Protein 3C0D (pdb70)

Foldseek 3Di:
DDWDFWDFLVVAAQQWDWGADPHFIKTWHQHVVPGIFIWGQADPPQGDSASPFGDDADVHFFTFGPGPGWTAGRPFQQTPPDNVDGTDTWAWDADPRTIITDDDDD/DDKFFWDFLVVAAQAWDWGADPNFIWTWHQHPVPGIWIWGQADPPQGDRASHFGDDDDPNFFTFGPGPTWTATRVFQATDVDRVDGTDTFAWDDDPSTITTGDD/DDKDFFDFLVVAAQQWDWGQDPNFIKIWHAHPPPGIWIWGQADPVQGGRASHFGDDDDPNFFTAGPRPGWTAGSVFQQTPPDRPGGTDTFDWDDDPRTIITDD/DDWDFFDFQVVAAQQWDWGQDPNFIWIWHQPPVPGIWIWGLAQVVQGDSHSPFGDDDDPPFATAGPGPGWTATTPWQQTDPDNDGGIDTWAWDADPRTITTDD/DDWDWFAFQVVAAQQWDWGADPRFTWTWHQHVVPGIFIWGQADVVQGDSASPFGDDCDPNFFTFGPRPTWTAGTPFQATPVDRVGGTDTFAWDDDNRTITTDD/DDKDFWDFQVVAAQQWDWGADPHFIWIWHQHPVPGIWIWGQADPVQGDRASHFGDDDDPNFFTFGPGPGFTATSVFQATDVDRPDGTDIWAWDDDDRTIITDD/DDWDFWDWVVVAAQQWDWTADPRFIWIWHAHPPPGIFIWGQADPPPGDRFSVWGFDADPNFATFGPPPTWTAGRHQQATPVDGPGRTDTFAWDDDPITITTDD/DDWAFWDFLVPAAQQWDWGADPNFIWIWHQDPPPGIFIWGQADPPQGDRHSPFGDDDDPNFFTFGPRPRWTATTVWQQTDPDRPGGTDTFAWDADPRTITTDD

InterPro domains:
  IPR012748 Rieske-like [2Fe-2S] domain, NirD-type [PF13806] (7-105)
  IPR012748 Rieske-like [2Fe-2S] domain, NirD-type [TIGR02378] (5-105)
  IPR012748 Rieske-like [2Fe-2S] domain, NirD-type [cd03529] (7-105)
  IPR017881 Nitrite reductase (NADH) small subunit [PTHR40562] (8-100)
  IPR036922 Rieske [2Fe-2S] iron-sulphur domain superfamily [G3DSA:2.102.10.10] (2-111)
  IPR036922 Rieske [2Fe-2S] iron-sulphur domain superfamily [SSF50022] (5-106)

Structure (mmCIF, N/CA/C/O backbone):
data_3C0D
#
_entry.id   3C0D
#
_cell.length_a   61.667
_cell.length_b   103.462
_cell.length_c   82.951
_cell.angle_alpha   90.00
_cell.angle_beta   91.37
_cell.angle_gamma   90.00
#
_symmetry.space_group_name_H-M   'P 1 21 1'
#
loop_
_entity.id
_entity.type
_entity.pdbx_description
1 polymer 'Putative nitrite reductase NADPH (Small subunit) oxidoreductase protein'
2 water water
#
loop_
_atom_site.group_PDB
_atom_site.id
_atom_site.type_symbol
_atom_site.label_atom_id
_atom_site.label_alt_id
_atom_site.label_comp_id
_atom_site.label_asym_id
_atom_site.label_entity_id
_atom_site.label_seq_id
_atom_site.pdbx_PDB_ins_code
_atom_site.Cartn_x
_atom_site.Cartn_y
_atom_site.Cartn_z
_atom_site.occupancy
_atom_site.B_iso_or_equiv
_atom_site.auth_seq_id
_atom_site.auth_comp_id
_atom_site.auth_asym_id
_atom_site.auth_atom_id
_atom_site.pdbx_PDB_model_num
ATOM 1 N N . LEU A 1 4 ? 36.835 65.541 38.855 1.00 70.30 4 LEU A N 1
ATOM 2 C CA . LEU A 1 4 ? 38.204 64.986 38.650 1.00 71.65 4 LEU A CA 1
ATOM 3 C C . LEU A 1 4 ? 38.305 63.565 39.200 1.00 71.32 4 LEU A C 1
ATOM 4 O O . LEU A 1 4 ? 39.183 62.799 38.794 1.00 72.27 4 LEU A O 1
ATOM 9 N N . THR A 1 5 ? 37.409 63.207 40.117 1.00 69.65 5 THR A N 1
ATOM 10 C CA . THR A 1 5 ? 37.444 61.874 40.726 1.00 68.17 5 THR A CA 1
ATOM 11 C C . THR A 1 5 ? 36.910 60.726 39.861 1.00 66.76 5 THR A C 1
ATOM 12 O O . THR A 1 5 ? 35.973 60.900 39.072 1.00 67.49 5 THR A O 1
ATOM 16 N N . LYS A 1 6 ? 37.524 59.554 40.023 1.00 63.20 6 LYS A N 1
ATOM 17 C CA . LYS A 1 6 ? 37.149 58.362 39.274 1.00 59.01 6 LYS A CA 1
ATOM 18 C C . LYS A 1 6 ? 36.625 57.253 40.183 1.00 57.41 6 LYS A C 1
ATOM 19 O O . LYS A 1 6 ? 37.154 57.018 41.267 1.00 56.68 6 LYS A O 1
ATOM 25 N N . VAL A 1 7 ? 35.581 56.569 39.728 1.00 55.72 7 VAL A N 1
ATOM 26 C CA . VAL A 1 7 ? 34.962 55.496 40.504 1.00 52.59 7 VAL A CA 1
ATOM 27 C C . VAL A 1 7 ? 35.132 54.145 39.808 1.00 50.17 7 VAL A C 1
ATOM 28 O O . VAL A 1 7 ? 34.729 53.987 38.654 1.00 49.05 7 VAL A O 1
ATOM 32 N N . LYS A 1 8 ? 35.717 53.175 40.505 1.00 47.35 8 LYS A N 1
ATOM 33 C CA . LYS A 1 8 ? 35.899 51.847 39.931 1.00 45.91 8 LYS A CA 1
ATOM 34 C C . LYS A 1 8 ? 34.578 51.376 39.340 1.00 44.63 8 LYS A C 1
ATOM 35 O O . LYS A 1 8 ? 33.546 51.411 40.010 1.00 44.99 8 LYS A O 1
ATOM 41 N N . LEU A 1 9 ? 34.617 50.943 38.082 1.00 42.89 9 LEU A N 1
ATOM 42 C CA . LEU A 1 9 ? 33.433 50.473 37.355 1.00 41.53 9 LEU A CA 1
ATOM 43 C C . LEU A 1 9 ? 33.509 48.957 37.108 1.00 41.09 9 LEU A C 1
ATOM 44 O O . LEU A 1 9 ? 32.632 48.193 37.527 1.00 38.74 9 LEU A O 1
ATOM 49 N N . CYS A 1 10 ? 34.558 48.534 36.405 1.00 41.90 10 CYS A N 1
ATOM 50 C CA . CYS A 1 10 ? 34.798 47.115 36.127 1.00 40.77 10 CYS A CA 1
ATOM 51 C C . CYS A 1 10 ? 36.232 46.875 35.669 1.00 41.62 10 CYS A C 1
ATOM 52 O O . CYS A 1 10 ? 37.001 47.813 35.476 1.00 40.57 10 CYS A O 1
ATOM 55 N N . GLN A 1 11 ? 36.581 45.601 35.513 1.00 44.13 11 GLN A N 1
ATOM 56 C CA . GLN A 1 11 ? 37.911 45.179 35.068 1.00 43.29 11 GLN A CA 1
ATOM 57 C C . GLN A 1 11 ? 37.899 45.133 33.548 1.00 41.62 11 GLN A C 1
ATOM 58 O O . GLN A 1 11 ? 36.925 44.673 32.961 1.00 42.35 11 GLN A O 1
ATOM 64 N N . LEU A 1 12 ? 38.970 45.587 32.908 1.00 39.40 12 LEU A N 1
ATOM 65 C CA . LEU A 1 12 ? 39.010 45.563 31.455 1.00 38.70 12 LEU A CA 1
ATOM 66 C C . LEU A 1 12 ? 38.692 44.181 30.861 1.00 38.73 12 LEU A C 1
ATOM 67 O O . LEU A 1 12 ? 38.003 44.094 29.846 1.00 36.88 12 LEU A O 1
ATOM 72 N N . ASP A 1 13 ? 39.180 43.100 31.467 1.00 39.75 13 ASP A N 1
ATOM 73 C CA . ASP A 1 13 ? 38.882 41.792 30.898 1.00 41.12 13 ASP A CA 1
ATOM 74 C C . ASP A 1 13 ? 37.462 41.288 31.179 1.00 42.25 13 ASP A C 1
ATOM 75 O O . ASP A 1 13 ? 37.159 40.103 30.989 1.00 41.80 13 ASP A O 1
ATOM 80 N N . ASP A 1 14 ? 36.598 42.205 31.618 1.00 41.11 14 ASP A N 1
ATOM 81 C CA . ASP A 1 14 ? 35.191 41.908 31.838 1.00 41.24 14 ASP A CA 1
ATOM 82 C C . ASP A 1 14 ? 34.541 42.343 30.519 1.00 42.03 14 ASP A C 1
ATOM 83 O O . ASP A 1 14 ? 33.391 41.998 30.209 1.00 40.60 14 ASP A O 1
ATOM 88 N N . LEU A 1 15 ? 35.314 43.106 29.749 1.00 41.89 15 LEU A N 1
ATOM 89 C CA . LEU A 1 15 ? 34.876 43.636 28.466 1.00 43.14 15 LEU A CA 1
ATOM 90 C C . LEU A 1 15 ? 35.487 42.937 27.251 1.00 45.46 15 LEU A C 1
ATOM 91 O O . LEU A 1 15 ? 36.708 42.951 27.067 1.00 47.05 15 LEU A O 1
ATOM 104 N N . PRO A 1 17 ? 36.267 42.683 23.293 1.00 42.60 17 PRO A N 1
ATOM 105 C CA . PRO A 1 17 ? 36.513 43.691 22.263 1.00 39.85 17 PRO A CA 1
ATOM 106 C C . PRO A 1 17 ? 35.345 43.917 21.319 1.00 37.56 17 PRO A C 1
ATOM 107 O O . PRO A 1 17 ? 34.820 42.977 20.734 1.00 36.27 17 PRO A O 1
ATOM 111 N N . PHE A 1 18 ? 34.935 45.175 21.199 1.00 35.72 18 PHE A N 1
ATOM 112 C CA . PHE A 1 18 ? 33.843 45.552 20.311 1.00 35.46 18 PHE A CA 1
ATOM 113 C C . PHE A 1 18 ? 32.468 45.019 20.702 1.00 32.98 18 PHE A C 1
ATOM 114 O O . PHE A 1 18 ? 31.528 45.122 19.917 1.00 32.96 18 PHE A O 1
ATOM 122 N N . ILE A 1 19 ? 32.348 44.463 21.900 1.00 29.97 19 ILE A N 1
ATOM 123 C CA . ILE A 1 19 ? 31.084 43.909 22.349 1.00 27.91 19 ILE A CA 1
ATOM 124 C C . ILE A 1 19 ? 30.548 44.571 23.621 1.00 26.99 19 ILE A C 1
ATOM 125 O O . ILE A 1 19 ? 31.161 44.499 24.683 1.00 25.18 19 ILE A O 1
ATOM 130 N N . GLY A 1 20 ? 29.380 45.199 23.492 1.00 27.33 20 GLY A N 1
ATOM 131 C CA . GLY A 1 20 ? 28.766 45.907 24.601 1.00 26.92 20 GLY A CA 1
ATOM 132 C C . GLY A 1 20 ? 28.476 45.135 25.873 1.00 26.86 20 GLY A C 1
ATOM 133 O O . GLY A 1 20 ? 27.924 44.041 25.824 1.00 27.51 20 GLY A O 1
ATOM 134 N N . ALA A 1 21 ? 28.871 45.713 27.007 1.00 25.47 21 ALA A N 1
ATOM 135 C CA . ALA A 1 21 ? 28.641 45.145 28.333 1.00 26.45 21 ALA A CA 1
ATOM 136 C C . ALA A 1 21 ? 27.824 46.177 29.097 1.00 26.43 21 ALA A C 1
ATOM 137 O O . ALA A 1 21 ? 28.215 47.332 29.190 1.00 28.68 21 ALA A O 1
ATOM 139 N N . THR A 1 22 ? 26.694 45.785 29.646 1.00 24.96 22 THR A N 1
ATOM 140 C CA . THR A 1 22 ? 25.901 46.757 30.362 1.00 25.18 22 THR A CA 1
ATOM 141 C C . THR A 1 22 ? 26.441 46.870 31.754 1.00 27.31 22 THR A C 1
ATOM 142 O O . THR A 1 22 ? 27.027 45.923 32.272 1.00 30.68 22 THR A O 1
ATOM 146 N N . VAL A 1 23 ? 26.256 48.044 32.344 1.00 28.96 23 VAL A N 1
ATOM 147 C CA . VAL A 1 23 ? 26.674 48.344 33.707 1.00 28.00 23 VAL A CA 1
ATOM 148 C C . VAL A 1 23 ? 25.761 49.455 34.160 1.00 29.40 23 VAL A C 1
ATOM 149 O O . VAL A 1 23 ? 25.014 50.027 33.366 1.00 30.97 23 VAL A O 1
ATOM 153 N N . LEU A 1 24 ? 25.832 49.769 35.438 1.00 30.71 24 LEU A N 1
ATOM 154 C CA . LEU A 1 24 ? 25.004 50.814 36.004 1.00 32.49 24 LEU A CA 1
ATOM 155 C C . LEU A 1 24 ? 25.906 51.908 36.553 1.00 33.02 24 LEU A C 1
ATOM 156 O O . LEU A 1 24 ? 26.900 51.632 37.245 1.00 35.19 24 LEU A O 1
ATOM 161 N N . ILE A 1 25 ? 25.577 53.148 36.224 1.00 30.91 25 ILE A N 1
ATOM 162 C CA . ILE A 1 25 ? 26.330 54.266 36.747 1.00 30.94 25 ILE A CA 1
ATOM 163 C C . ILE A 1 25 ? 25.320 55.136 37.458 1.00 31.87 25 ILE A C 1
ATOM 164 O O . ILE A 1 25 ? 24.460 55.751 36.837 1.00 29.60 25 ILE A O 1
ATOM 169 N N . GLU A 1 26 ? 25.410 55.136 38.779 1.00 35.30 26 GLU A N 1
ATOM 170 C CA . GLU A 1 26 ? 24.505 55.907 39.596 1.00 38.62 26 GLU A CA 1
ATOM 171 C C . GLU A 1 26 ? 23.071 55.808 39.109 1.00 37.82 26 GLU A C 1
ATOM 172 O O . GLU A 1 26 ? 22.410 56.820 38.910 1.00 38.86 26 GLU A O 1
ATOM 178 N N . GLY A 1 27 ? 22.603 54.581 38.898 1.00 37.19 27 GLY A N 1
ATOM 179 C CA . GLY A 1 27 ? 21.224 54.374 38.487 1.00 36.35 27 GLY A CA 1
ATOM 180 C C . GLY A 1 27 ? 20.838 54.330 37.021 1.00 36.07 27 GLY A C 1
ATOM 181 O O . GLY A 1 27 ? 19.801 53.765 36.671 1.00 36.13 27 GLY A O 1
ATOM 182 N N . GLU A 1 28 ? 21.649 54.919 36.152 1.00 36.40 28 GLU A N 1
ATOM 183 C CA . GLU A 1 28 ? 21.334 54.928 34.734 1.00 35.31 28 GLU A CA 1
ATOM 184 C C . GLU A 1 28 ? 21.926 53.734 33.996 1.00 34.28 28 GLU A C 1
ATOM 185 O O . GLU A 1 28 ? 23.020 53.288 34.306 1.00 34.35 28 GLU A O 1
ATOM 191 N N . ARG A 1 29 ? 21.189 53.221 33.018 1.00 34.30 29 ARG A N 1
ATOM 192 C CA . ARG A 1 29 ? 21.634 52.081 32.227 1.00 34.10 29 ARG A CA 1
ATOM 193 C C . ARG A 1 29 ? 22.724 52.503 31.279 1.00 33.04 29 ARG A C 1
ATOM 194 O O . ARG A 1 29 ? 22.475 53.323 30.405 1.00 33.77 29 ARG A O 1
ATOM 202 N N . VAL A 1 30 ? 23.913 51.921 31.413 1.00 31.72 30 VAL A N 1
ATOM 203 C CA . VAL A 1 30 ? 25.034 52.277 30.548 1.00 28.32 30 VAL A CA 1
ATOM 204 C C . VAL A 1 30 ? 25.589 51.085 29.766 1.00 27.76 30 VAL A C 1
ATOM 205 O O . VAL A 1 30 ? 25.591 49.949 30.246 1.00 27.01 30 VAL A O 1
ATOM 209 N N . ALA A 1 31 ? 26.058 51.356 28.555 1.00 25.63 31 ALA A N 1
ATOM 210 C CA . ALA A 1 31 ? 26.632 50.322 27.707 1.00 27.53 31 ALA A CA 1
ATOM 211 C C . ALA A 1 31 ? 28.115 50.621 27.522 1.00 28.02 31 ALA A C 1
ATOM 212 O O . ALA A 1 31 ? 28.468 51.696 27.055 1.00 31.10 31 ALA A O 1
ATOM 214 N N . LEU A 1 32 ? 28.980 49.687 27.910 1.00 28.30 32 LEU A N 1
ATOM 215 C CA . LEU A 1 32 ? 30.413 49.885 27.759 1.00 29.70 32 LEU A CA 1
ATOM 216 C C . LEU A 1 32 ? 30.901 49.198 26.494 1.00 31.57 32 LEU A C 1
ATOM 217 O O . LEU A 1 32 ? 30.499 48.073 26.196 1.00 31.58 32 LEU A O 1
ATOM 222 N N . PHE A 1 33 ? 31.769 49.877 25.753 1.00 30.69 33 PHE A N 1
ATOM 223 C CA . PHE A 1 33 ? 32.292 49.329 24.513 1.00 33.06 33 PHE A CA 1
ATOM 224 C C . PHE A 1 33 ? 33.801 49.506 24.490 1.00 34.01 33 PHE A C 1
ATOM 225 O O . PHE A 1 33 ? 34.304 50.625 24.347 1.00 35.10 33 PHE A O 1
ATOM 233 N N . TYR A 1 34 ? 34.521 48.398 24.624 1.00 34.13 34 TYR A N 1
ATOM 234 C CA . TYR A 1 34 ? 35.979 48.435 24.616 1.00 35.16 34 TYR A CA 1
ATOM 235 C C . TYR A 1 34 ? 36.539 48.349 23.194 1.00 34.78 34 TYR A C 1
ATOM 236 O O . TYR A 1 34 ? 36.361 47.342 22.517 1.00 35.40 34 TYR A O 1
ATOM 245 N N . ILE A 1 35 ? 37.202 49.413 22.749 1.00 34.76 35 ILE A N 1
ATOM 246 C CA . ILE A 1 35 ? 37.807 49.445 21.417 1.00 38.11 35 ILE A CA 1
ATOM 247 C C . ILE A 1 35 ? 39.319 49.399 21.614 1.00 41.16 35 ILE A C 1
ATOM 248 O O . ILE A 1 35 ? 39.913 50.389 22.040 1.00 40.26 35 ILE A O 1
ATOM 253 N N . PRO A 1 36 ? 39.964 48.255 21.298 1.00 44.57 36 PRO A N 1
ATOM 254 C CA . PRO A 1 36 ? 41.420 48.093 21.453 1.00 45.72 36 PRO A CA 1
ATOM 255 C C . PRO A 1 36 ? 42.274 49.324 21.119 1.00 47.30 36 PRO A C 1
ATOM 256 O O . PRO A 1 36 ? 43.047 49.797 21.960 1.00 47.27 36 PRO A O 1
ATOM 260 N N . ASP A 1 37 ? 42.123 49.857 19.913 1.00 48.81 37 ASP A N 1
ATOM 261 C CA . ASP A 1 37 ? 42.918 51.018 19.514 1.00 53.37 37 ASP A CA 1
ATOM 262 C C . ASP A 1 37 ? 42.547 52.331 20.239 1.00 52.95 37 ASP A C 1
ATOM 263 O O . ASP A 1 37 ? 43.399 53.204 20.422 1.00 51.89 37 ASP A O 1
ATOM 268 N N . SER A 1 38 ? 41.287 52.448 20.664 1.00 51.90 38 SER A N 1
ATOM 269 C CA . SER A 1 38 ? 40.767 53.661 21.303 1.00 50.76 38 SER A CA 1
ATOM 270 C C . SER A 1 38 ? 40.600 53.720 22.821 1.00 50.25 38 SER A C 1
ATOM 271 O O . SER A 1 38 ? 40.738 54.779 23.417 1.00 50.31 38 SER A O 1
ATOM 274 N N . GLY A 1 39 ? 40.270 52.602 23.447 1.00 50.50 39 GLY A N 1
ATOM 275 C CA . GLY A 1 39 ? 40.063 52.615 24.884 1.00 49.03 39 GLY A CA 1
ATOM 276 C C . GLY A 1 39 ? 38.643 52.140 25.161 1.00 48.12 39 GLY A C 1
ATOM 277 O O . GLY A 1 39 ? 38.168 51.206 24.502 1.00 48.08 39 GLY A O 1
ATOM 278 N N . VAL A 1 40 ? 37.952 52.769 26.110 1.00 44.93 40 VAL A N 1
ATOM 279 C CA . VAL A 1 40 ? 36.589 52.350 26.426 1.00 42.17 40 VAL A CA 1
ATOM 280 C C . VAL A 1 40 ? 35.560 53.487 26.338 1.00 41.26 40 VAL A C 1
ATOM 281 O O . VAL A 1 40 ? 35.750 54.564 26.914 1.00 39.16 40 VAL A O 1
ATOM 285 N N . TYR A 1 41 ? 34.478 53.248 25.598 1.00 40.41 41 TYR A N 1
ATOM 286 C CA . TYR A 1 41 ? 33.408 54.242 25.450 1.00 41.00 41 TYR A CA 1
ATOM 287 C C . TYR A 1 41 ? 32.100 53.795 26.127 1.00 40.59 41 TYR A C 1
ATOM 288 O O . TYR A 1 41 ? 31.712 52.630 26.051 1.00 42.56 41 TYR A O 1
ATOM 297 N N . ALA A 1 42 ? 31.425 54.731 26.786 1.00 37.36 42 ALA A N 1
ATOM 298 C CA . ALA A 1 42 ? 30.179 54.448 27.486 1.00 33.50 42 ALA A CA 1
ATOM 299 C C . ALA A 1 42 ? 29.056 55.253 26.872 1.00 34.79 42 ALA A C 1
ATOM 300 O O . ALA A 1 42 ? 29.231 56.438 26.610 1.00 37.64 42 ALA A O 1
ATOM 302 N N . VAL A 1 43 ? 27.903 54.628 26.648 1.00 33.24 43 VAL A N 1
ATOM 303 C CA . VAL A 1 43 ? 26.745 55.331 26.087 1.00 32.64 43 VAL A CA 1
ATOM 304 C C . VAL A 1 43 ? 25.497 54.778 26.775 1.00 34.05 43 VAL A C 1
ATOM 305 O O . VAL A 1 43 ? 25.542 53.673 27.311 1.00 36.47 43 VAL A O 1
ATOM 309 N N . GLN A 1 44 ? 24.393 55.522 26.780 1.00 32.30 44 GLN A N 1
ATOM 310 C CA . GLN A 1 44 ? 23.176 55.012 27.406 1.00 30.37 44 GLN A CA 1
ATOM 311 C C . GLN A 1 44 ? 22.769 53.735 26.688 1.00 30.48 44 GLN A C 1
ATOM 312 O O . GLN A 1 44 ? 22.826 53.662 25.458 1.00 29.62 44 GLN A O 1
ATOM 318 N N . ASP A 1 45 ? 22.348 52.739 27.461 1.00 30.09 45 ASP A N 1
ATOM 319 C CA . ASP A 1 45 ? 21.957 51.461 26.909 1.00 29.95 45 ASP A CA 1
ATOM 320 C C . ASP A 1 45 ? 20.578 51.524 26.333 1.00 30.86 45 ASP A C 1
ATOM 321 O O . ASP A 1 45 ? 20.262 50.771 25.422 1.00 32.62 45 ASP A O 1
ATOM 326 N N . TRP A 1 46 ? 19.754 52.421 26.854 1.00 31.75 46 TRP A N 1
ATOM 327 C CA . TRP A 1 46 ? 18.396 52.572 26.338 1.00 34.07 46 TRP A CA 1
ATOM 328 C C . TRP A 1 46 ? 18.403 53.235 24.941 1.00 33.82 46 TRP A C 1
ATOM 329 O O . TRP A 1 46 ? 18.987 54.301 24.753 1.00 34.93 46 TRP A O 1
ATOM 340 N N . ASP A 1 47 ? 17.777 52.569 23.971 1.00 33.71 47 ASP A N 1
ATOM 341 C CA . ASP A 1 47 ? 17.661 53.050 22.596 1.00 34.52 47 ASP A CA 1
ATOM 342 C C . ASP A 1 47 ? 16.499 54.040 22.513 1.00 36.51 47 ASP A C 1
ATOM 343 O O . ASP A 1 47 ? 15.334 53.654 22.610 1.00 37.78 47 ASP A O 1
ATOM 348 N N . PRO A 1 48 ? 16.795 55.326 22.304 1.00 37.75 48 PRO A N 1
ATOM 349 C CA . PRO A 1 48 ? 15.765 56.375 22.212 1.00 38.18 48 PRO A CA 1
ATOM 350 C C . PRO A 1 48 ? 14.769 56.179 21.079 1.00 38.23 48 PRO A C 1
ATOM 351 O O . PRO A 1 48 ? 13.678 56.727 21.098 1.00 37.72 48 PRO A O 1
ATOM 355 N N . ILE A 1 49 ? 15.166 55.405 20.082 1.00 39.47 49 ILE A N 1
ATOM 356 C CA . ILE A 1 49 ? 14.317 55.120 18.936 1.00 39.74 49 ILE A CA 1
ATOM 357 C C . ILE A 1 49 ? 14.243 53.602 18.930 1.00 42.56 49 ILE A C 1
ATOM 358 O O . ILE A 1 49 ? 15.120 52.932 18.361 1.00 46.74 49 ILE A O 1
ATOM 363 N N . GLY A 1 50 ? 13.214 53.040 19.545 1.00 40.34 50 GLY A N 1
ATOM 364 C CA . GLY A 1 50 ? 13.121 51.589 19.575 1.00 38.60 50 GLY A CA 1
ATOM 365 C C . GLY A 1 50 ? 12.577 51.257 20.937 1.00 38.30 50 GLY A C 1
ATOM 366 O O . GLY A 1 50 ? 11.901 50.246 21.132 1.00 38.15 50 GLY A O 1
ATOM 367 N N . LYS A 1 51 ? 12.914 52.128 21.881 1.00 35.78 51 LYS A N 1
ATOM 368 C CA . LYS A 1 51 ? 12.433 52.032 23.237 1.00 35.65 51 LYS A CA 1
ATOM 369 C C . LYS A 1 51 ? 12.704 50.740 23.998 1.00 35.05 51 LYS A C 1
ATOM 370 O O . LYS A 1 51 ? 11.772 50.005 24.336 1.00 35.91 51 LYS A O 1
ATOM 376 N N . ALA A 1 52 ? 13.973 50.472 24.286 1.00 33.74 52 ALA A N 1
ATOM 377 C CA . ALA A 1 52 ? 14.338 49.279 25.039 1.00 31.29 52 ALA A CA 1
ATOM 378 C C . ALA A 1 52 ? 15.825 49.283 25.339 1.00 29.10 52 ALA A C 1
ATOM 379 O O . ALA A 1 52 ? 16.614 49.767 24.532 1.00 27.50 52 ALA A O 1
ATOM 381 N N . TYR A 1 53 ? 16.200 48.776 26.513 1.00 27.41 53 TYR A N 1
ATOM 382 C CA . TYR A 1 53 ? 17.605 48.715 26.865 1.00 26.12 53 TYR A CA 1
ATOM 383 C C . TYR A 1 53 ? 18.120 47.657 25.938 1.00 27.55 53 TYR A C 1
ATOM 384 O O . TYR A 1 53 ? 17.853 46.473 26.150 1.00 28.03 53 TYR A O 1
ATOM 393 N N . VAL A 1 54 ? 18.860 48.074 24.912 1.00 28.72 54 VAL A N 1
ATOM 394 C CA . VAL A 1 54 ? 19.374 47.126 23.945 1.00 27.63 54 VAL A CA 1
ATOM 395 C C . VAL A 1 54 ? 20.660 47.555 23.236 1.00 28.34 54 VAL A C 1
ATOM 396 O O . VAL A 1 54 ? 21.192 46.797 22.412 1.00 27.93 54 VAL A O 1
ATOM 408 N N . SER A 1 56 ? 23.615 47.584 24.200 1.00 26.89 56 SER A N 1
ATOM 409 C CA . SER A 1 56 ? 24.771 46.735 24.430 1.00 28.10 56 SER A CA 1
ATOM 410 C C . SER A 1 56 ? 24.811 45.630 23.381 1.00 29.08 56 SER A C 1
ATOM 411 O O . SER A 1 56 ? 25.849 45.048 23.112 1.00 30.49 56 SER A O 1
ATOM 414 N N . ARG A 1 57 ? 23.675 45.370 22.757 1.00 31.72 57 ARG A N 1
ATOM 415 C CA . ARG A 1 57 ? 23.587 44.310 21.771 1.00 31.20 57 ARG A CA 1
ATOM 416 C C . ARG A 1 57 ? 23.792 44.778 20.334 1.00 31.19 57 ARG A C 1
ATOM 417 O O . ARG A 1 57 ? 23.701 43.984 19.407 1.00 32.42 57 ARG A O 1
ATOM 425 N N . GLY A 1 58 ? 24.077 46.057 20.136 1.00 32.48 58 GLY A N 1
ATOM 426 C CA . GLY A 1 58 ? 24.262 46.555 18.776 1.00 32.10 58 GLY A CA 1
ATOM 427 C C . GLY A 1 58 ? 25.626 46.280 18.154 1.00 33.70 58 GLY A C 1
ATOM 428 O O . GLY A 1 58 ? 26.651 46.293 18.841 1.00 33.34 58 GLY A O 1
ATOM 429 N N . ILE A 1 59 ? 25.643 46.042 16.846 1.00 34.51 59 ILE A N 1
ATOM 430 C CA . ILE A 1 59 ? 26.880 45.764 16.129 1.00 36.51 59 ILE A CA 1
ATOM 431 C C . ILE A 1 59 ? 27.745 47.011 15.963 1.00 38.84 59 ILE A C 1
ATOM 432 O O . ILE A 1 59 ? 27.273 48.043 15.474 1.00 37.74 59 ILE A O 1
ATOM 437 N N . VAL A 1 60 ? 29.008 46.904 16.382 1.00 39.32 60 VAL A N 1
ATOM 438 C CA . VAL A 1 60 ? 29.963 48.002 16.271 1.00 40.89 60 VAL A CA 1
ATOM 439 C C . VAL A 1 60 ? 30.627 47.956 14.893 1.00 43.77 60 VAL A C 1
ATOM 440 O O . VAL A 1 60 ? 30.897 46.881 14.359 1.00 43.60 60 VAL A O 1
ATOM 444 N N . GLY A 1 61 ? 30.891 49.121 14.315 1.00 47.38 61 GLY A N 1
ATOM 445 C CA . GLY A 1 61 ? 31.525 49.168 13.008 1.00 50.20 61 GLY A CA 1
ATOM 446 C C . GLY A 1 61 ? 32.027 50.565 12.730 1.00 53.34 61 GLY A C 1
ATOM 447 O O . GLY A 1 61 ? 31.698 51.485 13.469 1.00 52.82 61 GLY A O 1
ATOM 448 N N . ASP A 1 62 ? 32.822 50.743 11.678 1.00 57.92 62 ASP A N 1
ATOM 449 C CA . ASP A 1 62 ? 33.332 52.077 11.350 1.00 60.84 62 ASP A CA 1
ATOM 450 C C . ASP A 1 62 ? 32.536 52.763 10.248 1.00 60.79 62 ASP A C 1
ATOM 451 O O . ASP A 1 62 ? 32.113 52.141 9.280 1.00 61.55 62 ASP A O 1
ATOM 456 N N . ILE A 1 63 ? 32.310 54.053 10.416 1.00 61.33 63 ILE A N 1
ATOM 457 C CA . ILE A 1 63 ? 31.582 54.807 9.421 1.00 62.31 63 ILE A CA 1
ATOM 458 C C . ILE A 1 63 ? 32.411 56.055 9.232 1.00 65.10 63 ILE A C 1
ATOM 459 O O . ILE A 1 63 ? 32.596 56.837 10.170 1.00 64.61 63 ILE A O 1
ATOM 464 N N . ASN A 1 64 ? 32.917 56.213 8.009 1.00 68.02 64 ASN A N 1
ATOM 465 C CA . ASN A 1 64 ? 33.781 57.321 7.636 1.00 69.86 64 ASN A CA 1
ATOM 466 C C . ASN A 1 64 ? 34.780 57.553 8.764 1.00 70.38 64 ASN A C 1
ATOM 467 O O . ASN A 1 64 ? 35.005 58.680 9.206 1.00 69.70 64 ASN A O 1
ATOM 472 N N . GLY A 1 65 ? 35.368 56.453 9.232 1.00 71.42 65 GLY A N 1
ATOM 473 C CA . GLY A 1 65 ? 36.350 56.521 10.303 1.00 73.33 65 GLY A CA 1
ATOM 474 C C . GLY A 1 65 ? 35.780 56.264 11.689 1.00 73.61 65 GLY A C 1
ATOM 475 O O . GLY A 1 65 ? 35.508 55.115 12.058 1.00 73.77 65 GLY A O 1
ATOM 476 N N . GLU A 1 66 ? 35.615 57.339 12.461 1.00 73.20 66 GLU A N 1
ATOM 477 C CA . GLU A 1 66 ? 35.072 57.255 13.820 1.00 72.06 66 GLU A CA 1
ATOM 478 C C . GLU A 1 66 ? 33.926 56.240 13.880 1.00 69.52 66 GLU A C 1
ATOM 479 O O . GLU A 1 66 ? 32.929 56.383 13.172 1.00 68.79 66 GLU A O 1
ATOM 493 N N . CYS A 1 68 ? 30.751 53.803 15.274 1.00 57.63 68 CYS A N 1
ATOM 494 C CA . CYS A 1 68 ? 29.488 53.872 15.969 1.00 55.49 68 CYS A CA 1
ATOM 495 C C . CYS A 1 68 ? 28.871 52.492 16.180 1.00 51.86 68 CYS A C 1
ATOM 496 O O . CYS A 1 68 ? 29.364 51.479 15.658 1.00 50.49 68 CYS A O 1
ATOM 499 N N . VAL A 1 69 ? 27.785 52.469 16.950 1.00 47.26 69 VAL A N 1
ATOM 500 C CA . VAL A 1 69 ? 27.055 51.239 17.225 1.00 41.99 69 VAL A CA 1
ATOM 501 C C . VAL A 1 69 ? 25.642 51.321 16.629 1.00 39.72 69 VAL A C 1
ATOM 502 O O . VAL A 1 69 ? 24.909 52.291 16.842 1.00 37.86 69 VAL A O 1
ATOM 506 N N . ALA A 1 70 ? 25.281 50.293 15.871 1.00 38.05 70 ALA A N 1
ATOM 507 C CA . ALA A 1 70 ? 23.967 50.210 15.245 1.00 39.27 70 ALA A CA 1
ATOM 508 C C . ALA A 1 70 ? 22.926 49.602 16.205 1.00 39.16 70 ALA A C 1
ATOM 509 O O . ALA A 1 70 ? 23.115 48.494 16.727 1.00 38.87 70 ALA A O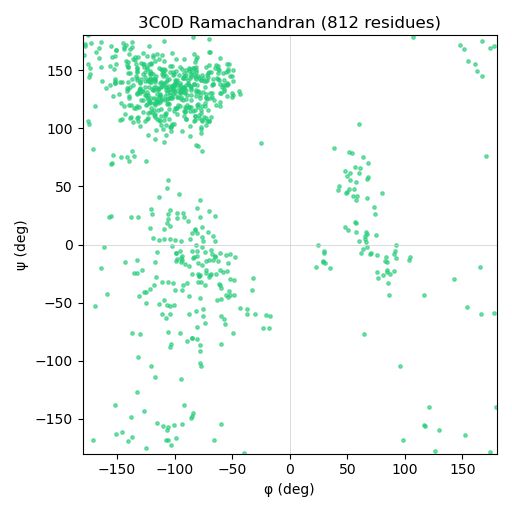 1
ATOM 511 N N . SER A 1 71 ? 21.835 50.321 16.449 1.00 37.76 71 SER A N 1
ATOM 512 C CA . SER A 1 71 ? 20.818 49.777 17.332 1.00 38.67 71 SER A CA 1
ATOM 513 C C . SER A 1 71 ? 20.379 48.451 16.725 1.00 38.44 71 SER A C 1
ATOM 514 O O . SER A 1 71 ? 20.216 48.345 15.507 1.00 37.44 71 SER A O 1
ATOM 517 N N . PRO A 1 72 ? 20.207 47.416 17.562 1.00 37.93 72 PRO A N 1
ATOM 518 C CA . PRO A 1 72 ? 19.783 46.103 17.065 1.00 38.25 72 PRO A CA 1
ATOM 519 C C . PRO A 1 72 ? 18.294 46.048 16.703 1.00 40.71 72 PRO A C 1
ATOM 520 O O . PRO A 1 72 ? 17.789 44.994 16.314 1.00 42.24 72 PRO A O 1
ATOM 524 N N . LEU A 1 73 ? 17.599 47.181 16.819 1.00 40.43 73 LEU A N 1
ATOM 525 C CA . LEU A 1 73 ? 16.178 47.229 16.487 1.00 40.80 73 LEU A CA 1
ATOM 526 C C . LEU A 1 73 ? 15.914 47.882 15.123 1.00 42.28 73 LEU A C 1
ATOM 527 O O . LEU A 1 73 ? 15.806 47.196 14.107 1.00 42.51 73 LEU A O 1
ATOM 532 N N . TYR A 1 74 ? 15.809 49.205 15.096 1.00 44.09 74 TYR A N 1
ATOM 533 C CA . TYR A 1 74 ? 15.565 49.921 13.845 1.00 45.19 74 TYR A CA 1
ATOM 534 C C . TYR A 1 74 ? 16.865 50.363 13.135 1.00 45.66 74 TYR A C 1
ATOM 535 O O . TYR A 1 74 ? 16.888 51.308 12.338 1.00 44.09 74 TYR A O 1
ATOM 544 N N . LYS A 1 75 ? 17.940 49.644 13.450 1.00 46.15 75 LYS A N 1
ATOM 545 C CA . LYS A 1 75 ? 19.275 49.826 12.880 1.00 47.02 75 LYS A CA 1
ATOM 546 C C . LYS A 1 75 ? 19.950 51.201 12.820 1.00 46.79 75 LYS A C 1
ATOM 547 O O . LYS A 1 75 ? 20.966 51.334 12.130 1.00 47.00 75 LYS A O 1
ATOM 553 N N . GLN A 1 76 ? 19.433 52.219 13.506 1.00 46.22 76 GLN A N 1
ATOM 554 C CA . GLN A 1 76 ? 20.104 53.518 13.445 1.00 45.52 76 GLN A CA 1
ATOM 555 C C . GLN A 1 76 ? 21.535 53.443 14.001 1.00 44.89 76 GLN A C 1
ATOM 556 O O . GLN A 1 76 ? 21.834 52.636 14.885 1.00 43.88 76 GLN A O 1
ATOM 562 N N . HIS A 1 77 ? 22.420 54.285 13.475 1.00 44.16 77 HIS A N 1
ATOM 563 C CA . HIS A 1 77 ? 23.817 54.299 13.906 1.00 42.74 77 HIS A CA 1
ATOM 564 C C . HIS A 1 77 ? 24.097 55.413 14.898 1.00 42.87 77 HIS A C 1
ATOM 565 O O . HIS A 1 77 ? 23.756 56.571 14.668 1.00 42.71 77 HIS A O 1
ATOM 572 N N . PHE A 1 78 ? 24.735 55.060 16.004 1.00 42.98 78 PHE A N 1
ATOM 573 C CA . PHE A 1 78 ? 25.065 56.043 17.028 1.00 43.13 78 PHE A CA 1
ATOM 574 C C . PHE A 1 78 ? 26.564 56.112 17.300 1.00 44.04 78 PHE A C 1
ATOM 575 O O . PHE A 1 78 ? 27.163 55.105 17.665 1.00 45.40 78 PHE A O 1
ATOM 583 N N . SER A 1 79 ? 27.158 57.294 17.140 1.00 43.69 79 SER A N 1
ATOM 584 C CA . SER A 1 79 ? 28.586 57.495 17.400 1.00 43.53 79 SER A CA 1
ATOM 585 C C . SER A 1 79 ? 29.001 57.194 18.841 1.00 44.92 79 SER A C 1
ATOM 586 O O . SER A 1 79 ? 28.487 57.822 19.764 1.00 46.70 79 SER A O 1
ATOM 589 N N . LEU A 1 80 ? 29.953 56.282 19.036 1.00 45.96 80 LEU A N 1
ATOM 590 C CA . LEU A 1 80 ? 30.419 55.941 20.388 1.00 47.73 80 LEU A CA 1
ATOM 591 C C . LEU A 1 80 ? 31.098 57.103 21.117 1.00 49.58 80 LEU A C 1
ATOM 592 O O . LEU A 1 80 ? 31.123 57.142 22.355 1.00 50.70 80 LEU A O 1
ATOM 597 N N . LYS A 1 81 ? 31.652 58.045 20.362 1.00 51.73 81 LYS A N 1
ATOM 598 C CA . LYS A 1 81 ? 32.322 59.172 20.990 1.00 53.59 81 LYS A CA 1
ATOM 599 C C . LYS A 1 81 ? 31.373 60.271 21.452 1.00 53.37 81 LYS A C 1
ATOM 600 O O . LYS A 1 81 ? 31.361 60.638 22.630 1.00 53.60 81 LYS A O 1
ATOM 606 N N . SER A 1 82 ? 30.587 60.799 20.521 1.00 53.05 82 SER A N 1
ATOM 607 C CA . SER A 1 82 ? 29.666 61.877 20.836 1.00 53.04 82 SER A CA 1
ATOM 608 C C . SER A 1 82 ? 28.281 61.389 21.212 1.00 53.26 82 SER A C 1
ATOM 609 O O . SER A 1 82 ? 27.627 61.982 22.064 1.00 54.72 82 SER A O 1
ATOM 612 N N . GLY A 1 83 ? 27.837 60.307 20.584 1.00 52.65 83 GLY A N 1
ATOM 613 C CA . GLY A 1 83 ? 26.523 59.772 20.882 1.00 52.15 83 GLY A CA 1
ATOM 614 C C . GLY A 1 83 ? 25.515 60.118 19.807 1.00 52.44 83 GLY A C 1
ATOM 615 O O . GLY A 1 83 ? 24.421 59.555 19.752 1.00 52.46 83 GLY A O 1
ATOM 616 N N . GLN A 1 84 ? 25.892 61.049 18.944 1.00 52.36 84 GLN A N 1
ATOM 617 C CA . GLN A 1 84 ? 25.035 61.498 17.849 1.00 53.73 84 GLN A CA 1
ATOM 618 C C . GLN A 1 84 ? 24.554 60.348 16.971 1.00 52.82 84 GLN A C 1
ATOM 619 O O . GLN A 1 84 ? 25.306 59.435 16.665 1.00 51.76 84 GLN A O 1
ATOM 625 N N . CYS A 1 85 ? 23.288 60.392 16.574 1.00 53.69 85 CYS A N 1
ATOM 626 C CA . CYS A 1 85 ? 22.741 59.368 15.698 1.00 55.68 85 CYS A CA 1
ATOM 627 C C . CYS A 1 85 ? 23.062 59.858 14.301 1.00 56.57 85 CYS A C 1
ATOM 628 O O . CYS A 1 85 ? 22.887 61.041 14.024 1.00 58.04 85 CYS A O 1
ATOM 631 N N . LEU A 1 86 ? 23.527 58.971 13.422 1.00 56.68 86 LEU A N 1
ATOM 632 C CA . LEU A 1 86 ? 23.887 59.385 12.069 1.00 57.19 86 LEU A CA 1
ATOM 633 C C . LEU A 1 86 ? 22.719 59.566 11.112 1.00 58.12 86 LEU A C 1
ATOM 634 O O . LEU A 1 86 ? 22.812 60.356 10.176 1.00 58.12 86 LEU A O 1
ATOM 639 N N . GLU A 1 87 ? 21.618 58.861 11.344 1.00 59.67 87 GLU A N 1
ATOM 640 C CA . GLU A 1 87 ? 20.477 58.953 10.438 1.00 61.83 87 GLU A CA 1
ATOM 641 C C . GLU A 1 87 ? 19.281 59.735 10.960 1.00 63.15 87 GLU A C 1
ATOM 642 O O . GLU A 1 87 ? 18.167 59.618 10.444 1.00 62.97 87 GLU A O 1
ATOM 648 N N . ASP A 1 88 ? 19.508 60.550 11.975 1.00 64.53 88 ASP A N 1
ATOM 649 C CA . ASP A 1 88 ? 18.426 61.326 12.543 1.00 66.27 88 ASP A CA 1
ATOM 650 C C . ASP A 1 88 ? 19.081 62.297 13.500 1.00 67.35 88 ASP A C 1
ATOM 651 O O . ASP A 1 88 ? 19.147 62.053 14.702 1.00 68.30 88 ASP A O 1
ATOM 656 N N . GLU A 1 89 ? 19.576 63.398 12.951 1.00 68.44 89 GLU A N 1
ATOM 657 C CA . GLU A 1 89 ? 20.272 64.404 13.737 1.00 69.09 89 GLU A CA 1
ATOM 658 C C . GLU A 1 89 ? 19.566 64.821 15.012 1.00 67.34 89 GLU A C 1
ATOM 659 O O . GLU A 1 89 ? 20.165 65.486 15.846 1.00 67.21 89 GLU A O 1
ATOM 665 N N . ALA A 1 90 ? 18.312 64.414 15.181 1.00 65.78 90 ALA A N 1
ATOM 666 C CA . ALA A 1 90 ? 17.555 64.771 16.379 1.00 63.82 90 ALA A CA 1
ATOM 667 C C . ALA A 1 90 ? 17.881 63.906 17.599 1.00 63.25 90 ALA A C 1
ATOM 668 O O . ALA A 1 90 ? 17.712 64.343 18.743 1.00 62.70 90 ALA A O 1
ATOM 670 N N . HIS A 1 91 ? 18.348 62.684 17.354 1.00 61.91 91 HIS A N 1
ATOM 671 C CA . HIS A 1 91 ? 18.686 61.751 18.430 1.00 59.65 91 HIS A CA 1
ATOM 672 C C . HIS A 1 91 ? 20.170 61.670 18.777 1.00 57.36 91 HIS A C 1
ATOM 673 O O . HIS A 1 91 ? 21.034 61.706 17.905 1.00 56.48 91 HIS A O 1
ATOM 680 N N . CYS A 1 92 ? 20.448 61.558 20.069 1.00 54.54 92 CYS A N 1
ATOM 681 C CA . CYS A 1 92 ? 21.813 61.491 20.564 1.00 52.65 92 CYS A CA 1
ATOM 682 C C . CYS A 1 92 ? 21.813 60.703 21.875 1.00 50.54 92 CYS A C 1
ATOM 683 O O . CYS A 1 92 ? 20.911 60.868 22.695 1.00 51.37 92 CYS A O 1
ATOM 686 N N . LEU A 1 93 ? 22.809 59.843 22.073 1.00 47.36 93 LEU A N 1
ATOM 687 C CA . LEU A 1 93 ? 22.888 59.045 23.295 1.00 45.09 93 LEU A CA 1
ATOM 688 C C . LEU A 1 93 ? 23.686 59.750 24.386 1.00 44.21 93 LEU A C 1
ATOM 689 O O . LEU A 1 93 ? 24.659 60.457 24.104 1.00 44.19 93 LEU A O 1
ATOM 694 N N . LYS A 1 94 ? 23.287 59.555 25.638 1.00 42.01 94 LYS A N 1
ATOM 695 C CA . LYS A 1 94 ? 24.015 60.176 26.735 1.00 41.46 94 LYS A CA 1
ATOM 696 C C . LYS A 1 94 ? 25.354 59.451 26.851 1.00 42.28 94 LYS A C 1
ATOM 697 O O . LYS A 1 94 ? 25.442 58.236 26.628 1.00 40.10 94 LYS A O 1
ATOM 703 N N . THR A 1 95 ? 26.393 60.212 27.188 1.00 43.60 95 THR A N 1
ATOM 704 C CA . THR A 1 95 ? 27.750 59.683 27.314 1.00 45.40 95 THR A CA 1
ATOM 705 C C . THR A 1 95 ? 28.348 59.869 28.700 1.00 45.11 95 THR A C 1
ATOM 706 O O . THR A 1 95 ? 27.953 60.758 29.442 1.00 46.95 95 THR A O 1
ATOM 710 N N . TRP A 1 96 ? 29.310 59.021 29.038 1.00 44.69 96 TRP A N 1
ATOM 711 C CA . TRP A 1 96 ? 29.996 59.099 30.323 1.00 44.59 96 TRP A CA 1
ATOM 712 C C . TRP A 1 96 ? 31.503 59.038 30.086 1.00 44.19 96 TRP A C 1
ATOM 713 O O . TRP A 1 96 ? 31.980 58.173 29.355 1.00 41.97 96 TRP A O 1
ATOM 724 N N . ARG A 1 97 ? 32.240 59.956 30.704 1.00 45.01 97 ARG A N 1
ATOM 725 C CA . ARG A 1 97 ? 33.684 59.995 30.550 1.00 47.72 97 ARG A CA 1
ATOM 726 C C . ARG A 1 97 ? 34.289 58.752 31.210 1.00 48.56 97 ARG A C 1
ATOM 727 O O . ARG A 1 97 ? 34.029 58.481 32.380 1.00 49.02 97 ARG A O 1
ATOM 735 N N . VAL A 1 98 ? 35.103 58.000 30.476 1.00 48.07 98 VAL A N 1
ATOM 736 C CA . VAL A 1 98 ? 35.689 56.784 31.034 1.00 48.16 98 VAL A CA 1
ATOM 737 C C . VAL A 1 98 ? 37.196 56.629 30.796 1.00 49.01 98 VAL A C 1
ATOM 738 O O . VAL A 1 98 ? 37.712 56.985 29.736 1.00 49.68 98 VAL A O 1
ATOM 742 N N . THR A 1 99 ? 37.894 56.086 31.791 1.00 49.59 99 THR A N 1
ATOM 743 C CA . THR A 1 99 ? 39.335 55.861 31.689 1.00 51.05 99 THR A CA 1
ATOM 744 C C . THR A 1 99 ? 39.707 54.472 32.196 1.00 51.99 99 THR A C 1
ATOM 745 O O . THR A 1 99 ? 38.962 53.856 32.965 1.00 52.27 99 THR A O 1
ATOM 749 N N . VAL A 1 100 ? 40.871 53.992 31.762 1.00 52.33 100 VAL A N 1
ATOM 750 C CA . VAL A 1 100 ? 41.373 52.677 32.156 1.00 50.99 100 VAL A CA 1
ATOM 751 C C . VAL A 1 100 ? 42.826 52.807 32.600 1.00 51.96 100 VAL A C 1
ATOM 752 O O . VAL A 1 100 ? 43.720 52.993 31.777 1.00 51.35 100 VAL A O 1
ATOM 756 N N . ASP A 1 101 ? 43.060 52.714 33.903 1.00 53.83 101 ASP A N 1
ATOM 757 C CA . ASP A 1 101 ? 44.409 52.825 34.426 1.00 55.93 101 ASP A CA 1
ATOM 758 C C . ASP A 1 101 ? 45.202 51.540 34.231 1.00 56.09 101 ASP A C 1
ATOM 759 O O . ASP A 1 101 ? 45.834 51.375 33.192 1.00 57.98 101 ASP A O 1
ATOM 764 N N . ASP A 1 102 ? 45.200 50.629 35.194 1.00 55.15 102 ASP A N 1
ATOM 765 C CA . ASP A 1 102 ? 45.934 49.384 34.972 1.00 54.32 102 ASP A CA 1
ATOM 766 C C . ASP A 1 102 ? 45.019 48.573 34.074 1.00 53.49 102 ASP A C 1
ATOM 767 O O . ASP A 1 102 ? 45.146 48.597 32.850 1.00 54.35 102 ASP A O 1
ATOM 772 N N . ASN A 1 103 ? 44.098 47.847 34.682 1.00 51.92 103 ASN A N 1
ATOM 773 C CA . ASN A 1 103 ? 43.109 47.108 33.916 1.00 49.28 103 ASN A CA 1
ATOM 774 C C . ASN A 1 103 ? 41.819 47.484 34.610 1.00 47.81 103 ASN A C 1
ATOM 775 O O . ASN A 1 103 ? 40.818 46.777 34.558 1.00 50.00 103 ASN A O 1
ATOM 780 N N . GLN A 1 104 ? 41.878 48.633 35.266 1.00 46.32 104 GLN A N 1
ATOM 781 C CA . GLN A 1 104 ? 40.758 49.164 36.009 1.00 45.44 104 GLN A CA 1
ATOM 782 C C . GLN A 1 104 ? 40.017 50.168 35.155 1.00 44.65 104 GLN A C 1
ATOM 783 O O . GLN A 1 104 ? 40.586 51.171 34.710 1.00 45.97 104 GLN A O 1
ATOM 789 N N . VAL A 1 105 ? 38.748 49.892 34.907 1.00 41.93 105 VAL A N 1
ATOM 790 C CA . VAL A 1 105 ? 37.946 50.808 34.127 1.00 39.83 105 VAL A CA 1
ATOM 791 C C . VAL A 1 105 ? 37.160 51.648 35.121 1.00 40.48 105 VAL A C 1
ATOM 792 O O . VAL A 1 105 ? 36.508 51.117 36.015 1.00 40.86 105 VAL A O 1
ATOM 796 N N . CYS A 1 106 ? 37.253 52.962 34.985 1.00 40.42 106 CYS A N 1
ATOM 797 C CA . CYS A 1 106 ? 36.551 53.857 35.885 1.00 41.61 106 CYS A CA 1
ATOM 798 C C . CYS A 1 106 ? 35.721 54.858 35.104 1.00 43.64 106 CYS A C 1
ATOM 799 O O . CYS A 1 106 ? 35.900 55.031 33.898 1.00 43.89 106 CYS A O 1
ATOM 802 N N . TYR A 1 107 ? 34.806 55.519 35.795 1.00 45.76 107 TYR A N 1
ATOM 803 C CA . TYR A 1 107 ? 34.023 56.559 35.161 1.00 49.53 107 TYR A CA 1
ATOM 804 C C . TYR A 1 107 ? 34.369 57.815 35.955 1.00 53.22 107 TYR A C 1
ATOM 805 O O . TYR A 1 107 ? 34.641 57.744 37.152 1.00 54.63 107 TYR A O 1
ATOM 814 N N . LEU A 1 108 ? 34.394 58.961 35.292 1.00 57.15 108 LEU A N 1
ATOM 815 C CA . LEU A 1 108 ? 34.748 60.201 35.968 1.00 60.44 108 LEU A CA 1
ATOM 816 C C . LEU A 1 108 ? 33.508 60.927 36.486 1.00 63.17 108 LEU A C 1
ATOM 817 O O . LEU A 1 108 ? 32.585 61.213 35.721 1.00 64.02 108 LEU A O 1
ATOM 822 N N . ALA A 1 109 ? 33.492 61.212 37.788 1.00 65.39 109 ALA A N 1
ATOM 823 C CA . ALA A 1 109 ? 32.367 61.906 38.421 1.00 68.54 109 ALA A CA 1
ATOM 824 C C . ALA A 1 109 ? 32.700 63.358 38.782 1.00 70.96 109 ALA A C 1
ATOM 825 O O . ALA A 1 109 ? 33.628 63.949 38.227 1.00 71.50 109 ALA A O 1
ATOM 827 N N . LYS A 1 110 ? 31.934 63.923 39.714 1.00 73.30 110 LYS A N 1
ATOM 828 C CA . LYS A 1 110 ? 32.136 65.300 40.171 1.00 75.77 110 LYS A CA 1
ATOM 829 C C . LYS A 1 110 ? 32.259 65.296 41.700 1.00 77.96 110 LYS A C 1
ATOM 830 O O . LYS A 1 110 ? 32.846 64.368 42.257 1.00 78.64 110 LYS A O 1
ATOM 836 N N . GLU A 1 111 ? 31.729 66.319 42.380 1.00 79.85 111 GLU A N 1
ATOM 837 C CA . GLU A 1 111 ? 31.793 66.358 43.849 1.00 81.08 111 GLU A CA 1
ATOM 838 C C . GLU A 1 111 ? 31.171 67.590 44.536 1.00 81.88 111 GLU A C 1
ATOM 839 O O . GLU A 1 111 ? 30.103 68.054 44.128 1.00 82.54 111 GLU A O 1
ATOM 845 N N . LEU A 1 112 ? 31.833 68.099 45.580 1.00 82.18 112 LEU A N 1
ATOM 846 C CA . LEU A 1 112 ? 31.367 69.265 46.356 1.00 82.02 112 LEU A CA 1
ATOM 847 C C . LEU A 1 112 ? 30.289 68.897 47.383 1.00 82.30 112 LEU A C 1
ATOM 848 O O . LEU A 1 112 ? 30.544 69.057 48.602 1.00 81.82 112 LEU A O 1
ATOM 853 N N . LEU B 1 4 ? 27.441 22.361 -48.773 1.00 75.42 4 LEU B N 1
ATOM 854 C CA . LEU B 1 4 ? 28.479 21.750 -49.658 1.00 75.79 4 LEU B CA 1
ATOM 855 C C . LEU B 1 4 ? 29.357 22.797 -50.370 1.00 75.45 4 LEU B C 1
ATOM 856 O O . LEU B 1 4 ? 30.520 22.529 -50.676 1.00 75.72 4 LEU B O 1
ATOM 861 N N . THR B 1 5 ? 28.804 23.982 -50.629 1.00 74.94 5 THR B N 1
ATOM 862 C CA . THR B 1 5 ? 29.539 25.048 -51.320 1.00 73.74 5 THR B CA 1
ATOM 863 C C . THR B 1 5 ? 30.092 26.147 -50.402 1.00 71.72 5 THR B C 1
ATOM 864 O O . THR B 1 5 ? 29.394 26.671 -49.530 1.00 71.94 5 THR B O 1
ATOM 868 N N . LYS B 1 6 ? 31.350 26.502 -50.633 1.00 68.11 6 LYS B N 1
ATOM 869 C CA . LYS B 1 6 ? 32.040 27.512 -49.844 1.00 64.69 6 LYS B CA 1
ATOM 870 C C . LYS B 1 6 ? 32.036 28.833 -50.606 1.00 62.33 6 LYS B C 1
ATOM 871 O O . LYS B 1 6 ? 32.610 28.918 -51.692 1.00 62.17 6 LYS B O 1
ATOM 877 N N . VAL B 1 7 ? 31.407 29.864 -50.045 1.00 58.26 7 VAL B N 1
ATOM 878 C CA . VAL B 1 7 ? 31.358 31.165 -50.719 1.00 53.47 7 VAL B CA 1
ATOM 879 C C . VAL B 1 7 ? 32.027 32.321 -49.974 1.00 50.85 7 VAL B C 1
ATOM 880 O O . VAL B 1 7 ? 31.796 32.533 -48.789 1.00 50.37 7 VAL B O 1
ATOM 884 N N . LYS B 1 8 ? 32.841 33.083 -50.689 1.00 48.92 8 LYS B N 1
ATOM 885 C CA . LYS B 1 8 ? 33.547 34.215 -50.092 1.00 47.94 8 LYS B CA 1
ATOM 886 C C . LYS B 1 8 ? 32.614 35.287 -49.520 1.00 44.76 8 LYS B C 1
ATOM 887 O O . LYS B 1 8 ? 31.832 35.900 -50.239 1.00 43.31 8 LYS B O 1
ATOM 893 N N . LEU B 1 9 ? 32.727 35.517 -48.216 1.00 42.23 9 LEU B N 1
ATOM 894 C CA . LEU B 1 9 ? 31.914 36.502 -47.518 1.00 41.22 9 LEU B CA 1
ATOM 895 C C . LEU B 1 9 ? 32.683 37.805 -47.280 1.00 41.38 9 LEU B C 1
ATOM 896 O O . LEU B 1 9 ? 32.199 38.884 -47.609 1.00 42.57 9 LEU B O 1
ATOM 901 N N . CYS B 1 10 ? 33.879 37.703 -46.705 1.00 42.44 10 CYS B N 1
ATOM 902 C CA . CYS B 1 10 ? 34.720 38.874 -46.440 1.00 42.15 10 CYS B CA 1
ATOM 903 C C . CYS B 1 10 ? 36.042 38.432 -45.829 1.00 42.94 10 CYS B C 1
ATOM 904 O O . CYS B 1 10 ? 36.201 37.270 -45.464 1.00 44.67 10 CYS B O 1
ATOM 907 N N . GLN B 1 11 ? 36.985 39.361 -45.712 1.00 44.17 11 GLN B N 1
ATOM 908 C CA . GLN B 1 11 ? 38.299 39.067 -45.127 1.00 45.30 11 GLN B CA 1
ATOM 909 C C . GLN B 1 11 ? 38.245 39.210 -43.606 1.00 45.59 11 GLN B C 1
ATOM 910 O O . GLN B 1 11 ? 37.690 40.192 -43.089 1.00 46.39 11 GLN B O 1
ATOM 916 N N . LEU B 1 12 ? 38.822 38.236 -42.894 1.00 43.91 12 LEU B N 1
ATOM 917 C CA . LEU B 1 12 ? 38.818 38.239 -41.431 1.00 42.45 12 LEU B CA 1
ATOM 918 C C . LEU B 1 12 ? 39.230 39.567 -40.806 1.00 42.49 12 LEU B C 1
ATOM 919 O O . LEU B 1 12 ? 38.769 39.901 -39.725 1.00 42.18 12 LEU B O 1
ATOM 924 N N . ASP B 1 13 ? 40.091 40.323 -41.481 1.00 45.05 13 ASP B N 1
ATOM 925 C CA . ASP B 1 13 ? 40.534 41.612 -40.947 1.00 45.49 13 ASP B CA 1
ATOM 926 C C . ASP B 1 13 ? 39.567 42.770 -41.214 1.00 44.75 13 ASP B C 1
ATOM 927 O O . ASP B 1 13 ? 39.935 43.942 -41.052 1.00 41.39 13 ASP B O 1
ATOM 932 N N . ASP B 1 14 ? 38.343 42.421 -41.636 1.00 43.94 14 ASP B N 1
ATOM 933 C CA . ASP B 1 14 ? 37.264 43.390 -41.877 1.00 44.30 14 ASP B CA 1
ATOM 934 C C . ASP B 1 14 ? 36.451 43.319 -40.590 1.00 45.78 14 ASP B C 1
ATOM 935 O O . ASP B 1 14 ? 35.578 44.147 -40.336 1.00 46.32 14 ASP B O 1
ATOM 940 N N . LEU B 1 15 ? 36.753 42.294 -39.797 1.00 46.74 15 LEU B N 1
ATOM 941 C CA . LEU B 1 15 ? 36.055 42.026 -38.555 1.00 46.97 15 LEU B CA 1
ATOM 942 C C . LEU B 1 15 ? 36.822 42.322 -37.276 1.00 50.42 15 LEU B C 1
ATOM 943 O O . LEU B 1 15 ? 37.782 41.624 -36.935 1.00 51.58 15 LEU B O 1
ATOM 956 N N . PRO B 1 17 ? 37.361 42.146 -33.424 1.00 51.12 17 PRO B N 1
ATOM 957 C CA . PRO B 1 17 ? 36.955 41.128 -32.449 1.00 49.26 17 PRO B CA 1
ATOM 958 C C . PRO B 1 17 ? 35.850 41.580 -31.493 1.00 48.03 17 PRO B C 1
ATOM 959 O O . PRO B 1 17 ? 35.867 42.708 -30.999 1.00 47.78 17 PRO B O 1
ATOM 963 N N . PHE B 1 18 ? 34.898 40.681 -31.244 1.00 46.86 18 PHE B N 1
ATOM 964 C CA . PHE B 1 18 ? 33.769 40.912 -30.331 1.00 44.82 18 PHE B CA 1
ATOM 965 C C . PHE B 1 18 ? 32.779 41.967 -30.789 1.00 43.18 18 PHE B C 1
ATOM 966 O O . PHE B 1 18 ? 31.782 42.206 -30.111 1.00 42.07 18 PHE B O 1
ATOM 974 N N . ILE B 1 19 ? 33.047 42.592 -31.933 1.00 41.58 19 ILE B N 1
ATOM 975 C CA . ILE B 1 19 ? 32.160 43.623 -32.467 1.00 40.10 19 ILE B CA 1
ATOM 976 C C . ILE B 1 19 ? 31.473 43.156 -33.747 1.00 38.61 19 ILE B C 1
ATOM 977 O O . ILE B 1 19 ? 32.111 42.598 -34.634 1.00 38.65 19 ILE B O 1
ATOM 982 N N . GLY B 1 20 ? 30.173 43.409 -33.849 1.00 38.30 20 GLY B N 1
ATOM 983 C CA . GLY B 1 20 ? 29.428 42.972 -35.018 1.00 36.51 20 GLY B CA 1
ATOM 984 C C . GLY B 1 20 ? 29.671 43.686 -36.334 1.00 35.15 20 GLY B C 1
ATOM 985 O O . GLY B 1 20 ? 29.928 44.886 -36.372 1.00 34.79 20 GLY B O 1
ATOM 986 N N . ALA B 1 21 ? 29.595 42.925 -37.420 1.00 34.17 21 ALA B N 1
ATOM 987 C CA . ALA B 1 21 ? 29.770 43.464 -38.764 1.00 34.73 21 ALA B CA 1
ATOM 988 C C . ALA B 1 21 ? 28.621 42.909 -39.587 1.00 34.62 21 ALA B C 1
ATOM 989 O O . ALA B 1 21 ? 28.377 41.704 -39.562 1.00 36.19 21 ALA B O 1
ATOM 991 N N . THR B 1 22 ? 27.910 43.772 -40.309 1.00 33.09 22 THR B N 1
ATOM 992 C CA . THR B 1 22 ? 26.773 43.307 -41.104 1.00 30.39 22 THR B CA 1
ATOM 993 C C . THR B 1 22 ? 27.115 42.905 -42.528 1.00 29.82 22 THR B C 1
ATOM 994 O O . THR B 1 22 ? 27.886 43.578 -43.205 1.00 30.17 22 THR B O 1
ATOM 998 N N . VAL B 1 23 ? 26.541 41.789 -42.964 1.00 29.00 23 VAL B N 1
ATOM 999 C CA . VAL B 1 23 ? 26.708 41.331 -44.329 1.00 28.89 23 VAL B CA 1
ATOM 1000 C C . VAL B 1 23 ? 25.396 40.802 -44.861 1.00 29.07 23 VAL B C 1
ATOM 1001 O O . VAL B 1 23 ? 24.426 40.599 -44.125 1.00 27.50 23 VAL B O 1
ATOM 1005 N N . LEU B 1 24 ? 25.396 40.588 -46.165 1.00 30.18 24 LEU B N 1
ATOM 1006 C CA . LEU B 1 24 ? 24.257 40.090 -46.890 1.00 29.63 24 LEU B CA 1
ATOM 1007 C C . LEU B 1 24 ? 24.646 38.712 -47.374 1.00 31.92 24 LEU B C 1
ATOM 1008 O O . LEU B 1 24 ? 25.715 38.531 -47.959 1.00 32.80 24 LEU B O 1
ATOM 1013 N N . ILE B 1 25 ? 23.788 37.739 -47.096 1.00 35.05 25 ILE B N 1
ATOM 1014 C CA . ILE B 1 25 ? 23.988 36.353 -47.520 1.00 34.82 25 ILE B CA 1
ATOM 1015 C C . ILE B 1 25 ? 22.701 36.013 -48.260 1.00 34.77 25 ILE B C 1
ATOM 1016 O O . ILE B 1 25 ? 21.662 35.844 -47.634 1.00 32.33 25 ILE B O 1
ATOM 1021 N N . GLU B 1 26 ? 22.771 35.940 -49.588 1.00 37.28 26 GLU B N 1
ATOM 1022 C CA . GLU B 1 26 ? 21.599 35.651 -50.424 1.00 37.21 26 GLU B CA 1
ATOM 1023 C C . GLU B 1 26 ? 20.393 36.553 -50.114 1.00 35.25 26 GLU B C 1
ATOM 1024 O O . GLU B 1 26 ? 19.273 36.066 -49.945 1.00 34.44 26 GLU B O 1
ATOM 1030 N N . GLY B 1 27 ? 20.625 37.864 -50.025 1.00 34.27 27 GLY B N 1
ATOM 1031 C CA . GLY B 1 27 ? 19.544 38.806 -49.745 1.00 32.18 27 GLY B CA 1
ATOM 1032 C C . GLY B 1 27 ? 19.132 39.019 -48.289 1.00 31.28 27 GLY B C 1
ATOM 1033 O O . GLY B 1 27 ? 18.410 39.971 -47.964 1.00 27.36 27 GLY B O 1
ATOM 1034 N N . GLU B 1 28 ? 19.585 38.133 -47.411 1.00 32.22 28 GLU B N 1
ATOM 1035 C CA . GLU B 1 28 ? 19.256 38.227 -46.000 1.00 33.64 28 GLU B CA 1
ATOM 1036 C C . GLU B 1 28 ? 20.365 38.896 -45.204 1.00 34.70 28 GLU B C 1
ATOM 1037 O O . GLU B 1 28 ? 21.563 38.677 -45.441 1.00 32.95 28 GLU B O 1
ATOM 1043 N N . ARG B 1 29 ? 19.929 39.701 -44.243 1.00 36.29 29 ARG B N 1
ATOM 1044 C CA . ARG B 1 29 ? 20.810 40.468 -43.393 1.00 37.27 29 ARG B CA 1
ATOM 1045 C C . ARG B 1 29 ? 21.383 39.718 -42.221 1.00 36.42 29 ARG B C 1
ATOM 1046 O O . ARG B 1 29 ? 20.656 39.324 -41.303 1.00 35.47 29 ARG B O 1
ATOM 1054 N N . VAL B 1 30 ? 22.708 39.582 -42.253 1.00 34.55 30 VAL B N 1
ATOM 1055 C CA . VAL B 1 30 ? 23.472 38.869 -41.242 1.00 32.89 30 VAL B CA 1
ATOM 1056 C C . VAL B 1 30 ? 24.398 39.750 -40.417 1.00 32.57 30 VAL B C 1
ATOM 1057 O O . VAL B 1 30 ? 24.877 40.778 -40.876 1.00 32.55 30 VAL B O 1
ATOM 1061 N N . ALA B 1 31 ? 24.653 39.319 -39.192 1.00 32.88 31 ALA B N 1
ATOM 1062 C CA . ALA B 1 31 ? 25.556 40.018 -38.291 1.00 33.12 31 ALA B CA 1
ATOM 1063 C C . ALA B 1 31 ? 26.683 39.027 -38.018 1.00 33.80 31 ALA B C 1
ATOM 1064 O O . ALA B 1 31 ? 26.441 37.970 -37.450 1.00 35.71 31 ALA B O 1
ATOM 1066 N N . LEU B 1 32 ? 27.904 39.354 -38.431 1.00 33.15 32 LEU B N 1
ATOM 1067 C CA . LEU B 1 32 ? 29.033 38.459 -38.216 1.00 32.04 32 LEU B CA 1
ATOM 1068 C C . LEU B 1 32 ? 29.797 38.897 -36.985 1.00 34.70 32 LEU B C 1
ATOM 1069 O O . LEU B 1 32 ? 30.092 40.085 -36.819 1.00 37.04 32 LEU B O 1
ATOM 1074 N N . PHE B 1 33 ? 30.116 37.939 -36.124 1.00 34.78 33 PHE B N 1
ATOM 1075 C CA . PHE B 1 33 ? 30.860 38.230 -34.911 1.00 36.15 33 PHE B CA 1
ATOM 1076 C C . PHE B 1 33 ? 32.120 37.375 -34.803 1.00 38.19 33 PHE B C 1
ATOM 1077 O O . PHE B 1 33 ? 32.063 36.145 -34.761 1.00 39.31 33 PHE B O 1
ATOM 1085 N N . TYR B 1 34 ? 33.262 38.040 -34.749 1.00 39.76 34 TYR B N 1
ATOM 1086 C CA . TYR B 1 34 ? 34.528 37.346 -34.646 1.00 41.21 34 TYR B CA 1
ATOM 1087 C C . TYR B 1 34 ? 34.933 37.166 -33.182 1.00 42.15 34 TYR B C 1
ATOM 1088 O O . TYR B 1 34 ? 35.147 38.144 -32.467 1.00 42.37 34 TYR B O 1
ATOM 1097 N N . ILE B 1 35 ? 34.991 35.915 -32.729 1.00 43.23 35 ILE B N 1
ATOM 1098 C CA . ILE B 1 35 ? 35.427 35.615 -31.360 1.00 46.03 35 ILE B CA 1
ATOM 1099 C C . ILE B 1 35 ? 36.819 34.988 -31.487 1.00 48.70 35 ILE B C 1
ATOM 1100 O O . ILE B 1 35 ? 36.952 33.812 -31.843 1.00 48.33 35 ILE B O 1
ATOM 1105 N N . PRO B 1 36 ? 37.874 35.772 -31.197 1.00 49.29 36 PRO B N 1
ATOM 1106 C CA . PRO B 1 36 ? 39.265 35.332 -31.284 1.00 52.30 36 PRO B CA 1
ATOM 1107 C C . PRO B 1 36 ? 39.583 33.854 -31.023 1.00 55.50 36 PRO B C 1
ATOM 1108 O O . PRO B 1 36 ? 40.123 33.166 -31.892 1.00 55.47 36 PRO B O 1
ATOM 1112 N N . ASP B 1 37 ? 39.258 33.358 -29.840 1.00 58.60 37 ASP B N 1
ATOM 1113 C CA . ASP B 1 37 ? 39.579 31.974 -29.544 1.00 62.33 37 ASP B CA 1
ATOM 1114 C C . ASP B 1 37 ? 38.397 31.042 -29.790 1.00 63.04 37 ASP B C 1
ATOM 1115 O O . ASP B 1 37 ? 38.129 30.150 -28.977 1.00 63.97 37 ASP B O 1
ATOM 1120 N N . SER B 1 38 ? 37.696 31.231 -30.908 1.00 62.27 38 SER B N 1
ATOM 1121 C CA . SER B 1 38 ? 36.542 30.383 -31.202 1.00 61.04 38 SER B CA 1
ATOM 1122 C C . SER B 1 38 ? 36.029 30.402 -32.637 1.00 61.20 38 SER B C 1
ATOM 1123 O O . SER B 1 38 ? 35.320 29.488 -33.059 1.00 62.18 38 SER B O 1
ATOM 1126 N N . GLY B 1 39 ? 36.368 31.446 -33.383 1.00 60.91 39 GLY B N 1
ATOM 1127 C CA . GLY B 1 39 ? 35.910 31.529 -34.756 1.00 58.65 39 GLY B CA 1
ATOM 1128 C C . GLY B 1 39 ? 35.019 32.729 -34.988 1.00 56.76 39 GLY B C 1
ATOM 1129 O O . GLY B 1 39 ? 35.090 33.722 -34.265 1.00 58.00 39 GLY B O 1
ATOM 1130 N N . VAL B 1 40 ? 34.182 32.647 -36.012 1.00 54.34 40 VAL B N 1
ATOM 1131 C CA . VAL B 1 40 ? 33.270 33.740 -36.318 1.00 51.31 40 VAL B CA 1
ATOM 1132 C C . VAL B 1 40 ? 31.862 33.190 -36.488 1.00 48.57 40 VAL B C 1
ATOM 1133 O O . VAL B 1 40 ? 31.658 32.181 -37.156 1.00 46.34 40 VAL B O 1
ATOM 1137 N N . TYR B 1 41 ? 30.895 33.855 -35.869 1.00 48.44 41 TYR B N 1
ATOM 1138 C CA . TYR B 1 41 ? 29.508 33.415 -35.935 1.00 49.58 41 TYR B CA 1
ATOM 1139 C C . TYR B 1 41 ? 28.600 34.319 -36.751 1.00 47.32 41 TYR B C 1
ATOM 1140 O O . TYR B 1 41 ? 28.799 35.533 -36.812 1.00 46.35 41 TYR B O 1
ATOM 1149 N N . ALA B 1 42 ? 27.594 33.718 -37.377 1.00 44.85 42 ALA B N 1
ATOM 1150 C CA . ALA B 1 42 ? 26.648 34.473 -38.186 1.00 41.70 42 ALA B CA 1
ATOM 1151 C C . ALA B 1 42 ? 25.222 34.299 -37.678 1.00 39.43 42 ALA B C 1
ATOM 1152 O O . ALA B 1 42 ? 24.671 33.196 -37.720 1.00 39.20 42 ALA B O 1
ATOM 1154 N N . VAL B 1 43 ? 24.650 35.393 -37.180 1.00 36.97 43 VAL B N 1
ATOM 1155 C CA . VAL B 1 43 ? 23.270 35.424 -36.693 1.00 36.46 43 VAL B CA 1
ATOM 1156 C C . VAL B 1 43 ? 22.531 36.439 -37.570 1.00 34.92 43 VAL B C 1
ATOM 1157 O O . VAL B 1 43 ? 23.161 37.244 -38.239 1.00 33.99 43 VAL B O 1
ATOM 1161 N N . GLN B 1 44 ? 21.207 36.400 -37.595 1.00 35.02 44 GLN B N 1
ATOM 1162 C CA . GLN B 1 44 ? 20.489 37.366 -38.405 1.00 35.50 44 GLN B CA 1
ATOM 1163 C C . GLN B 1 44 ? 20.650 38.727 -37.735 1.00 36.32 44 GLN B C 1
ATOM 1164 O O . GLN B 1 44 ? 20.865 38.801 -36.522 1.00 34.34 44 GLN B O 1
ATOM 1170 N N . ASP B 1 45 ? 20.548 39.800 -38.519 1.00 36.41 45 ASP B N 1
ATOM 1171 C CA . ASP B 1 45 ? 20.726 41.143 -37.976 1.00 36.13 45 ASP B CA 1
ATOM 1172 C C . ASP B 1 45 ? 19.433 41.771 -37.505 1.00 35.44 45 ASP B C 1
ATOM 1173 O O . ASP B 1 45 ? 19.449 42.749 -36.751 1.00 34.09 45 ASP B O 1
ATOM 1178 N N . TRP B 1 46 ? 18.317 41.205 -37.956 1.00 33.32 46 TRP B N 1
ATOM 1179 C CA . TRP B 1 46 ? 16.999 41.695 -37.587 1.00 32.86 46 TRP B CA 1
ATOM 1180 C C . TRP B 1 46 ? 16.650 41.188 -36.200 1.00 32.84 46 TRP B C 1
ATOM 1181 O O . TRP B 1 46 ? 16.636 39.988 -35.960 1.00 32.18 46 TRP B O 1
ATOM 1192 N N . ASP B 1 47 ? 16.403 42.119 -35.287 1.00 34.24 47 ASP B N 1
ATOM 1193 C CA . ASP B 1 47 ? 16.028 41.798 -33.908 1.00 34.20 47 ASP B CA 1
ATOM 1194 C C . ASP B 1 47 ? 14.561 41.379 -33.957 1.00 36.62 47 ASP B C 1
ATOM 1195 O O . ASP B 1 47 ? 13.688 42.205 -34.214 1.00 38.97 47 ASP B O 1
ATOM 1200 N N . PRO B 1 48 ? 14.265 40.102 -33.683 1.00 36.41 48 PRO B N 1
ATOM 1201 C CA . PRO B 1 48 ? 12.882 39.624 -33.725 1.00 36.05 48 PRO B CA 1
ATOM 1202 C C . PRO B 1 48 ? 11.916 40.212 -32.695 1.00 36.68 48 PRO B C 1
ATOM 1203 O O . PRO B 1 48 ? 10.702 40.014 -32.794 1.00 36.68 48 PRO B O 1
ATOM 1207 N N . ILE B 1 49 ? 12.439 40.946 -31.718 1.00 36.44 49 ILE B N 1
ATOM 1208 C CA . ILE B 1 49 ? 11.587 41.536 -30.687 1.00 37.31 49 ILE B CA 1
ATOM 1209 C C . ILE B 1 49 ? 11.479 43.051 -30.809 1.00 38.36 49 ILE B C 1
ATOM 1210 O O . ILE B 1 49 ? 10.380 43.604 -30.750 1.00 37.87 49 ILE B O 1
ATOM 1215 N N . GLY B 1 50 ? 12.625 43.713 -30.968 1.00 39.25 50 GLY B N 1
ATOM 1216 C CA . GLY B 1 50 ? 12.647 45.160 -31.112 1.00 38.82 50 GLY B CA 1
ATOM 1217 C C . GLY B 1 50 ? 12.222 45.620 -32.497 1.00 38.63 50 GLY B C 1
ATOM 1218 O O . GLY B 1 50 ? 11.873 46.783 -32.706 1.00 39.92 50 GLY B O 1
ATOM 1219 N N . LYS B 1 51 ? 12.259 44.699 -33.452 1.00 36.97 51 LYS B N 1
ATOM 1220 C CA . LYS B 1 51 ? 11.872 44.973 -34.840 1.00 36.27 51 LYS B CA 1
ATOM 1221 C C . LYS B 1 51 ? 12.685 46.064 -35.565 1.00 34.82 51 LYS B C 1
ATOM 1222 O O . LYS B 1 51 ? 12.151 47.082 -35.999 1.00 34.56 51 LYS B O 1
ATOM 1228 N N . ALA B 1 52 ? 13.984 45.826 -35.693 1.00 33.10 52 ALA B N 1
ATOM 1229 C CA . ALA B 1 52 ? 14.885 46.721 -36.406 1.00 31.61 52 ALA B CA 1
ATOM 1230 C C . ALA B 1 52 ? 16.151 45.925 -36.629 1.00 31.18 52 ALA B C 1
ATOM 1231 O O . ALA B 1 52 ? 16.362 44.911 -35.966 1.00 30.60 52 ALA B O 1
ATOM 1233 N N . TYR B 1 53 ? 16.967 46.362 -37.586 1.00 30.51 53 TYR B N 1
ATOM 1234 C CA . TYR B 1 53 ? 18.233 45.705 -37.906 1.00 29.28 53 TYR B CA 1
ATOM 1235 C C . TYR B 1 53 ? 19.224 46.323 -36.975 1.00 32.04 53 TYR B C 1
ATOM 1236 O O . TYR B 1 53 ? 19.821 47.337 -37.325 1.00 35.91 53 TYR B O 1
ATOM 1245 N N . VAL B 1 54 ? 19.446 45.703 -35.821 1.00 33.95 54 VAL B N 1
ATOM 1246 C CA . VAL B 1 54 ? 20.336 46.286 -34.832 1.00 33.92 54 VAL B CA 1
ATOM 1247 C C . VAL B 1 54 ? 21.259 45.301 -34.110 1.00 32.62 54 VAL B C 1
ATOM 1248 O O . VAL B 1 54 ? 22.043 45.708 -33.256 1.00 33.02 54 VAL B O 1
ATOM 1260 N N . SER B 1 56 ? 23.933 43.597 -35.045 1.00 31.43 56 SER B N 1
ATOM 1261 C CA . SER B 1 56 ? 25.364 43.748 -35.234 1.00 30.30 56 SER B CA 1
ATOM 1262 C C . SER B 1 56 ? 25.957 44.807 -34.311 1.00 31.71 56 SER B C 1
ATOM 1263 O O . SER B 1 56 ? 27.167 44.866 -34.122 1.00 34.20 56 SER B O 1
ATOM 1266 N N . ARG B 1 57 ? 25.093 45.629 -33.724 1.00 33.24 57 ARG B N 1
ATOM 1267 C CA . ARG B 1 57 ? 25.499 46.709 -32.825 1.00 32.10 57 ARG B CA 1
ATOM 1268 C C . ARG B 1 57 ? 25.357 46.319 -31.358 1.00 33.10 57 ARG B C 1
ATOM 1269 O O . ARG B 1 57 ? 25.758 47.066 -30.470 1.00 34.54 57 ARG B O 1
ATOM 1277 N N . GLY B 1 58 ? 24.770 45.154 -31.104 1.00 33.42 58 GLY B N 1
ATOM 1278 C CA . GLY B 1 58 ? 24.585 44.702 -29.736 1.00 33.17 58 GLY B CA 1
ATOM 1279 C C . GLY B 1 58 ? 25.867 44.248 -29.079 1.00 35.10 58 GLY B C 1
ATOM 1280 O O . GLY B 1 58 ? 26.716 43.595 -29.701 1.00 34.73 58 GLY B O 1
ATOM 1281 N N . ILE B 1 59 ? 26.003 44.594 -27.803 1.00 38.54 59 ILE B N 1
ATOM 1282 C CA . ILE B 1 59 ? 27.191 44.241 -27.015 1.00 40.94 59 ILE B CA 1
ATOM 1283 C C . ILE B 1 59 ? 27.232 42.754 -26.663 1.00 41.79 59 ILE B C 1
ATOM 1284 O O . ILE B 1 59 ? 26.252 42.219 -26.146 1.00 41.99 59 ILE B O 1
ATOM 1289 N N . VAL B 1 60 ? 28.356 42.090 -26.933 1.00 43.04 60 VAL B N 1
ATOM 1290 C CA . VAL B 1 60 ? 28.493 40.672 -26.588 1.00 46.55 60 VAL B CA 1
ATOM 1291 C C . VAL B 1 60 ? 29.188 40.443 -25.239 1.00 49.08 60 VAL B C 1
ATOM 1292 O O . VAL B 1 60 ? 30.005 41.254 -24.777 1.00 48.88 60 VAL B O 1
ATOM 1296 N N . GLY B 1 61 ? 28.854 39.320 -24.613 1.00 51.02 61 GLY B N 1
ATOM 1297 C CA . GLY B 1 61 ? 29.438 38.980 -23.328 1.00 54.72 61 GLY B CA 1
ATOM 1298 C C . GLY B 1 61 ? 29.094 37.545 -22.999 1.00 57.23 61 GLY B C 1
ATOM 1299 O O . GLY B 1 61 ? 28.216 36.960 -23.638 1.00 57.41 61 GLY B O 1
ATOM 1300 N N . ASP B 1 62 ? 29.775 36.970 -22.012 1.00 60.15 62 ASP B N 1
ATOM 1301 C CA . ASP B 1 62 ? 29.510 35.591 -21.630 1.00 62.53 62 ASP B CA 1
ATOM 1302 C C . ASP B 1 62 ? 28.365 35.492 -20.624 1.00 63.10 62 ASP B C 1
ATOM 1303 O O . ASP B 1 62 ? 28.188 36.366 -19.780 1.00 63.96 62 ASP B O 1
ATOM 1308 N N . ILE B 1 63 ? 27.577 34.431 -20.738 1.00 63.90 63 ILE B N 1
ATOM 1309 C CA . ILE B 1 63 ? 26.448 34.202 -19.849 1.00 65.17 63 ILE B CA 1
ATOM 1310 C C . ILE B 1 63 ? 26.387 32.704 -19.607 1.00 67.13 63 ILE B C 1
ATOM 1311 O O . ILE B 1 63 ? 26.104 31.932 -20.526 1.00 67.02 63 ILE B O 1
ATOM 1316 N N . ASN B 1 64 ? 26.662 32.296 -18.371 1.00 69.04 64 ASN B N 1
ATOM 1317 C CA . ASN B 1 64 ? 26.663 30.879 -18.003 1.00 70.77 64 ASN B CA 1
ATOM 1318 C C . ASN B 1 64 ? 27.610 30.082 -18.889 1.00 72.26 64 ASN B C 1
ATOM 1319 O O . ASN B 1 64 ? 27.243 29.030 -19.423 1.00 72.46 64 ASN B O 1
ATOM 1324 N N . GLY B 1 65 ? 28.827 30.600 -19.043 1.00 73.12 65 GLY B N 1
ATOM 1325 C CA . GLY B 1 65 ? 29.826 29.930 -19.855 1.00 74.52 65 GLY B CA 1
ATOM 1326 C C . GLY B 1 65 ? 29.646 30.065 -21.359 1.00 75.65 65 GLY B C 1
ATOM 1327 O O . GLY B 1 65 ? 30.627 30.027 -22.111 1.00 75.17 65 GLY B O 1
ATOM 1328 N N . GLU B 1 66 ? 28.403 30.223 -21.812 1.00 75.77 66 GLU B N 1
ATOM 1329 C CA . GLU B 1 66 ? 28.150 30.341 -23.245 1.00 76.52 66 GLU B CA 1
ATOM 1330 C C . GLU B 1 66 ? 28.099 31.782 -23.769 1.00 75.97 66 GLU B C 1
ATOM 1331 O O . GLU B 1 66 ? 27.458 32.661 -23.182 1.00 75.19 66 GLU B O 1
ATOM 1345 N N . CYS B 1 68 ? 27.180 34.944 -26.101 1.00 65.55 68 CYS B N 1
ATOM 1346 C CA . CYS B 1 68 ? 25.956 35.433 -26.724 1.00 62.82 68 CYS B CA 1
ATOM 1347 C C . CYS B 1 68 ? 25.969 36.950 -26.910 1.00 58.95 68 CYS B C 1
ATOM 1348 O O . CYS B 1 68 ? 26.838 37.646 -26.373 1.00 58.39 68 CYS B O 1
ATOM 1351 N N . VAL B 1 69 ? 25.005 37.446 -27.684 1.00 54.09 69 VAL B N 1
ATOM 1352 C CA . VAL B 1 69 ? 24.882 38.870 -27.976 1.00 47.74 69 VAL B CA 1
ATOM 1353 C C . VAL B 1 69 ? 23.556 39.414 -27.482 1.00 45.41 69 VAL B C 1
ATOM 1354 O O . VAL B 1 69 ? 22.519 38.757 -27.564 1.00 43.39 69 VAL B O 1
ATOM 1358 N N . ALA B 1 70 ? 23.607 40.634 -26.972 1.00 42.99 70 ALA B N 1
ATOM 1359 C CA . ALA B 1 70 ? 22.427 41.294 -26.450 1.00 42.78 70 ALA B CA 1
ATOM 1360 C C . ALA B 1 70 ? 21.978 42.395 -27.396 1.00 42.95 70 ALA B C 1
ATOM 1361 O O . ALA B 1 70 ? 22.799 43.166 -27.896 1.00 42.61 70 ALA B O 1
ATOM 1363 N N . SER B 1 71 ? 20.674 42.463 -27.643 1.00 42.98 71 SER B N 1
ATOM 1364 C CA . SER B 1 71 ? 20.126 43.491 -28.516 1.00 43.66 71 SER B CA 1
ATOM 1365 C C . SER B 1 71 ? 20.296 44.847 -27.873 1.00 42.67 71 SER B C 1
ATOM 1366 O O . SER B 1 71 ? 20.099 44.995 -26.670 1.00 44.56 71 SER B O 1
ATOM 1369 N N . PRO B 1 72 ? 20.682 45.857 -28.657 1.00 42.01 72 PRO B N 1
ATOM 1370 C CA . PRO B 1 72 ? 20.830 47.171 -28.021 1.00 41.61 72 PRO B CA 1
ATOM 1371 C C . PRO B 1 72 ? 19.461 47.856 -27.876 1.00 41.06 72 PRO B C 1
ATOM 1372 O O . PRO B 1 72 ? 19.390 49.022 -27.521 1.00 41.93 72 PRO B O 1
ATOM 1376 N N . LEU B 1 73 ? 18.380 47.123 -28.137 1.00 39.88 73 LEU B N 1
ATOM 1377 C CA . LEU B 1 73 ? 17.046 47.698 -28.046 1.00 42.22 73 LEU B CA 1
ATOM 1378 C C . LEU B 1 73 ? 16.368 47.466 -26.713 1.00 43.45 73 LEU B C 1
ATOM 1379 O O . LEU B 1 73 ? 16.260 48.380 -25.910 1.00 43.36 73 LEU B O 1
ATOM 1384 N N . TYR B 1 74 ? 15.882 46.250 -26.491 1.00 46.85 74 TYR B N 1
ATOM 1385 C CA . TYR B 1 74 ? 15.231 45.910 -25.228 1.00 48.16 74 TYR B CA 1
ATOM 1386 C C . TYR B 1 74 ? 16.098 44.963 -24.418 1.00 48.21 74 TYR B C 1
ATOM 1387 O O . TYR B 1 74 ? 15.639 44.335 -23.465 1.00 50.03 74 TYR B O 1
ATOM 1396 N N . LYS B 1 75 ? 17.352 44.854 -24.844 1.00 48.17 75 LYS B N 1
ATOM 1397 C CA . LYS B 1 75 ? 18.385 44.075 -24.173 1.00 47.94 75 LYS B CA 1
ATOM 1398 C C . LYS B 1 75 ? 18.359 42.543 -24.052 1.00 47.31 75 LYS B C 1
ATOM 1399 O O . LYS B 1 75 ? 19.260 41.986 -23.434 1.00 48.79 75 LYS B O 1
ATOM 1405 N N . GLN B 1 76 ? 17.375 41.849 -24.618 1.00 47.24 76 GLN B N 1
ATOM 1406 C CA . GLN B 1 76 ? 17.362 40.385 -24.522 1.00 47.07 76 GLN B CA 1
ATOM 1407 C C . GLN B 1 76 ? 18.688 39.778 -25.001 1.00 46.24 76 GLN B C 1
ATOM 1408 O O . GLN B 1 76 ? 19.402 40.384 -25.790 1.00 46.54 76 GLN B O 1
ATOM 1414 N N . HIS B 1 77 ? 19.015 38.583 -24.526 1.00 46.32 77 HIS B N 1
ATOM 1415 C CA . HIS B 1 77 ? 20.269 37.938 -24.911 1.00 47.28 77 HIS B CA 1
ATOM 1416 C C . HIS B 1 77 ? 20.039 36.786 -25.872 1.00 46.68 77 HIS B C 1
ATOM 1417 O O . HIS B 1 77 ? 19.084 36.032 -25.723 1.00 48.98 77 HIS B O 1
ATOM 1424 N N . PHE B 1 78 ? 20.919 36.633 -26.851 1.00 44.92 78 PHE B N 1
ATOM 1425 C CA . PHE B 1 78 ? 20.770 35.540 -27.799 1.00 44.33 78 PHE B CA 1
ATOM 1426 C C . PHE B 1 78 ? 22.098 34.808 -27.931 1.00 45.98 78 PHE B C 1
ATOM 1427 O O . PHE B 1 78 ? 23.139 35.439 -28.095 1.00 46.92 78 PHE B O 1
ATOM 1435 N N . SER B 1 79 ? 22.070 33.480 -27.864 1.00 47.62 79 SER B N 1
ATOM 1436 C CA . SER B 1 79 ? 23.297 32.707 -28.006 1.00 48.27 79 SER B CA 1
ATOM 1437 C C . SER B 1 79 ? 23.803 32.866 -29.419 1.00 48.84 79 SER B C 1
ATOM 1438 O O . SER B 1 79 ? 23.024 32.845 -30.363 1.00 50.00 79 SER B O 1
ATOM 1441 N N . LEU B 1 80 ? 25.106 33.031 -29.573 1.00 49.93 80 LEU B N 1
ATOM 1442 C CA . LEU B 1 80 ? 25.673 33.168 -30.907 1.00 51.70 80 LEU B CA 1
ATOM 1443 C C . LEU B 1 80 ? 25.764 31.790 -31.547 1.00 53.55 80 LEU B C 1
ATOM 1444 O O . LEU B 1 80 ? 25.746 31.650 -32.774 1.00 53.71 80 LEU B O 1
ATOM 1449 N N . LYS B 1 81 ? 25.858 30.766 -30.709 1.00 54.85 81 LYS B N 1
ATOM 1450 C CA . LYS B 1 81 ? 25.965 29.409 -31.211 1.00 55.84 81 LYS B CA 1
ATOM 1451 C C . LYS B 1 81 ? 24.629 28.884 -31.724 1.00 55.62 81 LYS B C 1
ATOM 1452 O O . LYS B 1 81 ? 24.522 28.477 -32.880 1.00 55.33 81 LYS B O 1
ATOM 1458 N N . SER B 1 82 ? 23.605 28.913 -30.878 1.00 55.93 82 SER B N 1
ATOM 1459 C CA . SER B 1 82 ? 22.288 28.412 -31.273 1.00 57.31 82 SER B CA 1
ATOM 1460 C C . SER B 1 82 ? 21.397 29.469 -31.908 1.00 57.85 82 SER B C 1
ATOM 1461 O O . SER B 1 82 ? 20.583 29.166 -32.783 1.00 57.15 82 SER B O 1
ATOM 1464 N N . GLY B 1 83 ? 21.550 30.706 -31.444 1.00 57.86 83 GLY B N 1
ATOM 1465 C CA . GLY B 1 83 ? 20.734 31.799 -31.937 1.00 58.05 83 GLY B CA 1
ATOM 1466 C C . GLY B 1 83 ? 19.517 31.915 -31.037 1.00 58.87 83 GLY B C 1
ATOM 1467 O O . GLY B 1 83 ? 18.654 32.781 -31.221 1.00 57.85 83 GLY B O 1
ATOM 1468 N N . GLN B 1 84 ? 19.456 31.032 -30.046 1.00 58.96 84 GLN B N 1
ATOM 1469 C CA . GLN B 1 84 ? 18.344 31.013 -29.112 1.00 59.27 84 GLN B CA 1
ATOM 1470 C C . GLN B 1 84 ? 18.437 32.159 -28.118 1.00 58.67 84 GLN B C 1
ATOM 1471 O O . GLN B 1 84 ? 19.512 32.511 -27.653 1.00 58.20 84 GLN B O 1
ATOM 1477 N N . CYS B 1 85 ? 17.285 32.740 -27.813 1.00 58.86 85 CYS B N 1
ATOM 1478 C CA . CYS B 1 85 ? 17.184 33.846 -26.881 1.00 59.04 85 CYS B CA 1
ATOM 1479 C C . CYS B 1 85 ? 17.151 33.294 -25.450 1.00 59.65 85 CYS B C 1
ATOM 1480 O O . CYS B 1 85 ? 16.807 32.131 -25.235 1.00 59.62 85 CYS B O 1
ATOM 1483 N N . LEU B 1 86 ? 17.524 34.119 -24.475 1.00 60.07 86 LEU B N 1
ATOM 1484 C CA . LEU B 1 86 ? 17.522 33.688 -23.082 1.00 59.38 86 LEU B CA 1
ATOM 1485 C C . LEU B 1 86 ? 16.371 34.265 -22.261 1.00 60.70 86 LEU B C 1
ATOM 1486 O O . LEU B 1 86 ? 15.901 33.608 -21.347 1.00 59.94 86 LEU B O 1
ATOM 1491 N N . GLU B 1 87 ? 15.923 35.479 -22.576 1.00 63.68 87 GLU B N 1
ATOM 1492 C CA . GLU B 1 87 ? 14.813 36.103 -21.844 1.00 68.22 87 GLU B CA 1
ATOM 1493 C C . GLU B 1 87 ? 13.454 35.558 -22.309 1.00 70.64 87 GLU B C 1
ATOM 1494 O O . GLU B 1 87 ? 12.509 35.470 -21.520 1.00 71.81 87 GLU B O 1
ATOM 1500 N N . ASP B 1 88 ? 13.356 35.197 -23.585 1.00 71.63 88 ASP B N 1
ATOM 1501 C CA . ASP B 1 88 ? 12.119 34.658 -24.146 1.00 71.24 88 ASP B CA 1
ATOM 1502 C C . ASP B 1 88 ? 12.489 33.451 -25.004 1.00 71.80 88 ASP B C 1
ATOM 1503 O O . ASP B 1 88 ? 13.197 33.590 -26.000 1.00 72.33 88 ASP B O 1
ATOM 1508 N N . GLU B 1 89 ? 12.016 32.267 -24.637 1.00 71.83 89 GLU B N 1
ATOM 1509 C CA . GLU B 1 89 ? 12.366 31.083 -25.415 1.00 72.35 89 GLU B CA 1
ATOM 1510 C C . GLU B 1 89 ? 11.676 30.996 -26.779 1.00 69.95 89 GLU B C 1
ATOM 1511 O O . GLU B 1 89 ? 12.186 30.354 -27.701 1.00 69.30 89 GLU B O 1
ATOM 1517 N N . ALA B 1 90 ? 10.531 31.656 -26.913 1.00 66.89 90 ALA B N 1
ATOM 1518 C CA . ALA B 1 90 ? 9.799 31.644 -28.176 1.00 64.40 90 ALA B CA 1
ATOM 1519 C C . ALA B 1 90 ? 10.641 32.209 -29.321 1.00 62.90 90 ALA B C 1
ATOM 1520 O O . ALA B 1 90 ? 10.707 31.610 -30.396 1.00 62.42 90 ALA B O 1
ATOM 1522 N N . HIS B 1 91 ? 11.277 33.358 -29.088 1.00 60.37 91 HIS B N 1
ATOM 1523 C CA . HIS B 1 91 ? 12.109 34.020 -30.096 1.00 57.76 91 HIS B CA 1
ATOM 1524 C C . HIS B 1 91 ? 13.486 33.383 -30.275 1.00 55.75 91 HIS B C 1
ATOM 1525 O O . HIS B 1 91 ? 14.113 32.964 -29.305 1.00 56.69 91 HIS B O 1
ATOM 1532 N N . CYS B 1 92 ? 13.951 33.318 -31.520 1.00 52.78 92 CYS B N 1
ATOM 1533 C CA . CYS B 1 92 ? 15.263 32.758 -31.823 1.00 50.85 92 CYS B CA 1
ATOM 1534 C C . CYS B 1 92 ? 15.847 33.359 -33.100 1.00 49.45 92 CYS B C 1
ATOM 1535 O O . CYS B 1 92 ? 15.105 33.746 -34.006 1.00 49.94 92 CYS B O 1
ATOM 1538 N N . LEU B 1 93 ? 17.176 33.424 -33.175 1.00 46.89 93 LEU B N 1
ATOM 1539 C CA . LEU B 1 93 ? 17.850 34.008 -34.333 1.00 45.17 93 LEU B CA 1
ATOM 1540 C C . LEU B 1 93 ? 18.287 33.001 -35.382 1.00 45.69 93 LEU B C 1
ATOM 1541 O O . LEU B 1 93 ? 18.825 31.939 -35.059 1.00 45.07 93 LEU B O 1
ATOM 1546 N N . LYS B 1 94 ? 18.063 33.344 -36.647 1.00 44.87 94 LYS B N 1
ATOM 1547 C CA . LYS B 1 94 ? 18.478 32.479 -37.738 1.00 45.07 94 LYS B CA 1
ATOM 1548 C C . LYS B 1 94 ? 19.998 32.500 -37.747 1.00 46.74 94 LYS B C 1
ATOM 1549 O O . LYS B 1 94 ? 20.606 33.507 -37.382 1.00 47.61 94 LYS B O 1
ATOM 1555 N N . THR B 1 95 ? 20.621 31.400 -38.148 1.00 46.22 95 THR B N 1
ATOM 1556 C CA . THR B 1 95 ? 22.069 31.372 -38.198 1.00 45.70 95 THR B CA 1
ATOM 1557 C C . THR B 1 95 ? 22.523 30.764 -39.501 1.00 47.78 95 THR B C 1
ATOM 1558 O O . THR B 1 95 ? 21.749 30.098 -40.190 1.00 48.57 95 THR B O 1
ATOM 1562 N N . TRP B 1 96 ? 23.777 31.034 -39.842 1.00 48.57 96 TRP B N 1
ATOM 1563 C CA . TRP B 1 96 ? 24.405 30.535 -41.053 1.00 49.61 96 TRP B CA 1
ATOM 1564 C C . TRP B 1 96 ? 25.688 29.864 -40.602 1.00 52.49 96 TRP B C 1
ATOM 1565 O O . TRP B 1 96 ? 26.230 30.205 -39.550 1.00 51.74 96 TRP B O 1
ATOM 1576 N N . ARG B 1 97 ? 26.189 28.925 -41.393 1.00 54.82 97 ARG B N 1
ATOM 1577 C CA . ARG B 1 97 ? 27.416 28.260 -41.018 1.00 58.33 97 ARG B CA 1
ATOM 1578 C C . ARG B 1 97 ? 28.577 29.038 -41.626 1.00 58.98 97 ARG B C 1
ATOM 1579 O O . ARG B 1 97 ? 28.559 29.348 -42.812 1.00 59.10 97 ARG B O 1
ATOM 1587 N N . VAL B 1 98 ? 29.581 29.358 -40.812 1.00 59.50 98 VAL B N 1
ATOM 1588 C CA . VAL B 1 98 ? 30.722 30.135 -41.291 1.00 60.54 98 VAL B CA 1
ATOM 1589 C C . VAL B 1 98 ? 32.084 29.532 -40.957 1.00 61.74 98 VAL B C 1
ATOM 1590 O O . VAL B 1 98 ? 32.290 29.024 -39.853 1.00 63.27 98 VAL B O 1
ATOM 1594 N N . THR B 1 99 ? 33.018 29.603 -41.906 1.00 62.14 99 THR B N 1
ATOM 1595 C CA . THR B 1 99 ? 34.367 29.068 -41.696 1.00 62.45 99 THR B CA 1
ATOM 1596 C C . THR B 1 99 ? 35.478 30.005 -42.122 1.00 62.58 99 THR B C 1
ATOM 1597 O O . THR B 1 99 ? 35.360 30.731 -43.107 1.00 61.77 99 THR B O 1
ATOM 1601 N N . VAL B 1 100 ? 36.566 29.965 -41.368 1.00 63.51 100 VAL B N 1
ATOM 1602 C CA . VAL B 1 100 ? 37.738 30.763 -41.671 1.00 65.89 100 VAL B CA 1
ATOM 1603 C C . VAL B 1 100 ? 38.795 29.773 -42.153 1.00 68.48 100 VAL B C 1
ATOM 1604 O O . VAL B 1 100 ? 38.785 28.602 -41.756 1.00 68.34 100 VAL B O 1
ATOM 1608 N N . ASP B 1 101 ? 39.691 30.237 -43.016 1.00 69.87 101 ASP B N 1
ATOM 1609 C CA . ASP B 1 101 ? 40.745 2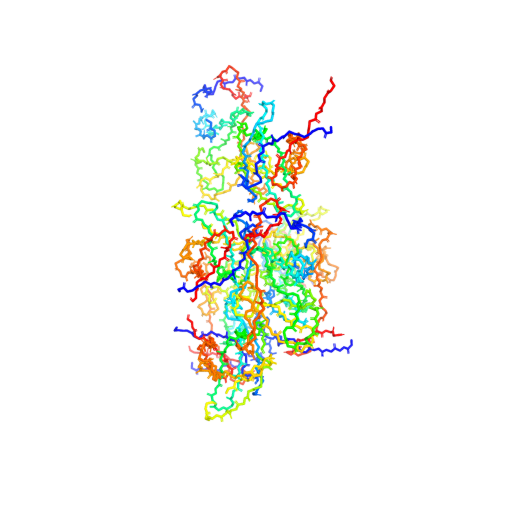9.387 -43.539 1.00 71.74 101 ASP B CA 1
ATOM 1610 C C . ASP B 1 101 ? 42.034 30.153 -43.357 1.00 72.83 101 AS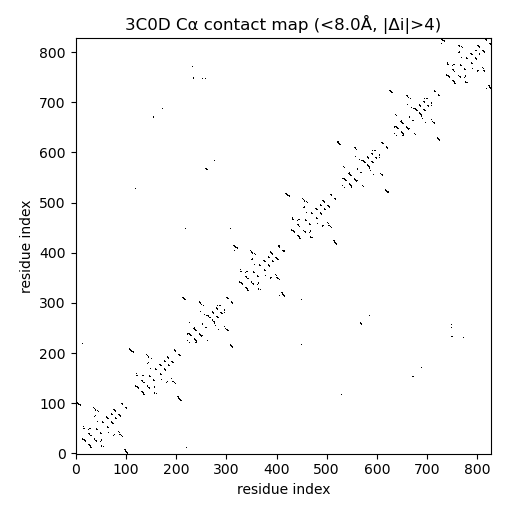P B C 1
ATOM 1611 O O . ASP B 1 101 ? 42.818 29.853 -42.451 1.00 73.35 101 ASP B O 1
ATOM 1616 N N . ASP B 1 102 ? 42.280 31.131 -44.213 1.00 73.27 102 ASP B N 1
ATOM 1617 C CA . ASP B 1 102 ? 43.464 31.945 -44.015 1.00 74.35 102 ASP B CA 1
ATOM 1618 C C . ASP B 1 102 ? 42.805 33.072 -43.234 1.00 72.87 102 ASP B C 1
ATOM 1619 O O . ASP B 1 102 ? 42.306 32.854 -42.131 1.00 72.61 102 ASP B O 1
ATOM 1624 N N . ASN B 1 103 ? 42.797 34.275 -43.787 1.00 71.19 103 ASN B N 1
ATOM 1625 C CA . ASN B 1 103 ? 42.085 35.345 -43.124 1.00 69.43 103 ASN B CA 1
ATOM 1626 C C . ASN B 1 103 ? 40.961 35.623 -44.127 1.00 66.37 103 ASN B C 1
ATOM 1627 O O . ASN B 1 103 ? 40.595 36.761 -44.410 1.00 66.21 103 ASN B O 1
ATOM 1632 N N . GLN B 1 104 ? 40.439 34.519 -44.664 1.00 62.94 104 GLN B N 1
ATOM 1633 C CA . GLN B 1 104 ? 39.348 34.509 -45.635 1.00 59.82 104 GLN B CA 1
ATOM 1634 C C . GLN B 1 104 ? 38.103 33.825 -45.033 1.00 58.39 104 GLN B C 1
ATOM 1635 O O . GLN B 1 104 ? 38.073 32.603 -44.854 1.00 57.34 104 GLN B O 1
ATOM 1641 N N . VAL B 1 105 ? 37.086 34.631 -44.725 1.00 56.32 105 VAL B N 1
ATOM 1642 C CA . VAL B 1 105 ? 35.824 34.155 -44.156 1.00 54.24 105 VAL B CA 1
ATOM 1643 C C . VAL B 1 105 ? 34.868 33.726 -45.274 1.00 54.32 105 VAL B C 1
ATOM 1644 O O . VAL B 1 105 ? 34.880 34.321 -46.350 1.00 53.08 105 VAL B O 1
ATOM 1648 N N . CYS B 1 106 ? 34.045 32.707 -45.021 1.00 54.46 106 CYS B N 1
ATOM 1649 C CA . CYS B 1 106 ? 33.093 32.206 -46.021 1.00 56.53 106 CYS B CA 1
ATOM 1650 C C . CYS B 1 106 ? 31.865 31.601 -45.366 1.00 57.24 106 CYS B C 1
ATOM 1651 O O . CYS B 1 106 ? 31.856 31.356 -44.166 1.00 59.26 106 CYS B O 1
ATOM 1654 N N . TYR B 1 107 ? 30.826 31.353 -46.154 1.00 59.04 107 TYR B N 1
ATOM 1655 C CA . TYR B 1 107 ? 29.625 30.694 -45.631 1.00 61.58 107 TYR B CA 1
ATOM 1656 C C . TYR B 1 107 ? 29.362 29.498 -46.546 1.00 63.13 107 TYR B C 1
ATOM 1657 O O . TYR B 1 107 ? 29.782 29.494 -47.707 1.00 64.39 107 TYR B O 1
ATOM 1666 N N . LEU B 1 108 ? 28.677 28.486 -46.022 1.00 63.51 108 LEU B N 1
ATOM 1667 C CA . LEU B 1 108 ? 28.378 27.282 -46.790 1.00 64.09 108 LEU B CA 1
ATOM 1668 C C . LEU B 1 108 ? 27.002 27.408 -47.441 1.00 64.90 108 LEU B C 1
ATOM 1669 O O . LEU B 1 108 ? 26.126 28.075 -46.898 1.00 65.58 108 LEU B O 1
ATOM 1674 N N . ALA B 1 109 ? 26.807 26.759 -48.589 1.00 65.71 109 ALA B N 1
ATOM 1675 C CA . ALA B 1 109 ? 25.539 26.865 -49.317 1.00 66.85 109 ALA B CA 1
ATOM 1676 C C . ALA B 1 109 ? 24.672 25.603 -49.467 1.00 67.64 109 ALA B C 1
ATOM 1677 O O . ALA B 1 109 ? 24.721 24.689 -48.642 1.00 68.46 109 ALA B O 1
ATOM 1679 N N . LYS B 1 110 ? 23.871 25.593 -50.537 1.00 68.40 110 LYS B N 1
ATOM 1680 C CA . LYS B 1 110 ? 22.942 24.512 -50.897 1.00 67.89 110 LYS B CA 1
ATOM 1681 C C . LYS B 1 110 ? 22.484 23.610 -49.746 1.00 68.41 110 LYS B C 1
ATOM 1682 O O . LYS B 1 110 ? 21.338 23.801 -49.278 1.00 68.56 110 LYS B O 1
ATOM 1688 N N . LEU C 1 4 ? 46.616 18.857 12.225 1.00 82.73 4 LEU C N 1
ATOM 1689 C CA . LEU C 1 4 ? 47.051 18.575 13.625 1.00 83.42 4 LEU C CA 1
ATOM 1690 C C . LEU C 1 4 ? 47.611 19.823 14.302 1.00 82.90 4 LEU C C 1
ATOM 1691 O O . LEU C 1 4 ? 47.001 20.367 15.226 1.00 83.37 4 LEU C O 1
ATOM 1696 N N . THR C 1 5 ? 48.769 20.276 13.831 1.00 81.89 5 THR C N 1
ATOM 1697 C CA . THR C 1 5 ? 49.441 21.446 14.403 1.00 80.93 5 THR C CA 1
ATOM 1698 C C . THR C 1 5 ? 48.743 22.784 14.136 1.00 79.04 5 THR C C 1
ATOM 1699 O O . THR C 1 5 ? 47.858 22.885 13.287 1.00 79.04 5 THR C O 1
ATOM 1703 N N . LYS C 1 6 ? 49.153 23.809 14.875 1.00 76.46 6 LYS C N 1
ATOM 1704 C CA . LYS C 1 6 ? 48.578 25.136 14.734 1.00 73.64 6 LYS C CA 1
ATOM 1705 C C . LYS C 1 6 ? 49.627 26.153 14.275 1.00 71.74 6 LYS C C 1
ATOM 1706 O O . LYS C 1 6 ? 50.830 25.941 14.438 1.00 71.42 6 LYS C O 1
ATOM 1712 N N . VAL C 1 7 ? 49.157 27.254 13.693 1.00 69.27 7 VAL C N 1
ATOM 1713 C CA . VAL C 1 7 ? 50.023 28.337 13.226 1.00 66.45 7 VAL C CA 1
ATOM 1714 C C . VAL C 1 7 ? 49.295 29.662 13.471 1.00 64.29 7 VAL C C 1
ATOM 1715 O O . VAL C 1 7 ? 48.209 29.878 12.932 1.00 63.67 7 VAL C O 1
ATOM 1719 N N . LYS C 1 8 ? 49.884 30.541 14.281 1.00 61.16 8 LYS C N 1
ATOM 1720 C CA . LYS C 1 8 ? 49.266 31.834 14.580 1.00 57.78 8 LYS C CA 1
ATOM 1721 C C . LYS C 1 8 ? 48.687 32.490 13.319 1.00 55.10 8 LYS C C 1
ATOM 1722 O O . LYS C 1 8 ? 49.377 32.593 12.300 1.00 54.38 8 LYS C O 1
ATOM 1728 N N . LEU C 1 9 ? 47.421 32.918 13.389 1.00 51.03 9 LEU C N 1
ATOM 1729 C CA . LEU C 1 9 ? 46.750 33.567 12.256 1.00 46.45 9 LEU C CA 1
ATOM 1730 C C . LEU C 1 9 ? 46.598 35.061 12.486 1.00 44.71 9 LEU C C 1
ATOM 1731 O O . LEU C 1 9 ? 46.962 35.871 11.625 1.00 44.54 9 LEU C O 1
ATOM 1736 N N . CYS C 1 10 ? 46.039 35.417 13.639 1.00 42.91 10 CYS C N 1
ATOM 1737 C CA . CYS C 1 10 ? 45.847 36.819 14.010 1.00 41.97 10 CYS C CA 1
ATOM 1738 C C . CYS C 1 10 ? 45.367 36.907 15.444 1.00 42.36 10 CYS C C 1
ATOM 1739 O O . CYS C 1 10 ? 45.095 35.885 16.078 1.00 42.0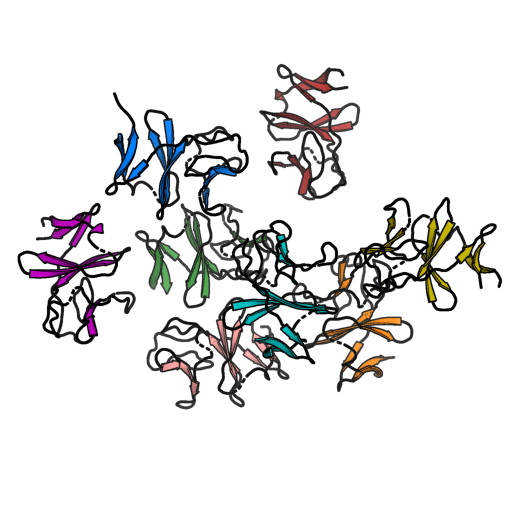0 10 CYS C O 1
ATOM 1742 N N . GLN C 1 11 ? 45.279 38.121 15.974 1.00 42.50 11 GLN C N 1
ATOM 1743 C CA . GLN C 1 11 ? 44.798 38.262 17.341 1.00 43.73 11 GLN C CA 1
ATOM 1744 C C . GLN C 1 11 ? 43.291 38.526 17.297 1.00 42.20 11 GLN C C 1
ATOM 1745 O O . GLN C 1 11 ? 42.826 39.354 16.526 1.00 40.55 11 GLN C O 1
ATOM 1751 N N . LEU C 1 12 ? 42.534 37.799 18.115 1.00 41.90 12 LEU C N 1
ATOM 1752 C CA . LEU C 1 12 ? 41.081 37.925 18.139 1.00 40.96 12 LEU C CA 1
ATOM 1753 C C . LEU C 1 12 ? 40.599 39.362 18.219 1.00 41.11 12 LEU C C 1
ATOM 1754 O O . LEU C 1 12 ? 39.666 39.745 17.503 1.00 42.31 12 LEU C O 1
ATOM 1759 N N . ASP C 1 13 ? 41.227 40.163 19.070 1.00 39.23 13 ASP C N 1
ATOM 1760 C CA . ASP C 1 13 ? 40.827 41.560 19.181 1.00 40.10 13 ASP C CA 1
ATOM 1761 C C . ASP C 1 13 ? 41.125 42.380 17.915 1.00 38.82 13 ASP C C 1
ATOM 1762 O O . ASP C 1 13 ? 40.982 43.600 17.919 1.00 38.77 13 ASP C O 1
ATOM 1767 N N . ASP C 1 14 ? 41.558 41.728 16.839 1.00 38.58 14 ASP C N 1
ATOM 1768 C CA . ASP C 1 14 ? 41.793 42.441 15.573 1.00 40.47 14 ASP C CA 1
ATOM 1769 C C . ASP C 1 14 ? 40.555 42.207 14.707 1.00 40.32 14 ASP C C 1
ATOM 1770 O O . ASP C 1 14 ? 40.348 42.880 13.699 1.00 40.80 14 ASP C O 1
ATOM 1775 N N . LEU C 1 15 ? 39.740 41.237 15.115 1.00 39.09 15 LEU C N 1
ATOM 1776 C CA . LEU C 1 15 ? 38.534 40.884 14.384 1.00 37.96 15 LEU C CA 1
ATOM 1777 C C . LEU C 1 15 ? 37.277 41.496 14.978 1.00 39.23 15 LEU C C 1
ATOM 1778 O O . LEU C 1 15 ? 36.917 41.197 16.117 1.00 39.40 15 LEU C O 1
ATOM 1791 N N . PRO C 1 17 ? 33.312 41.876 15.428 1.00 41.24 17 PRO C N 1
ATOM 1792 C CA . PRO C 1 17 ? 32.162 40.985 15.270 1.00 41.42 17 PRO C CA 1
ATOM 1793 C C . PRO C 1 17 ? 31.398 41.211 13.977 1.00 40.15 17 PRO C C 1
ATOM 1794 O O . PRO C 1 17 ? 31.007 42.335 13.662 1.00 39.15 17 PRO C O 1
ATOM 1798 N N . PHE C 1 18 ? 31.222 40.132 13.224 1.00 40.75 18 PHE C N 1
ATOM 1799 C CA . PHE C 1 18 ? 30.482 40.161 11.963 1.00 40.88 18 PHE C CA 1
ATOM 1800 C C . PHE C 1 18 ? 31.135 40.906 10.781 1.00 42.22 18 PHE C C 1
ATOM 1801 O O . PHE C 1 18 ? 30.620 40.839 9.663 1.00 43.12 18 PHE C O 1
ATOM 1809 N N . ILE C 1 19 ? 32.246 41.615 11.006 1.00 42.33 19 ILE C N 1
ATOM 1810 C CA . ILE C 1 19 ? 32.902 42.354 9.917 1.00 41.57 19 ILE C CA 1
ATOM 1811 C C . ILE C 1 19 ? 34.087 41.576 9.328 1.00 42.97 19 ILE C C 1
ATOM 1812 O O . ILE C 1 19 ? 35.088 41.318 10.005 1.00 43.56 19 ILE C O 1
ATOM 1817 N N . GLY C 1 20 ? 33.983 41.233 8.051 1.00 42.97 20 GLY C N 1
ATOM 1818 C CA . GLY C 1 20 ? 35.048 40.488 7.415 1.00 41.77 20 GLY C CA 1
ATOM 1819 C C . GLY C 1 20 ? 36.429 41.118 7.475 1.00 40.85 20 GLY C C 1
ATOM 1820 O O . GLY C 1 20 ? 36.588 42.325 7.280 1.00 41.11 20 GLY C O 1
ATOM 1821 N N . ALA C 1 21 ? 37.428 40.283 7.745 1.00 38.86 21 ALA C N 1
ATOM 1822 C CA . ALA C 1 21 ? 38.817 40.713 7.815 1.00 39.20 21 ALA C CA 1
ATOM 1823 C C . ALA C 1 21 ? 39.621 39.820 6.867 1.00 39.03 21 ALA C C 1
ATOM 1824 O O . ALA C 1 21 ? 39.509 38.599 6.940 1.00 40.97 21 ALA C O 1
ATOM 1826 N N . THR C 1 22 ? 40.416 40.411 5.975 1.00 37.55 22 THR C N 1
ATOM 1827 C CA . THR C 1 22 ? 41.224 39.611 5.047 1.00 35.33 22 THR C CA 1
ATOM 1828 C C . THR C 1 22 ? 42.566 39.178 5.664 1.00 35.52 22 THR C C 1
ATOM 1829 O O . THR C 1 22 ? 43.140 39.877 6.485 1.00 37.29 22 THR C O 1
ATOM 1833 N N . VAL C 1 23 ? 43.056 38.014 5.265 1.00 35.59 23 VAL C N 1
ATOM 1834 C CA . VAL C 1 23 ? 44.322 37.497 5.754 1.00 34.86 23 VAL C CA 1
ATOM 1835 C C . VAL C 1 23 ? 44.909 36.628 4.651 1.00 37.05 23 VAL C C 1
ATOM 1836 O O . VAL C 1 23 ? 44.217 36.287 3.691 1.00 36.81 23 VAL C O 1
ATOM 1840 N N . LEU C 1 24 ? 46.184 36.279 4.799 1.00 40.02 24 LEU C N 1
ATOM 1841 C CA . LEU C 1 24 ? 46.890 35.432 3.840 1.00 42.74 24 LEU C CA 1
ATOM 1842 C C . LEU C 1 24 ? 47.270 34.088 4.474 1.00 45.27 24 LEU C C 1
ATOM 1843 O O . LEU C 1 24 ? 48.043 34.044 5.436 1.00 45.18 24 LEU C O 1
ATOM 1848 N N . ILE C 1 25 ? 46.702 33.001 3.961 1.00 47.26 25 ILE C N 1
ATOM 1849 C CA . ILE C 1 25 ? 47.050 31.683 4.471 1.00 48.45 25 ILE C CA 1
ATOM 1850 C C . ILE C 1 25 ? 47.858 30.991 3.377 1.00 48.67 25 ILE C C 1
ATOM 1851 O O . ILE C 1 25 ? 47.303 30.280 2.532 1.00 48.33 25 ILE C O 1
ATOM 1856 N N . GLU C 1 26 ? 49.172 31.207 3.398 1.00 48.63 26 GLU C N 1
ATOM 1857 C CA . GLU C 1 26 ? 50.070 30.639 2.393 1.00 48.66 26 GLU C CA 1
ATOM 1858 C C . GLU C 1 26 ? 49.686 31.162 1.023 1.00 46.98 26 GLU C C 1
ATOM 1859 O O . GLU C 1 26 ? 49.230 30.406 0.171 1.00 48.07 26 GLU C O 1
ATOM 1865 N N . GLY C 1 27 ? 49.855 32.465 0.828 1.00 45.49 27 GLY C N 1
ATOM 1866 C CA . GLY C 1 27 ? 49.540 33.091 -0.444 1.00 43.37 27 GLY C CA 1
ATOM 1867 C C . GLY C 1 27 ? 48.104 32.979 -0.922 1.00 42.79 27 GLY C C 1
ATOM 1868 O O . GLY C 1 27 ? 47.774 33.433 -2.020 1.00 42.62 27 GLY C O 1
ATOM 1869 N N . GLU C 1 28 ? 47.233 32.377 -0.125 1.00 42.23 28 GLU C N 1
ATOM 1870 C CA . GLU C 1 28 ? 45.854 32.253 -0.552 1.00 41.04 28 GLU C CA 1
ATOM 1871 C C . GLU C 1 28 ? 45.042 33.326 0.157 1.00 40.18 28 GLU C C 1
ATOM 1872 O O . GLU C 1 28 ? 45.226 33.558 1.353 1.00 41.45 28 GLU C O 1
ATOM 1878 N N . ARG C 1 29 ? 44.162 33.986 -0.594 1.00 37.41 29 ARG C N 1
ATOM 1879 C CA . ARG C 1 29 ? 43.339 35.078 -0.088 0.50 35.68 29 ARG C CA 1
ATOM 1880 C C . ARG C 1 29 ? 42.166 34.614 0.760 1.00 36.12 29 ARG C C 1
ATOM 1881 O O . ARG C 1 29 ? 41.130 34.234 0.234 1.00 37.89 29 ARG C O 1
ATOM 1889 N N . VAL C 1 30 ? 42.322 34.685 2.078 1.00 36.18 30 VAL C N 1
ATOM 1890 C CA . VAL C 1 30 ? 41.287 34.256 3.021 1.00 36.07 30 VAL C CA 1
ATOM 1891 C C . VAL C 1 30 ? 40.485 35.409 3.652 1.00 37.32 30 VAL C C 1
ATOM 1892 O O . VAL C 1 30 ? 40.983 36.537 3.771 1.00 37.99 30 VAL C O 1
ATOM 1896 N N . ALA C 1 31 ? 39.246 35.113 4.050 1.00 37.09 31 ALA C N 1
ATOM 1897 C CA . ALA C 1 31 ? 38.372 36.091 4.705 1.00 37.68 31 ALA C CA 1
ATOM 1898 C C . ALA C 1 31 ? 37.882 35.577 6.064 1.00 38.60 31 ALA C C 1
ATOM 1899 O O . ALA C 1 31 ? 37.045 34.670 6.130 1.00 40.63 31 ALA C O 1
ATOM 1901 N N . LEU C 1 32 ? 38.399 36.147 7.146 1.00 36.69 32 LEU C N 1
ATOM 1902 C CA . LEU C 1 32 ? 37.979 35.729 8.472 1.00 35.45 32 LEU C CA 1
ATOM 1903 C C . LEU C 1 32 ? 36.684 36.428 8.861 1.00 35.88 32 LEU C C 1
ATOM 1904 O O . LEU C 1 32 ? 36.469 37.590 8.509 1.00 35.94 32 LEU C O 1
ATOM 1909 N N . PHE C 1 33 ? 35.845 35.710 9.605 1.00 35.31 33 PHE C N 1
ATOM 1910 C CA . PHE C 1 33 ? 34.555 36.201 10.097 1.00 34.03 33 PHE C CA 1
ATOM 1911 C C . PHE C 1 33 ? 34.356 35.717 11.532 1.00 36.15 33 PHE C C 1
ATOM 1912 O O . PHE C 1 33 ? 34.429 34.511 11.799 1.00 37.02 33 PHE C O 1
ATOM 1920 N N . TYR C 1 34 ? 34.079 36.648 12.444 1.00 36.20 34 TYR C N 1
ATOM 1921 C CA . TYR C 1 34 ? 33.907 36.316 13.854 1.00 37.87 34 TYR C CA 1
ATOM 1922 C C . TYR C 1 34 ? 32.470 36.483 14.368 1.00 39.19 34 TYR C C 1
ATOM 1923 O O . TYR C 1 34 ? 31.968 37.608 14.470 1.00 37.73 34 TYR C O 1
ATOM 1932 N N . ILE C 1 35 ? 31.828 35.346 14.671 1.00 41.41 35 ILE C N 1
ATOM 1933 C CA . ILE C 1 35 ? 30.454 35.283 15.204 1.00 44.29 35 ILE C CA 1
ATOM 1934 C C . ILE C 1 35 ? 30.628 34.991 16.686 1.00 46.27 35 ILE C C 1
ATOM 1935 O O . ILE C 1 35 ? 30.866 33.849 17.079 1.00 46.49 35 ILE C O 1
ATOM 1940 N N . PRO C 1 36 ? 30.503 36.025 17.527 1.00 48.36 36 PRO C N 1
ATOM 1941 C CA . PRO C 1 36 ? 30.639 36.013 18.985 1.00 50.84 36 PRO C CA 1
ATOM 1942 C C . PRO C 1 36 ? 30.245 34.786 19.806 1.00 53.65 36 PRO C C 1
ATOM 1943 O O . PRO C 1 36 ? 30.820 34.549 20.872 1.00 54.93 36 PRO C O 1
ATOM 1947 N N . ASP C 1 37 ? 29.290 33.996 19.341 1.00 55.48 37 ASP C N 1
ATOM 1948 C CA . ASP C 1 37 ? 28.881 32.835 20.127 1.00 57.48 37 ASP C CA 1
ATOM 1949 C C . ASP C 1 37 ? 29.151 31.476 19.482 1.00 58.01 37 ASP C C 1
ATOM 1950 O O . ASP C 1 37 ? 28.970 30.441 20.125 1.00 57.28 37 ASP C O 1
ATOM 1955 N N . SER C 1 38 ? 29.598 31.489 18.223 1.00 58.49 38 SER C N 1
ATOM 1956 C CA . SER C 1 38 ? 29.898 30.264 17.476 1.00 57.58 38 SER C CA 1
ATOM 1957 C C . SER C 1 38 ? 31.392 30.104 17.227 1.00 55.76 38 SER C C 1
ATOM 1958 O O . SER C 1 38 ? 31.901 28.984 17.162 1.00 54.76 38 SER C O 1
ATOM 1961 N N . GLY C 1 39 ? 32.080 31.232 17.070 1.00 54.55 39 GLY C N 1
ATOM 1962 C CA . GLY C 1 39 ? 33.510 31.210 16.818 1.00 53.26 39 GLY C CA 1
ATOM 1963 C C . GLY C 1 39 ? 33.926 32.049 15.619 1.00 52.59 39 GLY C C 1
ATOM 1964 O O . GLY C 1 39 ? 33.200 32.952 15.186 1.00 51.85 39 GLY C O 1
ATOM 1965 N N . VAL C 1 40 ? 35.110 31.755 15.089 1.00 51.48 40 VAL C N 1
ATOM 1966 C CA . VAL C 1 40 ? 35.645 32.464 13.927 1.00 49.70 40 VAL C CA 1
ATOM 1967 C C . VAL C 1 40 ? 35.783 31.499 12.735 1.00 47.91 40 VAL C C 1
ATOM 1968 O O . VAL C 1 40 ? 36.434 30.458 12.837 1.00 46.69 40 VAL C O 1
ATOM 1972 N N . TYR C 1 41 ? 35.143 31.836 11.616 1.00 47.24 41 TYR C N 1
ATOM 1973 C CA . TYR C 1 41 ? 35.192 31.000 10.410 1.00 47.58 41 TYR C CA 1
ATOM 1974 C C . TYR C 1 41 ? 35.978 31.709 9.313 1.00 47.50 41 TYR C C 1
ATOM 1975 O O . TYR C 1 41 ? 36.002 32.941 9.250 1.00 47.96 41 TYR C O 1
ATOM 1984 N N . ALA C 1 42 ? 36.616 30.937 8.441 1.00 46.24 42 ALA C N 1
ATOM 1985 C CA . ALA C 1 42 ? 37.401 31.525 7.366 1.00 44.23 42 ALA C CA 1
ATOM 1986 C C . ALA C 1 42 ? 36.994 30.950 6.022 1.00 43.84 42 ALA C C 1
ATOM 1987 O O . ALA C 1 42 ? 36.874 29.737 5.866 1.00 42.96 42 ALA C O 1
ATOM 1989 N N . VAL C 1 43 ? 36.784 31.836 5.057 1.00 43.66 43 VAL C N 1
ATOM 1990 C CA . VAL C 1 43 ? 36.380 31.445 3.716 1.00 43.74 43 VAL C CA 1
ATOM 1991 C C . VAL C 1 43 ? 37.244 32.176 2.686 1.00 44.46 43 VAL C C 1
ATOM 1992 O O . VAL C 1 43 ? 37.732 33.279 2.954 1.00 44.77 43 VAL C O 1
ATOM 1996 N N . GLN C 1 44 ? 37.443 31.569 1.515 1.00 43.63 44 GLN C N 1
ATOM 1997 C CA . GLN C 1 44 ? 38.246 32.207 0.471 1.00 41.02 44 GLN C CA 1
ATOM 1998 C C . GLN C 1 44 ? 37.586 33.546 0.189 1.00 40.20 44 GLN C C 1
ATOM 1999 O O . GLN C 1 44 ? 36.363 33.615 0.059 1.00 41.44 44 GLN C O 1
ATOM 2005 N N . ASP C 1 45 ? 38.390 34.602 0.108 1.00 38.99 45 ASP C N 1
ATOM 2006 C CA . ASP C 1 45 ? 37.865 35.938 -0.146 1.00 38.61 45 ASP C CA 1
ATOM 2007 C C . ASP C 1 45 ? 37.408 36.108 -1.599 1.00 37.95 45 ASP C C 1
ATOM 2008 O O . ASP C 1 45 ? 36.580 36.977 -1.893 1.00 36.44 45 ASP C O 1
ATOM 2013 N N . TRP C 1 46 ? 37.937 35.271 -2.496 1.00 38.50 46 TRP C N 1
ATOM 2014 C CA . TRP C 1 46 ? 37.584 35.312 -3.924 1.00 39.70 46 TRP C CA 1
ATOM 2015 C C . TRP C 1 46 ? 36.174 34.774 -4.167 1.00 40.33 46 TRP C C 1
ATOM 2016 O O . TRP C 1 46 ? 35.854 33.653 -3.750 1.00 41.31 46 TRP C O 1
ATOM 2027 N N . ASP C 1 47 ? 35.340 35.575 -4.834 1.00 40.24 47 ASP C N 1
ATOM 2028 C CA . ASP C 1 47 ? 33.964 35.189 -5.139 1.00 41.29 47 ASP C CA 1
ATOM 2029 C C . ASP C 1 47 ? 33.865 34.392 -6.449 1.00 41.95 47 ASP C C 1
ATOM 2030 O O . ASP C 1 47 ? 33.861 34.963 -7.535 1.00 40.22 47 ASP C O 1
ATOM 2035 N N . PRO C 1 48 ? 33.730 33.059 -6.351 1.00 42.61 48 PRO C N 1
ATOM 2036 C CA . PRO C 1 48 ? 33.638 32.179 -7.523 1.00 42.21 48 PRO C CA 1
ATOM 2037 C C . PRO C 1 48 ? 32.573 32.516 -8.556 1.00 41.37 48 PRO C C 1
ATOM 2038 O O . PRO C 1 48 ? 32.619 32.016 -9.677 1.00 40.53 48 PRO C O 1
ATOM 2042 N N . ILE C 1 49 ? 31.616 33.358 -8.186 1.00 41.33 49 ILE C N 1
ATOM 2043 C CA . ILE C 1 49 ? 30.572 33.742 -9.123 1.00 41.50 49 ILE C CA 1
ATOM 2044 C C . ILE C 1 49 ? 30.824 35.143 -9.634 1.00 42.24 49 ILE C C 1
ATOM 2045 O O . ILE C 1 49 ? 30.849 35.375 -10.837 1.00 42.69 49 ILE C O 1
ATOM 2050 N N . GLY C 1 50 ? 31.004 36.082 -8.710 1.00 42.92 50 GLY C N 1
ATOM 2051 C CA . GLY C 1 50 ? 31.258 37.456 -9.103 1.00 42.13 50 GLY C CA 1
ATOM 2052 C C . GLY C 1 50 ? 32.625 37.579 -9.742 1.00 41.20 50 GLY C C 1
ATOM 2053 O O . GLY C 1 50 ? 32.869 38.471 -10.548 1.00 42.79 50 GLY C O 1
ATOM 2054 N N . LYS C 1 51 ? 33.524 36.673 -9.382 1.00 40.59 51 LYS C N 1
ATOM 2055 C CA . LYS C 1 51 ? 34.878 36.677 -9.934 1.00 40.21 51 LYS C CA 1
ATOM 2056 C C . LYS C 1 51 ? 35.718 37.878 -9.492 1.00 37.75 51 LYS C C 1
ATOM 2057 O O . LYS C 1 51 ? 36.201 38.635 -10.326 1.00 38.49 51 LYS C O 1
ATOM 2063 N N . ALA C 1 52 ? 35.889 38.035 -8.180 1.00 37.23 52 ALA C N 1
ATOM 2064 C CA . ALA C 1 52 ? 36.673 39.129 -7.599 1.00 35.06 52 ALA C CA 1
ATOM 2065 C C . ALA C 1 52 ? 36.809 38.943 -6.088 1.00 34.53 52 ALA C C 1
ATOM 2066 O O . ALA C 1 52 ? 35.951 38.338 -5.448 1.00 33.75 52 ALA C O 1
ATOM 2068 N N . TYR C 1 53 ? 37.896 39.462 -5.525 1.00 34.73 53 TYR C N 1
ATOM 2069 C CA . TYR C 1 53 ? 38.136 39.380 -4.088 1.00 35.35 53 TYR C CA 1
ATOM 2070 C C . TYR C 1 53 ? 37.149 40.328 -3.425 1.00 36.96 53 TYR C C 1
ATOM 2071 O O . TYR C 1 53 ? 37.332 41.544 -3.459 1.00 37.24 53 TYR C O 1
ATOM 2080 N N . VAL C 1 54 ? 36.126 39.791 -2.778 1.00 36.96 54 VAL C N 1
ATOM 2081 C CA . VAL C 1 54 ? 35.149 40.678 -2.215 1.00 36.46 54 VAL C CA 1
ATOM 2082 C C . VAL C 1 54 ? 34.392 40.091 -1.028 1.00 38.22 54 VAL C C 1
ATOM 2083 O O . VAL C 1 54 ? 33.634 40.799 -0.358 1.00 37.82 54 VAL C O 1
ATOM 2095 N N . SER C 1 56 ? 35.140 39.320 2.076 1.00 42.43 56 SER C N 1
ATOM 2096 C CA . SER C 1 56 ? 35.289 39.959 3.367 1.00 42.11 56 SER C CA 1
ATOM 2097 C C . SER C 1 56 ? 34.410 41.181 3.510 1.00 42.15 56 SER C C 1
ATOM 2098 O O . SER C 1 56 ? 34.225 41.682 4.614 1.00 45.18 56 SER C O 1
ATOM 2101 N N . ARG C 1 57 ? 33.863 41.673 2.410 1.00 41.26 57 ARG C N 1
ATOM 2102 C CA . ARG C 1 57 ? 33.043 42.871 2.487 1.00 41.87 57 ARG C CA 1
ATOM 2103 C C . ARG C 1 57 ? 31.550 42.585 2.598 1.00 42.02 57 ARG C C 1
ATOM 2104 O O . ARG C 1 57 ? 30.749 43.503 2.798 1.00 42.55 57 ARG C O 1
ATOM 2112 N N . GLY C 1 58 ? 31.173 41.317 2.503 1.00 41.69 58 GLY C N 1
ATOM 2113 C CA . GLY C 1 58 ? 29.760 40.975 2.547 1.00 42.44 58 GLY C CA 1
ATOM 2114 C C . GLY C 1 58 ? 28.970 40.956 3.845 1.00 42.86 58 GLY C C 1
ATOM 2115 O O . GLY C 1 58 ? 29.460 40.529 4.896 1.00 42.88 58 GLY C O 1
ATOM 2116 N N . ILE C 1 59 ? 27.722 41.416 3.754 1.00 44.14 59 ILE C N 1
ATOM 2117 C CA . ILE C 1 59 ? 26.790 41.428 4.889 1.00 45.09 59 ILE C CA 1
ATOM 2118 C C . ILE C 1 59 ? 26.610 39.969 5.345 1.00 46.50 59 ILE C C 1
ATOM 2119 O O . ILE C 1 59 ? 26.348 39.098 4.512 1.00 46.91 59 ILE C O 1
ATOM 2124 N N . VAL C 1 60 ? 26.753 39.687 6.638 1.00 46.77 60 VAL C N 1
ATOM 2125 C CA . VAL C 1 60 ? 26.551 38.318 7.116 1.00 47.36 60 VAL C CA 1
ATOM 2126 C C . VAL C 1 60 ? 25.192 38.212 7.825 1.00 49.67 60 VAL C C 1
ATOM 2127 O O . VAL C 1 60 ? 24.675 39.208 8.333 1.00 47.99 60 VAL C O 1
ATOM 2131 N N . GLY C 1 61 ? 24.614 37.008 7.842 1.00 53.72 61 GLY C N 1
ATOM 2132 C CA . GLY C 1 61 ? 23.319 36.800 8.480 1.00 58.00 61 GLY C CA 1
ATOM 2133 C C . GLY C 1 61 ? 22.834 35.355 8.528 1.00 61.46 61 GLY C C 1
ATOM 2134 O O . GLY C 1 61 ? 23.512 34.450 8.038 1.00 61.12 61 GLY C O 1
ATOM 2135 N N . ASP C 1 62 ? 21.651 35.146 9.111 1.00 64.72 62 ASP C N 1
ATOM 2136 C CA . ASP C 1 62 ? 21.048 33.820 9.243 1.00 68.19 62 ASP C CA 1
ATOM 2137 C C . ASP C 1 62 ? 20.118 33.420 8.102 1.00 70.38 62 ASP C C 1
ATOM 2138 O O . ASP C 1 62 ? 19.616 34.265 7.357 1.00 69.07 62 ASP C O 1
ATOM 2143 N N . ILE C 1 63 ? 19.902 32.111 7.983 1.00 73.31 63 ILE C N 1
ATOM 2144 C CA . ILE C 1 63 ? 19.009 31.544 6.977 1.00 76.64 63 ILE C CA 1
ATOM 2145 C C . ILE C 1 63 ? 18.187 30.453 7.665 1.00 78.56 63 ILE C C 1
ATOM 2146 O O . ILE C 1 63 ? 17.007 30.653 7.961 1.00 77.96 63 ILE C O 1
ATOM 2151 N N . ASN C 1 64 ? 18.804 29.299 7.909 1.00 81.20 64 ASN C N 1
ATOM 2152 C CA . ASN C 1 64 ? 18.133 28.211 8.625 1.00 83.91 64 ASN C CA 1
ATOM 2153 C C . ASN C 1 64 ? 18.792 28.203 10.006 1.00 85.11 64 ASN C C 1
ATOM 2154 O O . ASN C 1 64 ? 19.213 27.156 10.511 1.00 85.48 64 ASN C O 1
ATOM 2159 N N . GLY C 1 65 ? 18.885 29.390 10.607 1.00 85.89 65 GLY C N 1
ATOM 2160 C CA . GLY C 1 65 ? 19.530 29.519 11.900 1.00 85.63 65 GLY C CA 1
ATOM 2161 C C . GLY C 1 65 ? 21.018 29.427 11.623 1.00 85.88 65 GLY C C 1
ATOM 2162 O O . GLY C 1 65 ? 21.852 29.668 12.500 1.00 85.77 65 GLY C O 1
ATOM 2163 N N . GLU C 1 66 ? 21.332 29.082 10.373 1.00 85.64 66 GLU C N 1
ATOM 2164 C CA . GLU C 1 66 ? 22.700 28.928 9.889 1.00 84.87 66 GLU C CA 1
ATOM 2165 C C . GLU C 1 66 ? 23.279 30.265 9.441 1.00 83.87 66 GLU C C 1
ATOM 2166 O O . GLU C 1 66 ? 22.619 31.026 8.727 1.00 83.50 66 GLU C O 1
ATOM 2180 N N . CYS C 1 68 ? 25.472 32.827 7.322 1.00 75.60 68 CYS C N 1
ATOM 2181 C CA . CYS C 1 68 ? 25.891 32.911 5.930 1.00 72.75 68 CYS C CA 1
ATOM 2182 C C . CYS C 1 68 ? 26.325 34.318 5.561 1.00 70.71 68 CYS C C 1
ATOM 2183 O O . CYS C 1 68 ? 25.895 35.288 6.184 1.00 70.36 68 CYS C O 1
ATOM 2186 N N . VAL C 1 69 ? 27.172 34.428 4.540 1.00 67.70 69 VAL C N 1
ATOM 2187 C CA . VAL C 1 69 ? 27.631 35.732 4.084 1.00 64.15 69 VAL C CA 1
ATOM 2188 C C . VAL C 1 69 ? 27.221 35.956 2.634 1.00 63.12 69 VAL C C 1
ATOM 2189 O O . VAL C 1 69 ? 27.393 35.082 1.787 1.00 61.97 69 VAL C O 1
ATOM 2193 N N . ALA C 1 70 ? 26.677 37.139 2.365 1.00 62.10 70 ALA C N 1
ATOM 2194 C CA . ALA C 1 70 ? 26.222 37.502 1.032 1.00 62.68 70 ALA C CA 1
ATOM 2195 C C . ALA C 1 70 ? 27.314 38.216 0.238 1.00 62.78 70 ALA C C 1
ATOM 2196 O O . ALA C 1 70 ? 27.983 39.112 0.755 1.00 64.33 70 ALA C O 1
ATOM 2198 N N . SER C 1 71 ? 27.496 37.826 -1.018 1.00 61.05 71 SER C N 1
ATOM 2199 C CA . SER C 1 71 ? 28.517 38.461 -1.831 1.00 61.10 71 SER C CA 1
ATOM 2200 C C . SER C 1 71 ? 28.064 39.884 -2.111 1.00 61.06 71 SER C C 1
ATOM 2201 O O . SER C 1 71 ? 26.924 40.105 -2.511 1.00 62.33 71 SER C O 1
ATOM 2204 N N . PRO C 1 72 ? 28.942 40.876 -1.887 1.00 60.74 72 PRO C N 1
ATOM 2205 C CA . PRO C 1 72 ? 28.527 42.256 -2.151 1.00 60.16 72 PRO C CA 1
ATOM 2206 C C . PRO C 1 72 ? 28.316 42.522 -3.638 1.00 60.41 72 PRO C C 1
ATOM 2207 O O . PRO C 1 72 ? 27.806 43.574 -4.024 1.00 60.55 72 PRO C O 1
ATOM 2211 N N . LEU C 1 73 ? 28.697 41.550 -4.462 1.00 60.77 73 LEU C N 1
ATOM 2212 C CA . LEU C 1 73 ? 28.544 41.666 -5.907 1.00 62.18 73 LEU C CA 1
ATOM 2213 C C . LEU C 1 73 ? 27.145 41.252 -6.384 1.00 64.16 73 LEU C C 1
ATOM 2214 O O . LEU C 1 73 ? 26.296 42.114 -6.611 1.00 64.54 73 LEU C O 1
ATOM 2219 N N . TYR C 1 74 ? 26.894 39.949 -6.528 1.00 65.58 74 TYR C N 1
ATOM 2220 C CA . TYR C 1 74 ? 25.581 39.493 -6.987 1.00 66.52 74 TYR C CA 1
ATOM 2221 C C . TYR C 1 74 ? 24.669 38.906 -5.906 1.00 66.14 74 TYR C C 1
ATOM 2222 O O . TYR C 1 74 ? 23.850 38.031 -6.179 1.00 65.64 74 TYR C O 1
ATOM 2231 N N . LYS C 1 75 ? 24.834 39.388 -4.680 1.00 64.86 75 LYS C N 1
ATOM 2232 C CA . LYS C 1 75 ? 24.025 38.987 -3.532 1.00 63.34 75 LYS C CA 1
ATOM 2233 C C . LYS C 1 75 ? 23.755 37.507 -3.217 1.00 62.91 75 LYS C C 1
ATOM 2234 O O . LYS C 1 75 ? 22.865 37.227 -2.418 1.00 62.59 75 LYS C O 1
ATOM 2240 N N . GLN C 1 76 ? 24.491 36.563 -3.804 1.00 62.89 76 GLN C N 1
ATOM 2241 C CA . GLN C 1 76 ? 24.252 35.149 -3.481 1.00 62.84 76 GLN C CA 1
ATOM 2242 C C . GLN C 1 76 ? 24.767 34.805 -2.077 1.00 61.91 76 GLN C C 1
ATOM 2243 O O . GLN C 1 76 ? 25.702 35.438 -1.573 1.00 62.38 76 GLN C O 1
ATOM 2249 N N . HIS C 1 77 ? 24.167 33.801 -1.444 1.00 60.65 77 HIS C N 1
ATOM 2250 C CA . HIS C 1 77 ? 24.566 33.417 -0.088 1.00 58.26 77 HIS C CA 1
ATOM 2251 C C . HIS C 1 77 ? 25.453 32.174 0.058 1.00 57.45 77 HIS C C 1
ATOM 2252 O O . HIS C 1 77 ? 25.220 31.141 -0.577 1.00 56.32 77 HIS C O 1
ATOM 2259 N N . PHE C 1 78 ? 26.469 32.291 0.915 1.00 56.98 78 PHE C N 1
ATOM 2260 C CA . PHE C 1 78 ? 27.407 31.197 1.187 1.00 55.62 78 PHE C CA 1
ATOM 2261 C C . PHE C 1 78 ? 27.458 30.856 2.675 1.00 56.95 78 PHE C C 1
ATOM 2262 O O . PHE C 1 78 ? 27.658 31.740 3.523 1.00 57.11 78 PHE C O 1
ATOM 2270 N N . SER C 1 79 ? 27.285 29.572 2.984 1.00 57.59 79 SER C N 1
ATOM 2271 C CA . SER C 1 79 ? 27.312 29.089 4.360 1.00 58.48 79 SER C CA 1
ATOM 2272 C C . SER C 1 79 ? 28.742 29.117 4.884 1.00 59.67 79 SER C C 1
ATOM 2273 O O . SER C 1 79 ? 29.538 28.242 4.539 1.00 59.04 79 SER C O 1
ATOM 2276 N N . LEU C 1 80 ? 29.087 30.102 5.714 1.00 60.36 80 LEU C N 1
ATOM 2277 C CA . LEU C 1 80 ? 30.458 30.141 6.209 1.00 61.74 80 LEU C CA 1
ATOM 2278 C C . LEU C 1 80 ? 30.815 29.029 7.199 1.00 62.53 80 LEU C C 1
ATOM 2279 O O . LEU C 1 80 ? 31.668 29.209 8.057 1.00 64.02 80 LEU C O 1
ATOM 2284 N N . LYS C 1 81 ? 30.161 27.876 7.073 1.00 63.78 81 LYS C N 1
ATOM 2285 C CA . LYS C 1 81 ? 30.464 26.719 7.919 1.00 64.03 81 LYS C CA 1
ATOM 2286 C C . LYS C 1 81 ? 30.866 25.576 6.984 1.00 63.72 81 LYS C C 1
ATOM 2287 O O . LYS C 1 81 ? 31.779 24.811 7.283 1.00 64.37 81 LYS C O 1
ATOM 2293 N N . SER C 1 82 ? 30.185 25.478 5.844 1.00 63.38 82 SER C N 1
ATOM 2294 C CA . SER C 1 82 ? 30.466 24.436 4.861 1.00 63.55 82 SER C CA 1
ATOM 2295 C C . SER C 1 82 ? 30.950 25.039 3.547 1.00 64.15 82 SER C C 1
ATOM 2296 O O . SER C 1 82 ? 31.473 24.331 2.691 1.00 64.59 82 SER C O 1
ATOM 2299 N N . GLY C 1 83 ? 30.745 26.344 3.388 1.00 64.50 83 GLY C N 1
ATOM 2300 C CA . GLY C 1 83 ? 31.161 27.035 2.180 1.00 65.23 83 GLY C CA 1
ATOM 2301 C C . GLY C 1 83 ? 30.136 26.931 1.072 1.00 66.05 83 GLY C C 1
ATOM 2302 O O . GLY C 1 83 ? 30.099 27.747 0.145 1.00 66.20 83 GLY C O 1
ATOM 2303 N N . GLN C 1 84 ? 29.294 25.914 1.177 1.00 66.84 84 GLN C N 1
ATOM 2304 C CA . GLN C 1 84 ? 28.259 25.664 0.191 1.00 67.76 84 GLN C CA 1
ATOM 2305 C C . GLN C 1 84 ? 27.443 26.926 -0.090 1.00 68.35 84 GLN C C 1
ATOM 2306 O O . GLN C 1 84 ? 27.204 27.737 0.804 1.00 68.77 84 GLN C O 1
ATOM 2312 N N . CYS C 1 85 ? 27.023 27.078 -1.341 1.00 68.67 85 CYS C N 1
ATOM 2313 C CA . CYS C 1 85 ? 26.246 28.235 -1.760 1.00 69.67 85 CYS C CA 1
ATOM 2314 C C . CYS C 1 85 ? 24.738 28.022 -1.625 1.00 71.53 85 CYS C C 1
ATOM 2315 O O . CYS C 1 85 ? 24.142 27.260 -2.389 1.00 70.65 85 CYS C O 1
ATOM 2318 N N . LEU C 1 86 ? 24.131 28.695 -0.647 1.00 73.83 86 LEU C N 1
ATOM 2319 C CA . LEU C 1 86 ? 22.692 28.594 -0.431 1.00 75.28 86 LEU C CA 1
ATOM 2320 C C . LEU C 1 86 ? 21.992 29.428 -1.498 1.00 76.93 86 LEU C C 1
ATOM 2321 O O . LEU C 1 86 ? 21.601 30.568 -1.249 1.00 77.75 86 LEU C O 1
ATOM 2326 N N . GLU C 1 87 ? 21.857 28.857 -2.691 1.00 77.98 87 GLU C N 1
ATOM 2327 C CA . GLU C 1 87 ? 21.215 29.527 -3.814 1.00 78.85 87 GLU C CA 1
ATOM 2328 C C . GLU C 1 87 ? 21.576 28.694 -5.039 1.00 79.16 87 GLU C C 1
ATOM 2329 O O . GLU C 1 87 ? 20.705 28.160 -5.724 1.00 80.44 87 GLU C O 1
ATOM 2335 N N . ASP C 1 88 ? 22.871 28.569 -5.299 1.00 79.54 88 ASP C N 1
ATOM 2336 C CA . ASP C 1 88 ? 23.350 27.783 -6.427 1.00 79.23 88 ASP C CA 1
ATOM 2337 C C . ASP C 1 88 ? 23.962 26.502 -5.876 1.00 79.41 88 ASP C C 1
ATOM 2338 O O . ASP C 1 88 ? 24.651 26.519 -4.861 1.00 79.62 88 ASP C O 1
ATOM 2343 N N . GLU C 1 89 ? 23.708 25.391 -6.550 1.00 79.90 89 GLU C N 1
ATOM 2344 C CA . GLU C 1 89 ? 24.219 24.096 -6.113 1.00 79.61 89 GLU C CA 1
ATOM 2345 C C . GLU C 1 89 ? 25.700 23.890 -6.434 1.00 76.74 89 GLU C C 1
ATOM 2346 O O . GLU C 1 89 ? 26.423 23.239 -5.684 1.00 76.32 89 GLU C O 1
ATOM 2352 N N . ALA C 1 90 ? 26.145 24.470 -7.540 1.00 74.47 90 ALA C N 1
ATOM 2353 C CA . ALA C 1 90 ? 27.515 24.307 -8.001 1.00 72.70 90 ALA C CA 1
ATOM 2354 C C . ALA C 1 90 ? 28.615 25.164 -7.382 1.00 70.68 90 ALA C C 1
ATOM 2355 O O . ALA C 1 90 ? 29.783 25.020 -7.751 1.00 69.94 90 ALA C O 1
ATOM 2357 N N . HIS C 1 91 ? 28.274 26.045 -6.449 1.00 68.53 91 HIS C N 1
ATOM 2358 C CA . HIS C 1 91 ? 29.302 26.894 -5.856 1.00 66.10 91 HIS C CA 1
ATOM 2359 C C . HIS C 1 91 ? 29.559 26.726 -4.381 1.00 64.22 91 HIS C C 1
ATOM 2360 O O . HIS C 1 91 ? 28.633 26.646 -3.571 1.00 64.11 91 HIS C O 1
ATOM 2367 N N . CYS C 1 92 ? 30.841 26.686 -4.046 1.00 61.30 92 CYS C N 1
ATOM 2368 C CA . CYS C 1 92 ? 31.270 26.503 -2.673 1.00 60.01 92 CYS C CA 1
ATOM 2369 C C . CYS C 1 92 ? 32.556 27.283 -2.411 1.00 57.66 92 CYS C C 1
ATOM 2370 O O . CYS C 1 92 ? 33.441 27.325 -3.266 1.00 58.92 92 CYS C O 1
ATOM 2373 N N . LEU C 1 93 ? 32.653 27.908 -1.241 1.00 53.95 93 LEU C N 1
ATOM 2374 C CA . LEU C 1 93 ? 33.850 28.666 -0.882 1.00 50.09 93 LEU C CA 1
ATOM 2375 C C . LEU C 1 93 ? 34.795 27.735 -0.142 1.00 48.44 93 LEU C C 1
ATOM 2376 O O . LEU C 1 93 ? 34.361 26.967 0.706 1.00 48.30 93 LEU C O 1
ATOM 2381 N N . LYS C 1 94 ? 36.078 27.782 -0.472 1.00 47.99 94 LYS C N 1
ATOM 2382 C CA . LYS C 1 94 ? 37.063 26.936 0.204 1.00 49.77 94 LYS C CA 1
ATOM 2383 C C . LYS C 1 94 ? 37.051 27.361 1.681 1.00 51.84 94 LYS C C 1
ATOM 2384 O O . LYS C 1 94 ? 36.785 28.525 1.978 1.00 52.57 94 LYS C O 1
ATOM 2390 N N . THR C 1 95 ? 37.294 26.434 2.607 1.00 53.87 95 THR C N 1
ATOM 2391 C CA . THR C 1 95 ? 37.308 26.793 4.029 1.00 55.62 95 THR C CA 1
ATOM 2392 C C . THR C 1 95 ? 38.461 26.158 4.788 1.00 56.43 95 THR C C 1
ATOM 2393 O O . THR C 1 95 ? 38.834 25.016 4.519 1.00 57.12 95 THR C O 1
ATOM 2397 N N . TRP C 1 96 ? 39.023 26.919 5.727 1.00 57.01 96 TRP C N 1
ATOM 2398 C CA . TRP C 1 96 ? 40.126 26.467 6.577 1.00 57.28 96 TRP C CA 1
ATOM 2399 C C . TRP C 1 96 ? 39.575 26.390 7.979 1.00 60.06 96 TRP C C 1
ATOM 2400 O O . TRP C 1 96 ? 38.896 27.323 8.408 1.00 61.35 96 TRP C O 1
ATOM 2411 N N . ARG C 1 97 ? 39.865 25.309 8.702 1.00 61.89 97 ARG C N 1
ATOM 2412 C CA . ARG C 1 97 ? 39.367 25.193 10.068 1.00 63.71 97 ARG C CA 1
ATOM 2413 C C . ARG C 1 97 ? 40.192 26.110 10.968 1.00 63.74 97 ARG C C 1
ATOM 2414 O O . ARG C 1 97 ? 41.424 26.109 10.923 1.00 61.95 97 ARG C O 1
ATOM 2422 N N . VAL C 1 98 ? 39.485 26.895 11.777 1.00 64.85 98 VAL C N 1
ATOM 2423 C CA . VAL C 1 98 ? 40.103 27.858 12.673 1.00 66.11 98 VAL C CA 1
ATOM 2424 C C . VAL C 1 98 ? 39.611 27.751 14.112 1.00 67.39 98 VAL C C 1
ATOM 2425 O O . VAL C 1 98 ? 38.412 27.834 14.381 1.00 67.46 98 VAL C O 1
ATOM 2429 N N . THR C 1 99 ? 40.559 27.581 15.030 1.00 68.07 99 THR C N 1
ATOM 2430 C CA . THR C 1 99 ? 40.270 27.461 16.457 1.00 68.33 99 THR C CA 1
ATOM 2431 C C . THR C 1 99 ? 40.820 28.657 17.229 1.00 67.99 99 THR C C 1
ATOM 2432 O O . THR C 1 99 ? 41.726 29.345 16.757 1.00 67.89 99 THR C O 1
ATOM 2436 N N . VAL C 1 100 ? 40.276 28.890 18.420 1.00 68.12 100 VAL C N 1
ATOM 2437 C CA . VAL C 1 100 ? 40.704 30.007 19.258 1.00 68.62 100 VAL C CA 1
ATOM 2438 C C . VAL C 1 100 ? 41.180 29.554 20.643 1.00 70.29 100 VAL C C 1
ATOM 2439 O O . VAL C 1 100 ? 40.606 28.641 21.240 1.00 69.89 100 VAL C O 1
ATOM 2443 N N . ASP C 1 101 ? 42.238 30.191 21.143 1.00 72.24 101 ASP C N 1
ATOM 2444 C CA . ASP C 1 101 ? 42.774 29.873 22.464 1.00 73.81 101 ASP C CA 1
ATOM 2445 C C . ASP C 1 101 ? 42.660 31.087 23.376 1.00 74.16 101 ASP C C 1
ATOM 2446 O O . ASP C 1 101 ? 41.550 31.491 23.715 1.00 74.34 101 ASP C O 1
ATOM 2451 N N . ASP C 1 102 ? 43.779 31.672 23.789 1.00 74.49 102 ASP C N 1
ATOM 2452 C CA . ASP C 1 102 ? 43.688 32.839 24.660 1.00 75.13 102 ASP C CA 1
ATOM 2453 C C . ASP C 1 102 ? 42.907 33.860 23.846 1.00 73.74 102 ASP C C 1
ATOM 2454 O O . ASP C 1 102 ? 41.692 33.974 23.959 1.00 73.97 102 ASP C O 1
ATOM 2459 N N . ASN C 1 103 ? 43.627 34.595 23.015 1.00 72.36 103 ASN C N 1
ATOM 2460 C CA . ASN C 1 103 ? 43.034 35.591 22.141 1.00 71.35 103 ASN C CA 1
ATOM 2461 C C . ASN C 1 103 ? 43.805 35.337 20.856 1.00 69.31 103 ASN C C 1
ATOM 2462 O O . ASN C 1 103 ? 43.952 36.212 20.002 1.00 67.88 103 ASN C O 1
ATOM 2467 N N . GLN C 1 104 ? 44.309 34.111 20.757 1.00 67.61 104 GLN C N 1
ATOM 2468 C CA . GLN C 1 104 ? 45.090 33.671 19.617 1.00 66.51 104 GLN C CA 1
ATOM 2469 C C . GLN C 1 104 ? 44.239 32.897 18.620 1.00 66.84 104 GLN C C 1
ATOM 2470 O O . GLN C 1 104 ? 43.694 31.837 18.935 1.00 65.42 104 GLN C O 1
ATOM 2476 N N . VAL C 1 105 ? 44.128 33.448 17.418 1.00 67.72 105 VAL C N 1
ATOM 2477 C CA . VAL C 1 105 ? 43.382 32.818 16.344 1.00 68.83 105 VAL C CA 1
ATOM 2478 C C . VAL C 1 105 ? 44.432 32.158 15.461 1.00 69.80 105 VAL C C 1
ATOM 2479 O O . VAL C 1 105 ? 45.437 32.783 15.127 1.00 69.89 105 VAL C O 1
ATOM 2483 N N . CYS C 1 106 ? 44.217 30.896 15.101 1.00 71.80 106 CYS C N 1
ATOM 2484 C CA . CYS C 1 106 ? 45.169 30.182 14.249 1.00 74.12 106 CYS C CA 1
ATOM 2485 C C . CYS C 1 106 ? 44.520 29.045 13.460 1.00 73.61 106 CYS C C 1
ATOM 2486 O O . CYS C 1 106 ? 43.434 28.590 13.806 1.00 73.61 106 CYS C O 1
ATOM 2489 N N . TYR C 1 107 ? 45.181 28.595 12.393 1.00 73.58 107 TYR C N 1
ATOM 2490 C CA . TYR C 1 107 ? 44.632 27.520 11.565 1.00 74.35 107 TYR C CA 1
ATOM 2491 C C . TYR C 1 107 ? 45.417 26.221 11.675 1.00 74.70 107 TYR C C 1
ATOM 2492 O O . TYR C 1 107 ? 46.561 26.203 12.129 1.00 74.64 107 TYR C O 1
ATOM 2501 N N . LEU C 1 108 ? 44.788 25.136 11.238 1.00 75.39 108 LEU C N 1
ATOM 2502 C CA . LEU C 1 108 ? 45.388 23.809 11.294 1.00 74.97 108 LEU C CA 1
ATOM 2503 C C . LEU C 1 108 ? 46.146 23.443 10.012 1.00 74.91 108 LEU C C 1
ATOM 2504 O O . LEU C 1 108 ? 45.750 23.821 8.907 1.00 73.83 108 LEU C O 1
ATOM 2509 N N . ALA C 1 109 ? 47.240 22.706 10.179 1.00 74.86 109 ALA C N 1
ATOM 2510 C CA . ALA C 1 109 ? 48.067 22.260 9.066 1.00 74.38 109 ALA C CA 1
ATOM 2511 C C . ALA C 1 109 ? 48.939 21.100 9.543 1.00 74.95 109 ALA C C 1
ATOM 2512 O O . ALA C 1 109 ? 48.802 20.726 10.728 1.00 75.13 109 ALA C O 1
ATOM 2514 N N . LEU D 1 4 ? -13.205 65.788 4.952 1.00 77.06 4 LEU D N 1
ATOM 2515 C CA . LEU D 1 4 ? -14.195 66.777 5.462 1.00 78.46 4 LEU D CA 1
ATOM 2516 C C . LEU D 1 4 ? -15.282 66.156 6.350 1.00 78.86 4 LEU D C 1
ATOM 2517 O O . LEU D 1 4 ? -16.132 66.873 6.882 1.00 78.96 4 LEU D O 1
ATOM 2522 N N . THR D 1 5 ? -15.254 64.832 6.508 1.00 79.10 5 THR D N 1
ATOM 2523 C CA . THR D 1 5 ? -16.236 64.130 7.342 1.00 77.93 5 THR D CA 1
ATOM 2524 C C . THR D 1 5 ? -15.646 62.853 7.953 1.00 77.60 5 THR D C 1
ATOM 2525 O O . THR D 1 5 ? -14.689 62.283 7.415 1.00 78.49 5 THR D O 1
ATOM 2529 N N . LYS D 1 6 ? -16.213 62.417 9.078 1.00 75.23 6 LYS D N 1
ATOM 2530 C CA . LYS D 1 6 ? -15.759 61.202 9.750 1.00 73.42 6 LYS D CA 1
ATOM 2531 C C . LYS D 1 6 ? -16.734 60.074 9.438 1.00 71.27 6 LYS D C 1
ATOM 2532 O O . LYS D 1 6 ? -17.940 60.228 9.641 1.00 71.28 6 LYS D O 1
ATOM 2538 N N . VAL D 1 7 ? -16.218 58.946 8.948 1.00 68.17 7 VAL D N 1
ATOM 2539 C CA . VAL D 1 7 ? -17.057 57.789 8.639 1.00 64.09 7 VAL D CA 1
ATOM 2540 C C . VAL D 1 7 ? -16.432 56.550 9.264 1.00 60.90 7 VAL D C 1
ATOM 2541 O O . VAL D 1 7 ? -15.311 56.185 8.922 1.00 59.12 7 VAL D O 1
ATOM 2545 N N . LYS D 1 8 ? -17.146 55.903 10.178 1.00 58.45 8 LYS D N 1
ATOM 2546 C CA . LYS D 1 8 ? -16.600 54.712 10.821 1.00 57.05 8 LYS D CA 1
ATOM 2547 C C . LYS D 1 8 ? -16.045 53.737 9.789 1.00 56.38 8 LYS D C 1
ATOM 2548 O O . LYS D 1 8 ? -16.616 53.552 8.716 1.00 55.90 8 LYS D O 1
ATOM 2554 N N . LEU D 1 9 ? -14.918 53.124 10.133 1.00 54.62 9 LEU D N 1
ATOM 2555 C CA . LEU D 1 9 ? -14.244 52.185 9.254 1.00 51.97 9 LEU D CA 1
ATOM 2556 C C . LEU D 1 9 ? -14.015 50.890 10.008 1.00 50.11 9 LEU D C 1
ATOM 2557 O O . LEU D 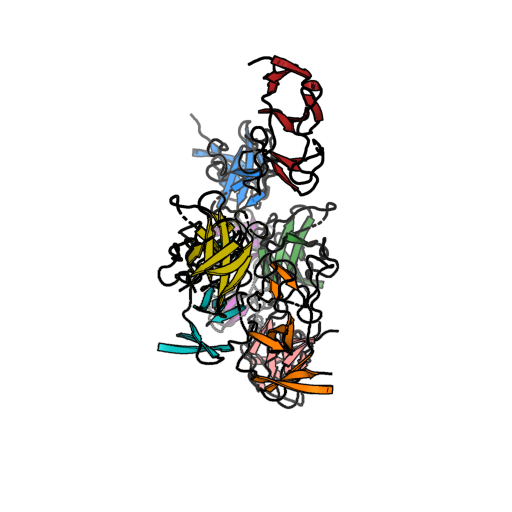1 9 ? -14.174 49.795 9.474 1.00 50.67 9 LEU D O 1
ATOM 2562 N N . CYS D 1 10 ? -13.634 51.027 11.265 1.00 47.89 10 CYS D N 1
ATOM 2563 C CA . CYS D 1 10 ? -13.385 49.871 12.087 1.00 46.33 10 CYS D CA 1
ATOM 2564 C C . CYS D 1 10 ? -12.908 50.342 13.439 1.00 45.18 10 CYS D C 1
ATOM 2565 O O . CYS D 1 10 ? -12.642 51.530 13.638 1.00 43.93 10 CYS D O 1
ATOM 2568 N N . GLN D 1 11 ? -12.815 49.405 14.376 1.00 45.68 11 GLN D N 1
ATOM 2569 C CA . GLN D 1 11 ? -12.338 49.727 15.711 1.00 43.49 11 GLN D CA 1
ATOM 2570 C C . GLN D 1 11 ? -10.844 49.477 15.698 1.00 41.77 11 GLN D C 1
ATOM 2571 O O . GLN D 1 11 ? -10.382 48.473 15.165 1.00 41.37 11 GLN D O 1
ATOM 2577 N N . LEU D 1 12 ? -10.088 50.400 16.276 1.00 40.93 12 LEU D N 1
ATOM 2578 C CA . LEU D 1 12 ? -8.641 50.279 16.313 1.00 36.90 12 LEU D CA 1
ATOM 2579 C C . LEU D 1 12 ? -8.188 48.933 16.861 1.00 36.98 12 LEU D C 1
ATOM 2580 O O . LEU D 1 12 ? -7.292 48.312 16.293 1.00 36.94 12 LEU D O 1
ATOM 2585 N N . ASP D 1 13 ? -8.813 48.467 17.941 1.00 36.97 13 ASP D N 1
ATOM 2586 C CA . ASP D 1 13 ? -8.388 47.205 18.529 1.00 39.03 13 ASP D CA 1
ATOM 2587 C C . ASP D 1 13 ? -8.590 45.983 17.641 1.00 40.65 13 ASP D C 1
ATOM 2588 O O . ASP D 1 13 ? -8.296 44.855 18.059 1.00 38.77 13 ASP D O 1
ATOM 2593 N N . ASP D 1 14 ? -9.070 46.219 16.415 1.00 41.67 14 ASP D N 1
ATOM 2594 C CA . ASP D 1 14 ? -9.286 45.156 15.432 1.00 42.72 14 ASP D CA 1
ATOM 2595 C C . ASP D 1 14 ? -8.075 45.044 14.522 1.00 42.20 14 ASP D C 1
ATOM 2596 O O . ASP D 1 14 ? -7.953 44.085 13.756 1.00 41.50 14 ASP D O 1
ATOM 2601 N N . LEU D 1 15 ? -7.186 46.031 14.600 1.00 40.33 15 LEU D N 1
ATOM 2602 C CA . LEU D 1 15 ? -5.987 46.048 13.767 1.00 40.11 15 LEU D CA 1
ATOM 2603 C C . LEU D 1 15 ? -4.750 45.584 14.514 1.00 39.21 15 LEU D C 1
ATOM 2604 O O . LEU D 1 15 ? -4.444 46.096 15.589 1.00 41.39 15 LEU D O 1
ATOM 2617 N N . PRO D 1 17 ? -0.894 45.552 14.967 1.00 43.28 17 PRO D N 1
ATOM 2618 C CA . PRO D 1 17 ? 0.255 46.374 14.582 1.00 42.42 17 PRO D CA 1
ATOM 2619 C C . PRO D 1 17 ? 1.080 45.783 13.447 1.00 40.95 17 PRO D C 1
ATOM 2620 O O . PRO D 1 17 ? 1.346 44.574 13.419 1.00 40.74 17 PRO D O 1
ATOM 2624 N N . PHE D 1 18 ? 1.454 46.651 12.506 1.00 39.49 18 PHE D N 1
ATOM 2625 C CA . PHE D 1 18 ? 2.277 46.284 11.352 1.00 37.04 18 PHE D CA 1
ATOM 2626 C C . PHE D 1 18 ? 1.679 45.262 10.397 1.00 35.08 18 PHE D C 1
ATOM 2627 O O . PHE D 1 18 ? 2.236 45.019 9.332 1.00 35.33 18 PHE D O 1
ATOM 2635 N N . ILE D 1 19 ? 0.545 44.674 10.762 1.00 33.76 19 ILE D N 1
ATOM 2636 C CA . ILE D 1 19 ? -0.094 43.682 9.901 1.00 30.27 19 ILE D CA 1
ATOM 2637 C C . ILE D 1 19 ? -1.302 44.279 9.194 1.00 29.35 19 ILE D C 1
ATOM 2638 O O . ILE D 1 19 ? -2.191 44.856 9.830 1.00 26.93 19 ILE D O 1
ATOM 2643 N N . GLY D 1 20 ? -1.336 44.123 7.877 1.00 27.87 20 GLY D N 1
ATOM 2644 C CA . GLY D 1 20 ? -2.437 44.663 7.111 1.00 30.26 20 GLY D CA 1
ATOM 2645 C C . GLY D 1 20 ? -3.730 43.860 7.133 1.00 31.59 20 GLY D C 1
ATOM 2646 O O . GLY D 1 20 ? -3.714 42.622 7.148 1.00 33.10 20 GLY D O 1
ATOM 2647 N N . ALA D 1 21 ? -4.849 44.586 7.136 1.00 29.58 21 ALA D N 1
ATOM 2648 C CA . ALA D 1 21 ? -6.193 44.010 7.125 1.00 28.65 21 ALA D CA 1
ATOM 2649 C C . ALA D 1 21 ? -6.957 44.650 5.956 1.00 28.75 21 ALA D C 1
ATOM 2650 O O . ALA D 1 21 ? -6.657 45.777 5.562 1.00 28.36 21 ALA D O 1
ATOM 2652 N N . THR D 1 22 ? -7.934 43.936 5.402 1.00 27.66 22 THR D N 1
ATOM 2653 C CA . THR D 1 22 ? -8.703 44.455 4.278 1.00 28.32 22 THR D CA 1
ATOM 2654 C C . THR D 1 22 ? -10.063 44.994 4.695 1.00 28.11 22 THR D C 1
ATOM 2655 O O . THR D 1 22 ? -10.669 44.490 5.623 1.00 29.23 22 THR D O 1
ATOM 2659 N N . VAL D 1 23 ? -10.522 46.037 4.012 1.00 29.73 23 VAL D N 1
ATOM 2660 C CA . VAL D 1 23 ? -11.839 46.634 4.264 1.00 32.37 23 VAL D CA 1
ATOM 2661 C C . VAL D 1 23 ? -12.305 47.241 2.953 1.00 34.74 23 VAL D C 1
ATOM 2662 O O . VAL D 1 23 ? -11.491 47.459 2.046 1.00 35.66 23 VAL D O 1
ATOM 2666 N N . LEU D 1 24 ? -13.605 47.510 2.856 1.00 35.95 24 LEU D N 1
ATOM 2667 C CA . LEU D 1 24 ? -14.199 48.106 1.657 1.00 38.26 24 LEU D CA 1
ATOM 2668 C C . LEU D 1 24 ? -14.668 49.520 1.971 1.00 41.04 24 LEU D C 1
ATOM 2669 O O . LEU D 1 24 ? -15.544 49.704 2.812 1.00 43.49 24 LEU D O 1
ATOM 2674 N N . ILE D 1 25 ? -14.079 50.514 1.312 1.00 42.23 25 ILE D N 1
ATOM 2675 C CA . ILE D 1 25 ? -14.486 51.894 1.508 1.00 42.32 25 ILE D CA 1
ATOM 2676 C C . ILE D 1 25 ? -15.329 52.231 0.295 1.00 43.02 25 ILE D C 1
ATOM 2677 O O . ILE D 1 25 ? -14.806 52.550 -0.778 1.00 39.79 25 ILE D O 1
ATOM 2682 N N . GLU D 1 26 ? -16.642 52.141 0.469 1.00 44.79 26 GLU D N 1
ATOM 2683 C CA . GLU D 1 26 ? -17.562 52.405 -0.618 1.00 46.77 26 GLU D CA 1
ATOM 2684 C C . GLU D 1 26 ? -17.178 51.641 -1.889 1.00 46.97 26 GLU D C 1
ATOM 2685 O O . GLU D 1 26 ? -16.910 52.231 -2.943 1.00 47.35 26 GLU D O 1
ATOM 2691 N N . GLY D 1 27 ? -17.141 50.316 -1.759 1.00 44.86 27 GLY D N 1
ATOM 2692 C CA . GLY D 1 27 ? -16.831 49.443 -2.875 1.00 43.13 27 GLY D CA 1
ATOM 2693 C C . GLY D 1 27 ? -15.376 49.242 -3.237 1.00 42.29 27 GLY D C 1
ATOM 2694 O O . GLY D 1 27 ? -15.007 48.214 -3.820 1.00 40.19 27 GLY D O 1
ATOM 2695 N N . GLU D 1 28 ? -14.542 50.218 -2.907 1.00 42.44 28 GLU D N 1
ATOM 2696 C CA . GLU D 1 28 ? -13.124 50.119 -3.228 1.00 41.94 28 GLU D CA 1
ATOM 2697 C C . GLU D 1 28 ? -12.364 49.260 -2.235 1.00 40.33 28 GLU D C 1
ATOM 2698 O O . GLU D 1 28 ? -12.573 49.337 -1.026 1.00 38.88 28 GLU D O 1
ATOM 2704 N N . ARG D 1 29 ? -11.492 48.420 -2.777 1.00 40.11 29 ARG D N 1
ATOM 2705 C CA . ARG D 1 29 ? -10.693 47.491 -1.993 1.00 38.77 29 ARG D CA 1
ATOM 2706 C C . ARG D 1 29 ? -9.502 48.195 -1.350 1.00 38.66 29 ARG D C 1
ATOM 2707 O O . ARG D 1 29 ? -8.569 48.608 -2.039 1.00 39.37 29 ARG D O 1
ATOM 2715 N N . VAL D 1 30 ? -9.539 48.319 -0.025 1.00 37.32 30 VAL D N 1
ATOM 2716 C CA . VAL D 1 30 ? -8.483 48.991 0.727 1.00 36.03 30 VAL D CA 1
ATOM 2717 C C . VAL D 1 30 ? -7.805 48.048 1.715 1.00 36.44 30 VAL D C 1
ATOM 2718 O O . VAL D 1 30 ? -8.342 46.985 2.063 1.00 37.17 30 VAL D O 1
ATOM 2722 N N . ALA D 1 31 ? -6.634 48.455 2.187 1.00 36.02 31 ALA D N 1
ATOM 2723 C CA . ALA D 1 31 ? -5.883 47.655 3.150 1.00 36.53 31 ALA D CA 1
ATOM 2724 C C . ALA D 1 31 ? -5.274 48.561 4.222 1.00 35.45 31 ALA D C 1
ATOM 2725 O O . ALA D 1 31 ? -4.340 49.309 3.943 1.00 38.78 31 ALA D O 1
ATOM 2727 N N . LEU D 1 32 ? -5.806 48.483 5.438 1.00 31.51 32 LEU D N 1
ATOM 2728 C CA . LEU D 1 32 ? -5.333 49.291 6.546 1.00 29.87 32 LEU D CA 1
ATOM 2729 C C . LEU D 1 32 ? -4.091 48.730 7.233 1.00 30.44 32 LEU D C 1
ATOM 2730 O O . LEU D 1 32 ? -3.939 47.512 7.381 1.00 30.56 32 LEU D O 1
ATOM 2735 N N . PHE D 1 33 ? -3.208 49.627 7.668 1.00 29.37 33 PHE D N 1
ATOM 2736 C CA . PHE D 1 33 ? -1.989 49.224 8.355 1.00 32.59 33 PHE D CA 1
ATOM 2737 C C . PHE D 1 33 ? -1.782 50.032 9.625 1.00 35.31 33 PHE D C 1
ATOM 2738 O O . PHE D 1 33 ? -1.476 51.226 9.557 1.00 36.93 33 PHE D O 1
ATOM 2746 N N . TYR D 1 34 ? -1.946 49.390 10.780 1.00 35.46 34 TYR D N 1
ATOM 2747 C CA . TYR D 1 34 ? -1.746 50.081 12.048 1.00 37.21 34 TYR D CA 1
ATOM 2748 C C . TYR D 1 34 ? -0.255 50.129 12.400 1.00 38.75 34 TYR D C 1
ATOM 2749 O O . TYR D 1 34 ? 0.361 49.095 12.679 1.00 39.08 34 TYR D O 1
ATOM 2758 N N . ILE D 1 35 ? 0.318 51.330 12.346 1.00 39.37 35 ILE D N 1
ATOM 2759 C CA . ILE D 1 35 ? 1.718 51.553 12.699 1.00 40.72 35 ILE D CA 1
ATOM 2760 C C . ILE D 1 35 ? 1.560 52.275 14.036 1.00 43.68 35 ILE D C 1
ATOM 2761 O O . ILE D 1 35 ? 1.379 53.496 14.077 1.00 44.13 35 ILE D O 1
ATOM 2766 N N . PRO D 1 36 ? 1.616 51.522 15.146 1.00 43.90 36 PRO D N 1
ATOM 2767 C CA . PRO D 1 36 ? 1.469 52.006 16.518 1.00 47.94 36 PRO D CA 1
ATOM 2768 C C . PRO D 1 36 ? 1.638 53.491 16.874 1.00 50.99 36 PRO D C 1
ATOM 2769 O O . PRO D 1 36 ? 0.656 54.175 17.191 1.00 52.04 36 PRO D O 1
ATOM 2773 N N . ASP D 1 37 ? 2.861 53.997 16.832 1.00 52.46 37 ASP D N 1
ATOM 2774 C CA . ASP D 1 37 ? 3.088 55.381 17.208 1.00 54.22 37 ASP D CA 1
ATOM 2775 C C . ASP D 1 37 ? 2.941 56.394 16.070 1.00 54.98 37 ASP D C 1
ATOM 2776 O O . ASP D 1 37 ? 3.450 57.512 16.173 1.00 55.21 37 ASP D O 1
ATOM 2781 N N . SER D 1 38 ? 2.245 56.026 14.995 1.00 55.09 38 SER D N 1
ATOM 2782 C CA . SER D 1 38 ? 2.076 56.947 13.863 1.00 54.98 38 SER D CA 1
ATOM 2783 C C . SER D 1 38 ? 0.651 57.075 13.324 1.00 55.54 38 SER D C 1
ATOM 2784 O O . SER D 1 38 ? 0.369 57.986 12.547 1.00 56.23 38 SER D O 1
ATOM 2787 N N . GLY D 1 39 ? -0.241 56.172 13.731 1.00 55.52 39 GLY D N 1
ATOM 2788 C CA . GLY D 1 39 ? -1.615 56.210 13.252 1.00 52.11 39 GLY D CA 1
ATOM 2789 C C . GLY D 1 39 ? -1.811 55.062 12.282 1.00 50.22 39 GLY D C 1
ATOM 2790 O O . GLY D 1 39 ? -0.862 54.318 12.029 1.00 50.77 39 GLY D O 1
ATOM 2791 N N . VAL D 1 40 ? -3.016 54.894 11.744 1.00 47.65 40 VAL D N 1
ATOM 2792 C CA . VAL D 1 40 ? -3.266 53.799 10.801 1.00 45.16 40 VAL D CA 1
ATOM 2793 C C . VAL D 1 40 ? -3.254 54.308 9.368 1.00 43.77 40 VAL D C 1
ATOM 2794 O O . VAL D 1 40 ? -3.804 55.369 9.075 1.00 43.10 40 VAL D O 1
ATOM 2798 N N . TYR D 1 41 ? -2.625 53.563 8.468 1.00 43.65 41 TYR D N 1
ATOM 2799 C CA . TYR D 1 41 ? -2.573 53.994 7.070 1.00 45.60 41 TYR D CA 1
ATOM 2800 C C . TYR D 1 41 ? -3.520 53.199 6.181 1.00 44.44 41 TYR D C 1
ATOM 2801 O O . TYR D 1 41 ? -3.685 51.997 6.375 1.00 45.01 41 TYR D O 1
ATOM 2810 N N . ALA D 1 42 ? -4.147 53.876 5.218 1.00 42.90 42 ALA D N 1
ATOM 2811 C CA . ALA D 1 42 ? -5.074 53.228 4.286 1.00 40.79 42 ALA D CA 1
ATOM 2812 C C . ALA D 1 42 ? -4.500 53.237 2.870 1.00 40.40 42 ALA D C 1
ATOM 2813 O O . ALA D 1 42 ? -4.115 54.281 2.360 1.00 42.21 42 ALA D O 1
ATOM 2815 N N . VAL D 1 43 ? -4.454 52.071 2.233 1.00 39.80 43 VAL D N 1
ATOM 2816 C CA . VAL D 1 43 ? -3.916 51.934 0.880 1.00 37.76 43 VAL D CA 1
ATOM 2817 C C . VAL D 1 43 ? -4.769 50.961 0.059 1.00 37.10 43 VAL D C 1
ATOM 2818 O O . VAL D 1 43 ? -5.415 50.086 0.626 1.00 39.28 43 VAL D O 1
ATOM 2822 N N . GLN D 1 44 ? -4.797 51.115 -1.265 1.00 34.55 44 GLN D N 1
ATOM 2823 C CA . GLN D 1 44 ? -5.565 50.188 -2.093 1.00 31.74 44 GLN D CA 1
ATOM 2824 C C . GLN D 1 44 ? -4.923 48.824 -1.897 1.00 31.67 44 GLN D C 1
ATOM 2825 O O . GLN D 1 44 ? -3.704 48.717 -1.749 1.00 33.32 44 GLN D O 1
ATOM 2831 N N . ASP D 1 45 ? -5.732 47.782 -1.874 1.00 31.37 45 ASP D N 1
ATOM 2832 C CA . ASP D 1 45 ? -5.203 46.442 -1.682 1.00 33.51 45 ASP D CA 1
ATOM 2833 C C . ASP D 1 45 ? -4.723 45.876 -3.031 1.00 35.41 45 ASP D C 1
ATOM 2834 O O . ASP D 1 45 ? -4.043 44.848 -3.093 1.00 35.55 45 ASP D O 1
ATOM 2839 N N . TRP D 1 46 ? -5.078 46.570 -4.106 1.00 35.42 46 TRP D N 1
ATOM 2840 C CA . TRP D 1 46 ? -4.683 46.160 -5.445 1.00 37.38 46 TRP D CA 1
ATOM 2841 C C . TRP D 1 46 ? -3.272 46.642 -5.827 1.00 38.53 46 TRP D C 1
ATOM 2842 O O . TRP D 1 46 ? -3.010 47.848 -5.933 1.00 38.74 46 TRP D O 1
ATOM 2853 N N . ASP D 1 47 ? -2.382 45.665 -6.010 1.00 38.46 47 ASP D N 1
ATOM 2854 C CA . ASP D 1 47 ? -0.985 45.857 -6.390 1.00 39.26 47 ASP D CA 1
ATOM 2855 C C . ASP D 1 47 ? -0.955 46.165 -7.887 1.00 40.53 47 ASP D C 1
ATOM 2856 O O . ASP D 1 47 ? -1.062 45.263 -8.723 1.00 40.16 47 ASP D O 1
ATOM 2861 N N . PRO D 1 48 ? -0.814 47.454 -8.245 1.00 41.42 48 PRO D N 1
ATOM 2862 C CA . PRO D 1 48 ? -0.783 47.871 -9.649 1.00 42.58 48 PRO D CA 1
ATOM 2863 C C . PRO D 1 48 ? 0.321 47.231 -10.486 1.00 44.12 48 PRO D C 1
ATOM 2864 O O . PRO D 1 48 ? 0.210 47.136 -11.709 1.00 46.24 48 PRO D O 1
ATOM 2868 N N . ILE D 1 49 ? 1.380 46.780 -9.837 1.00 41.79 49 ILE D N 1
ATOM 2869 C CA . ILE D 1 49 ? 2.452 46.171 -10.587 1.00 43.02 49 ILE D CA 1
ATOM 2870 C C . ILE D 1 49 ? 2.211 44.674 -10.796 1.00 43.63 49 ILE D C 1
ATOM 2871 O O . ILE D 1 49 ? 2.378 44.159 -11.911 1.00 45.99 49 ILE D O 1
ATOM 2876 N N . GLY D 1 50 ? 1.788 43.991 -9.735 1.00 42.46 50 GLY D N 1
ATOM 2877 C CA . GLY D 1 50 ? 1.535 42.564 -9.809 1.00 40.49 50 GLY D CA 1
ATOM 2878 C C . GLY D 1 50 ? 0.128 42.229 -10.259 1.00 41.02 50 GLY D C 1
ATOM 2879 O O . GLY D 1 50 ? -0.143 41.109 -10.680 1.00 41.73 50 GLY D O 1
ATOM 2880 N N . LYS D 1 51 ? -0.783 43.187 -10.156 1.00 41.03 51 LYS D N 1
ATOM 2881 C CA . LYS D 1 51 ? -2.151 42.973 -10.595 1.00 42.31 51 LYS D CA 1
ATOM 2882 C C . LYS D 1 51 ? -2.953 41.961 -9.779 1.00 42.16 51 LYS D C 1
ATOM 2883 O O . LYS D 1 51 ? -3.483 40.987 -10.325 1.00 44.35 51 LYS D O 1
ATOM 2889 N N . ALA D 1 52 ? -3.055 42.186 -8.477 1.00 40.48 52 ALA D N 1
ATOM 2890 C CA . ALA D 1 52 ? -3.827 41.296 -7.616 1.00 38.71 52 ALA D CA 1
ATOM 2891 C C . ALA D 1 52 ? -4.103 41.987 -6.273 1.00 37.36 52 ALA D C 1
ATOM 2892 O O . ALA D 1 52 ? -3.355 42.868 -5.874 1.00 35.99 52 ALA D O 1
ATOM 2894 N N . TYR D 1 53 ? -5.192 41.612 -5.604 1.00 36.52 53 TYR D N 1
ATOM 2895 C CA . TYR D 1 53 ? -5.532 42.188 -4.303 1.00 36.87 53 TYR D CA 1
ATOM 2896 C C . TYR D 1 53 ? -4.669 41.503 -3.251 1.00 38.81 53 TYR D C 1
ATOM 2897 O O . TYR D 1 53 ? -5.126 40.566 -2.589 1.00 39.92 53 TYR D O 1
ATOM 2906 N N . VAL D 1 54 ? -3.445 41.991 -3.065 1.00 38.49 54 VAL D N 1
ATOM 2907 C CA . VAL D 1 54 ? -2.517 41.373 -2.123 1.00 38.09 54 VAL D CA 1
ATOM 2908 C C . VAL D 1 54 ? -1.725 42.342 -1.229 1.00 39.27 54 VAL D C 1
ATOM 2909 O O . VAL D 1 54 ? -0.925 41.918 -0.403 1.00 40.37 54 VAL D O 1
ATOM 2921 N N . SER D 1 56 ? -2.444 43.904 1.407 1.00 42.23 56 SER D N 1
ATOM 2922 C CA . SER D 1 56 ? -2.642 43.683 2.836 1.00 41.11 56 SER D CA 1
ATOM 2923 C C . SER D 1 56 ? -1.810 42.526 3.379 1.00 42.58 56 SER D C 1
ATOM 2924 O O . SER D 1 56 ? -1.809 42.272 4.582 1.00 43.66 56 SER D O 1
ATOM 2927 N N . ARG D 1 57 ? -1.122 41.816 2.489 1.00 42.77 57 ARG D N 1
ATOM 2928 C CA . ARG D 1 57 ? -0.290 40.684 2.879 1.00 42.60 57 ARG D CA 1
ATOM 2929 C C . ARG D 1 57 ? 1.192 41.059 2.894 1.00 42.57 57 ARG D C 1
ATOM 2930 O O . ARG D 1 57 ? 2.055 40.239 3.221 1.00 42.16 57 ARG D O 1
ATOM 2938 N N . GLY D 1 58 ? 1.489 42.301 2.541 1.00 41.72 58 GLY D N 1
ATOM 2939 C CA . GLY D 1 58 ? 2.868 42.728 2.522 1.00 41.61 58 GLY D CA 1
ATOM 2940 C C . GLY D 1 58 ? 3.505 42.851 3.889 1.00 43.14 58 GLY D C 1
ATOM 2941 O O . GLY D 1 58 ? 2.829 42.846 4.919 1.00 41.28 58 GLY D O 1
ATOM 2942 N N . ILE D 1 59 ? 4.830 42.955 3.877 1.00 45.60 59 ILE D N 1
ATOM 2943 C CA . ILE D 1 59 ? 5.631 43.096 5.082 1.00 46.72 59 ILE D CA 1
ATOM 2944 C C . ILE D 1 59 ? 5.964 44.576 5.198 1.00 49.16 59 ILE D C 1
ATOM 2945 O O . ILE D 1 59 ? 6.254 45.222 4.201 1.00 50.11 59 ILE D O 1
ATOM 2950 N N . VAL D 1 60 ? 5.912 45.130 6.398 1.00 51.85 60 VAL D N 1
ATOM 2951 C CA . VAL D 1 60 ? 6.221 46.543 6.538 1.00 55.54 60 VAL D CA 1
ATOM 2952 C C . VAL D 1 60 ? 7.559 46.782 7.234 1.00 58.49 60 VAL D C 1
ATOM 2953 O O . VAL D 1 60 ? 7.820 46.246 8.313 1.00 58.63 60 VAL D O 1
ATOM 2957 N N . GLY D 1 61 ? 8.402 47.591 6.599 1.00 62.09 61 GLY D N 1
ATOM 2958 C CA . GLY D 1 61 ? 9.706 47.899 7.154 1.00 66.18 61 GLY D CA 1
ATOM 2959 C C . GLY D 1 61 ? 10.108 49.330 6.854 1.00 69.25 61 GLY D C 1
ATOM 2960 O O . GLY D 1 61 ? 9.433 50.030 6.096 1.00 68.46 61 GLY D O 1
ATOM 2961 N N . ASP D 1 62 ? 11.221 49.768 7.430 1.00 73.04 62 ASP D N 1
ATOM 2962 C CA . ASP D 1 62 ? 11.669 51.134 7.218 1.00 76.52 62 ASP D CA 1
ATOM 2963 C C . ASP D 1 62 ? 12.677 51.328 6.093 1.00 77.99 62 ASP D C 1
ATOM 2964 O O . ASP D 1 62 ? 13.665 50.600 5.997 1.00 78.80 62 ASP D O 1
ATOM 2969 N N . ILE D 1 63 ? 12.408 52.304 5.230 1.00 79.52 63 ILE D N 1
ATOM 2970 C CA . ILE D 1 63 ? 13.308 52.625 4.129 1.00 81.47 63 ILE D CA 1
ATOM 2971 C C . ILE D 1 63 ? 13.454 54.148 4.032 1.00 83.04 63 ILE D C 1
ATOM 2972 O O . ILE D 1 63 ? 12.539 54.853 3.590 1.00 82.94 63 ILE D O 1
ATOM 2977 N N . ASN D 1 64 ? 14.615 54.630 4.476 1.00 83.94 64 ASN D N 1
ATOM 2978 C CA . ASN D 1 64 ? 14.985 56.048 4.483 1.00 84.86 64 ASN D CA 1
ATOM 2979 C C . ASN D 1 64 ? 13.939 57.002 5.049 1.00 84.95 64 ASN D C 1
ATOM 2980 O O . ASN D 1 64 ? 13.433 57.873 4.339 1.00 84.84 64 ASN D O 1
ATOM 2985 N N . GLY D 1 65 ? 13.629 56.842 6.333 1.00 85.00 65 GLY D N 1
ATOM 2986 C CA . GLY D 1 65 ? 12.659 57.715 6.976 1.00 84.82 65 GLY D CA 1
ATOM 2987 C C . GLY D 1 65 ? 11.203 57.311 6.839 1.00 84.23 65 GLY D C 1
ATOM 2988 O O . GLY D 1 65 ? 10.448 57.366 7.813 1.00 84.24 65 GLY D O 1
ATOM 2989 N N . GLU D 1 66 ? 10.803 56.900 5.639 1.00 83.52 66 GLU D N 1
ATOM 2990 C CA . GLU D 1 66 ? 9.419 56.502 5.393 1.00 82.01 66 GLU D CA 1
ATOM 2991 C C . GLU D 1 66 ? 9.063 55.054 5.720 1.00 81.29 66 GLU D C 1
ATOM 2992 O O . GLU D 1 66 ? 9.838 54.123 5.473 1.00 81.31 66 GLU D O 1
ATOM 3006 N N . CYS D 1 68 ? 6.908 51.794 5.013 1.00 71.01 68 CYS D N 1
ATOM 3007 C CA . CYS D 1 68 ? 6.297 51.256 3.800 1.00 67.03 68 CYS D CA 1
ATOM 3008 C C . CYS D 1 68 ? 6.049 49.745 3.732 1.00 63.49 68 CYS D C 1
ATOM 3009 O O . CYS D 1 68 ? 6.683 48.949 4.430 1.00 62.56 68 CYS D O 1
ATOM 3012 N N . VAL D 1 69 ? 5.118 49.361 2.867 1.00 58.78 69 VAL D N 1
ATOM 3013 C CA . VAL D 1 69 ? 4.776 47.962 2.693 1.00 54.49 69 VAL D CA 1
ATOM 3014 C C . VAL D 1 69 ? 5.320 47.463 1.367 1.00 52.43 69 VAL D C 1
ATOM 3015 O O . VAL D 1 69 ? 5.360 48.199 0.387 1.00 51.03 69 VAL D O 1
ATOM 3019 N N . ALA D 1 70 ? 5.744 46.207 1.347 1.00 50.65 70 ALA D N 1
ATOM 3020 C CA . ALA D 1 70 ? 6.301 45.617 0.148 1.00 50.40 70 ALA D CA 1
ATOM 3021 C C . ALA D 1 70 ? 5.370 44.554 -0.416 1.00 50.24 70 ALA D C 1
ATOM 3022 O O . ALA D 1 70 ? 4.998 43.615 0.285 1.00 50.50 70 ALA D O 1
ATOM 3024 N N . SER D 1 71 ? 5.002 44.705 -1.685 1.00 49.00 71 SER D N 1
ATOM 3025 C CA . SER D 1 71 ? 4.119 43.753 -2.349 1.00 48.14 71 SER D CA 1
ATOM 3026 C C . SER D 1 71 ? 4.637 42.330 -2.252 1.00 48.46 71 SER D C 1
ATOM 3027 O O . SER D 1 71 ? 5.780 42.046 -2.606 1.00 49.71 71 SER D O 1
ATOM 3030 N N . PRO D 1 72 ? 3.790 41.409 -1.780 1.00 48.05 72 PRO D N 1
ATOM 3031 C CA . PRO D 1 72 ? 4.153 39.997 -1.631 1.00 47.54 72 PRO D CA 1
ATOM 3032 C C . PRO D 1 72 ? 4.436 39.350 -2.981 1.00 48.89 72 PRO D C 1
ATOM 3033 O O . PRO D 1 72 ? 4.941 38.232 -3.036 1.00 50.23 72 PRO D O 1
ATOM 3037 N N . LEU D 1 73 ? 4.100 40.050 -4.062 1.00 49.92 73 LEU D N 1
ATOM 3038 C CA . LEU D 1 73 ? 4.309 39.524 -5.407 1.00 50.86 73 LEU D CA 1
ATOM 3039 C C . LEU D 1 73 ? 5.711 39.754 -5.965 1.00 52.64 73 LEU D C 1
ATOM 3040 O O . LEU D 1 73 ? 6.557 38.854 -5.923 1.00 52.76 73 LEU D O 1
ATOM 3045 N N . TYR D 1 74 ? 5.970 40.957 -6.470 1.00 54.36 74 TYR D N 1
ATOM 3046 C CA . TYR D 1 74 ? 7.274 41.237 -7.055 1.00 56.16 74 TYR D CA 1
ATOM 3047 C C . TYR D 1 74 ? 8.212 42.112 -6.227 1.00 56.57 74 TYR D C 1
ATOM 3048 O O . TYR D 1 74 ? 9.077 42.791 -6.766 1.00 56.92 74 TYR D O 1
ATOM 3057 N N . LYS D 1 75 ? 8.020 42.081 -4.914 1.00 57.75 75 LYS D N 1
ATOM 3058 C CA . LYS D 1 75 ? 8.851 42.794 -3.941 1.00 57.56 75 LYS D CA 1
ATOM 3059 C C . LYS D 1 75 ? 9.026 44.316 -4.008 1.00 57.40 75 LYS D C 1
ATOM 3060 O O . LYS D 1 75 ? 9.885 44.857 -3.308 1.00 57.24 75 LYS D O 1
ATOM 3066 N N . GLN D 1 76 ? 8.242 45.018 -4.822 1.00 56.15 76 GLN D N 1
ATOM 3067 C CA . GLN D 1 76 ? 8.376 46.479 -4.871 1.00 56.07 76 GLN D CA 1
ATOM 3068 C C . GLN D 1 76 ? 8.087 47.071 -3.492 1.00 54.46 76 GLN D C 1
ATOM 3069 O O . GLN D 1 76 ? 7.464 46.426 -2.653 1.00 53.52 76 GLN D O 1
ATOM 3075 N N . HIS D 1 77 ? 8.532 48.298 -3.253 1.00 53.95 77 HIS D N 1
ATOM 3076 C CA . HIS D 1 77 ? 8.281 48.929 -1.964 1.00 55.38 77 HIS D CA 1
ATOM 3077 C C . HIS D 1 77 ? 7.433 50.198 -2.086 1.00 55.51 77 HIS D C 1
ATOM 3078 O O . HIS D 1 77 ? 7.881 51.205 -2.623 1.00 57.13 77 HIS D O 1
ATOM 3085 N N . PHE D 1 78 ? 6.206 50.151 -1.581 1.00 54.69 78 PHE D N 1
ATOM 3086 C CA . PHE D 1 78 ? 5.327 51.318 -1.627 1.00 54.02 78 PHE D CA 1
ATOM 3087 C C . PHE D 1 78 ? 5.300 52.004 -0.264 1.00 54.77 78 PHE D C 1
ATOM 3088 O O . PHE D 1 78 ? 5.212 51.336 0.761 1.00 54.70 78 PHE D O 1
ATOM 3096 N N . SER D 1 79 ? 5.355 53.334 -0.261 1.00 55.16 79 SER D N 1
ATOM 3097 C CA . SER D 1 79 ? 5.315 54.119 0.975 1.00 55.98 79 SER D CA 1
ATOM 3098 C C . SER D 1 79 ? 3.881 54.291 1.460 1.00 55.84 79 SER D C 1
ATOM 3099 O O . SER D 1 79 ? 2.980 54.467 0.645 1.00 54.97 79 SER D O 1
ATOM 3102 N N . LEU D 1 80 ? 3.668 54.258 2.774 1.00 56.52 80 LEU D N 1
ATOM 3103 C CA . LEU D 1 80 ? 2.325 54.441 3.317 1.00 57.45 80 LEU D CA 1
ATOM 3104 C C . LEU D 1 80 ? 2.044 55.945 3.422 1.00 59.14 80 LEU D C 1
ATOM 3105 O O . LEU D 1 80 ? 2.969 56.751 3.567 1.00 58.49 80 LEU D O 1
ATOM 3110 N N . LYS D 1 81 ? 0.774 56.331 3.333 1.00 61.42 81 LYS D N 1
ATOM 3111 C CA . LYS D 1 81 ? 0.406 57.748 3.395 1.00 62.79 81 LYS D CA 1
ATOM 3112 C C . LYS D 1 81 ? 1.255 58.492 2.364 1.00 61.45 81 LYS D C 1
ATOM 3113 O O . LYS D 1 81 ? 1.964 59.436 2.683 1.00 61.80 81 LYS D O 1
ATOM 3119 N N . SER D 1 82 ? 1.170 58.023 1.127 1.00 60.61 82 SER D N 1
ATOM 3120 C CA . SER D 1 82 ? 1.884 58.573 -0.020 1.00 58.77 82 SER D CA 1
ATOM 3121 C C . SER D 1 82 ? 1.508 57.665 -1.165 1.00 57.91 82 SER D C 1
ATOM 3122 O O . SER D 1 82 ? 0.950 58.100 -2.167 1.00 57.63 82 SER D O 1
ATOM 3125 N N . GLY D 1 83 ? 1.823 56.387 -0.987 1.00 57.41 83 GLY D N 1
ATOM 3126 C CA . GLY D 1 83 ? 1.515 55.390 -1.990 1.00 56.83 83 GLY D CA 1
ATOM 3127 C C . GLY D 1 83 ? 2.561 55.292 -3.075 1.00 56.49 83 GLY D C 1
ATOM 3128 O O . GLY D 1 83 ? 2.578 54.320 -3.828 1.00 55.98 83 GLY D O 1
ATOM 3129 N N . GLN D 1 84 ? 3.435 56.292 -3.149 1.00 56.33 84 GLN D N 1
ATOM 3130 C CA . GLN D 1 84 ? 4.479 56.324 -4.166 1.00 57.23 84 GLN D CA 1
ATOM 3131 C C . GLN D 1 84 ? 5.388 55.095 -4.127 1.00 57.49 84 GLN D C 1
ATOM 3132 O O . GLN D 1 84 ? 5.738 54.594 -3.062 1.00 57.30 84 GLN D O 1
ATOM 3138 N N . CYS D 1 85 ? 5.776 54.620 -5.300 1.00 58.64 85 CYS D N 1
ATOM 3139 C CA . CYS D 1 85 ? 6.625 53.445 -5.400 1.00 60.97 85 CYS D CA 1
ATOM 3140 C C . CYS D 1 85 ? 8.117 53.764 -5.226 1.00 62.74 85 CYS D C 1
ATOM 3141 O O . CYS D 1 85 ? 8.532 54.919 -5.293 1.00 63.73 85 CYS D O 1
ATOM 3144 N N . LEU D 1 86 ? 8.910 52.727 -4.984 1.00 63.93 86 LEU D N 1
ATOM 3145 C CA . LEU D 1 86 ? 10.351 52.865 -4.822 1.00 65.41 86 LEU D CA 1
ATOM 3146 C C . LEU D 1 86 ? 11.047 51.938 -5.815 1.00 66.95 86 LEU D C 1
ATOM 3147 O O . LEU D 1 86 ? 11.617 50.899 -5.456 1.00 66.45 86 LEU D O 1
ATOM 3152 N N . GLU D 1 87 ? 10.965 52.338 -7.075 1.00 68.71 87 GLU D N 1
ATOM 3153 C CA . GLU D 1 87 ? 11.546 51.619 -8.195 1.00 70.72 87 GLU D CA 1
ATOM 3154 C C . GLU D 1 87 ? 10.914 52.198 -9.457 1.00 71.55 87 GLU D C 1
ATOM 3155 O O . GLU D 1 87 ? 11.461 52.062 -10.554 1.00 72.80 87 GLU D O 1
ATOM 3161 N N . ASP D 1 88 ? 9.770 52.864 -9.293 1.00 71.72 88 ASP D N 1
ATOM 3162 C CA . ASP D 1 88 ? 9.066 53.467 -10.426 1.00 72.52 88 ASP D CA 1
ATOM 3163 C C . ASP D 1 88 ? 8.462 54.842 -10.171 1.00 72.67 88 ASP D C 1
ATOM 3164 O O . ASP D 1 88 ? 7.723 55.052 -9.211 1.00 71.99 88 ASP D O 1
ATOM 3169 N N . GLU D 1 89 ? 8.792 55.775 -11.054 1.00 73.75 89 GLU D N 1
ATOM 3170 C CA . GLU D 1 89 ? 8.264 57.124 -10.980 1.00 74.27 89 GLU D CA 1
ATOM 3171 C C . GLU D 1 89 ? 6.762 56.876 -11.132 1.00 73.99 89 GLU D C 1
ATOM 3172 O O . GLU D 1 89 ? 5.923 57.567 -10.540 1.00 73.74 89 GLU D O 1
ATOM 3178 N N . ALA D 1 90 ? 6.446 55.856 -11.929 1.00 72.86 90 ALA D N 1
ATOM 3179 C CA . ALA D 1 90 ? 5.071 55.458 -12.197 1.00 72.10 90 ALA D CA 1
ATOM 3180 C C . ALA D 1 90 ? 4.591 54.539 -11.081 1.00 71.12 90 ALA D C 1
ATOM 3181 O O . ALA D 1 90 ? 5.352 54.220 -10.163 1.00 73.52 90 ALA D O 1
ATOM 3183 N N . HIS D 1 91 ? 3.335 54.113 -11.159 1.00 67.89 91 HIS D N 1
ATOM 3184 C CA . HIS D 1 91 ? 2.762 53.232 -10.145 1.00 65.31 91 HIS D CA 1
ATOM 3185 C C . HIS D 1 91 ? 2.766 53.850 -8.748 1.00 62.95 91 HIS D C 1
ATOM 3186 O O . HIS D 1 91 ? 3.803 53.928 -8.096 1.00 62.66 91 HIS D O 1
ATOM 3193 N N . CYS D 1 92 ? 1.599 54.300 -8.303 1.00 60.57 92 CYS D N 1
ATOM 3194 C CA . CYS D 1 92 ? 1.443 54.874 -6.972 1.00 57.26 92 CYS D CA 1
ATOM 3195 C C . CYS D 1 92 ? 0.104 54.388 -6.441 1.00 55.65 92 CYS D C 1
ATOM 3196 O O . CYS D 1 92 ? -0.895 54.403 -7.161 1.00 55.77 92 CYS D O 1
ATOM 3199 N N . LEU D 1 93 ? 0.090 53.953 -5.186 1.00 52.74 93 LEU D N 1
ATOM 3200 C CA . LEU D 1 93 ? -1.126 53.451 -4.554 1.00 49.27 93 LEU D CA 1
ATOM 3201 C C . LEU D 1 93 ? -2.066 54.548 -4.057 1.00 48.41 93 LEU D C 1
ATOM 3202 O O . LEU D 1 93 ? -1.637 55.489 -3.389 1.00 49.32 93 LEU D O 1
ATOM 3207 N N . LYS D 1 94 ? -3.349 54.432 -4.385 1.00 47.42 94 LYS D N 1
ATOM 3208 C CA . LYS D 1 94 ? -4.330 55.411 -3.926 1.00 46.66 94 LYS D CA 1
ATOM 3209 C C . LYS D 1 94 ? -4.338 55.322 -2.397 1.00 48.50 94 LYS D C 1
ATOM 3210 O O . LYS D 1 94 ? -4.204 54.229 -1.827 1.00 48.82 94 LYS D O 1
ATOM 3216 N N . THR D 1 95 ? -4.475 56.458 -1.724 1.00 47.64 95 THR D N 1
ATOM 3217 C CA . THR D 1 95 ? -4.470 56.432 -0.273 1.00 47.40 95 THR D CA 1
ATOM 3218 C C . THR D 1 95 ? -5.667 57.170 0.282 1.00 49.25 95 THR D C 1
ATOM 3219 O O . THR D 1 95 ? -6.239 58.036 -0.388 1.00 49.52 95 THR D O 1
ATOM 3223 N N . TRP D 1 96 ? -6.041 56.811 1.507 1.00 49.27 96 TRP D N 1
ATOM 3224 C CA . TRP D 1 96 ? -7.175 57.414 2.181 1.00 50.74 96 TRP D CA 1
ATOM 3225 C C . TRP D 1 96 ? -6.734 58.046 3.497 1.00 53.12 96 TRP D C 1
ATOM 3226 O O . TRP D 1 96 ? -5.906 57.483 4.218 1.00 52.46 96 TRP D O 1
ATOM 3237 N N . ARG D 1 97 ? -7.283 59.214 3.815 1.00 56.41 97 ARG D N 1
ATOM 3238 C CA . ARG D 1 97 ? -6.925 59.877 5.063 1.00 61.14 97 ARG D CA 1
ATOM 3239 C C . ARG D 1 97 ? -7.726 59.227 6.184 1.00 61.81 97 ARG D C 1
ATOM 3240 O O . ARG D 1 97 ? -8.956 59.234 6.164 1.00 61.74 97 ARG D O 1
ATOM 3248 N N . VAL D 1 98 ? -7.018 58.663 7.158 1.00 62.57 98 VAL D N 1
ATOM 3249 C CA . VAL D 1 98 ? -7.658 57.976 8.275 1.00 63.09 98 VAL D CA 1
ATOM 3250 C C . VAL D 1 98 ? -7.546 58.763 9.573 1.00 63.51 98 VAL D C 1
ATOM 3251 O O . VAL D 1 98 ? -6.587 59.498 9.783 1.00 64.58 98 VAL D O 1
ATOM 3255 N N . THR D 1 99 ? -8.526 58.603 10.449 1.00 63.25 99 THR D N 1
ATOM 3256 C CA . THR D 1 99 ? -8.498 59.306 11.715 1.00 63.25 99 THR D CA 1
ATOM 3257 C C . THR D 1 99 ? -8.799 58.359 12.846 1.00 63.91 99 THR D C 1
ATOM 3258 O O . THR D 1 99 ? -9.649 57.477 12.727 1.00 62.62 99 THR D O 1
ATOM 3262 N N . VAL D 1 100 ? -8.097 58.550 13.950 1.00 64.64 100 VAL D N 1
ATOM 3263 C CA . VAL D 1 100 ? -8.317 57.727 15.124 1.00 66.35 100 VAL D CA 1
ATOM 3264 C C . VAL D 1 100 ? -8.708 58.645 16.276 1.00 66.84 100 VAL D C 1
ATOM 3265 O O . VAL D 1 100 ? -8.224 59.777 16.368 1.00 66.41 100 VAL D O 1
ATOM 3269 N N . ASP D 1 101 ? -9.614 58.164 17.125 1.00 68.31 101 ASP D N 1
ATOM 3270 C CA . ASP D 1 101 ? -10.081 58.922 18.283 1.00 69.65 101 ASP D CA 1
ATOM 3271 C C . ASP D 1 101 ? -9.780 58.144 19.558 1.00 69.03 101 ASP D C 1
ATOM 3272 O O . ASP D 1 101 ? -8.631 58.111 19.994 1.00 69.19 101 ASP D O 1
ATOM 3277 N N . ASP D 1 102 ? -10.790 57.533 20.175 1.00 68.83 102 ASP D N 1
ATOM 3278 C CA . ASP D 1 102 ? -10.498 56.743 21.370 1.00 68.27 102 ASP D CA 1
ATOM 3279 C C . ASP D 1 102 ? -9.834 55.508 20.781 1.00 65.89 102 ASP D C 1
ATOM 3280 O O . ASP D 1 102 ? -8.636 55.267 20.972 1.00 64.00 102 ASP D O 1
ATOM 3285 N N . ASN D 1 103 ? -10.641 54.739 20.057 1.00 62.54 103 ASN D N 1
ATOM 3286 C CA . ASN D 1 103 ? -10.181 53.544 19.374 1.00 60.08 103 ASN D CA 1
ATOM 3287 C C . ASN D 1 103 ? -11.155 53.326 18.218 1.00 57.26 103 ASN D C 1
ATOM 3288 O O . ASN D 1 103 ? -11.337 52.215 17.728 1.00 56.23 103 ASN D O 1
ATOM 3293 N N . GLN D 1 104 ? -11.782 54.418 17.799 1.00 54.48 104 GLN D N 1
ATOM 3294 C CA . GLN D 1 104 ? -12.722 54.403 16.692 1.00 52.36 104 GLN D CA 1
ATOM 3295 C C . GLN D 1 104 ? -12.004 54.923 15.451 1.00 50.61 104 GLN D C 1
ATOM 3296 O O . GLN D 1 104 ? -11.616 56.083 15.404 1.00 50.35 104 GLN D O 1
ATOM 3302 N N . VAL D 1 105 ? -11.833 54.069 14.447 1.00 48.91 105 VAL D N 1
ATOM 3303 C CA . VAL D 1 105 ? -11.150 54.468 13.219 1.00 46.37 105 VAL D CA 1
ATOM 3304 C C . VAL D 1 105 ? -12.136 54.925 12.133 1.00 47.39 105 VAL D C 1
ATOM 3305 O O . VAL D 1 105 ? -13.140 54.263 11.869 1.00 45.40 105 VAL D O 1
ATOM 3309 N N . CYS D 1 106 ? -11.846 56.062 11.505 1.00 48.42 106 CYS D N 1
ATOM 3310 C CA . CYS D 1 106 ? -12.714 56.595 10.457 1.00 49.58 106 CYS D CA 1
ATOM 3311 C C . CYS D 1 106 ? -11.901 57.200 9.312 1.00 49.48 106 CYS D C 1
ATOM 3312 O O . CYS D 1 106 ? -10.774 57.648 9.521 1.00 47.39 106 CYS D O 1
ATOM 3315 N N . TYR D 1 107 ? -12.463 57.204 8.101 1.00 50.47 107 TYR D N 1
ATOM 3316 C CA . TYR D 1 107 ? -11.778 57.827 6.973 1.00 53.10 107 TYR D CA 1
ATOM 3317 C C . TYR D 1 107 ? -12.438 59.188 6.726 1.00 55.54 107 TYR D C 1
ATOM 3318 O O . TYR D 1 107 ? -13.523 59.453 7.249 1.00 57.87 107 TYR D O 1
ATOM 3327 N N . LEU D 1 108 ? -11.793 60.054 5.951 1.00 57.33 108 LEU D N 1
ATOM 3328 C CA . LEU D 1 108 ? -12.340 61.387 5.699 1.00 58.63 108 LEU D CA 1
ATOM 3329 C C . LEU D 1 108 ? -12.971 61.563 4.329 1.00 59.94 108 LEU D C 1
ATOM 3330 O O . LEU D 1 108 ? -12.279 61.746 3.322 1.00 59.04 108 LEU D O 1
ATOM 3335 N N . ALA D 1 109 ? -14.298 61.509 4.305 1.00 61.19 109 ALA D N 1
ATOM 3336 C CA . ALA D 1 109 ? -15.052 61.658 3.067 1.00 62.42 109 ALA D CA 1
ATOM 3337 C C . ALA D 1 109 ? -14.941 63.085 2.536 1.00 63.01 109 ALA D C 1
ATOM 3338 O O . ALA D 1 109 ? -15.907 63.868 2.706 1.00 63.29 109 ALA D O 1
ATOM 3340 N N . LEU E 1 4 ? 58.913 31.212 45.007 1.00 70.31 4 LEU E N 1
ATOM 3341 C CA . LEU E 1 4 ? 57.454 31.266 45.316 1.00 70.91 4 LEU E CA 1
ATOM 3342 C C . LEU E 1 4 ? 56.931 32.701 45.293 1.00 69.63 4 LEU E C 1
ATOM 3343 O O . LEU E 1 4 ? 55.819 32.955 44.821 1.00 70.13 4 LEU E O 1
ATOM 3348 N N . THR E 1 5 ? 57.737 33.635 45.797 1.00 67.74 5 THR E N 1
ATOM 3349 C CA . THR E 1 5 ? 57.346 35.044 45.872 1.00 64.36 5 THR E CA 1
ATOM 3350 C C . THR E 1 5 ? 57.661 35.872 44.629 1.00 62.10 5 THR E C 1
ATOM 3351 O O . THR E 1 5 ? 58.606 35.588 43.893 1.00 61.58 5 THR E O 1
ATOM 3355 N N . LYS E 1 6 ? 56.858 36.907 44.417 1.00 59.90 6 LYS E N 1
ATOM 3356 C CA . LYS E 1 6 ? 57.019 37.797 43.277 1.00 57.49 6 LYS E CA 1
ATOM 3357 C C . LYS E 1 6 ? 57.656 39.115 43.710 1.00 56.02 6 LYS E C 1
ATOM 3358 O O . LYS E 1 6 ? 57.159 39.780 44.613 1.00 56.05 6 LYS E O 1
ATOM 3364 N N . VAL E 1 7 ? 58.752 39.492 43.062 1.00 53.39 7 VAL E N 1
ATOM 3365 C CA . VAL E 1 7 ? 59.416 40.744 43.384 1.00 50.32 7 VAL E CA 1
ATOM 3366 C C . VAL E 1 7 ? 59.123 41.716 42.269 1.00 48.51 7 VAL E C 1
ATOM 3367 O O . VAL E 1 7 ? 59.255 41.366 41.097 1.00 46.54 7 VAL E O 1
ATOM 3371 N N . LYS E 1 8 ? 58.731 42.939 42.612 1.00 48.15 8 LYS E N 1
ATOM 3372 C CA . LYS E 1 8 ? 58.457 43.922 41.571 1.00 48.14 8 LYS E CA 1
ATOM 3373 C C . LYS E 1 8 ? 59.716 43.951 40.710 1.00 47.06 8 LYS E C 1
ATOM 3374 O O . LYS E 1 8 ? 60.810 43.651 41.201 1.00 47.41 8 LYS E O 1
ATOM 3380 N N . LEU E 1 9 ? 59.566 44.274 39.428 1.00 46.26 9 LEU E N 1
ATOM 3381 C CA . LEU E 1 9 ? 60.721 44.357 38.530 1.00 43.93 9 LEU E CA 1
ATOM 3382 C C . LEU E 1 9 ? 60.645 45.671 37.765 1.00 42.31 9 LEU E C 1
ATOM 3383 O O . LEU E 1 9 ? 61.634 46.384 37.645 1.00 41.92 9 LEU E O 1
ATOM 3388 N N . CYS E 1 10 ? 59.453 45.994 37.277 1.00 43.00 10 CYS E N 1
ATOM 3389 C CA . CYS E 1 10 ? 59.198 47.241 36.560 1.00 43.00 10 CYS E CA 1
ATOM 3390 C C . CYS E 1 10 ? 57.776 47.242 36.004 1.00 44.51 10 CYS E C 1
ATOM 3391 O O . CYS E 1 10 ? 57.008 46.295 36.214 1.00 44.34 10 CYS E O 1
ATOM 3394 N N . GLN E 1 11 ? 57.437 48.315 35.294 1.00 46.28 11 GLN E N 1
ATOM 3395 C CA . GLN E 1 11 ? 56.126 48.474 34.677 1.00 46.10 11 GLN E CA 1
ATOM 3396 C C . GLN E 1 11 ? 56.148 47.965 33.237 1.00 47.83 11 GLN E C 1
ATOM 3397 O O . GLN E 1 11 ? 57.137 48.129 32.524 1.00 50.39 11 GLN E O 1
ATOM 3403 N N . LEU E 1 12 ? 55.057 47.352 32.798 1.00 47.91 12 LEU E N 1
ATOM 3404 C CA . LEU E 1 12 ? 54.994 46.843 31.432 1.00 47.74 12 LEU E CA 1
ATOM 3405 C C . LEU E 1 12 ? 55.327 47.931 30.395 1.00 48.34 12 LEU E C 1
ATOM 3406 O O . LEU E 1 12 ? 56.105 47.686 29.470 1.00 47.28 12 LEU E O 1
ATOM 3411 N N . ASP E 1 13 ? 54.764 49.132 30.544 1.00 48.31 13 ASP E N 1
ATOM 3412 C CA . ASP E 1 13 ? 55.041 50.173 29.558 1.00 48.17 13 ASP E CA 1
ATOM 3413 C C . ASP E 1 13 ? 56.424 50.807 29.706 1.00 47.97 13 ASP E C 1
ATOM 3414 O O . ASP E 1 13 ? 56.760 51.782 29.027 1.00 46.55 13 ASP E O 1
ATOM 3419 N N . ASP E 1 14 ? 57.229 50.243 30.603 1.00 45.96 14 ASP E N 1
ATOM 3420 C CA . ASP E 1 14 ? 58.604 50.705 30.755 1.00 45.14 14 ASP E CA 1
ATOM 3421 C C . ASP E 1 14 ? 59.336 49.945 29.647 1.00 44.22 14 ASP E C 1
ATOM 3422 O O . ASP E 1 14 ? 60.492 50.230 29.333 1.00 44.52 14 ASP E O 1
ATOM 3427 N N . LEU E 1 15 ? 58.633 48.975 29.064 1.00 42.14 15 LEU E N 1
ATOM 3428 C CA . LEU E 1 15 ? 59.177 48.114 28.023 1.00 41.59 15 LEU E CA 1
ATOM 3429 C C . LEU E 1 15 ? 58.572 48.366 26.654 1.00 43.51 15 LEU E C 1
ATOM 3430 O O . LEU E 1 15 ? 57.362 48.541 26.521 1.00 43.69 15 LEU E O 1
ATOM 3443 N N . PRO E 1 17 ? 57.779 46.837 23.021 1.00 43.84 17 PRO E N 1
ATOM 3444 C CA . PRO E 1 17 ? 57.636 45.537 22.352 1.00 40.84 17 PRO E CA 1
ATOM 3445 C C . PRO E 1 17 ? 58.774 45.149 21.393 1.00 37.99 17 PRO E C 1
ATOM 3446 O O . PRO E 1 17 ? 59.121 45.906 20.478 1.00 36.49 17 PRO E O 1
ATOM 3450 N N . PHE E 1 18 ? 59.361 43.977 21.643 1.00 35.34 18 PHE E N 1
ATOM 3451 C CA . PHE E 1 18 ? 60.429 43.425 20.816 1.00 33.98 18 PHE E CA 1
ATOM 3452 C C . PHE E 1 18 ? 61.786 44.087 20.994 1.00 34.63 18 PHE E C 1
ATOM 3453 O O . PHE E 1 18 ? 62.727 43.807 20.234 1.00 32.66 18 PHE E O 1
ATOM 3461 N N . ILE E 1 19 ? 61.884 44.967 21.984 1.00 34.04 19 ILE E N 1
ATOM 3462 C CA . ILE E 1 19 ? 63.123 45.686 22.229 1.00 33.34 19 ILE E CA 1
ATOM 3463 C C . ILE E 1 19 ? 63.645 45.493 23.642 1.00 34.76 19 ILE E C 1
ATOM 3464 O O . ILE E 1 19 ? 63.038 45.965 24.618 1.00 35.18 19 ILE E O 1
ATOM 3469 N N . GLY E 1 20 ? 64.784 44.813 23.740 1.00 33.73 20 GLY E N 1
ATOM 3470 C CA . GLY E 1 20 ? 65.385 44.552 25.032 1.00 32.05 20 GLY E CA 1
ATOM 3471 C C . GLY E 1 20 ? 65.536 45.744 25.955 1.00 31.96 20 GLY E C 1
ATOM 3472 O O . GLY E 1 20 ? 65.697 46.883 25.514 1.00 32.64 20 GLY E O 1
ATOM 3473 N N . ALA E 1 21 ? 65.476 45.467 27.252 1.00 31.15 21 ALA E N 1
ATOM 3474 C CA . ALA E 1 21 ? 65.634 46.478 28.292 1.00 32.09 21 ALA E CA 1
ATOM 3475 C C . ALA E 1 21 ? 66.460 45.769 29.354 1.00 32.88 21 ALA E C 1
ATOM 3476 O O . ALA E 1 21 ? 66.239 44.582 29.619 1.00 32.80 21 ALA E O 1
ATOM 3478 N N . THR E 1 22 ? 67.406 46.481 29.956 1.00 31.81 22 THR E N 1
ATOM 3479 C CA . THR E 1 22 ? 68.242 45.868 30.970 1.00 31.12 22 THR E CA 1
ATOM 3480 C C . THR E 1 22 ? 67.764 46.209 32.353 1.00 32.55 22 THR E C 1
ATOM 3481 O O . THR E 1 22 ? 67.303 47.322 32.605 1.00 32.91 22 THR E O 1
ATOM 3485 N N . VAL E 1 23 ? 67.850 45.219 33.236 1.00 33.47 23 VAL E N 1
ATOM 3486 C CA . VAL E 1 23 ? 67.494 45.366 34.640 1.00 34.33 23 VAL E CA 1
ATOM 3487 C C . VAL E 1 23 ? 68.486 44.514 35.390 1.00 34.12 23 VAL E C 1
ATOM 3488 O O . VAL E 1 23 ? 69.223 43.715 34.804 1.00 31.61 23 VAL E O 1
ATOM 3492 N N . LEU E 1 24 ? 68.471 44.675 36.701 1.00 34.44 24 LEU E N 1
ATOM 3493 C CA . LEU E 1 24 ? 69.377 43.952 37.554 1.00 35.19 24 LEU E CA 1
ATOM 3494 C C . LEU E 1 24 ? 68.569 43.076 38.486 1.00 35.23 24 LEU E C 1
ATOM 3495 O O . LEU E 1 24 ? 67.711 43.556 39.215 1.00 35.72 24 LEU E O 1
ATOM 3500 N N . ILE E 1 25 ? 68.823 41.780 38.437 1.00 35.27 25 ILE E N 1
ATOM 3501 C CA . ILE E 1 25 ? 68.136 40.873 39.324 1.00 34.63 25 ILE E CA 1
ATOM 3502 C C . ILE E 1 25 ? 69.211 40.357 40.254 1.00 34.64 25 ILE E C 1
ATOM 3503 O O . ILE E 1 25 ? 70.055 39.554 39.856 1.00 32.12 25 ILE E O 1
ATOM 3508 N N . GLU E 1 26 ? 69.182 40.843 41.491 1.00 36.74 26 GLU E N 1
ATOM 3509 C CA . GLU E 1 26 ? 70.165 40.457 42.501 1.00 39.22 26 GLU E CA 1
ATOM 3510 C C . GLU E 1 26 ? 71.593 40.579 41.992 1.00 39.05 26 GLU E C 1
ATOM 3511 O O . GLU E 1 26 ? 72.408 39.673 42.176 1.00 39.23 26 GLU E O 1
ATOM 3517 N N . GLY E 1 27 ? 71.884 41.699 41.333 1.00 38.10 27 GLY E N 1
ATOM 3518 C CA . GLY E 1 27 ? 73.233 41.932 40.842 1.00 37.62 27 GLY E CA 1
ATOM 3519 C C . GLY E 1 27 ? 73.687 41.147 39.626 1.00 37.33 27 GLY E C 1
ATOM 3520 O O . GLY E 1 27 ? 74.879 40.899 39.435 1.00 37.49 27 GLY E O 1
ATOM 3521 N N . GLU E 1 28 ? 72.738 40.744 38.800 1.00 37.41 28 GLU E N 1
ATOM 3522 C CA . GLU E 1 28 ? 73.072 40.032 37.581 1.00 36.59 28 GLU E CA 1
ATOM 3523 C C . GLU E 1 28 ? 72.427 40.764 36.425 1.00 35.79 28 GLU E C 1
ATOM 3524 O O . GLU E 1 28 ? 71.272 41.174 36.507 1.00 36.62 28 GLU E O 1
ATOM 3530 N N . ARG E 1 29 ? 73.180 40.940 35.351 1.00 34.45 29 ARG E N 1
ATOM 3531 C CA . ARG E 1 29 ? 72.672 41.648 34.190 1.00 33.11 29 ARG E CA 1
ATOM 3532 C C . ARG E 1 29 ? 71.611 40.846 33.441 1.00 31.00 29 ARG E C 1
ATOM 3533 O O . ARG E 1 29 ? 71.911 39.794 32.884 1.00 30.81 29 ARG E O 1
ATOM 3541 N N . VAL E 1 30 ? 70.380 41.354 33.414 1.00 29.69 30 VAL E N 1
ATOM 3542 C CA . VAL E 1 30 ? 69.279 40.693 32.723 1.00 26.47 30 VAL E CA 1
ATOM 3543 C C . VAL E 1 30 ? 68.688 41.616 31.644 1.00 27.75 30 VAL E C 1
ATOM 3544 O O . VAL E 1 30 ? 68.695 42.839 31.794 1.00 27.79 30 VAL E O 1
ATOM 3548 N N . ALA E 1 31 ? 68.204 41.026 30.551 1.00 27.23 31 ALA E N 1
ATOM 3549 C CA . ALA E 1 31 ? 67.560 41.771 29.468 1.00 26.95 31 ALA E CA 1
ATOM 3550 C C . ALA E 1 31 ? 66.092 41.310 29.377 1.00 27.89 31 ALA E C 1
ATOM 3551 O O . ALA E 1 31 ? 65.817 40.123 29.200 1.00 25.79 31 ALA E O 1
ATOM 3553 N N . LEU E 1 32 ? 65.147 42.239 29.515 1.00 29.60 32 LEU E N 1
ATOM 3554 C CA . LEU E 1 32 ? 63.723 41.882 29.434 1.00 29.80 32 LEU E CA 1
ATOM 3555 C C . LEU E 1 32 ? 63.187 42.089 28.028 1.00 30.80 32 LEU E C 1
ATOM 3556 O O . LEU E 1 32 ? 63.428 43.122 27.406 1.00 29.82 32 LEU E O 1
ATOM 3561 N N . PHE E 1 33 ? 62.452 41.101 27.534 1.00 32.82 33 PHE E N 1
ATOM 3562 C CA . PHE E 1 33 ? 61.870 41.183 26.200 1.00 34.91 33 PHE E CA 1
ATOM 3563 C C . PHE E 1 33 ? 60.358 41.046 26.260 1.00 35.84 33 PHE E C 1
ATOM 3564 O O . PHE E 1 33 ? 59.825 40.053 26.749 1.00 37.32 33 PHE E O 1
ATOM 3572 N N . TYR E 1 34 ? 59.665 42.053 25.755 1.00 37.10 34 TYR E N 1
ATOM 3573 C CA . TYR E 1 34 ? 58.209 42.043 25.744 1.00 38.13 34 TYR E CA 1
ATOM 3574 C C . TYR E 1 34 ? 57.640 41.751 24.350 1.00 38.70 34 TYR E C 1
ATOM 3575 O O . TYR E 1 34 ? 57.868 42.512 23.417 1.00 37.35 34 TYR E O 1
ATOM 3584 N N . ILE E 1 35 ? 56.921 40.639 24.213 1.00 40.24 35 ILE E N 1
ATOM 3585 C CA . ILE E 1 35 ? 56.300 40.261 22.940 1.00 43.44 35 ILE E CA 1
ATOM 3586 C C . ILE E 1 35 ? 54.788 40.373 23.130 1.00 46.07 35 ILE E C 1
ATOM 3587 O O . ILE E 1 35 ? 54.174 39.500 23.733 1.00 46.74 35 ILE E O 1
ATOM 3592 N N . PRO E 1 36 ? 54.171 41.448 22.612 1.00 48.58 36 PRO E N 1
ATOM 3593 C CA . PRO E 1 36 ? 52.736 41.736 22.705 1.00 51.80 36 PRO E CA 1
ATOM 3594 C C . PRO E 1 36 ? 51.718 40.625 22.991 1.00 53.83 36 PRO E C 1
ATOM 3595 O O . PRO E 1 36 ? 51.011 40.683 24.002 1.00 54.74 36 PRO E O 1
ATOM 3599 N N . ASP E 1 37 ? 51.624 39.613 22.142 1.00 55.65 37 ASP E N 1
ATOM 3600 C CA . ASP E 1 37 ? 50.626 38.573 22.393 1.00 59.01 37 ASP E CA 1
ATOM 3601 C C . ASP E 1 37 ? 51.198 37.339 23.076 1.00 58.98 37 ASP E C 1
ATOM 3602 O O . ASP E 1 37 ? 50.652 36.248 22.930 1.00 60.16 37 ASP E O 1
ATOM 3607 N N . SER E 1 38 ? 52.279 37.503 23.836 1.00 58.34 38 SER E N 1
ATOM 3608 C CA . SER E 1 38 ? 52.901 36.356 24.497 1.00 56.97 38 SER E CA 1
ATOM 3609 C C . SER E 1 38 ? 53.488 36.557 25.900 1.00 55.34 38 SER E C 1
ATOM 3610 O O . SER E 1 38 ? 53.766 35.579 26.594 1.00 56.28 38 SER E O 1
ATOM 3613 N N . GLY E 1 39 ? 53.685 37.803 26.320 1.00 53.10 39 GLY E N 1
ATOM 3614 C CA . GLY E 1 39 ? 54.239 38.042 27.643 1.00 49.62 39 GLY E CA 1
ATOM 3615 C C . GLY E 1 39 ? 55.594 38.737 27.634 1.00 47.27 39 GLY E C 1
ATOM 3616 O O . GLY E 1 39 ? 55.926 39.453 26.694 1.00 46.74 39 GLY E O 1
ATOM 3617 N N . VAL E 1 40 ? 56.374 38.538 28.693 1.00 46.36 40 VAL E N 1
ATOM 3618 C CA . VAL E 1 40 ? 57.700 39.152 28.808 1.00 43.70 40 VAL E CA 1
ATOM 3619 C C . VAL E 1 40 ? 58.748 38.124 29.236 1.00 41.03 40 VAL E C 1
ATOM 3620 O O . VAL E 1 40 ? 58.557 37.418 30.211 1.00 38.63 40 VAL E O 1
ATOM 3624 N N . TYR E 1 41 ? 59.857 38.055 28.500 1.00 42.50 41 TYR E N 1
ATOM 3625 C CA . TYR E 1 41 ? 60.930 37.092 28.785 1.00 42.69 41 TYR E CA 1
ATOM 3626 C C . TYR E 1 41 ? 62.239 37.686 29.302 1.00 40.25 41 TYR E C 1
ATOM 3627 O O . TYR E 1 41 ? 62.620 38.790 28.918 1.00 40.32 41 TYR E O 1
ATOM 3636 N N . ALA E 1 42 ? 62.925 36.932 30.164 1.00 39.67 42 ALA E N 1
ATOM 3637 C CA . ALA E 1 42 ? 64.198 37.350 30.767 1.00 38.44 42 ALA E CA 1
ATOM 3638 C C . ALA E 1 42 ? 65.347 36.445 30.388 1.00 38.21 42 ALA E C 1
ATOM 3639 O O . ALA E 1 42 ? 65.339 35.249 30.680 1.00 37.63 42 ALA E O 1
ATOM 3641 N N . VAL E 1 43 ? 66.342 37.036 29.744 1.00 37.87 43 VAL E N 1
ATOM 3642 C CA . VAL E 1 43 ? 67.521 36.310 29.329 1.00 37.24 43 VAL E CA 1
ATOM 3643 C C . VAL E 1 43 ? 68.700 37.095 29.866 1.00 36.72 43 VAL E C 1
ATOM 3644 O O . VAL E 1 43 ? 68.619 38.319 29.958 1.00 38.00 43 VAL E O 1
ATOM 3648 N N . GLN E 1 44 ? 69.780 36.406 30.235 1.00 33.92 44 GLN E N 1
ATOM 3649 C CA . GLN E 1 44 ? 70.963 37.089 30.750 1.00 33.29 44 GLN E CA 1
ATOM 3650 C C . GLN E 1 44 ? 71.398 38.118 29.714 1.00 32.56 44 GLN E C 1
ATOM 3651 O O . GLN E 1 44 ? 71.210 37.895 28.520 1.00 32.48 44 GLN E O 1
ATOM 3657 N N . ASP E 1 45 ? 71.974 39.237 30.146 1.00 30.74 45 ASP E N 1
ATOM 3658 C CA . ASP E 1 45 ? 72.371 40.238 29.171 1.00 30.07 45 ASP E CA 1
ATOM 3659 C C . ASP E 1 45 ? 73.746 39.930 28.607 1.00 29.57 45 ASP E C 1
ATOM 3660 O O . ASP E 1 45 ? 74.045 40.306 27.487 1.00 29.78 45 ASP E O 1
ATOM 3665 N N . TRP E 1 46 ? 74.569 39.218 29.361 1.00 29.99 46 TRP E N 1
ATOM 3666 C CA . TRP E 1 46 ? 75.911 38.881 28.883 1.00 33.24 46 TRP E CA 1
ATOM 3667 C C . TRP E 1 46 ? 75.874 37.884 27.727 1.00 34.09 46 TRP E C 1
ATOM 3668 O O . TRP E 1 46 ? 75.268 36.815 27.845 1.00 36.84 46 TRP E O 1
ATOM 3679 N N . ASP E 1 47 ? 76.518 38.230 26.615 1.00 33.62 47 ASP E N 1
ATOM 3680 C CA . ASP E 1 47 ? 76.551 37.352 25.448 1.00 33.33 47 ASP E CA 1
ATOM 3681 C C . ASP E 1 47 ? 77.648 36.317 25.662 1.00 35.97 47 ASP E C 1
ATOM 3682 O O . ASP E 1 47 ? 78.834 36.630 25.560 1.00 36.80 47 ASP E O 1
ATOM 3687 N N . PRO E 1 48 ? 77.262 35.061 25.946 1.00 37.58 48 PRO E N 1
ATOM 3688 C CA . PRO E 1 48 ? 78.200 33.959 26.184 1.00 36.52 48 PRO E CA 1
ATOM 3689 C C . PRO E 1 48 ? 79.256 33.762 25.098 1.00 37.95 48 PRO E C 1
ATOM 3690 O O . PRO E 1 48 ? 80.350 33.298 25.403 1.00 39.82 48 PRO E O 1
ATOM 3694 N N . ILE E 1 49 ? 78.962 34.091 23.841 1.00 35.90 49 ILE E N 1
ATOM 3695 C CA . ILE E 1 49 ? 80.000 33.921 22.836 1.00 34.77 49 ILE E CA 1
ATOM 3696 C C . ILE E 1 49 ? 80.723 35.229 22.502 1.00 34.42 49 ILE E C 1
ATOM 3697 O O . ILE E 1 49 ? 81.943 35.230 22.317 1.00 36.45 49 ILE E O 1
ATOM 3702 N N . GLY E 1 50 ? 79.983 36.333 22.430 1.00 32.53 50 GLY E N 1
ATOM 3703 C CA . GLY E 1 50 ? 80.583 37.625 22.103 1.00 31.21 50 GLY E CA 1
ATOM 3704 C C . GLY E 1 50 ? 81.410 38.243 23.220 1.00 31.04 50 GLY E C 1
ATOM 3705 O O . GLY E 1 50 ? 82.405 38.926 22.971 1.00 29.45 50 GLY E O 1
ATOM 3706 N N . LYS E 1 51 ? 80.974 38.019 24.453 1.00 32.19 51 LYS E N 1
ATOM 3707 C CA . LYS E 1 51 ? 81.664 38.506 25.639 1.00 34.65 51 LYS E CA 1
ATOM 3708 C C . LYS E 1 51 ? 81.402 39.964 25.974 1.00 33.56 51 LYS E C 1
ATOM 3709 O O . LYS E 1 51 ? 82.323 40.721 26.297 1.00 35.83 51 LYS E O 1
ATOM 3715 N N . ALA E 1 52 ? 80.144 40.363 25.896 1.00 32.01 52 ALA E N 1
ATOM 3716 C CA . ALA E 1 52 ? 79.784 41.722 26.267 1.00 30.13 52 ALA E CA 1
ATOM 3717 C C . ALA E 1 52 ? 78.310 41.759 26.649 1.00 27.76 52 ALA E C 1
ATOM 3718 O O . ALA E 1 52 ? 77.541 40.908 26.220 1.00 24.28 52 ALA E O 1
ATOM 3720 N N . TYR E 1 53 ? 77.935 42.711 27.502 1.00 28.27 53 TYR E N 1
ATOM 3721 C CA . TYR E 1 53 ? 76.534 42.880 27.904 1.00 29.48 53 TYR E CA 1
ATOM 3722 C C . TYR E 1 53 ? 75.976 43.537 26.666 1.00 31.55 53 TYR E C 1
ATOM 3723 O O . TYR E 1 53 ? 76.240 44.708 26.422 1.00 32.70 53 TYR E O 1
ATOM 3732 N N . VAL E 1 54 ? 75.192 42.800 25.892 1.00 32.85 54 VAL E N 1
ATOM 3733 C CA . VAL E 1 54 ? 74.710 43.346 24.646 1.00 34.32 54 VAL E CA 1
ATOM 3734 C C . VAL E 1 54 ? 73.403 42.699 24.171 1.00 35.74 54 VAL E C 1
ATOM 3735 O O . VAL E 1 54 ? 72.790 43.163 23.205 1.00 34.80 54 VAL E O 1
ATOM 3747 N N . SER E 1 56 ? 70.444 42.817 25.265 1.00 34.27 56 SER E N 1
ATOM 3748 C CA . SER E 1 56 ? 69.262 43.661 25.231 1.00 34.70 56 SER E CA 1
ATOM 3749 C C . SER E 1 56 ? 69.170 44.441 23.913 1.00 34.10 56 SER E C 1
ATOM 3750 O O . SER E 1 56 ? 68.109 44.955 23.569 1.00 33.52 56 SER E O 1
ATOM 3753 N N . ARG E 1 57 ? 70.279 44.503 23.177 1.00 33.51 57 ARG E N 1
ATOM 3754 C CA . ARG E 1 57 ? 70.332 45.238 21.917 1.00 32.96 57 ARG E CA 1
ATOM 3755 C C . ARG E 1 57 ? 70.189 44.363 20.668 1.00 33.91 57 ARG E C 1
ATOM 3756 O O . ARG E 1 57 ? 70.297 44.853 19.552 1.00 34.47 57 ARG E O 1
ATOM 3764 N N . GLY E 1 58 ? 69.953 43.070 20.843 1.00 34.76 58 GLY E N 1
ATOM 3765 C CA . GLY E 1 58 ? 69.802 42.211 19.681 1.00 36.29 58 GLY E CA 1
ATOM 3766 C C . GLY E 1 58 ? 68.407 42.266 19.078 1.00 37.85 58 GLY E C 1
ATOM 3767 O O . GLY E 1 58 ? 67.426 42.536 19.769 1.00 39.24 58 GLY E O 1
ATOM 3768 N N . ILE E 1 59 ? 68.313 42.011 17.781 1.00 39.64 59 ILE E N 1
ATOM 3769 C CA . ILE E 1 59 ? 67.024 42.025 17.093 1.00 41.26 59 ILE E CA 1
ATOM 3770 C C . ILE E 1 59 ? 66.309 40.694 17.324 1.00 43.12 59 ILE E C 1
ATOM 3771 O O . ILE E 1 59 ? 66.921 39.627 17.187 1.00 42.94 59 ILE E O 1
ATOM 3776 N N . VAL E 1 60 ? 65.024 40.744 17.675 1.00 44.39 60 VAL E N 1
ATOM 3777 C CA . VAL E 1 60 ? 64.277 39.505 17.886 1.00 45.82 60 VAL E CA 1
ATOM 3778 C C . VAL E 1 60 ? 63.605 39.082 16.597 1.00 47.40 60 VAL E C 1
ATOM 3779 O O . VAL E 1 60 ? 63.204 39.925 15.794 1.00 46.82 60 VAL E O 1
ATOM 3783 N N . GLY E 1 61 ? 63.482 37.772 16.404 1.00 49.90 61 GLY E N 1
ATOM 3784 C CA . GLY E 1 61 ? 62.859 37.268 15.196 1.00 53.93 61 GLY E CA 1
ATOM 3785 C C . GLY E 1 61 ? 62.160 35.923 15.290 1.00 56.21 61 GLY E C 1
ATOM 3786 O O . GLY E 1 61 ? 62.634 34.991 15.942 1.00 55.05 61 GLY E O 1
ATOM 3787 N N . ASP E 1 62 ? 61.017 35.832 14.618 1.00 59.08 62 ASP E N 1
ATOM 3788 C CA . ASP E 1 62 ? 60.238 34.606 14.584 1.00 61.66 62 ASP E CA 1
ATOM 3789 C C . ASP E 1 62 ? 61.005 33.636 13.686 1.00 63.87 62 ASP E C 1
ATOM 3790 O O . ASP E 1 62 ? 61.086 33.835 12.474 1.00 64.09 62 ASP E O 1
ATOM 3795 N N . ILE E 1 63 ? 61.600 32.611 14.289 1.00 65.78 63 ILE E N 1
ATOM 3796 C CA . ILE E 1 63 ? 62.358 31.616 13.535 1.00 68.37 63 ILE E CA 1
ATOM 3797 C C . ILE E 1 63 ? 61.453 30.461 13.084 1.00 72.34 63 ILE E C 1
ATOM 3798 O O . ILE E 1 63 ? 60.977 30.452 11.944 1.00 74.47 63 ILE E O 1
ATOM 3803 N N . ASN E 1 64 ? 61.217 29.482 13.951 1.00 74.30 64 ASN E N 1
ATOM 3804 C CA . ASN E 1 64 ? 60.329 28.379 13.582 1.00 75.42 64 ASN E CA 1
ATOM 3805 C C . ASN E 1 64 ? 59.005 28.574 14.318 1.00 75.62 64 ASN E C 1
ATOM 3806 O O . ASN E 1 64 ? 58.552 27.683 15.039 1.00 76.21 64 ASN E O 1
ATOM 3811 N N . GLY E 1 65 ? 58.382 29.736 14.131 1.00 75.55 65 GLY E N 1
ATOM 3812 C CA . GLY E 1 65 ? 57.136 30.020 14.827 1.00 74.96 65 GLY E CA 1
ATOM 3813 C C . GLY E 1 65 ? 57.494 30.119 16.299 1.00 74.53 65 GLY E C 1
ATOM 3814 O O . GLY E 1 65 ? 56.768 29.646 17.177 1.00 74.27 65 GLY E O 1
ATOM 3815 N N . GLU E 1 66 ? 58.634 30.754 16.552 1.00 73.49 66 GLU E N 1
ATOM 3816 C CA . GLU E 1 66 ? 59.174 30.913 17.895 1.00 71.80 66 GLU E CA 1
ATOM 3817 C C . GLU E 1 66 ? 60.022 32.182 17.966 1.00 70.06 66 GLU E C 1
ATOM 3818 O O . GLU E 1 66 ? 60.773 32.485 17.037 1.00 69.73 66 GLU E O 1
ATOM 3832 N N . CYS E 1 68 ? 63.067 34.489 18.934 1.00 54.79 68 CYS E N 1
ATOM 3833 C CA . CYS E 1 68 ? 64.484 34.350 19.224 1.00 49.48 68 CYS E CA 1
ATOM 3834 C C . CYS E 1 68 ? 65.151 35.707 19.116 1.00 45.58 68 CYS E C 1
ATOM 3835 O O . CYS E 1 68 ? 64.725 36.544 18.333 1.00 44.96 68 CYS E O 1
ATOM 3838 N N . VAL E 1 69 ? 66.195 35.923 19.907 1.00 42.07 69 VAL E N 1
ATOM 3839 C CA . VAL E 1 69 ? 66.938 37.168 19.863 1.00 38.30 69 VAL E CA 1
ATOM 3840 C C . VAL E 1 69 ? 68.325 36.856 19.288 1.00 37.25 69 VAL E C 1
ATOM 3841 O O . VAL E 1 69 ? 68.918 35.810 19.583 1.00 34.27 69 VAL E O 1
ATOM 3845 N N . ALA E 1 70 ? 68.831 37.744 18.440 1.00 35.98 70 ALA E N 1
ATOM 3846 C CA . ALA E 1 70 ? 70.140 37.531 17.831 1.00 36.48 70 ALA E CA 1
ATOM 3847 C C . ALA E 1 70 ? 71.180 38.480 18.423 1.00 37.45 70 ALA E C 1
ATOM 3848 O O . ALA E 1 70 ? 70.907 39.663 18.614 1.00 38.51 70 ALA E O 1
ATOM 3850 N N . SER E 1 71 ? 72.362 37.960 18.733 1.00 37.80 71 SER E N 1
ATOM 3851 C CA . SER E 1 71 ? 73.420 38.802 19.279 1.00 39.68 71 SER E CA 1
ATOM 3852 C C . SER E 1 71 ? 73.890 39.779 18.207 1.00 40.52 71 SER E C 1
ATOM 3853 O O . SER E 1 71 ? 74.156 39.382 17.070 1.00 41.21 71 SER E O 1
ATOM 3856 N N . PRO E 1 72 ? 73.970 41.075 18.546 1.00 40.48 72 PRO E N 1
ATOM 3857 C CA . PRO E 1 72 ? 74.417 42.092 17.592 1.00 40.88 72 PRO E CA 1
ATOM 3858 C C . PRO E 1 72 ? 75.909 41.984 17.368 1.00 41.63 72 PRO E C 1
ATOM 3859 O O . PRO E 1 72 ? 76.474 42.664 16.506 1.00 41.89 72 PRO E O 1
ATOM 3863 N N . LEU E 1 73 ? 76.550 41.119 18.145 1.00 41.27 73 LEU E N 1
ATOM 3864 C CA . LEU E 1 73 ? 77.982 40.927 18.000 1.00 41.68 73 LEU E CA 1
ATOM 3865 C C . LEU E 1 73 ? 78.288 40.000 16.829 1.00 41.88 73 LEU E C 1
ATOM 3866 O O . LEU E 1 73 ? 78.606 40.461 15.732 1.00 40.46 73 LEU E O 1
ATOM 3871 N N . TYR E 1 74 ? 78.180 38.696 17.057 1.00 43.48 74 TYR E N 1
ATOM 3872 C CA . TYR E 1 74 ? 78.469 37.725 16.011 1.00 45.72 74 TYR E CA 1
ATOM 3873 C C . TYR E 1 74 ? 77.229 37.084 15.384 1.00 47.03 74 TYR E C 1
ATOM 3874 O O . TYR E 1 74 ? 77.314 36.051 14.723 1.00 48.44 74 TYR E O 1
ATOM 3883 N N . LYS E 1 75 ? 76.077 37.704 15.620 1.00 46.82 75 LYS E N 1
ATOM 3884 C CA . LYS E 1 75 ? 74.811 37.275 15.048 1.00 45.25 75 LYS E CA 1
ATOM 3885 C C . LYS E 1 75 ? 74.153 35.931 15.406 1.00 43.66 75 LYS E C 1
ATOM 3886 O O . LYS E 1 75 ? 73.163 35.573 14.790 1.00 42.05 75 LYS E O 1
ATOM 3892 N N . GLN E 1 76 ? 74.669 35.186 16.378 1.00 43.85 76 GLN E N 1
ATOM 3893 C CA . GLN E 1 76 ? 74.013 33.923 16.755 1.00 45.49 76 GLN E CA 1
ATOM 3894 C C . GLN E 1 76 ? 72.585 34.176 17.299 1.00 45.04 76 GLN E C 1
ATOM 3895 O O . GLN E 1 76 ? 72.304 35.219 17.889 1.00 45.68 76 GLN E O 1
ATOM 3901 N N . HIS E 1 77 ? 71.693 33.209 17.119 1.00 44.94 77 HIS E N 1
ATOM 3902 C CA . HIS E 1 77 ? 70.304 33.336 17.579 1.00 46.33 77 HIS E CA 1
ATOM 3903 C C . HIS E 1 77 ? 70.023 32.586 18.880 1.00 45.13 77 HIS E C 1
ATOM 3904 O O . HIS E 1 77 ? 70.407 31.427 19.031 1.00 47.08 77 HIS E O 1
ATOM 3911 N N . PHE E 1 78 ? 69.350 33.239 19.821 1.00 42.48 78 PHE E N 1
ATOM 3912 C CA . PHE E 1 78 ? 69.026 32.589 21.097 1.00 41.19 78 PHE E CA 1
ATOM 3913 C C . PHE E 1 78 ? 67.510 32.564 21.339 1.00 41.18 78 PHE E C 1
ATOM 3914 O O . PHE E 1 78 ? 66.806 33.518 21.003 1.00 38.57 78 PHE E O 1
ATOM 3922 N N . SER E 1 79 ? 67.002 31.481 21.922 1.00 41.44 79 SER E N 1
ATOM 3923 C CA . SER E 1 79 ? 65.562 31.391 22.188 1.00 43.00 79 SER E CA 1
ATOM 3924 C C . SER E 1 79 ? 65.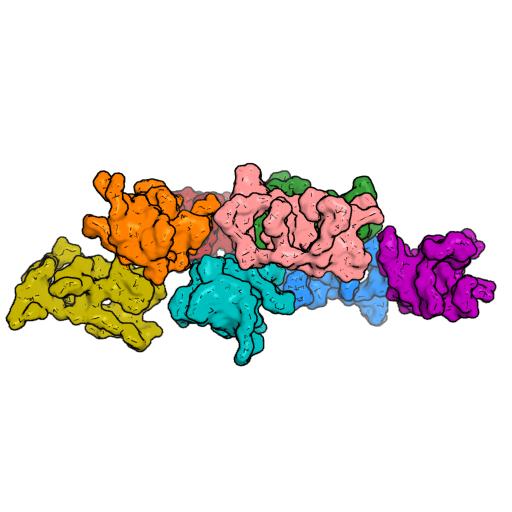161 32.126 23.472 1.00 43.60 79 SER E C 1
ATOM 3925 O O . SER E 1 79 ? 65.807 31.951 24.502 1.00 45.38 79 SER E O 1
ATOM 3928 N N . LEU E 1 80 ? 64.120 32.957 23.417 1.00 43.67 80 LEU E N 1
ATOM 3929 C CA . LEU E 1 80 ? 63.660 33.654 24.618 1.00 45.63 80 LEU E CA 1
ATOM 3930 C C . LEU E 1 80 ? 62.918 32.608 25.443 1.00 49.42 80 LEU E C 1
ATOM 3931 O O . LEU E 1 80 ? 62.224 31.745 24.888 1.00 49.31 80 LEU E O 1
ATOM 3936 N N . LYS E 1 81 ? 63.046 32.683 26.763 1.00 52.80 81 LYS E N 1
ATOM 3937 C CA . LYS E 1 81 ? 62.402 31.690 27.626 1.00 56.91 81 LYS E CA 1
ATOM 3938 C C . LYS E 1 81 ? 62.819 30.331 27.068 1.00 56.16 81 LYS E C 1
ATOM 3939 O O . LYS E 1 81 ? 62.078 29.678 26.327 1.00 56.21 81 LYS E O 1
ATOM 3945 N N . SER E 1 82 ? 64.038 29.949 27.424 1.00 55.51 82 SER E N 1
ATOM 3946 C CA . SER E 1 82 ? 64.671 28.718 26.993 1.00 53.33 82 SER E CA 1
ATOM 3947 C C . SER E 1 82 ? 66.144 29.052 27.072 1.00 53.58 82 SER E C 1
ATOM 3948 O O . SER E 1 82 ? 66.930 28.357 27.721 1.00 51.89 82 SER E O 1
ATOM 3951 N N . GLY E 1 83 ? 66.497 30.148 26.410 1.00 53.86 83 GLY E N 1
ATOM 3952 C CA . GLY E 1 83 ? 67.871 30.604 26.398 1.00 56.24 83 GLY E CA 1
ATOM 3953 C C . GLY E 1 83 ? 68.732 29.928 25.350 1.00 57.13 83 GLY E C 1
ATOM 3954 O O . GLY E 1 83 ? 69.734 30.483 24.904 1.00 56.57 83 GLY E O 1
ATOM 3955 N N . GLN E 1 84 ? 68.325 28.735 24.942 1.00 58.93 84 GLN E N 1
ATOM 3956 C CA . GLN E 1 84 ? 69.079 27.958 23.970 1.00 60.40 84 GLN E CA 1
ATOM 3957 C C . GLN E 1 84 ? 69.484 28.683 22.692 1.00 60.64 84 GLN E C 1
ATOM 3958 O O . GLN E 1 84 ? 68.665 29.315 22.017 1.00 61.10 84 GLN E O 1
ATOM 3964 N N . CYS E 1 85 ? 70.769 28.565 22.374 1.00 60.73 85 CYS E N 1
ATOM 3965 C CA . CYS E 1 85 ? 71.358 29.154 21.180 1.00 61.14 85 CYS E CA 1
ATOM 3966 C C . CYS E 1 85 ? 71.167 28.181 20.020 1.00 60.92 85 CYS E C 1
ATOM 3967 O O . CYS E 1 85 ? 71.683 27.063 20.054 1.00 60.56 85 CYS E O 1
ATOM 3970 N N . LEU E 1 86 ? 70.443 28.614 18.989 1.00 60.73 86 LEU E N 1
ATOM 3971 C CA . LEU E 1 86 ? 70.142 27.758 17.840 1.00 60.73 86 LEU E CA 1
ATOM 3972 C C . LEU E 1 86 ? 71.318 27.198 17.036 1.00 60.98 86 LEU E C 1
ATOM 3973 O O . LEU E 1 86 ? 71.247 26.063 16.587 1.00 60.35 86 LEU E O 1
ATOM 3978 N N . GLU E 1 87 ? 72.390 27.962 16.844 1.00 62.13 87 GLU E N 1
ATOM 3979 C CA . GLU E 1 87 ? 73.513 27.437 16.064 1.00 63.86 87 GLU E CA 1
ATOM 3980 C C . GLU E 1 87 ? 74.672 26.862 16.870 1.00 64.74 87 GLU E C 1
ATOM 3981 O O . GLU E 1 87 ? 75.792 26.775 16.372 1.00 64.73 87 GLU E O 1
ATOM 3987 N N . ASP E 1 88 ? 74.399 26.464 18.108 1.00 66.02 88 ASP E N 1
ATOM 3988 C CA . ASP E 1 88 ? 75.413 25.872 18.976 1.00 66.38 88 ASP E CA 1
ATOM 3989 C C . ASP E 1 88 ? 74.715 25.435 20.256 1.00 67.41 88 ASP E C 1
ATOM 3990 O O . ASP E 1 88 ? 74.348 26.269 21.085 1.00 68.76 88 ASP E O 1
ATOM 3995 N N . GLU E 1 89 ? 74.532 24.128 20.421 1.00 68.09 89 GLU E N 1
ATOM 3996 C CA . GLU E 1 89 ? 73.836 23.612 21.598 1.00 68.31 89 GLU E CA 1
ATOM 3997 C C . GLU E 1 89 ? 74.616 23.754 22.901 1.00 66.81 89 GLU E C 1
ATOM 3998 O O . GLU E 1 89 ? 74.053 23.613 23.991 1.00 66.93 89 GLU E O 1
ATOM 4004 N N . ALA E 1 90 ? 75.905 24.053 22.784 1.00 65.13 90 ALA E N 1
ATOM 4005 C CA . ALA E 1 90 ? 76.774 24.209 23.944 1.00 63.37 90 ALA E CA 1
ATOM 4006 C C . ALA E 1 90 ? 76.632 25.574 24.609 1.00 62.27 90 ALA E C 1
ATOM 4007 O O . ALA E 1 90 ? 77.178 25.804 25.691 1.00 62.35 90 ALA E O 1
ATOM 4009 N N . HIS E 1 91 ? 75.920 26.484 23.950 1.00 60.43 91 HIS E N 1
ATOM 4010 C CA . HIS E 1 91 ? 75.705 27.825 24.485 1.00 58.16 91 HIS E CA 1
ATOM 4011 C C . HIS E 1 91 ? 74.242 28.035 24.795 1.00 56.63 91 HIS E C 1
ATOM 4012 O O . HIS E 1 91 ? 73.376 27.716 23.981 1.00 56.23 91 HIS E O 1
ATOM 4019 N N . CYS E 1 92 ? 73.977 28.589 25.971 1.00 54.39 92 CYS E N 1
ATOM 4020 C CA . CYS E 1 92 ? 72.616 28.856 26.407 1.00 53.00 92 CYS E CA 1
ATOM 4021 C C . CYS E 1 92 ? 72.626 30.056 27.360 1.00 51.16 92 CYS E C 1
ATOM 4022 O O . CYS E 1 92 ? 73.557 30.231 28.150 1.00 51.49 92 CYS E O 1
ATOM 4025 N N . LEU E 1 93 ? 71.601 30.896 27.270 1.00 47.32 93 LEU E N 1
ATOM 4026 C CA . LEU E 1 93 ? 71.510 32.055 28.138 1.00 44.02 93 LEU E CA 1
ATOM 4027 C C . LEU E 1 93 ? 70.785 31.630 29.412 1.00 43.14 93 LEU E C 1
ATOM 4028 O O . LEU E 1 93 ? 69.850 30.838 29.359 1.00 42.87 93 LEU E O 1
ATOM 4033 N N . LYS E 1 94 ? 71.222 32.136 30.559 1.00 42.85 94 LYS E N 1
ATOM 4034 C CA . LYS E 1 94 ? 70.560 31.815 31.819 1.00 41.45 94 LYS E CA 1
ATOM 4035 C C . LYS E 1 94 ? 69.221 32.538 31.715 1.00 42.40 94 LYS E C 1
ATOM 4036 O O . LYS E 1 94 ? 69.136 33.585 31.078 1.00 41.32 94 LYS E O 1
ATOM 4042 N N . THR E 1 95 ? 68.177 31.981 32.321 1.00 44.71 95 THR E N 1
ATOM 4043 C CA . THR E 1 95 ? 66.844 32.580 32.249 1.00 44.05 95 THR E CA 1
ATOM 4044 C C . THR E 1 95 ? 66.245 32.908 33.606 1.00 43.92 95 THR E C 1
ATOM 4045 O O . THR E 1 95 ? 66.785 32.527 34.638 1.00 45.80 95 THR E O 1
ATOM 4049 N N . TRP E 1 96 ? 65.126 33.619 33.596 1.00 43.23 96 TRP E N 1
ATOM 4050 C CA . TRP E 1 96 ? 64.434 34.001 34.828 1.00 44.09 96 TRP E CA 1
ATOM 4051 C C . TRP E 1 96 ? 62.927 33.879 34.632 1.00 45.80 96 TRP E C 1
ATOM 4052 O O . TRP E 1 96 ? 62.391 34.331 33.625 1.00 46.65 96 TRP E O 1
ATOM 4063 N N . ARG E 1 97 ? 62.251 33.270 35.600 1.00 47.88 97 ARG E N 1
ATOM 4064 C CA . ARG E 1 97 ? 60.813 33.093 35.532 1.00 48.59 97 ARG E CA 1
ATOM 4065 C C . ARG E 1 97 ? 60.134 34.436 35.781 1.00 47.41 97 ARG E C 1
ATOM 4066 O O . ARG E 1 97 ? 60.340 35.050 36.815 1.00 47.78 97 ARG E O 1
ATOM 4074 N N . VAL E 1 98 ? 59.325 34.892 34.833 1.00 47.90 98 VAL E N 1
ATOM 4075 C CA . VAL E 1 98 ? 58.641 36.173 34.982 1.00 48.88 98 VAL E CA 1
ATOM 4076 C C . VAL E 1 98 ? 57.114 36.049 34.935 1.00 48.80 98 VAL E C 1
ATOM 4077 O O . VAL E 1 98 ? 56.571 35.098 34.370 1.00 49.01 98 VAL E O 1
ATOM 4081 N N . THR E 1 99 ? 56.429 37.014 35.537 1.00 48.19 99 THR E N 1
ATOM 4082 C CA . THR E 1 99 ? 54.971 37.030 35.532 1.00 48.02 99 THR E CA 1
ATOM 4083 C C . THR E 1 99 ? 54.493 38.453 35.317 1.00 48.05 99 THR E C 1
ATOM 4084 O O . THR E 1 99 ? 55.147 39.412 35.726 1.00 47.30 99 THR E O 1
ATOM 4088 N N . VAL E 1 100 ? 53.357 38.593 34.656 1.00 49.11 100 VAL E N 1
ATOM 4089 C CA . VAL E 1 100 ? 52.805 39.912 34.425 1.00 51.64 100 VAL E CA 1
ATOM 4090 C C . VAL E 1 100 ? 51.386 39.941 34.985 1.00 53.81 100 VAL E C 1
ATOM 4091 O O . VAL E 1 100 ? 50.593 39.033 34.738 1.00 54.72 100 VAL E O 1
ATOM 4095 N N . ASP E 1 101 ? 51.083 40.975 35.765 1.00 55.65 101 ASP E N 1
ATOM 4096 C CA . ASP E 1 101 ? 49.758 41.146 36.355 1.00 55.88 101 ASP E CA 1
ATOM 4097 C C . ASP E 1 101 ? 49.472 42.637 36.453 1.00 55.12 101 ASP E C 1
ATOM 4098 O O . ASP E 1 101 ? 50.068 43.341 37.273 1.00 54.55 101 ASP E O 1
ATOM 4103 N N . ASP E 1 102 ? 48.572 43.110 35.591 1.00 54.03 102 ASP E N 1
ATOM 4104 C CA . ASP E 1 102 ? 48.180 44.519 35.535 1.00 52.90 102 ASP E CA 1
ATOM 4105 C C . ASP E 1 102 ? 49.367 45.473 35.408 1.00 52.32 102 ASP E C 1
ATOM 4106 O O . ASP E 1 102 ? 49.603 46.299 36.287 1.00 52.02 102 ASP E O 1
ATOM 4111 N N . ASN E 1 103 ? 50.121 45.348 34.322 1.00 51.77 103 ASN E N 1
ATOM 4112 C CA . ASN E 1 103 ? 51.259 46.232 34.079 1.00 52.04 103 ASN E CA 1
ATOM 4113 C C . ASN E 1 103 ? 52.417 46.116 35.058 1.00 52.03 103 ASN E C 1
ATOM 4114 O O . ASN E 1 103 ? 53.362 46.899 34.985 1.00 53.79 103 ASN E O 1
ATOM 4119 N N . GLN E 1 104 ? 52.354 45.173 35.987 1.00 51.03 104 GLN E N 1
ATOM 4120 C CA . GLN E 1 104 ? 53.451 45.023 36.924 1.00 49.77 104 GLN E CA 1
ATOM 4121 C C . GLN E 1 104 ? 54.220 43.791 36.516 1.00 49.34 104 GLN E C 1
ATOM 4122 O O . GLN E 1 104 ? 53.653 42.702 36.437 1.00 51.35 104 GLN E O 1
ATOM 4128 N N . VAL E 1 105 ? 55.505 43.969 36.232 1.00 47.63 105 VAL E N 1
ATOM 4129 C CA . VAL E 1 105 ? 56.367 42.863 35.832 1.00 45.52 105 VAL E CA 1
ATOM 4130 C C . VAL E 1 105 ? 57.134 42.377 37.052 1.00 45.49 105 VAL E C 1
ATOM 4131 O O . VAL E 1 105 ? 57.772 43.173 37.734 1.00 44.20 105 VAL E O 1
ATOM 4135 N N . CYS E 1 106 ? 57.067 41.076 37.329 1.00 45.77 106 CYS E N 1
ATOM 4136 C CA . CYS E 1 106 ? 57.762 40.503 38.479 1.00 45.69 106 CYS E CA 1
ATOM 4137 C C . CYS E 1 106 ? 58.543 39.226 38.146 1.00 46.21 106 CYS E C 1
ATOM 4138 O O . CYS E 1 106 ? 58.227 38.521 37.190 1.00 46.62 106 CYS E O 1
ATOM 4141 N N . TYR E 1 107 ? 59.574 38.937 38.937 1.00 47.16 107 TYR E N 1
ATOM 4142 C CA . TYR E 1 107 ? 60.360 37.727 38.744 1.00 47.45 107 TYR E CA 1
ATOM 4143 C C . TYR E 1 107 ? 60.138 36.909 39.997 1.00 47.82 107 TYR E C 1
ATOM 4144 O O . TYR E 1 107 ? 60.007 37.473 41.085 1.00 48.32 107 TYR E O 1
ATOM 4153 N N . LEU E 1 108 ? 60.089 35.589 39.848 1.00 48.69 108 LEU E N 1
ATOM 4154 C CA . LEU E 1 108 ? 59.869 34.693 40.990 1.00 50.68 108 LEU E CA 1
ATOM 4155 C C . LEU E 1 108 ? 61.192 34.259 41.647 1.00 49.92 108 LEU E C 1
ATOM 4156 O O . LEU E 1 108 ? 62.015 33.606 41.013 1.00 48.58 108 LEU E O 1
ATOM 4161 N N . ALA E 1 109 ? 61.387 34.617 42.916 1.00 50.83 109 ALA E N 1
ATOM 4162 C CA . ALA E 1 109 ? 62.619 34.269 43.644 1.00 52.63 109 ALA E CA 1
ATOM 4163 C C . ALA E 1 109 ? 62.509 33.024 44.539 1.00 53.22 109 ALA E C 1
ATOM 4164 O O . ALA E 1 109 ? 63.378 32.131 44.416 1.00 52.65 109 ALA E O 1
ATOM 4166 N N . LEU F 1 4 ? 56.526 59.865 -23.027 1.00 90.75 4 LEU F N 1
ATOM 4167 C CA . LEU F 1 4 ? 57.043 59.642 -24.410 1.00 91.08 4 LEU F CA 1
ATOM 4168 C C . LEU F 1 4 ? 57.635 58.246 -24.587 1.00 89.88 4 LEU F C 1
ATOM 4169 O O . LEU F 1 4 ? 58.459 58.019 -25.475 1.00 89.18 4 LEU F O 1
ATOM 4174 N N . THR F 1 5 ? 57.222 57.318 -23.729 1.00 88.67 5 THR F N 1
ATOM 4175 C CA . THR F 1 5 ? 57.688 55.936 -23.814 1.00 87.61 5 THR F CA 1
ATOM 4176 C C . THR F 1 5 ? 56.496 55.001 -23.711 1.00 85.85 5 THR F C 1
ATOM 4177 O O . THR F 1 5 ? 55.506 55.306 -23.049 1.00 86.17 5 THR F O 1
ATOM 4181 N N . LYS F 1 6 ? 56.593 53.858 -24.374 1.00 83.37 6 LYS F N 1
ATOM 4182 C CA . LYS F 1 6 ? 55.506 52.901 -24.349 1.00 80.81 6 LYS F CA 1
ATOM 4183 C C . LYS F 1 6 ? 55.951 51.535 -23.840 1.00 79.19 6 LYS F C 1
ATOM 4184 O O . LYS F 1 6 ? 57.061 51.070 -24.128 1.00 77.66 6 LYS F O 1
ATOM 4190 N N . VAL F 1 7 ? 55.069 50.907 -23.066 1.00 76.83 7 VAL F N 1
ATOM 4191 C CA . VAL F 1 7 ? 55.327 49.590 -22.504 1.00 73.68 7 VAL F CA 1
ATOM 4192 C C . VAL F 1 7 ? 54.162 48.667 -22.835 1.00 71.07 7 VAL F C 1
ATOM 4193 O O . VAL F 1 7 ? 53.007 49.036 -22.653 1.00 69.68 7 VAL F O 1
ATOM 4197 N N . LYS F 1 8 ? 54.480 47.474 -23.332 1.00 69.02 8 LYS F N 1
ATOM 4198 C CA . LYS F 1 8 ? 53.474 46.483 -23.700 1.00 66.50 8 LYS F CA 1
ATOM 4199 C C . LYS F 1 8 ? 52.644 46.142 -22.469 1.00 65.60 8 LYS F C 1
ATOM 4200 O O . LYS F 1 8 ? 53.186 45.832 -21.410 1.00 66.19 8 LYS F O 1
ATOM 4206 N N . LEU F 1 9 ? 51.327 46.189 -22.615 1.00 64.42 9 LEU F N 1
ATOM 4207 C CA . LEU F 1 9 ? 50.429 45.905 -21.511 1.00 61.54 9 LEU F CA 1
ATOM 4208 C C . LEU F 1 9 ? 49.560 44.684 -21.809 1.00 61.12 9 LEU F C 1
ATOM 4209 O O . LEU F 1 9 ? 49.246 43.905 -20.908 1.00 60.66 9 LEU F O 1
ATOM 4214 N N . CYS F 1 10 ? 49.182 44.517 -23.075 1.00 60.60 10 CYS F N 1
ATOM 4215 C CA . CYS F 1 10 ? 48.335 43.395 -23.494 1.00 59.27 10 CYS F CA 1
ATOM 4216 C C . CYS F 1 10 ? 47.954 43.551 -24.956 1.00 57.82 10 CYS F C 1
ATOM 4217 O O . CYS F 1 10 ? 48.171 44.605 -25.544 1.00 57.41 10 CYS F O 1
ATOM 4220 N N . GLN F 1 11 ? 47.374 42.502 -25.536 1.00 57.92 11 GLN F N 1
ATOM 4221 C CA . GLN F 1 11 ? 46.941 42.552 -26.934 1.00 58.06 11 GLN F CA 1
ATOM 4222 C C . GLN F 1 11 ? 45.500 43.104 -26.971 1.00 56.65 11 GLN F C 1
ATOM 4223 O O . GLN F 1 11 ? 44.667 42.736 -26.144 1.00 56.58 11 GLN F O 1
ATOM 4229 N N . LEU F 1 12 ? 45.216 43.984 -27.928 1.00 55.14 12 LEU F N 1
ATOM 4230 C CA . LEU F 1 12 ? 43.892 44.590 -28.069 1.00 53.13 12 LEU F CA 1
ATOM 4231 C C . LEU F 1 12 ? 42.765 43.564 -28.196 1.00 53.38 12 LEU F C 1
ATOM 4232 O O . LEU F 1 12 ? 41.725 43.715 -27.564 1.00 53.53 12 LEU F O 1
ATOM 4237 N N . ASP F 1 13 ? 42.959 42.520 -28.997 1.00 53.30 13 ASP F N 1
ATOM 4238 C CA . ASP F 1 13 ? 41.904 41.528 -29.153 1.00 55.19 13 ASP F CA 1
ATOM 4239 C C . ASP F 1 13 ? 41.686 40.642 -27.925 1.00 55.25 13 ASP F C 1
ATOM 4240 O O . ASP F 1 13 ? 40.965 39.644 -27.992 1.00 55.92 13 ASP F O 1
ATOM 4245 N N . ASP F 1 14 ? 42.305 41.017 -26.805 1.00 54.49 14 ASP F N 1
ATOM 4246 C CA . ASP F 1 14 ? 42.138 40.296 -25.546 1.00 53.05 14 ASP F CA 1
ATOM 4247 C C . ASP F 1 14 ? 41.104 41.046 -24.690 1.00 51.89 14 ASP F C 1
ATOM 4248 O O . ASP F 1 14 ? 40.673 40.579 -23.634 1.00 50.70 14 ASP F O 1
ATOM 4253 N N . LEU F 1 15 ? 40.700 42.215 -25.167 1.00 50.28 15 LEU F N 1
ATOM 4254 C CA . LEU F 1 15 ? 39.728 43.027 -24.455 1.00 49.33 15 LEU F CA 1
ATOM 4255 C C . LEU F 1 15 ? 38.344 43.028 -25.091 1.00 50.06 15 LEU F C 1
ATOM 4256 O O . LEU F 1 15 ? 38.195 43.339 -26.272 1.00 50.15 15 LEU F O 1
ATOM 4269 N N . PRO F 1 17 ? 34.891 44.704 -25.657 1.00 49.31 17 PRO F N 1
ATOM 4270 C CA . PRO F 1 17 ? 34.338 46.049 -25.507 1.00 47.18 17 PRO F CA 1
ATOM 4271 C C . PRO F 1 17 ? 33.397 46.207 -24.334 1.00 45.19 17 PRO F C 1
ATOM 4272 O O . PRO F 1 17 ? 32.533 45.363 -24.093 1.00 45.16 17 PRO F O 1
ATOM 4276 N N . PHE F 1 18 ? 33.621 47.279 -23.577 1.00 43.78 18 PHE F N 1
ATOM 4277 C CA . PHE F 1 18 ? 32.806 47.619 -22.412 1.00 41.43 18 PHE F CA 1
ATOM 4278 C C . PHE F 1 18 ? 32.939 46.716 -21.190 1.00 39.50 18 PHE F C 1
ATOM 4279 O O . PHE F 1 18 ? 32.385 47.028 -20.143 1.00 39.20 18 PHE F O 1
ATOM 4287 N N . ILE F 1 19 ? 33.659 45.604 -21.313 1.00 39.35 19 ILE F N 1
ATOM 4288 C CA . ILE F 1 19 ? 33.838 44.703 -20.177 1.00 40.03 19 ILE F CA 1
ATOM 4289 C C . ILE F 1 19 ? 35.260 44.772 -19.614 1.00 39.95 19 ILE F C 1
ATOM 4290 O O . ILE F 1 19 ? 36.237 44.363 -20.254 1.00 38.35 19 ILE F O 1
ATOM 4295 N N . GLY F 1 20 ? 35.355 45.276 -18.391 1.00 38.69 20 GLY F N 1
ATOM 4296 C CA . GLY F 1 20 ? 36.645 45.433 -17.748 1.00 37.02 20 GLY F CA 1
ATOM 4297 C C . GLY F 1 20 ? 37.539 44.220 -17.656 1.00 35.53 20 GLY F C 1
ATOM 4298 O O . GLY F 1 20 ? 37.065 43.089 -17.568 1.00 37.98 20 GLY F O 1
ATOM 4299 N N . ALA F 1 21 ? 38.846 44.474 -17.678 1.00 33.75 21 ALA F N 1
ATOM 4300 C CA . ALA F 1 21 ? 39.870 43.442 -17.575 1.00 32.58 21 ALA F CA 1
ATOM 4301 C C . ALA F 1 21 ? 40.973 43.992 -16.658 1.00 32.86 21 ALA F C 1
ATOM 4302 O O . ALA F 1 21 ? 41.377 45.148 -16.774 1.00 31.03 21 ALA F O 1
ATOM 4304 N N . THR F 1 22 ? 41.455 43.164 -15.739 1.00 33.22 22 THR F N 1
ATOM 4305 C CA . THR F 1 22 ? 42.483 43.605 -14.804 1.00 32.34 22 THR F CA 1
ATOM 4306 C C . THR F 1 22 ? 43.905 43.279 -15.217 1.00 33.39 22 THR F C 1
ATOM 4307 O O . THR F 1 22 ? 44.191 42.167 -15.651 1.00 33.36 22 THR F O 1
ATOM 4311 N N . VAL F 1 23 ? 44.793 44.261 -15.063 1.00 34.49 23 VAL F N 1
ATOM 4312 C CA . VAL F 1 23 ? 46.204 44.094 -15.372 1.00 35.80 23 VAL F CA 1
ATOM 4313 C C . VAL F 1 23 ? 47.010 44.750 -14.263 1.00 37.29 23 VAL F C 1
ATOM 4314 O O . VAL F 1 23 ? 46.451 45.456 -13.420 1.00 37.69 23 VAL F O 1
ATOM 4318 N N . LEU F 1 24 ? 48.319 44.511 -14.277 1.00 37.89 24 LEU F N 1
ATOM 4319 C CA . LEU F 1 24 ? 49.237 45.050 -13.285 1.00 39.85 24 LEU F CA 1
ATOM 4320 C C . LEU F 1 24 ? 50.221 45.993 -13.967 1.00 41.36 24 LEU F C 1
ATOM 4321 O O . LEU F 1 24 ? 50.878 45.613 -14.934 1.00 41.40 24 LEU F O 1
ATOM 4326 N N . ILE F 1 25 ? 50.307 47.222 -13.470 1.00 42.64 25 ILE F N 1
ATOM 4327 C CA . ILE F 1 25 ? 51.234 48.201 -14.016 1.00 42.23 25 ILE F CA 1
ATOM 4328 C C . ILE F 1 25 ? 52.239 48.536 -12.919 1.00 42.95 25 ILE F C 1
ATOM 4329 O O . ILE F 1 25 ? 51.953 49.340 -12.023 1.00 40.28 25 ILE F O 1
ATOM 4334 N N . GLU F 1 26 ? 53.411 47.906 -12.993 1.00 43.24 26 GLU F N 1
ATOM 4335 C CA . GLU F 1 26 ? 54.476 48.094 -12.001 1.00 44.99 26 GLU F CA 1
ATOM 4336 C C . GLU F 1 26 ? 53.975 47.967 -10.561 1.00 43.99 26 GLU F C 1
ATOM 4337 O O . GLU F 1 26 ? 54.312 48.786 -9.698 1.00 44.44 26 GLU F O 1
ATOM 4343 N N . GLY F 1 27 ? 53.153 46.949 -10.321 1.00 42.17 27 GLY F N 1
ATOM 4344 C CA . GLY F 1 27 ? 52.654 46.687 -8.983 1.00 41.15 27 GLY F CA 1
ATOM 4345 C C . GLY F 1 27 ? 51.342 47.322 -8.580 1.00 41.14 27 GLY F C 1
ATOM 4346 O O . GLY F 1 27 ? 50.827 47.075 -7.472 1.00 40.31 27 GLY F O 1
ATOM 4347 N N . GLU F 1 28 ? 50.804 48.171 -9.442 1.00 39.57 28 GLU F N 1
ATOM 4348 C CA . GLU F 1 28 ? 49.530 48.781 -9.115 1.00 39.97 28 GLU F CA 1
ATOM 4349 C C . GLU F 1 28 ? 48.429 48.036 -9.876 1.00 40.18 28 GLU F C 1
ATOM 4350 O O . GLU F 1 28 ? 48.575 47.688 -11.053 1.00 39.62 28 GLU F O 1
ATOM 4356 N N . ARG F 1 29 ? 47.343 47.761 -9.167 1.00 39.38 29 ARG F N 1
ATOM 4357 C CA . ARG F 1 29 ? 46.211 47.042 -9.716 1.00 38.59 29 ARG F CA 1
ATOM 4358 C C . ARG F 1 29 ? 45.402 47.973 -10.606 1.00 38.05 29 ARG F C 1
ATOM 4359 O O . ARG F 1 29 ? 44.874 48.984 -10.135 1.00 38.41 29 ARG F O 1
ATOM 4367 N N . VAL F 1 30 ? 45.294 47.628 -11.886 1.00 37.01 30 VAL F N 1
ATOM 4368 C CA . VAL F 1 30 ? 44.586 48.464 -12.850 1.00 36.81 30 VAL F CA 1
ATOM 4369 C C . VAL F 1 30 ? 43.492 47.736 -13.620 1.00 36.56 30 VAL F C 1
ATOM 4370 O O . VAL F 1 30 ? 43.640 46.565 -13.957 1.00 37.96 30 VAL F O 1
ATOM 4374 N N . ALA F 1 31 ? 42.405 48.436 -13.913 1.00 36.01 31 ALA F N 1
ATOM 4375 C CA . ALA F 1 31 ? 41.313 47.852 -14.687 1.00 38.43 31 ALA F CA 1
ATOM 4376 C C . ALA F 1 31 ? 41.290 48.532 -16.048 1.00 39.84 31 ALA F C 1
ATOM 4377 O O . ALA F 1 31 ? 41.430 49.749 -16.140 1.00 42.40 31 ALA F O 1
ATOM 4379 N N . LEU F 1 32 ? 41.118 47.746 -17.105 1.00 39.97 32 LEU F N 1
ATOM 4380 C CA . LEU F 1 32 ? 41.081 48.282 -18.462 1.00 39.47 32 LEU F CA 1
ATOM 4381 C C . LEU F 1 32 ? 39.689 48.212 -19.084 1.00 40.67 32 LEU F C 1
ATOM 4382 O O . LEU F 1 32 ? 38.939 47.263 -18.844 1.00 40.36 32 LEU F O 1
ATOM 4387 N N . PHE F 1 33 ? 39.361 49.221 -19.891 1.00 42.02 33 PHE F N 1
ATOM 4388 C CA . PHE F 1 33 ? 38.058 49.312 -20.559 1.00 43.76 33 PHE F CA 1
ATOM 4389 C C . PHE F 1 33 ? 38.196 49.765 -22.020 1.00 44.97 33 PHE F C 1
ATOM 4390 O O . PHE F 1 33 ? 38.691 50.859 -22.299 1.00 45.46 33 PHE F O 1
ATOM 4398 N N . TYR F 1 34 ? 37.739 48.917 -22.940 1.00 46.21 34 TYR F N 1
ATOM 4399 C CA . TYR F 1 34 ? 37.799 49.190 -24.373 1.00 48.02 34 TYR F CA 1
ATOM 4400 C C . TYR F 1 34 ? 36.466 49.728 -24.884 1.00 49.33 34 TYR F C 1
ATOM 4401 O O . TYR F 1 34 ? 35.468 49.014 -24.879 1.00 49.39 34 TYR F O 1
ATOM 4410 N N . ILE F 1 35 ? 36.451 50.999 -25.285 1.00 51.18 35 ILE F N 1
ATOM 4411 C CA . ILE F 1 35 ? 35.251 51.630 -25.839 1.00 52.60 35 ILE F CA 1
ATOM 4412 C C . ILE F 1 35 ? 35.603 51.827 -27.298 1.00 54.68 35 ILE F C 1
ATOM 4413 O O . ILE F 1 35 ? 36.307 52.771 -27.648 1.00 55.32 35 ILE F O 1
ATOM 4418 N N . PRO F 1 36 ? 35.126 50.932 -28.167 1.00 55.74 36 PRO F N 1
ATOM 4419 C CA . PRO F 1 36 ? 35.396 50.993 -29.605 1.00 59.11 36 PRO F CA 1
ATOM 4420 C C . PRO F 1 36 ? 35.781 52.341 -30.220 1.00 61.33 36 PRO F C 1
ATOM 4421 O O . PRO F 1 36 ? 36.935 52.559 -30.603 1.00 62.63 36 PRO F O 1
ATOM 4425 N N . ASP F 1 37 ? 34.821 53.244 -30.317 1.00 62.90 37 ASP F N 1
ATOM 4426 C CA . ASP F 1 37 ? 35.073 54.547 -30.919 1.00 65.63 37 ASP F CA 1
ATOM 4427 C C . ASP F 1 37 ? 36.135 55.435 -30.256 1.00 65.19 37 ASP F C 1
ATOM 4428 O O . ASP F 1 37 ? 36.842 56.170 -30.949 1.00 65.49 37 ASP F O 1
ATOM 4433 N N . SER F 1 38 ? 36.248 55.372 -28.930 1.00 64.77 38 SER F N 1
ATOM 4434 C CA . SER F 1 38 ? 37.179 56.237 -28.200 1.00 63.96 38 SER F CA 1
ATOM 4435 C C . SER F 1 38 ? 38.439 55.644 -27.563 1.00 62.75 38 SER F C 1
ATOM 4436 O O . SER F 1 38 ? 39.169 56.352 -26.870 1.00 62.15 38 SER F O 1
ATOM 4439 N N . GLY F 1 39 ? 38.701 54.361 -27.779 1.00 61.86 39 GLY F N 1
ATOM 4440 C CA . GLY F 1 39 ? 39.896 53.768 -27.201 1.00 60.04 39 GLY F CA 1
ATOM 4441 C C . GLY F 1 39 ? 39.710 52.980 -25.912 1.00 58.62 39 GLY F C 1
ATOM 4442 O O . GLY F 1 39 ? 38.592 52.664 -25.500 1.00 58.19 39 GLY F O 1
ATOM 4443 N N . VAL F 1 40 ? 40.831 52.658 -25.278 1.00 57.08 40 VAL F N 1
ATOM 4444 C CA . VAL F 1 40 ? 40.846 51.898 -24.034 1.00 55.01 40 VAL F CA 1
ATOM 4445 C C . VAL F 1 40 ? 41.349 52.775 -22.883 1.00 54.80 40 VAL F C 1
ATOM 4446 O O . VAL F 1 40 ? 42.456 53.319 -22.934 1.00 53.76 40 VAL F O 1
ATOM 4450 N N . TYR F 1 41 ? 40.525 52.916 -21.850 1.00 54.85 41 TYR F N 1
ATOM 4451 C CA . TYR F 1 41 ? 40.874 53.743 -20.688 1.00 56.08 41 TYR F CA 1
ATOM 4452 C C . TYR F 1 41 ? 41.360 52.888 -19.519 1.00 54.96 41 TYR F C 1
ATOM 4453 O O . TYR F 1 41 ? 40.879 51.773 -19.318 1.00 54.55 41 TYR F O 1
ATOM 4462 N N . ALA F 1 42 ? 42.294 53.425 -18.738 1.00 53.18 42 ALA F N 1
ATOM 4463 C CA . ALA F 1 42 ? 42.842 52.697 -17.594 1.00 51.91 42 ALA F CA 1
ATOM 4464 C C . ALA F 1 42 ? 42.629 53.389 -16.241 1.00 50.99 42 ALA F C 1
ATOM 4465 O O . ALA F 1 42 ? 43.172 54.465 -15.976 1.00 51.98 42 ALA F O 1
ATOM 4467 N N . VAL F 1 43 ? 41.834 52.770 -15.383 1.00 48.27 43 VAL F N 1
ATOM 4468 C CA . VAL F 1 43 ? 41.595 53.328 -14.068 1.00 47.71 43 VAL F CA 1
ATOM 4469 C C . VAL F 1 43 ? 41.964 52.269 -13.033 1.00 46.83 43 VAL F C 1
ATOM 4470 O O . VAL F 1 43 ? 42.077 51.091 -13.363 1.00 47.10 43 VAL F O 1
ATOM 4474 N N . GLN F 1 44 ? 42.173 52.684 -11.789 1.00 44.20 44 GLN F N 1
ATOM 4475 C CA . GLN F 1 44 ? 42.532 51.731 -10.748 1.00 41.96 44 GLN F CA 1
ATOM 4476 C C . GLN F 1 44 ? 41.386 50.738 -10.580 1.00 41.60 44 GLN F C 1
ATOM 4477 O O . GLN F 1 44 ? 40.237 51.060 -10.881 1.00 43.21 44 GLN F O 1
ATOM 4483 N N . ASP F 1 45 ? 41.692 49.531 -10.115 1.00 40.31 45 ASP F N 1
ATOM 4484 C CA . ASP F 1 45 ? 40.661 48.519 -9.950 1.00 40.42 45 ASP F CA 1
ATOM 4485 C C . ASP F 1 45 ? 40.113 48.528 -8.539 1.00 40.77 45 ASP F C 1
ATOM 4486 O O . ASP F 1 45 ? 39.113 47.881 -8.261 1.00 41.70 45 ASP F O 1
ATOM 4491 N N . TRP F 1 46 ? 40.758 49.273 -7.647 1.00 41.75 46 TRP F N 1
ATOM 4492 C CA . TRP F 1 46 ? 40.311 49.342 -6.258 1.00 42.18 46 TRP F CA 1
ATOM 4493 C C . TRP F 1 46 ? 39.326 50.475 -6.003 1.00 42.89 46 TRP F C 1
ATOM 4494 O O . TRP F 1 46 ? 39.673 51.656 -6.127 1.00 42.08 46 TRP F O 1
ATOM 4505 N N . ASP F 1 47 ? 38.097 50.081 -5.657 1.00 44.34 47 ASP F N 1
ATOM 4506 C CA . ASP F 1 47 ? 36.979 50.990 -5.343 1.00 45.83 47 ASP F CA 1
ATOM 4507 C C . ASP F 1 47 ? 37.237 51.702 -4.008 1.00 47.63 47 ASP F C 1
ATOM 4508 O O . ASP F 1 47 ? 37.111 51.102 -2.936 1.00 47.24 47 ASP F O 1
ATOM 4513 N N . PRO F 1 48 ? 37.586 52.998 -4.062 1.00 49.09 48 PRO F N 1
ATOM 4514 C CA . PRO F 1 48 ? 37.879 53.795 -2.871 1.00 50.77 48 PRO F CA 1
ATOM 4515 C C . PRO F 1 48 ? 36.702 54.102 -1.957 1.00 53.01 48 PRO F C 1
ATOM 4516 O O . PRO F 1 48 ? 36.883 54.688 -0.887 1.00 54.45 48 PRO F O 1
ATOM 4520 N N . ILE F 1 49 ? 35.504 53.696 -2.367 1.00 53.98 49 ILE F N 1
ATOM 4521 C CA . ILE F 1 49 ? 34.313 53.946 -1.573 1.00 55.01 49 ILE F CA 1
ATOM 4522 C C . ILE F 1 49 ? 33.646 52.638 -1.164 1.00 55.12 49 ILE F C 1
ATOM 4523 O O . ILE F 1 49 ? 32.555 52.641 -0.591 1.00 58.20 49 ILE F O 1
ATOM 4528 N N . GLY F 1 50 ? 34.294 51.522 -1.476 1.00 53.80 50 GLY F N 1
ATOM 4529 C CA . GLY F 1 50 ? 33.747 50.218 -1.136 1.00 50.32 50 GLY F CA 1
ATOM 4530 C C . GLY F 1 50 ? 34.836 49.384 -0.509 1.00 48.93 50 GLY F C 1
ATOM 4531 O O . GLY F 1 50 ? 34.569 48.459 0.255 1.00 48.77 50 GLY F O 1
ATOM 4532 N N . LYS F 1 51 ? 36.072 49.732 -0.848 1.00 47.94 51 LYS F N 1
ATOM 4533 C CA . LYS F 1 51 ? 37.255 49.064 -0.327 1.00 46.93 51 LYS F CA 1
ATOM 4534 C C . LYS F 1 51 ? 37.414 47.630 -0.817 1.00 44.89 51 LYS F C 1
ATOM 4535 O O . LYS F 1 51 ? 37.246 46.678 -0.054 1.00 43.15 51 LYS F O 1
ATOM 4541 N N . ALA F 1 52 ? 37.731 47.490 -2.102 1.00 43.25 52 ALA F N 1
ATOM 4542 C CA . ALA F 1 52 ? 37.928 46.184 -2.725 1.00 40.16 52 ALA F CA 1
ATOM 4543 C C . ALA F 1 52 ? 38.304 46.387 -4.181 1.00 37.48 52 ALA F C 1
ATOM 4544 O O . ALA F 1 52 ? 38.122 47.470 -4.720 1.00 38.34 52 ALA F O 1
ATOM 4546 N N . TYR F 1 53 ? 38.847 45.356 -4.814 1.00 36.04 53 TYR F N 1
ATOM 4547 C CA . TYR F 1 53 ? 39.221 45.443 -6.226 1.00 35.96 53 TYR F CA 1
ATOM 4548 C C . TYR F 1 53 ? 38.033 44.905 -7.023 1.00 36.11 53 TYR F C 1
ATOM 4549 O O . TYR F 1 53 ? 37.892 43.687 -7.187 1.00 35.77 53 TYR F O 1
ATOM 4558 N N . VAL F 1 54 ? 37.197 45.813 -7.530 1.00 34.53 54 VAL F N 1
ATOM 4559 C CA . VAL F 1 54 ? 36.006 45.420 -8.259 1.00 34.87 54 VAL F CA 1
ATOM 4560 C C . VAL F 1 54 ? 35.658 46.290 -9.474 1.00 37.20 54 VAL F C 1
ATOM 4561 O O . VAL F 1 54 ? 34.709 45.996 -10.201 1.00 35.85 54 VAL F O 1
ATOM 4573 N N . SER F 1 56 ? 36.864 46.559 -12.434 1.00 46.34 56 SER F N 1
ATOM 4574 C CA . SER F 1 56 ? 36.833 45.855 -13.706 1.00 46.72 56 SER F CA 1
ATOM 4575 C C . SER F 1 56 ? 35.577 44.998 -13.850 1.00 46.96 56 SER F C 1
ATOM 4576 O O . SER F 1 56 ? 35.392 44.330 -14.867 1.00 47.64 56 SER F O 1
ATOM 4579 N N . ARG F 1 57 ? 34.715 45.003 -12.842 1.00 46.28 57 ARG F N 1
ATOM 4580 C CA . ARG F 1 57 ? 33.505 44.201 -12.921 1.00 46.85 57 ARG F CA 1
ATOM 4581 C C . ARG F 1 57 ? 32.283 45.103 -12.981 1.00 47.94 57 ARG F C 1
ATOM 4582 O O . ARG F 1 57 ? 31.142 44.637 -13.006 1.00 47.23 57 ARG F O 1
ATOM 4590 N N . GLY F 1 58 ? 32.532 46.405 -13.029 1.00 49.51 58 GLY F N 1
ATOM 4591 C CA . GLY F 1 58 ? 31.441 47.362 -13.060 1.00 51.28 58 GLY F CA 1
ATOM 4592 C C . GLY F 1 58 ? 30.836 47.614 -14.424 1.00 51.97 58 GLY F C 1
ATOM 4593 O O . GLY F 1 58 ? 31.543 47.739 -15.423 1.00 49.37 58 GLY F O 1
ATOM 4594 N N . ILE F 1 59 ? 29.511 47.692 -14.450 1.00 54.19 59 ILE F N 1
ATOM 4595 C CA . ILE F 1 59 ? 28.782 47.942 -15.678 1.00 55.80 59 ILE F CA 1
ATOM 4596 C C . ILE F 1 59 ? 29.123 49.345 -16.170 1.00 58.70 59 ILE F C 1
ATOM 4597 O O . ILE F 1 59 ? 28.973 50.314 -15.427 1.00 57.99 59 ILE F O 1
ATOM 4602 N N . VAL F 1 60 ? 29.598 49.462 -17.410 1.00 62.13 60 VAL F N 1
ATOM 4603 C CA . VAL F 1 60 ? 29.917 50.780 -17.960 1.00 64.67 60 VAL F CA 1
ATOM 4604 C C . VAL F 1 60 ? 28.725 51.270 -18.769 1.00 67.03 60 VAL F C 1
ATOM 4605 O O . VAL F 1 60 ? 28.171 50.539 -19.591 1.00 67.02 60 VAL F O 1
ATOM 4609 N N . GLY F 1 61 ? 28.324 52.507 -18.515 1.00 70.11 61 GLY F N 1
ATOM 4610 C CA . GLY F 1 61 ? 27.198 53.082 -19.222 1.00 73.18 61 GLY F CA 1
ATOM 4611 C C . GLY F 1 61 ? 27.501 54.528 -19.538 1.00 75.99 61 GLY F C 1
ATOM 4612 O O . GLY F 1 61 ? 28.637 54.981 -19.375 1.00 75.64 61 GLY F O 1
ATOM 4613 N N . ASP F 1 62 ? 26.494 55.262 -19.991 1.00 78.12 62 ASP F N 1
ATOM 4614 C CA . ASP F 1 62 ? 26.706 56.657 -20.313 1.00 79.99 62 ASP F CA 1
ATOM 4615 C C . ASP F 1 62 ? 25.865 57.554 -19.426 1.00 81.21 62 ASP F C 1
ATOM 4616 O O . ASP F 1 62 ? 24.726 57.235 -19.086 1.00 81.30 62 ASP F O 1
ATOM 4621 N N . ILE F 1 63 ? 26.454 58.673 -19.036 1.00 82.74 63 ILE F N 1
ATOM 4622 C CA . ILE F 1 63 ? 25.784 59.637 -18.190 1.00 84.79 63 ILE F CA 1
ATOM 4623 C C . ILE F 1 63 ? 26.123 61.018 -18.737 1.00 86.68 63 ILE F C 1
ATOM 4624 O O . ILE F 1 63 ? 27.269 61.464 -18.653 1.00 87.31 63 ILE F O 1
ATOM 4629 N N . ASN F 1 64 ? 25.125 61.678 -19.321 1.00 88.25 64 ASN F N 1
ATOM 4630 C CA . ASN F 1 64 ? 25.304 63.011 -19.893 1.00 89.65 64 ASN F CA 1
ATOM 4631 C C . ASN F 1 64 ? 26.379 63.030 -20.969 1.00 89.69 64 ASN F C 1
ATOM 4632 O O . ASN F 1 64 ? 27.195 63.952 -21.025 1.00 89.58 64 ASN F O 1
ATOM 4637 N N . GLY F 1 65 ? 26.378 62.006 -21.815 1.00 89.69 65 GLY F N 1
ATOM 4638 C CA . GLY F 1 65 ? 27.352 61.925 -22.888 1.00 88.95 65 GLY F CA 1
ATOM 4639 C C . GLY F 1 65 ? 28.693 61.309 -22.527 1.00 88.51 65 GLY F C 1
ATOM 4640 O O . GLY F 1 65 ? 29.302 60.636 -23.362 1.00 88.60 65 GLY F O 1
ATOM 4641 N N . GLU F 1 66 ? 29.151 61.517 -21.291 1.00 87.59 66 GLU F N 1
ATOM 4642 C CA . GLU F 1 66 ? 30.444 60.991 -20.851 1.00 86.24 66 GLU F CA 1
ATOM 4643 C C . GLU F 1 66 ? 30.419 59.541 -20.361 1.00 84.83 66 GLU F C 1
ATOM 4644 O O . GLU F 1 66 ? 29.471 59.115 -19.700 1.00 84.51 66 GLU F O 1
ATOM 4658 N N . CYS F 1 68 ? 31.262 56.200 -18.233 1.00 74.13 68 CYS F N 1
ATOM 4659 C CA . CYS F 1 68 ? 31.440 55.898 -16.817 1.00 70.38 68 CYS F CA 1
ATOM 4660 C C . CYS F 1 68 ? 31.442 54.404 -16.560 1.00 67.19 68 CYS F C 1
ATOM 4661 O O . CYS F 1 68 ? 31.200 53.604 -17.464 1.00 67.51 68 CYS F O 1
ATOM 4664 N N . VAL F 1 69 ? 31.706 54.046 -15.308 1.00 62.98 69 VAL F N 1
ATOM 4665 C CA . VAL F 1 69 ? 31.710 52.657 -14.868 1.00 59.39 69 VAL F CA 1
ATOM 4666 C C . VAL F 1 69 ? 31.212 52.688 -13.434 1.00 57.37 69 VAL F C 1
ATOM 4667 O O . VAL F 1 69 ? 31.794 53.350 -12.591 1.00 57.35 69 VAL F O 1
ATOM 4671 N N . ALA F 1 70 ? 30.125 51.975 -13.175 1.00 56.35 70 ALA F N 1
ATOM 4672 C CA . ALA F 1 70 ? 29.516 51.934 -11.852 1.00 57.65 70 ALA F CA 1
ATOM 4673 C C . ALA F 1 70 ? 30.066 50.823 -10.966 1.00 57.95 70 ALA F C 1
ATOM 4674 O O . ALA F 1 70 ? 30.035 49.646 -11.338 1.00 59.03 70 ALA F O 1
ATOM 4676 N N . SER F 1 71 ? 30.550 51.196 -9.786 1.00 57.11 71 SER F N 1
ATOM 4677 C CA . SER F 1 71 ? 31.084 50.208 -8.864 1.00 57.10 71 SER F CA 1
ATOM 4678 C C . SER F 1 71 ? 30.042 49.129 -8.642 1.00 56.36 71 SER F C 1
ATOM 4679 O O . SER F 1 71 ? 28.864 49.426 -8.518 1.00 58.71 71 SER F O 1
ATOM 4682 N N . PRO F 1 72 ? 30.456 47.859 -8.616 1.00 55.43 72 PRO F N 1
ATOM 4683 C CA . PRO F 1 72 ? 29.491 46.780 -8.398 1.00 55.49 72 PRO F CA 1
ATOM 4684 C C . PRO F 1 72 ? 29.183 46.583 -6.908 1.00 56.28 72 PRO F C 1
ATOM 4685 O O . PRO F 1 72 ? 28.574 45.595 -6.506 1.00 56.98 72 PRO F O 1
ATOM 4689 N N . LEU F 1 73 ? 29.602 47.541 -6.095 1.00 56.63 73 LEU F N 1
ATOM 4690 C CA . LEU F 1 73 ? 29.390 47.459 -4.661 1.00 57.83 73 LEU F CA 1
ATOM 4691 C C . LEU F 1 73 ? 28.321 48.434 -4.144 1.00 59.56 73 LEU F C 1
ATOM 4692 O O . LEU F 1 73 ? 27.280 48.008 -3.622 1.00 58.75 73 LEU F O 1
ATOM 4697 N N . TYR F 1 74 ? 28.583 49.737 -4.283 1.00 60.37 74 TYR F N 1
ATOM 4698 C CA . TYR F 1 74 ? 27.648 50.758 -3.817 1.00 60.24 74 TYR F CA 1
ATOM 4699 C C . TYR F 1 74 ? 27.186 51.681 -4.937 1.00 60.27 74 TYR F C 1
ATOM 4700 O O . TYR F 1 74 ? 26.623 52.744 -4.690 1.00 59.88 74 TYR F O 1
ATOM 4709 N N . LYS F 1 75 ? 27.444 51.248 -6.165 1.00 60.29 75 LYS F N 1
ATOM 4710 C CA . LYS F 1 75 ? 27.042 51.938 -7.385 1.00 61.41 75 LYS F CA 1
ATOM 4711 C C . LYS F 1 75 ? 27.459 53.386 -7.678 1.00 62.52 75 LYS F C 1
ATOM 4712 O O . LYS F 1 75 ? 26.836 54.039 -8.515 1.00 63.60 75 LYS F O 1
ATOM 4718 N N . GLN F 1 76 ? 28.484 53.912 -7.023 1.00 62.81 76 GLN F N 1
ATOM 4719 C CA . GLN F 1 76 ? 28.890 55.278 -7.346 1.00 64.24 76 GLN F CA 1
ATOM 4720 C C . GLN F 1 76 ? 29.383 55.235 -8.802 1.00 64.64 76 GLN F C 1
ATOM 4721 O O . GLN F 1 76 ? 29.851 54.190 -9.263 1.00 65.23 76 GLN F O 1
ATOM 4727 N N . HIS F 1 77 ? 29.283 56.345 -9.528 1.00 63.96 77 HIS F N 1
ATOM 4728 C CA . HIS F 1 77 ? 29.730 56.366 -10.924 1.00 62.94 77 HIS F CA 1
ATOM 4729 C C . HIS F 1 77 ? 31.058 57.073 -11.127 1.00 61.84 77 HIS F C 1
ATOM 4730 O O . HIS F 1 77 ? 31.277 58.165 -10.608 1.00 62.11 77 HIS F O 1
ATOM 4737 N N . PHE F 1 78 ? 31.940 56.449 -11.900 1.00 60.83 78 PHE F N 1
ATOM 4738 C CA . PHE F 1 78 ? 33.263 57.012 -12.167 1.00 60.97 78 PHE F CA 1
ATOM 4739 C C . PHE F 1 78 ? 33.514 57.242 -13.660 1.00 60.78 78 PHE F C 1
ATOM 4740 O O . PHE F 1 78 ? 33.146 56.422 -14.501 1.00 58.73 78 PHE F O 1
ATOM 4748 N N . SER F 1 79 ? 34.160 58.365 -13.966 1.00 61.14 79 SER F N 1
ATOM 4749 C CA . SER F 1 79 ? 34.482 58.759 -15.335 1.00 60.71 79 SER F CA 1
ATOM 4750 C C . SER F 1 79 ? 35.818 58.186 -15.813 1.00 61.26 79 SER F C 1
ATOM 4751 O O . SER F 1 79 ? 36.873 58.489 -15.245 1.00 59.12 79 SER F O 1
ATOM 4754 N N . LEU F 1 80 ? 35.760 57.369 -16.867 1.00 61.63 80 LEU F N 1
ATOM 4755 C CA . LEU F 1 80 ? 36.945 56.727 -17.434 1.00 62.68 80 LEU F CA 1
ATOM 4756 C C . LEU F 1 80 ? 37.947 57.744 -17.961 1.00 65.10 80 LEU F C 1
ATOM 4757 O O . LEU F 1 80 ? 39.100 57.410 -18.234 1.00 64.40 80 LEU F O 1
ATOM 4762 N N . LYS F 1 81 ? 37.497 58.987 -18.095 1.00 67.80 81 LYS F N 1
ATOM 4763 C CA . LYS F 1 81 ? 38.344 60.059 -18.585 1.00 70.41 81 LYS F CA 1
ATOM 4764 C C . LYS F 1 81 ? 39.130 60.733 -17.455 1.00 71.21 81 LYS F C 1
ATOM 4765 O O . LYS F 1 81 ? 40.363 60.734 -17.463 1.00 70.85 81 LYS F O 1
ATOM 4771 N N . SER F 1 82 ? 38.412 61.300 -16.485 1.00 71.99 82 SER F N 1
ATOM 4772 C CA . SER F 1 82 ? 39.037 61.989 -15.354 1.00 73.31 82 SER F CA 1
ATOM 4773 C C . SER F 1 82 ? 39.243 61.085 -14.141 1.00 74.38 82 SER F C 1
ATOM 4774 O O . SER F 1 82 ? 40.262 61.184 -13.451 1.00 74.66 82 SER F O 1
ATOM 4777 N N . GLY F 1 83 ? 38.264 60.220 -13.887 1.00 75.12 83 GLY F N 1
ATOM 4778 C CA . GLY F 1 83 ? 38.326 59.314 -12.755 1.00 75.79 83 GLY F CA 1
ATOM 4779 C C . GLY F 1 83 ? 37.404 59.797 -11.654 1.00 76.43 83 GLY F C 1
ATOM 4780 O O . GLY F 1 83 ? 37.127 59.085 -10.687 1.00 75.88 83 GLY F O 1
ATOM 4781 N N . GLN F 1 84 ? 36.916 61.022 -11.820 1.00 77.86 84 GLN F N 1
ATOM 4782 C CA . GLN F 1 84 ? 36.031 61.652 -10.849 1.00 78.41 84 GLN F CA 1
ATOM 4783 C C . GLN F 1 84 ? 34.760 60.871 -10.585 1.00 78.33 84 GLN F C 1
ATOM 4784 O O . GLN F 1 84 ? 34.216 60.210 -11.472 1.00 77.17 84 GLN F O 1
ATOM 4790 N N . CYS F 1 85 ? 34.287 60.973 -9.351 1.00 79.20 85 CYS F N 1
ATOM 4791 C CA . CYS F 1 85 ? 33.072 60.294 -8.925 1.00 80.90 85 CYS F CA 1
ATOM 4792 C C . CYS F 1 85 ? 31.884 61.253 -9.065 1.00 81.45 85 CYS F C 1
ATOM 4793 O O . CYS F 1 85 ? 31.908 62.359 -8.519 1.00 82.74 85 CYS F O 1
ATOM 4796 N N . LEU F 1 86 ? 30.849 60.829 -9.789 1.00 80.37 86 LEU F N 1
ATOM 4797 C CA . LEU F 1 86 ? 29.673 61.667 -9.988 1.00 78.99 86 LEU F CA 1
ATOM 4798 C C . LEU F 1 86 ? 28.959 62.072 -8.701 1.00 78.79 86 LEU F C 1
ATOM 4799 O O . LEU F 1 86 ? 28.884 63.260 -8.395 1.00 79.32 86 LEU F O 1
ATOM 4804 N N . GLU F 1 87 ? 28.446 61.110 -7.937 1.00 78.23 87 GLU F N 1
ATOM 4805 C CA . GLU F 1 87 ? 27.749 61.445 -6.691 1.00 77.46 87 GLU F CA 1
ATOM 4806 C C . GLU F 1 87 ? 28.642 61.797 -5.500 1.00 77.10 87 GLU F C 1
ATOM 4807 O O . GLU F 1 87 ? 28.217 61.690 -4.353 1.00 75.71 87 GLU F O 1
ATOM 4813 N N . ASP F 1 88 ? 29.867 62.233 -5.765 1.00 77.94 88 ASP F N 1
ATOM 4814 C CA . ASP F 1 88 ? 30.785 62.594 -4.688 1.00 79.46 88 ASP F CA 1
ATOM 4815 C C . ASP F 1 88 ? 32.067 63.187 -5.254 1.00 80.39 88 ASP F C 1
ATOM 4816 O O . ASP F 1 88 ? 32.929 62.460 -5.740 1.00 81.76 88 ASP F O 1
ATOM 4821 N N . GLU F 1 89 ? 32.207 64.503 -5.179 1.00 81.42 89 GLU F N 1
ATOM 4822 C CA . GLU F 1 89 ? 33.393 65.155 -5.727 1.00 82.40 89 GLU F CA 1
ATOM 4823 C C . GLU F 1 89 ? 34.612 65.096 -4.821 1.00 81.36 89 GLU F C 1
ATOM 4824 O O . GLU F 1 89 ? 35.449 65.998 -4.838 1.00 81.11 89 GLU F O 1
ATOM 4830 N N . ALA F 1 90 ? 34.722 64.023 -4.045 1.00 79.81 90 ALA F N 1
ATOM 4831 C CA . ALA F 1 90 ? 35.850 63.864 -3.133 1.00 78.77 90 ALA F CA 1
ATOM 4832 C C . ALA F 1 90 ? 36.708 62.655 -3.510 1.00 77.95 90 ALA F C 1
ATOM 4833 O O . ALA F 1 90 ? 37.911 62.623 -3.231 1.00 77.14 90 ALA F O 1
ATOM 4835 N N . HIS F 1 91 ? 36.074 61.664 -4.140 1.00 75.86 91 HIS F N 1
ATOM 4836 C CA . HIS F 1 91 ? 36.748 60.446 -4.575 1.00 71.67 91 HIS F CA 1
ATOM 4837 C C . HIS F 1 91 ? 37.017 60.507 -6.067 1.00 69.88 91 HIS F C 1
ATOM 4838 O O . HIS F 1 91 ? 36.150 60.895 -6.849 1.00 70.15 91 HIS F O 1
ATOM 4845 N N . CYS F 1 92 ? 38.226 60.126 -6.454 1.00 67.85 92 CYS F N 1
ATOM 4846 C CA . CYS F 1 92 ? 38.626 60.112 -7.855 1.00 65.72 92 CYS F CA 1
ATOM 4847 C C . CYS F 1 92 ? 39.601 58.940 -8.001 1.00 65.26 92 CYS F C 1
ATOM 4848 O O . CYS F 1 92 ? 40.431 58.703 -7.110 1.00 65.36 92 CYS F O 1
ATOM 4851 N N . LEU F 1 93 ? 39.486 58.199 -9.105 1.00 62.89 93 LEU F N 1
ATOM 4852 C CA . LEU F 1 93 ? 40.351 57.044 -9.367 1.00 59.07 93 LEU F CA 1
ATOM 4853 C C . LEU F 1 93 ? 41.614 57.445 -10.127 1.00 57.26 93 LEU F C 1
ATOM 4854 O O . LEU F 1 93 ? 41.607 58.404 -10.905 1.00 57.05 93 LEU F O 1
ATOM 4859 N N . LYS F 1 94 ? 42.698 56.715 -9.901 1.00 55.33 94 LYS F N 1
ATOM 4860 C CA . LYS F 1 94 ? 43.946 56.995 -10.599 1.00 54.12 94 LYS F CA 1
ATOM 4861 C C . LYS F 1 94 ? 43.739 56.547 -12.051 1.00 55.32 94 LYS F C 1
ATOM 4862 O O . LYS F 1 94 ? 43.081 55.534 -12.297 1.00 55.33 94 LYS F O 1
ATOM 4868 N N . THR F 1 95 ? 44.273 57.293 -13.014 1.00 55.69 95 THR F N 1
ATOM 4869 C CA . THR F 1 95 ? 44.112 56.901 -14.410 1.00 57.63 95 THR F CA 1
ATOM 4870 C C . THR F 1 95 ? 45.445 56.899 -15.139 1.00 58.27 95 THR F C 1
ATOM 4871 O O . THR F 1 95 ? 46.241 57.824 -15.005 1.00 58.96 95 THR F O 1
ATOM 4875 N N . TRP F 1 96 ? 45.686 55.847 -15.908 1.00 58.36 96 TRP F N 1
ATOM 4876 C CA . TRP F 1 96 ? 46.914 55.737 -16.678 1.00 58.26 96 TRP F CA 1
ATOM 4877 C C . TRP F 1 96 ? 46.591 56.046 -18.124 1.00 60.96 96 TRP F C 1
ATOM 4878 O O . TRP F 1 96 ? 45.485 55.763 -18.592 1.00 61.62 96 TRP F O 1
ATOM 4889 N N . ARG F 1 97 ? 47.548 56.628 -18.836 1.00 63.63 97 ARG F N 1
ATOM 4890 C CA . ARG F 1 97 ? 47.331 56.920 -20.241 1.00 65.86 97 ARG F CA 1
ATOM 4891 C C . ARG F 1 97 ? 47.844 55.718 -21.023 1.00 65.85 97 ARG F C 1
ATOM 4892 O O . ARG F 1 97 ? 48.942 55.226 -20.767 1.00 65.44 97 ARG F O 1
ATOM 4900 N N . VAL F 1 98 ? 47.033 55.232 -21.955 1.00 65.93 98 VAL F N 1
ATOM 4901 C CA . VAL F 1 98 ? 47.411 54.088 -22.770 1.00 66.86 98 VAL F CA 1
ATOM 4902 C C . VAL F 1 98 ? 47.047 54.326 -24.224 1.00 67.44 98 VAL F C 1
ATOM 4903 O O . VAL F 1 98 ? 46.208 55.171 -24.534 1.00 67.02 98 VAL F O 1
ATOM 4907 N N . THR F 1 99 ? 47.687 53.575 -25.111 1.00 68.20 99 THR F N 1
ATOM 4908 C CA . THR F 1 99 ? 47.439 53.699 -26.537 1.00 68.61 99 THR F CA 1
ATOM 4909 C C . THR F 1 99 ? 47.501 52.361 -27.255 1.00 69.16 99 THR F C 1
ATOM 4910 O O . THR F 1 99 ? 47.945 51.353 -26.691 1.00 67.79 99 THR F O 1
ATOM 4914 N N . VAL F 1 100 ? 47.038 52.373 -28.503 1.00 69.67 100 VAL F N 1
ATOM 4915 C CA . VAL F 1 100 ? 47.028 51.195 -29.360 1.00 70.31 100 VAL F CA 1
ATOM 4916 C C . VAL F 1 100 ? 47.601 51.593 -30.723 1.00 71.18 100 VAL F C 1
ATOM 4917 O O . VAL F 1 100 ? 47.525 52.758 -31.125 1.00 71.20 100 VAL F O 1
ATOM 4921 N N . ASP F 1 101 ? 48.194 50.632 -31.422 1.00 71.59 101 ASP F N 1
ATOM 4922 C CA . ASP F 1 101 ? 48.767 50.887 -32.735 1.00 72.69 101 ASP F CA 1
ATOM 4923 C C . ASP F 1 101 ? 48.182 49.921 -33.747 1.00 73.15 101 ASP F C 1
ATOM 4924 O O . ASP F 1 101 ? 47.728 50.321 -34.819 1.00 73.24 101 ASP F O 1
ATOM 4929 N N . ASP F 1 102 ? 48.208 48.643 -33.393 1.00 73.01 102 ASP F N 1
ATOM 4930 C CA . ASP F 1 102 ? 47.673 47.598 -34.241 1.00 72.77 102 ASP F CA 1
ATOM 4931 C C . ASP F 1 102 ? 46.810 46.759 -33.338 1.00 71.65 102 ASP F C 1
ATOM 4932 O O . ASP F 1 102 ? 45.656 47.086 -33.073 1.00 71.22 102 ASP F O 1
ATOM 4937 N N . ASN F 1 103 ? 47.405 45.677 -32.856 1.00 70.96 103 ASN F N 1
ATOM 4938 C CA . ASN F 1 103 ? 46.747 44.746 -31.964 1.00 70.25 103 ASN F CA 1
ATOM 4939 C C . ASN F 1 103 ? 47.599 44.737 -30.701 1.00 69.71 103 ASN F C 1
ATOM 4940 O O . ASN F 1 103 ? 47.691 43.725 -30.003 1.00 69.23 103 ASN F O 1
ATOM 4945 N N . GLN F 1 104 ? 48.225 45.875 -30.416 1.00 68.93 104 GLN F N 1
ATOM 4946 C CA . GLN F 1 104 ? 49.096 45.984 -29.255 1.00 69.44 104 GLN F CA 1
ATOM 4947 C C . GLN F 1 104 ? 48.762 47.158 -28.337 1.00 69.02 104 GLN F C 1
ATOM 4948 O O . GLN F 1 104 ? 48.913 48.319 -28.713 1.00 68.12 104 GLN F O 1
ATOM 4954 N N . VAL F 1 105 ? 48.318 46.848 -27.124 1.00 69.09 105 VAL F N 1
ATOM 4955 C CA . VAL F 1 105 ? 47.972 47.878 -26.149 1.00 70.24 105 VAL F CA 1
ATOM 4956 C C . VAL F 1 105 ? 49.191 48.206 -25.281 1.00 70.97 105 VAL F C 1
ATOM 4957 O O . VAL F 1 105 ? 49.874 47.299 -24.802 1.00 69.81 105 VAL F O 1
ATOM 4961 N N . CYS F 1 106 ? 49.461 49.494 -25.080 1.00 71.62 106 CYS F N 1
ATOM 4962 C CA . CYS F 1 106 ? 50.598 49.899 -24.262 1.00 73.29 106 CYS F CA 1
ATOM 4963 C C . CYS F 1 106 ? 50.277 51.123 -23.397 1.00 74.02 106 CYS F C 1
ATOM 4964 O O . CYS F 1 106 ? 49.393 51.903 -23.733 1.00 74.39 106 CYS F O 1
ATOM 4967 N N . TYR F 1 107 ? 50.981 51.282 -22.276 1.00 74.83 107 TYR F N 1
ATOM 4968 C CA . TYR F 1 107 ? 50.756 52.436 -21.407 1.00 76.14 107 TYR F CA 1
ATOM 4969 C C . TYR F 1 107 ? 51.954 53.386 -21.498 1.00 77.76 107 TYR F C 1
ATOM 4970 O O . TYR F 1 107 ? 53.112 52.957 -21.551 1.00 77.61 107 TYR F O 1
ATOM 4979 N N . LEU F 1 108 ? 51.655 54.683 -21.531 1.00 79.51 108 LEU F N 1
ATOM 4980 C CA . LEU F 1 108 ? 52.668 55.730 -21.661 1.00 80.98 108 LEU F CA 1
ATOM 4981 C C . LEU F 1 108 ? 53.461 55.960 -20.379 1.00 81.43 108 LEU F C 1
ATOM 4982 O O . LEU F 1 108 ? 52.935 56.486 -19.396 1.00 82.54 108 LEU F O 1
ATOM 4987 N N . ALA F 1 109 ? 54.731 55.572 -20.396 1.00 81.32 109 ALA F N 1
ATOM 4988 C CA . ALA F 1 109 ? 55.594 55.755 -19.239 1.00 82.00 109 ALA F CA 1
ATOM 4989 C C . ALA F 1 109 ? 56.098 57.199 -19.195 1.00 83.10 109 ALA F C 1
ATOM 4990 O O . ALA F 1 109 ? 55.745 57.976 -20.113 1.00 83.26 109 ALA F O 1
ATOM 4992 N N . LEU G 1 4 ? 9.121 68.411 -61.063 1.00 86.02 4 LEU G N 1
ATOM 4993 C CA . LEU G 1 4 ? 8.673 68.041 -59.685 1.00 87.18 4 LEU G CA 1
ATOM 4994 C C . LEU G 1 4 ? 7.215 67.570 -59.705 1.00 86.91 4 LEU G C 1
ATOM 4995 O O . LEU G 1 4 ? 6.387 68.136 -60.423 1.00 87.43 4 LEU G O 1
ATOM 5000 N N . THR G 1 5 ? 6.917 66.528 -58.928 1.00 85.96 5 THR G N 1
ATOM 5001 C CA . THR G 1 5 ? 5.561 65.976 -58.842 1.00 84.26 5 THR G CA 1
ATOM 5002 C C . THR G 1 5 ? 5.284 65.329 -57.485 1.00 82.99 5 THR G C 1
ATOM 5003 O O . THR G 1 5 ? 5.995 65.564 -56.502 1.00 82.81 5 THR G O 1
ATOM 5007 N N . LYS G 1 6 ? 4.232 64.516 -57.444 1.00 81.25 6 LYS G N 1
ATOM 5008 C CA . LYS G 1 6 ? 3.837 63.827 -56.223 1.00 78.34 6 LYS G CA 1
ATOM 5009 C C . LYS G 1 6 ? 3.934 62.325 -56.399 1.00 75.57 6 LYS G C 1
ATOM 5010 O O . LYS G 1 6 ? 3.147 61.735 -57.132 1.00 74.60 6 LYS G O 1
ATOM 5016 N N . VAL G 1 7 ? 4.899 61.705 -55.736 1.00 73.13 7 VAL G N 1
ATOM 5017 C CA . VAL G 1 7 ? 5.032 60.259 -55.825 1.00 71.77 7 VAL G CA 1
ATOM 5018 C C . VAL G 1 7 ? 4.383 59.684 -54.574 1.00 70.11 7 VAL G C 1
ATOM 5019 O O . VAL G 1 7 ? 4.555 60.221 -53.481 1.00 69.84 7 VAL G O 1
ATOM 5023 N N . LYS G 1 8 ? 3.637 58.596 -54.734 1.00 67.59 8 LYS G N 1
ATOM 5024 C CA . LYS G 1 8 ? 2.944 57.980 -53.605 1.00 64.75 8 LYS G CA 1
ATOM 5025 C C . LYS G 1 8 ? 3.878 57.243 -52.662 1.00 63.22 8 LYS G C 1
ATOM 5026 O O . LYS G 1 8 ? 4.761 56.503 -53.094 1.00 62.89 8 LYS G O 1
ATOM 5032 N N . LEU G 1 9 ? 3.671 57.452 -51.371 1.00 62.25 9 LEU G N 1
ATOM 5033 C CA . LEU G 1 9 ? 4.452 56.771 -50.356 1.00 62.36 9 LEU G CA 1
ATOM 5034 C C . LEU G 1 9 ? 3.576 55.695 -49.730 1.00 64.09 9 LEU G C 1
ATOM 5035 O O . LEU G 1 9 ? 3.717 54.503 -50.015 1.00 63.68 9 LEU G O 1
ATOM 5040 N N . CYS G 1 10 ? 2.652 56.149 -48.889 1.00 66.73 10 CYS G N 1
ATOM 5041 C CA . CYS G 1 10 ? 1.735 55.283 -48.162 1.00 69.39 10 CYS G CA 1
ATOM 5042 C C . CYS G 1 10 ? 0.387 55.966 -48.012 1.00 71.17 10 CYS G C 1
ATOM 5043 O O . CYS G 1 10 ? 0.078 56.923 -48.716 1.00 72.12 10 CYS G O 1
ATOM 5046 N N . GLN G 1 11 ? -0.398 55.469 -47.062 1.00 73.67 11 GLN G N 1
ATOM 5047 C CA . GLN G 1 11 ? -1.715 56.015 -46.765 1.00 75.18 11 GLN G CA 1
ATOM 5048 C C . GLN G 1 11 ? -1.751 56.385 -45.284 1.00 76.82 11 GLN G C 1
ATOM 5049 O O . GLN G 1 11 ? -1.047 55.781 -44.475 1.00 77.63 11 GLN G O 1
ATOM 5055 N N . LEU G 1 12 ? -2.553 57.383 -44.925 1.00 78.79 12 LEU G N 1
ATOM 5056 C CA . LEU G 1 12 ? -2.636 57.794 -43.531 1.00 80.59 12 LEU G CA 1
ATOM 5057 C C . LEU G 1 12 ? -3.265 56.700 -42.661 1.00 82.47 12 LEU G C 1
ATOM 5058 O O . LEU G 1 12 ? -3.216 56.764 -41.431 1.00 82.25 12 LEU G O 1
ATOM 5063 N N . ASP G 1 13 ? -3.871 55.704 -43.302 1.00 85.56 13 ASP G N 1
ATOM 5064 C CA . ASP G 1 13 ? -4.463 54.592 -42.567 1.00 87.95 13 ASP G CA 1
ATOM 5065 C C . ASP G 1 13 ? -3.408 53.485 -42.466 1.00 88.06 13 ASP G C 1
ATOM 5066 O O . ASP G 1 13 ? -3.717 52.295 -42.359 1.00 88.12 13 ASP G O 1
ATOM 5071 N N . ASP G 1 14 ? -2.150 53.913 -42.503 1.00 87.99 14 ASP G N 1
ATOM 5072 C CA . ASP G 1 14 ? -0.997 53.027 -42.400 1.00 88.41 14 ASP G CA 1
ATOM 5073 C C . ASP G 1 14 ? -0.100 53.594 -41.301 1.00 87.83 14 ASP G C 1
ATOM 5074 O O . ASP G 1 14 ? 0.708 52.882 -40.705 1.00 87.58 14 ASP G O 1
ATOM 5079 N N . LEU G 1 15 ? -0.270 54.884 -41.030 1.00 87.32 15 LEU G N 1
ATOM 5080 C CA . LEU G 1 15 ? 0.527 55.569 -40.020 1.00 87.91 15 LEU G CA 1
ATOM 5081 C C . LEU G 1 15 ? -0.228 55.792 -38.713 1.00 88.12 15 LEU G C 1
ATOM 5082 O O . LEU G 1 15 ? -1.282 56.428 -38.695 1.00 88.87 15 LEU G O 1
ATOM 5095 N N . PRO G 1 17 ? -0.499 57.449 -34.954 1.00 81.32 17 PRO G N 1
ATOM 5096 C CA . PRO G 1 17 ? 0.027 58.698 -34.400 1.00 78.46 17 PRO G CA 1
ATOM 5097 C C . PRO G 1 17 ? 1.253 58.510 -33.508 1.00 76.00 17 PRO G C 1
ATOM 5098 O O . PRO G 1 17 ? 1.268 57.656 -32.626 1.00 75.98 17 PRO G O 1
ATOM 5102 N N . PHE G 1 18 ? 2.288 59.304 -33.765 1.00 73.22 18 PHE G N 1
ATOM 5103 C CA . PHE G 1 18 ? 3.519 59.280 -32.977 1.00 70.18 18 PHE G CA 1
ATOM 5104 C C . PHE G 1 18 ? 4.390 58.023 -33.067 1.00 66.65 18 PHE G C 1
ATOM 5105 O O . PHE G 1 18 ? 5.351 57.885 -32.308 1.00 65.79 18 PHE G O 1
ATOM 5113 N N . ILE G 1 19 ? 4.068 57.119 -33.988 1.00 63.27 19 ILE G N 1
ATOM 5114 C CA . ILE G 1 19 ? 4.841 55.887 -34.157 1.00 61.02 19 ILE G CA 1
ATOM 5115 C C . ILE G 1 19 ? 5.533 55.756 -35.522 1.00 58.14 19 ILE G C 1
ATOM 5116 O O . ILE G 1 19 ? 4.881 55.582 -36.555 1.00 56.53 19 ILE G O 1
ATOM 5121 N N . GLY G 1 20 ? 6.861 55.814 -35.506 1.00 55.07 20 GLY G N 1
ATOM 5122 C CA . GLY G 1 20 ? 7.627 55.723 -36.737 1.00 52.17 20 GLY G CA 1
ATOM 5123 C C . GLY G 1 20 ? 7.325 54.550 -37.653 1.00 49.27 20 GLY G C 1
ATOM 5124 O O . GLY G 1 20 ? 7.011 53.453 -37.197 1.00 49.54 20 GLY G O 1
ATOM 5125 N N . ALA G 1 21 ? 7.421 54.797 -38.957 1.00 46.10 21 ALA G N 1
ATOM 5126 C CA . ALA G 1 21 ? 7.194 53.782 -39.981 1.00 42.81 21 ALA G CA 1
ATOM 5127 C C . ALA G 1 21 ? 8.233 54.042 -41.071 1.00 40.55 21 ALA G C 1
ATOM 5128 O O . ALA G 1 21 ? 8.406 55.174 -41.504 1.00 41.10 21 ALA G O 1
ATOM 5130 N N . THR G 1 22 ? 8.923 53.009 -41.525 1.00 38.48 22 THR G N 1
ATOM 5131 C CA . THR G 1 22 ? 9.963 53.222 -42.528 1.00 37.37 22 THR G CA 1
ATOM 5132 C C . THR G 1 22 ? 9.536 53.084 -43.965 1.00 36.54 22 THR G C 1
ATOM 5133 O O . THR G 1 22 ? 8.712 52.244 -44.300 1.00 37.85 22 THR G O 1
ATOM 5137 N N . VAL G 1 23 ? 10.114 53.926 -44.810 1.00 36.66 23 VAL G N 1
ATOM 5138 C CA . VAL G 1 23 ? 9.848 53.890 -46.240 1.00 38.24 23 VAL G CA 1
ATOM 5139 C C . VAL G 1 23 ? 11.152 54.118 -46.982 1.00 38.39 23 VAL G C 1
ATOM 5140 O O . VAL G 1 23 ? 12.139 54.587 -46.416 1.00 38.78 23 VAL G O 1
ATOM 5144 N N . LEU G 1 24 ? 11.130 53.794 -48.264 1.00 38.77 24 LEU G N 1
ATOM 5145 C CA . LEU G 1 24 ? 12.287 53.938 -49.112 1.00 38.38 24 LEU G CA 1
ATOM 5146 C C . LEU G 1 24 ? 12.020 55.017 -50.167 1.00 39.12 24 LEU G C 1
ATOM 5147 O O . LEU G 1 24 ? 11.233 54.806 -51.091 1.00 40.51 24 LEU G O 1
ATOM 5152 N N . ILE G 1 25 ? 12.653 56.178 -50.014 1.00 38.49 25 ILE G N 1
ATOM 5153 C CA . ILE G 1 25 ? 12.502 57.268 -50.974 1.00 37.76 25 ILE G CA 1
ATOM 5154 C C . ILE G 1 25 ? 13.743 57.341 -51.856 1.00 38.75 25 ILE G C 1
ATOM 5155 O O . ILE G 1 25 ? 14.773 57.855 -51.429 1.00 36.53 25 ILE G O 1
ATOM 5160 N N . GLU G 1 26 ? 13.630 56.825 -53.081 1.00 40.78 26 GLU G N 1
ATOM 5161 C CA . GLU G 1 26 ? 14.739 56.805 -54.039 1.00 42.65 26 GLU G CA 1
ATOM 5162 C C . GLU G 1 26 ? 15.977 56.090 -53.509 1.00 42.15 26 GLU G C 1
ATOM 5163 O O . GLU G 1 26 ? 17.102 56.529 -53.740 1.00 42.91 26 GLU G O 1
ATOM 5169 N N . GLY G 1 27 ? 15.774 55.000 -52.781 1.00 41.26 27 GLY G N 1
ATOM 5170 C CA . GLY G 1 27 ? 16.918 54.259 -52.285 1.00 40.50 27 GLY G CA 1
ATOM 5171 C C . GLY G 1 27 ? 17.472 54.623 -50.920 1.00 38.77 27 GLY G C 1
ATOM 5172 O O . GLY G 1 27 ? 18.353 53.927 -50.414 1.00 38.62 27 GLY G O 1
ATOM 5173 N N . GLU G 1 28 ? 16.982 55.703 -50.325 1.00 36.39 28 GLU G N 1
ATOM 5174 C CA . GLU G 1 28 ? 17.453 56.094 -49.008 1.00 35.83 28 GLU G CA 1
ATOM 5175 C C . GLU G 1 28 ? 16.462 55.602 -47.963 1.00 35.91 28 GLU G C 1
ATOM 5176 O O . GLU G 1 28 ? 15.273 55.492 -48.236 1.00 38.36 28 GLU G O 1
ATOM 5182 N N . ARG G 1 29 ? 16.936 55.289 -46.766 1.00 36.42 29 ARG G N 1
ATOM 5183 C CA . ARG G 1 29 ? 16.027 54.773 -45.751 1.00 35.52 29 ARG G CA 1
ATOM 5184 C C . ARG G 1 29 ? 15.383 55.902 -44.965 1.00 34.12 29 ARG G C 1
ATOM 5185 O O . ARG G 1 29 ? 16.075 56.668 -44.283 1.00 31.99 29 ARG G O 1
ATOM 5193 N N . VAL G 1 30 ? 14.055 55.989 -45.053 1.00 31.32 30 VAL G N 1
ATOM 5194 C CA . VAL G 1 30 ? 13.313 57.064 -44.404 1.00 32.60 30 VAL G CA 1
ATOM 5195 C C . VAL G 1 30 ? 12.309 56.636 -43.340 1.00 34.92 30 VAL G C 1
ATOM 5196 O O . VAL G 1 30 ? 11.618 55.629 -43.486 1.00 34.23 30 VAL G O 1
ATOM 5200 N N . ALA G 1 31 ? 12.229 57.435 -42.279 1.00 37.31 31 ALA G N 1
ATOM 5201 C CA . ALA G 1 31 ? 11.304 57.194 -41.174 1.00 40.53 31 ALA G CA 1
ATOM 5202 C C . ALA G 1 31 ? 10.151 58.203 -41.217 1.00 42.36 31 ALA G C 1
ATOM 5203 O O . ALA G 1 31 ? 10.384 59.411 -41.168 1.00 41.98 31 ALA G O 1
ATOM 5205 N N . LEU G 1 32 ? 8.917 57.720 -41.319 1.00 43.84 32 LEU G N 1
ATOM 5206 C CA . LEU G 1 32 ? 7.764 58.621 -41.341 1.00 47.19 32 LEU G CA 1
ATOM 5207 C C . LEU G 1 32 ? 7.173 58.766 -39.949 1.00 51.48 32 LEU G C 1
ATOM 5208 O O . LEU G 1 32 ? 7.055 57.789 -39.204 1.00 53.43 32 LEU G O 1
ATOM 5213 N N . PHE G 1 33 ? 6.795 59.989 -39.601 1.00 55.19 33 PHE G N 1
ATOM 5214 C CA . PHE G 1 33 ? 6.196 60.256 -38.300 1.00 58.64 33 PHE G CA 1
ATOM 5215 C C . PHE G 1 33 ? 4.908 61.058 -38.422 1.00 60.84 33 PHE G C 1
ATOM 5216 O O . PHE G 1 33 ? 4.944 62.269 -38.632 1.00 62.05 33 PHE G O 1
ATOM 5224 N N . TYR G 1 34 ? 3.778 60.367 -38.295 1.00 63.24 34 TYR G N 1
ATOM 5225 C CA . TYR G 1 34 ? 2.467 60.999 -38.394 1.00 66.94 34 TYR G CA 1
ATOM 5226 C C . TYR G 1 34 ? 2.077 61.739 -37.117 1.00 67.92 34 TYR G C 1
ATOM 5227 O O . TYR G 1 34 ? 2.108 61.173 -36.026 1.00 67.68 34 TYR G O 1
ATOM 5236 N N . ILE G 1 35 ? 1.724 63.013 -37.266 1.00 70.02 35 ILE G N 1
ATOM 5237 C CA . ILE G 1 35 ? 1.298 63.853 -36.148 1.00 72.20 35 ILE G CA 1
ATOM 5238 C C . ILE G 1 35 ? -0.144 64.252 -36.457 1.00 74.08 35 ILE G C 1
ATOM 5239 O O . ILE G 1 35 ? -0.427 64.790 -37.530 1.00 74.48 35 ILE G O 1
ATOM 5244 N N . PRO G 1 36 ? -1.070 63.996 -35.518 1.00 75.51 36 PRO G N 1
ATOM 5245 C CA . PRO G 1 36 ? -2.494 64.314 -35.683 1.00 76.20 36 PRO G CA 1
ATOM 5246 C C . PRO G 1 36 ? -2.816 65.687 -36.289 1.00 77.30 36 PRO G C 1
ATOM 5247 O O . PRO G 1 36 ? -3.530 65.781 -37.297 1.00 76.47 36 PRO G O 1
ATOM 5251 N N . ASP G 1 37 ? -2.288 66.743 -35.676 1.00 78.45 37 ASP G N 1
ATOM 5252 C CA . ASP G 1 37 ? -2.518 68.114 -36.137 1.00 79.15 37 ASP G CA 1
ATOM 5253 C C . ASP G 1 37 ? -1.617 68.512 -37.308 1.00 79.60 37 ASP G C 1
ATOM 5254 O O . ASP G 1 37 ? -2.086 68.670 -38.439 1.00 79.11 37 ASP G O 1
ATOM 5259 N N . SER G 1 38 ? -0.325 68.678 -37.020 1.00 79.67 38 SER G N 1
ATOM 5260 C CA . SER G 1 38 ? 0.667 69.071 -38.022 1.00 79.44 38 SER G CA 1
ATOM 5261 C C . SER G 1 38 ? 0.571 68.223 -39.285 1.00 78.69 38 SER G C 1
ATOM 5262 O O . SER G 1 38 ? 0.066 68.679 -40.312 1.00 79.25 38 SER G O 1
ATOM 5265 N N . GLY G 1 39 ? 1.066 66.992 -39.201 1.00 77.39 39 GLY G N 1
ATOM 5266 C CA . GLY G 1 39 ? 1.022 66.099 -40.345 1.00 75.35 39 GLY G CA 1
ATOM 5267 C C . GLY G 1 39 ? 2.147 65.084 -40.337 1.00 72.85 39 GLY G C 1
ATOM 5268 O O . GLY G 1 39 ? 2.792 64.876 -39.313 1.00 73.15 39 GLY G O 1
ATOM 5269 N N . VAL G 1 40 ? 2.382 64.459 -41.486 1.00 70.28 40 VAL G N 1
ATOM 5270 C CA . VAL G 1 40 ? 3.429 63.453 -41.633 1.00 68.12 40 VAL G CA 1
ATOM 5271 C C . VAL G 1 40 ? 4.832 64.071 -41.775 1.00 67.45 40 VAL G C 1
ATOM 5272 O O . VAL G 1 40 ? 5.037 64.985 -42.572 1.00 66.80 40 VAL G O 1
ATOM 5276 N N . TYR G 1 41 ? 5.793 63.565 -41.001 1.00 66.66 41 TYR G N 1
ATOM 5277 C CA . TYR G 1 41 ? 7.174 64.064 -41.049 1.00 66.02 41 TYR G CA 1
ATOM 5278 C C . TYR G 1 41 ? 8.176 62.997 -41.502 1.00 63.18 41 TYR G C 1
ATOM 5279 O O . TYR G 1 41 ? 8.051 61.831 -41.137 1.00 62.08 41 TYR G O 1
ATOM 5288 N N . ALA G 1 42 ? 9.174 63.409 -42.285 1.00 60.53 42 ALA G N 1
ATOM 5289 C CA . ALA G 1 42 ? 10.187 62.488 -42.807 1.00 57.94 42 ALA G CA 1
ATOM 5290 C C . ALA G 1 42 ? 11.636 62.827 -42.438 1.00 56.55 42 ALA G C 1
ATOM 5291 O O . ALA G 1 42 ? 12.127 63.920 -42.731 1.00 55.62 42 ALA G O 1
ATOM 5293 N N . VAL G 1 43 ? 12.308 61.864 -41.806 1.00 54.34 43 VAL G N 1
ATOM 5294 C CA . VAL G 1 43 ? 13.704 61.988 -41.395 1.00 50.99 43 VAL G CA 1
ATOM 5295 C C . VAL G 1 43 ? 14.405 60.643 -41.648 1.00 49.15 43 VAL G C 1
ATOM 5296 O O . VAL G 1 43 ? 13.775 59.582 -41.543 1.00 47.82 43 VAL G O 1
ATOM 5300 N N . GLN G 1 44 ? 15.695 60.679 -41.980 1.00 46.31 44 GLN G N 1
ATOM 5301 C CA . GLN G 1 44 ? 16.428 59.437 -42.240 1.00 44.98 44 GLN G CA 1
ATOM 5302 C C . GLN G 1 44 ? 16.328 58.445 -41.077 1.00 44.48 44 GLN G C 1
ATOM 5303 O O . GLN G 1 44 ? 16.437 58.822 -39.916 1.00 44.73 44 GLN G O 1
ATOM 5309 N N . ASP G 1 45 ? 16.120 57.175 -41.415 1.00 44.65 45 ASP G N 1
ATOM 5310 C CA . ASP G 1 45 ? 15.973 56.092 -40.447 1.00 42.90 45 ASP G CA 1
ATOM 5311 C C . ASP G 1 45 ? 17.318 55.598 -39.919 1.00 42.58 45 ASP G C 1
ATOM 5312 O O . ASP G 1 45 ? 17.367 54.765 -39.020 1.00 44.16 45 ASP G O 1
ATOM 5317 N N . TRP G 1 46 ? 18.411 56.109 -40.468 1.00 40.31 46 TRP G N 1
ATOM 5318 C CA . TRP G 1 46 ? 19.734 55.704 -40.013 1.00 39.10 46 TRP G CA 1
ATOM 5319 C C . TRP G 1 46 ? 20.192 56.608 -38.879 1.00 39.05 46 TRP G C 1
ATOM 5320 O O . TRP G 1 46 ? 20.296 57.812 -39.063 1.00 41.11 46 TRP G O 1
ATOM 5331 N N . ASP G 1 47 ? 20.457 56.036 -37.708 1.00 39.26 47 ASP G N 1
ATOM 5332 C CA . ASP G 1 47 ? 20.924 56.818 -36.561 1.00 40.45 47 ASP G CA 1
ATOM 5333 C C . ASP G 1 47 ? 22.410 57.182 -36.747 1.00 41.12 47 ASP G C 1
ATOM 5334 O O . ASP G 1 47 ? 23.281 56.334 -36.578 1.00 42.29 47 ASP G O 1
ATOM 5339 N N . PRO G 1 48 ? 22.715 58.453 -37.063 1.00 40.72 48 PRO G N 1
ATOM 5340 C CA . PRO G 1 48 ? 24.095 58.921 -37.274 1.00 41.19 48 PRO G CA 1
ATOM 5341 C C . PRO G 1 48 ? 25.078 58.679 -36.125 1.00 41.28 48 PRO G C 1
ATOM 5342 O O . PRO G 1 48 ? 26.279 58.886 -36.276 1.00 41.61 48 PRO G O 1
ATOM 5346 N N . ILE G 1 49 ? 24.554 58.246 -34.983 1.00 41.84 49 ILE G N 1
ATOM 5347 C CA . ILE G 1 49 ? 25.336 57.927 -33.792 1.00 41.82 49 ILE G CA 1
ATOM 5348 C C . ILE G 1 49 ? 24.819 56.545 -33.407 1.00 44.16 49 ILE G C 1
ATOM 5349 O O . ILE G 1 49 ? 23.607 56.342 -33.321 1.00 44.56 49 ILE G O 1
ATOM 5354 N N . GLY G 1 50 ? 25.704 55.588 -33.163 1.00 44.80 50 GLY G N 1
ATOM 5355 C CA . GLY G 1 50 ? 25.210 54.258 -32.818 1.00 43.72 50 GLY G CA 1
ATOM 5356 C C . GLY G 1 50 ? 25.082 53.406 -34.070 1.00 42.39 50 GLY G C 1
ATOM 5357 O O . GLY G 1 50 ? 24.867 52.198 -33.991 1.00 41.65 50 GLY G O 1
ATOM 5358 N N . LYS G 1 51 ? 25.200 54.071 -35.220 1.00 40.91 51 LYS G N 1
ATOM 5359 C CA . LYS G 1 51 ? 25.183 53.468 -36.548 1.00 39.15 51 LYS G CA 1
ATOM 5360 C C . LYS G 1 51 ? 24.225 52.305 -36.801 1.00 37.53 51 LYS G C 1
ATOM 5361 O O . LYS G 1 51 ? 24.632 51.143 -36.746 1.00 39.25 51 LYS G O 1
ATOM 5367 N N . ALA G 1 52 ? 22.967 52.608 -37.102 1.00 35.15 52 ALA G N 1
ATOM 5368 C CA . ALA G 1 52 ? 21.975 51.574 -37.373 1.00 34.02 52 ALA G CA 1
ATOM 5369 C C . ALA G 1 52 ? 20.637 52.169 -37.809 1.00 33.98 52 ALA G C 1
ATOM 5370 O O . ALA G 1 52 ? 20.327 53.308 -37.488 1.00 34.76 52 ALA G O 1
ATOM 5372 N N . TYR G 1 53 ? 19.856 51.388 -38.553 1.00 34.01 53 TYR G N 1
ATOM 5373 C CA . TYR G 1 53 ? 18.535 51.808 -39.020 1.00 33.56 53 TYR G CA 1
ATOM 5374 C C . TYR G 1 53 ? 17.544 51.591 -37.875 1.00 35.11 53 TYR G C 1
ATOM 5375 O O . TYR G 1 53 ? 16.861 50.564 -37.822 1.00 35.97 53 TYR G O 1
ATOM 5384 N N . VAL G 1 54 ? 17.435 52.575 -36.987 1.00 37.34 54 VAL G N 1
ATOM 5385 C CA . VAL G 1 54 ? 16.574 52.451 -35.814 1.00 39.72 54 VAL G CA 1
ATOM 5386 C C . VAL G 1 54 ? 15.691 53.684 -35.488 1.00 41.98 54 VAL G C 1
ATOM 5387 O O . VAL G 1 54 ? 14.834 53.624 -34.613 1.00 41.99 54 VAL G O 1
ATOM 5399 N N . SER G 1 56 ? 13.012 55.063 -36.595 1.00 42.04 56 SER G N 1
ATOM 5400 C CA . SER G 1 56 ? 11.565 55.046 -36.583 1.00 40.64 56 SER G CA 1
ATOM 5401 C C . SER G 1 56 ? 11.077 54.358 -35.313 1.00 42.34 56 SER G C 1
ATOM 5402 O O . SER G 1 56 ? 9.932 54.518 -34.896 1.00 44.02 56 SER G O 1
ATOM 5405 N N . ARG G 1 57 ? 11.954 53.583 -34.696 1.00 43.47 57 ARG G N 1
ATOM 5406 C CA . ARG G 1 57 ? 11.595 52.874 -33.487 1.00 42.52 57 ARG G CA 1
ATOM 5407 C C . ARG G 1 57 ? 11.795 53.813 -32.306 1.00 43.84 57 ARG G C 1
ATOM 5408 O O . ARG G 1 57 ? 11.721 53.398 -31.150 1.00 45.46 57 ARG G O 1
ATOM 5416 N N . GLY G 1 58 ? 12.043 55.087 -32.602 1.00 44.81 58 GLY G N 1
ATOM 5417 C CA . GLY G 1 58 ? 12.272 56.065 -31.549 1.00 45.96 58 GLY G CA 1
ATOM 5418 C C . GLY G 1 58 ? 11.021 56.709 -30.980 1.00 47.50 58 GLY G C 1
ATOM 5419 O O . GLY G 1 58 ? 10.013 56.843 -31.667 1.00 45.63 58 GLY G O 1
ATOM 5420 N N . ILE G 1 59 ? 11.095 57.110 -29.714 1.00 50.38 59 ILE G N 1
ATOM 5421 C CA . ILE G 1 59 ? 9.976 57.748 -29.032 1.00 53.74 59 ILE G CA 1
ATOM 5422 C C . ILE G 1 59 ? 9.936 59.231 -29.406 1.00 57.21 59 ILE G C 1
ATOM 5423 O O . ILE G 1 59 ? 10.946 59.932 -29.290 1.00 57.53 59 ILE G O 1
ATOM 5428 N N . VAL G 1 60 ? 8.780 59.709 -29.864 1.00 61.00 60 VAL G N 1
ATOM 5429 C CA . VAL G 1 60 ? 8.625 61.123 -30.217 1.00 63.81 60 VAL G CA 1
ATOM 5430 C C . VAL G 1 60 ? 8.256 61.901 -28.956 1.00 66.80 60 VAL G C 1
ATOM 5431 O O . VAL G 1 60 ? 7.416 61.458 -28.168 1.00 65.09 60 VAL G O 1
ATOM 5435 N N . GLY G 1 61 ? 8.889 63.057 -28.765 1.00 70.51 61 GLY G N 1
ATOM 5436 C CA . GLY G 1 61 ? 8.624 63.863 -27.584 1.00 74.77 61 GLY G CA 1
ATOM 5437 C C . GLY G 1 61 ? 8.504 65.356 -27.819 1.00 77.28 61 GLY G C 1
ATOM 5438 O O . GLY G 1 61 ? 8.054 65.801 -28.867 1.00 77.32 61 GLY G O 1
ATOM 5439 N N . ASP G 1 62 ? 8.909 66.136 -26.828 1.00 80.59 62 ASP G N 1
ATOM 5440 C CA . ASP G 1 62 ? 8.833 67.579 -26.937 1.00 84.18 62 ASP G CA 1
ATOM 5441 C C . ASP G 1 62 ? 9.605 68.204 -25.788 1.00 86.78 62 ASP G C 1
ATOM 5442 O O . ASP G 1 62 ? 9.281 67.985 -24.622 1.00 87.76 62 ASP G O 1
ATOM 5447 N N . ILE G 1 63 ? 10.635 68.974 -26.117 1.00 89.42 63 ILE G N 1
ATOM 5448 C CA . ILE G 1 63 ? 11.437 69.617 -25.088 1.00 92.32 63 ILE G CA 1
ATOM 5449 C C . ILE G 1 63 ? 11.118 71.106 -24.974 1.00 93.50 63 ILE G C 1
ATOM 5450 O O . ILE G 1 63 ? 10.261 71.508 -24.181 1.00 93.33 63 ILE G O 1
ATOM 5455 N N . ASN G 1 64 ? 11.800 71.923 -25.765 1.00 94.62 64 ASN G N 1
ATOM 5456 C CA . ASN G 1 64 ? 11.567 73.359 -25.727 1.00 96.04 64 ASN G CA 1
ATOM 5457 C C . ASN G 1 64 ? 10.283 73.699 -26.489 1.00 96.17 64 ASN G C 1
ATOM 5458 O O . ASN G 1 64 ? 10.210 74.711 -27.187 1.00 96.48 64 ASN G O 1
ATOM 5463 N N . GLY G 1 65 ? 9.272 72.849 -26.350 1.00 95.58 65 GLY G N 1
ATOM 5464 C CA . GLY G 1 65 ? 8.018 73.091 -27.037 1.00 95.37 65 GLY G CA 1
ATOM 5465 C C . GLY G 1 65 ? 8.028 72.603 -28.475 1.00 95.33 65 GLY G C 1
ATOM 5466 O O . GLY G 1 65 ? 6.981 72.562 -29.125 1.00 95.06 65 GLY G O 1
ATOM 5467 N N . GLU G 1 66 ? 9.202 72.233 -28.978 1.00 94.96 66 GLU G N 1
ATOM 5468 C CA . GLU G 1 66 ? 9.305 71.746 -30.348 1.00 94.36 66 GLU G CA 1
ATOM 5469 C C . GLU G 1 66 ? 9.175 70.222 -30.413 1.00 93.95 66 GLU G C 1
ATOM 5470 O O . GLU G 1 66 ? 9.510 69.516 -29.460 1.00 93.35 66 GLU G O 1
ATOM 5484 N N . CYS G 1 68 ? 10.063 66.431 -31.669 1.00 88.17 68 CYS G N 1
ATOM 5485 C CA . CYS G 1 68 ? 11.288 65.706 -32.002 1.00 84.06 68 CYS G CA 1
ATOM 5486 C C . CYS G 1 68 ? 11.214 64.215 -31.682 1.00 80.17 68 CYS G C 1
ATOM 5487 O O . CYS G 1 68 ? 10.265 63.753 -31.059 1.00 80.23 68 CYS G O 1
ATOM 5490 N N . VAL G 1 69 ? 12.224 63.465 -32.110 1.00 76.02 69 VAL G N 1
ATOM 5491 C CA . VAL G 1 69 ? 12.270 62.028 -31.871 1.00 71.63 69 VAL G CA 1
ATOM 5492 C C . VAL G 1 69 ? 13.530 61.639 -31.095 1.00 69.52 69 VAL G C 1
ATOM 5493 O O . VAL G 1 69 ? 14.566 62.294 -31.222 1.00 69.95 69 VAL G O 1
ATOM 5497 N N . ALA G 1 70 ? 13.442 60.580 -30.290 1.00 66.51 70 ALA G N 1
ATOM 5498 C CA . ALA G 1 70 ? 14.586 60.117 -29.496 1.00 63.99 70 ALA G CA 1
ATOM 5499 C C . ALA G 1 70 ? 15.069 58.738 -29.945 1.00 61.91 70 ALA G C 1
ATOM 5500 O O . ALA G 1 70 ? 14.264 57.819 -30.113 1.00 61.45 70 ALA G O 1
ATOM 5502 N N . SER G 1 71 ? 16.380 58.587 -30.129 1.00 59.51 71 SER G N 1
ATOM 5503 C CA . SER G 1 71 ? 16.943 57.314 -30.578 1.00 57.98 71 SER G CA 1
ATOM 5504 C C . SER G 1 71 ? 16.822 56.176 -29.566 1.00 57.13 71 SER G C 1
ATOM 5505 O O . SER G 1 71 ? 17.058 56.364 -28.375 1.00 57.71 71 SER G O 1
ATOM 5508 N N . PRO G 1 72 ? 16.461 54.973 -30.037 1.00 55.34 72 PRO G N 1
ATOM 5509 C CA . PRO G 1 72 ? 16.308 53.796 -29.181 1.00 55.03 72 PRO G CA 1
ATOM 5510 C C . PRO G 1 72 ? 17.641 53.296 -28.619 1.00 55.67 72 PRO G C 1
ATOM 5511 O O . PRO G 1 72 ? 17.679 52.657 -27.572 1.00 55.87 72 PRO G O 1
ATOM 5515 N N . LEU G 1 73 ? 18.726 53.587 -29.327 1.00 56.21 73 LEU G N 1
ATOM 5516 C CA . LEU G 1 73 ? 20.060 53.161 -28.916 1.00 56.08 73 LEU G CA 1
ATOM 5517 C C . LEU G 1 73 ? 20.654 54.017 -27.796 1.00 57.72 73 LEU G C 1
ATOM 5518 O O . LEU G 1 73 ? 20.297 53.860 -26.630 1.00 58.25 73 LEU G O 1
ATOM 5523 N N . TYR G 1 74 ? 21.567 54.918 -28.160 1.00 58.41 74 TYR G N 1
ATOM 5524 C CA . TYR G 1 74 ? 22.216 55.793 -27.192 1.00 58.02 74 TYR G CA 1
ATOM 5525 C C . TYR G 1 74 ? 21.326 56.945 -26.710 1.00 58.62 74 TYR G C 1
ATOM 5526 O O . TYR G 1 74 ? 21.727 57.741 -25.863 1.00 59.17 74 TYR G O 1
ATOM 5535 N N . LYS G 1 75 ? 20.117 57.011 -27.264 1.00 58.66 75 LYS G N 1
ATOM 5536 C CA . LYS G 1 75 ? 19.088 57.998 -26.919 1.00 57.84 75 LYS G CA 1
ATOM 5537 C C . LYS G 1 75 ? 19.396 59.497 -26.964 1.00 57.86 75 LYS G C 1
ATOM 5538 O O . LYS G 1 75 ? 19.614 60.129 -25.931 1.00 58.66 75 LYS G O 1
ATOM 5544 N N . GLN G 1 76 ? 19.381 60.047 -28.178 1.00 58.00 76 GLN G N 1
ATOM 5545 C CA . GLN G 1 76 ? 19.607 61.467 -28.446 1.00 57.89 76 GLN G CA 1
ATOM 5546 C C . GLN G 1 76 ? 18.356 62.000 -29.136 1.00 58.29 76 GLN G C 1
ATOM 5547 O O . GLN G 1 76 ? 17.700 61.282 -29.889 1.00 57.09 76 GLN G O 1
ATOM 5553 N N . HIS G 1 77 ? 18.033 63.261 -28.885 1.00 60.12 77 HIS G N 1
ATOM 5554 C CA . HIS G 1 77 ? 16.848 63.871 -29.474 1.00 62.51 77 HIS G CA 1
ATOM 5555 C C . HIS G 1 77 ? 17.145 64.541 -30.810 1.00 63.62 77 HIS G C 1
ATOM 5556 O O . HIS G 1 77 ? 18.113 65.296 -30.949 1.00 63.92 77 HIS G O 1
ATOM 5563 N N . PHE G 1 78 ? 16.298 64.268 -31.793 1.00 63.86 78 PHE G N 1
ATOM 5564 C CA . PHE G 1 78 ? 16.464 64.846 -33.115 1.00 65.35 78 PHE G CA 1
ATOM 5565 C C . PHE G 1 78 ? 15.170 65.574 -33.470 1.00 67.39 78 PHE G C 1
ATOM 5566 O O . PHE G 1 78 ? 14.093 64.982 -33.405 1.00 67.41 78 PHE G O 1
ATOM 5574 N N . SER G 1 79 ? 15.276 66.850 -33.846 1.00 69.42 79 SER G N 1
ATOM 5575 C CA . SER G 1 79 ? 14.101 67.648 -34.219 1.00 70.49 79 SER G CA 1
ATOM 5576 C C . SER G 1 79 ? 13.420 67.094 -35.463 1.00 70.12 79 SER G C 1
ATOM 5577 O O . SER G 1 79 ? 14.029 67.028 -36.525 1.00 70.04 79 SER G O 1
ATOM 5580 N N . LEU G 1 80 ? 12.152 66.720 -35.330 1.00 70.37 80 LEU G N 1
ATOM 5581 C CA . LEU G 1 80 ? 11.408 66.149 -36.443 1.00 71.83 80 LEU G CA 1
ATOM 5582 C C . LEU G 1 80 ? 11.404 66.933 -37.756 1.00 74.42 80 LEU G C 1
ATOM 5583 O O . LEU G 1 80 ? 10.915 66.427 -38.771 1.00 74.84 80 LEU G O 1
ATOM 5588 N N . LYS G 1 81 ? 11.934 68.153 -37.770 1.00 76.36 81 LYS G N 1
ATOM 5589 C CA . LYS G 1 81 ? 11.944 68.876 -39.033 1.00 78.41 81 LYS G CA 1
ATOM 5590 C C . LYS G 1 81 ? 13.245 69.595 -39.386 1.00 78.36 81 LYS G C 1
ATOM 5591 O O . LYS G 1 81 ? 13.526 69.837 -40.564 1.00 78.01 81 LYS G O 1
ATOM 5597 N N . SER G 1 82 ? 14.042 69.946 -38.385 1.00 78.04 82 SER G N 1
ATOM 5598 C CA . SER G 1 82 ? 15.316 70.593 -38.668 1.00 78.03 82 SER G CA 1
ATOM 5599 C C . SER G 1 82 ? 16.328 69.459 -38.715 1.00 78.80 82 SER G C 1
ATOM 5600 O O . SER G 1 82 ? 17.456 69.625 -39.175 1.00 77.99 82 SER G O 1
ATOM 5603 N N . GLY G 1 83 ? 15.889 68.296 -38.238 1.00 79.84 83 GLY G N 1
ATOM 5604 C CA . GLY G 1 83 ? 16.724 67.108 -38.214 1.00 80.99 83 GLY G CA 1
ATOM 5605 C C . GLY G 1 83 ? 17.937 67.273 -37.325 1.00 82.31 83 GLY G C 1
ATOM 5606 O O . GLY G 1 83 ? 18.714 66.340 -37.128 1.00 82.96 83 GLY G O 1
ATOM 5607 N N . GLN G 1 84 ? 18.096 68.468 -36.775 1.00 82.93 84 GLN G N 1
ATOM 5608 C CA . GLN G 1 84 ? 19.230 68.762 -35.917 1.00 83.22 84 GLN G CA 1
ATOM 5609 C C . GLN G 1 84 ? 19.232 67.932 -34.637 1.00 83.28 84 GLN G C 1
ATOM 5610 O O . GLN G 1 84 ? 18.184 67.479 -34.173 1.00 82.64 84 GLN G O 1
ATOM 5616 N N . CYS G 1 85 ? 20.421 67.727 -34.077 1.00 83.18 85 CYS G N 1
ATOM 5617 C CA . CYS G 1 85 ? 20.555 66.975 -32.837 1.00 83.50 85 CYS G CA 1
ATOM 5618 C C . CYS G 1 85 ? 20.826 67.959 -31.706 1.00 84.12 85 CYS G C 1
ATOM 5619 O O . CYS G 1 85 ? 21.807 68.702 -31.742 1.00 84.58 85 CYS G O 1
ATOM 5622 N N . LEU G 1 86 ? 19.951 67.960 -30.703 1.00 84.52 86 LEU G N 1
ATOM 5623 C CA . LEU G 1 86 ? 20.073 68.860 -29.555 1.00 84.37 86 LEU G CA 1
ATOM 5624 C C . LEU G 1 86 ? 21.337 68.617 -28.726 1.00 84.58 86 LEU G C 1
ATOM 5625 O O . LEU G 1 86 ? 22.071 69.552 -28.397 1.00 84.89 86 LEU G O 1
ATOM 5630 N N . GLU G 1 87 ? 21.588 67.355 -28.401 1.00 84.11 87 GLU G N 1
ATOM 5631 C CA . GLU G 1 87 ? 22.734 66.970 -27.589 1.00 83.61 87 GLU G CA 1
ATOM 5632 C C . GLU G 1 87 ? 24.107 67.045 -28.261 1.00 83.47 87 GLU G C 1
ATOM 5633 O O . GLU G 1 87 ? 25.132 67.001 -27.579 1.00 83.51 87 GLU G O 1
ATOM 5639 N N . ASP G 1 88 ? 24.138 67.176 -29.583 1.00 83.37 88 ASP G N 1
ATOM 5640 C CA . ASP G 1 88 ? 25.414 67.239 -30.292 1.00 83.20 88 ASP G CA 1
ATOM 5641 C C . ASP G 1 88 ? 25.292 68.013 -31.610 1.00 83.84 88 ASP G C 1
ATOM 5642 O O . ASP G 1 88 ? 24.432 67.723 -32.439 1.00 83.43 88 ASP G O 1
ATOM 5647 N N . GLU G 1 89 ? 26.174 68.990 -31.792 1.00 84.60 89 GLU G N 1
ATOM 5648 C CA . GLU G 1 89 ? 26.194 69.834 -32.986 1.00 84.26 89 GLU G CA 1
ATOM 5649 C C . GLU G 1 89 ? 26.317 69.016 -34.269 1.00 82.08 89 GLU G C 1
ATOM 5650 O O . GLU G 1 89 ? 25.394 68.949 -35.083 1.00 81.48 89 GLU G O 1
ATOM 5656 N N . ALA G 1 90 ? 27.488 68.409 -34.423 1.00 79.15 90 ALA G N 1
ATOM 5657 C CA . ALA G 1 90 ? 27.861 67.598 -35.576 1.00 76.42 90 ALA G CA 1
ATOM 5658 C C . ALA G 1 90 ? 26.794 66.782 -36.313 1.00 74.51 90 ALA G C 1
ATOM 5659 O O . ALA G 1 90 ? 26.823 66.707 -37.539 1.00 74.20 90 ALA G O 1
ATOM 5661 N N . HIS G 1 91 ? 25.860 66.173 -35.591 1.00 72.33 91 HIS G N 1
ATOM 5662 C CA . HIS G 1 91 ? 24.849 65.334 -36.237 1.00 69.94 91 HIS G CA 1
ATOM 5663 C C . HIS G 1 91 ? 23.518 66.030 -36.542 1.00 69.25 91 HIS G C 1
ATOM 5664 O O . HIS G 1 91 ? 22.929 66.681 -35.682 1.00 70.40 91 HIS G O 1
ATOM 5671 N N . CYS G 1 92 ? 23.051 65.887 -37.780 1.00 68.12 92 CYS G N 1
ATOM 5672 C CA . CYS G 1 92 ? 21.792 66.490 -38.221 1.00 66.32 92 CYS G CA 1
ATOM 5673 C C . CYS G 1 92 ? 21.118 65.558 -39.234 1.00 64.64 92 CYS G C 1
ATOM 5674 O O . CYS G 1 92 ? 21.581 65.439 -40.369 1.00 65.10 92 CYS G O 1
ATOM 5677 N N . LEU G 1 93 ? 20.034 64.898 -38.833 1.00 61.30 93 LEU G N 1
ATOM 5678 C CA . LEU G 1 93 ? 19.338 63.984 -39.737 1.00 59.65 93 LEU G CA 1
ATOM 5679 C C . LEU G 1 93 ? 18.945 64.661 -41.051 1.00 59.72 93 LEU G C 1
ATOM 5680 O O . LEU G 1 93 ? 18.797 65.879 -41.124 1.00 60.64 93 LEU G O 1
ATOM 5685 N N . LYS G 1 94 ? 18.779 63.858 -42.093 1.00 58.80 94 LYS G N 1
ATOM 5686 C CA . LYS G 1 94 ? 18.359 64.369 -43.386 1.00 58.05 94 LYS G CA 1
ATOM 5687 C C . LYS G 1 94 ? 16.833 64.360 -43.337 1.00 59.92 94 LYS G C 1
ATOM 5688 O O . LYS G 1 94 ? 16.239 63.520 -42.655 1.00 60.16 94 LYS G O 1
ATOM 5694 N N . THR G 1 95 ? 16.200 65.293 -44.039 1.00 61.40 95 THR G N 1
ATOM 5695 C CA . THR G 1 95 ? 14.745 65.360 -44.050 1.00 62.80 95 THR G CA 1
ATOM 5696 C C . THR G 1 95 ? 14.155 65.499 -45.441 1.00 63.66 95 THR G C 1
ATOM 5697 O O . THR G 1 95 ? 14.768 66.068 -46.339 1.00 63.97 95 THR G O 1
ATOM 5701 N N . TRP G 1 96 ? 12.955 64.958 -45.610 1.00 64.92 96 TRP G N 1
ATOM 5702 C CA . TRP G 1 96 ? 12.241 65.012 -46.880 1.00 66.34 96 TRP G CA 1
ATOM 5703 C C . TRP G 1 96 ? 10.988 65.849 -46.674 1.00 68.86 96 TRP G C 1
ATOM 5704 O O . TRP G 1 96 ? 10.588 66.098 -45.540 1.00 69.09 96 TRP G O 1
ATOM 5715 N N . ARG G 1 97 ? 10.372 66.293 -47.764 1.00 71.48 97 ARG G N 1
ATOM 5716 C CA . ARG G 1 97 ? 9.153 67.069 -47.636 1.00 74.09 97 ARG G CA 1
ATOM 5717 C C . ARG G 1 97 ? 7.994 66.208 -48.097 1.00 75.38 97 ARG G C 1
ATOM 5718 O O . ARG G 1 97 ? 7.862 65.891 -49.278 1.00 75.40 97 ARG G O 1
ATOM 5726 N N . VAL G 1 98 ? 7.164 65.814 -47.144 1.00 77.63 98 VAL G N 1
ATOM 5727 C CA . VAL G 1 98 ? 6.019 64.972 -47.428 1.00 80.37 98 VAL G CA 1
ATOM 5728 C C . VAL G 1 98 ? 4.780 65.842 -47.522 1.00 82.25 98 VAL G C 1
ATOM 5729 O O . VAL G 1 98 ? 4.756 66.965 -47.012 1.00 81.86 98 VAL G O 1
ATOM 5733 N N . THR G 1 99 ? 3.746 65.325 -48.169 1.00 84.06 99 THR G N 1
ATOM 5734 C CA . THR G 1 99 ? 2.522 66.081 -48.315 1.00 86.46 99 THR G CA 1
ATOM 5735 C C . THR G 1 99 ? 1.366 65.166 -48.698 1.00 88.39 99 THR G C 1
ATOM 5736 O O . THR G 1 99 ? 1.537 64.222 -49.474 1.00 88.38 99 THR G O 1
ATOM 5740 N N . VAL G 1 100 ? 0.197 65.441 -48.126 1.00 90.35 100 VAL G N 1
ATOM 5741 C CA . VAL G 1 100 ? -1.012 64.669 -48.406 1.00 92.25 100 VAL G CA 1
ATOM 5742 C C . VAL G 1 100 ? -2.131 65.635 -48.766 1.00 93.38 100 VAL G C 1
ATOM 5743 O O . VAL G 1 100 ? -2.228 66.719 -48.186 1.00 93.29 100 VAL G O 1
ATOM 5747 N N . ASP G 1 101 ? -2.975 65.251 -49.717 1.00 94.35 101 ASP G N 1
ATOM 5748 C CA . ASP G 1 101 ? -4.069 66.122 -50.114 1.00 95.85 101 ASP G CA 1
ATOM 5749 C C . ASP G 1 101 ? -5.385 65.617 -49.534 1.00 96.22 101 ASP G C 1
ATOM 5750 O O . ASP G 1 101 ? -6.052 66.328 -48.772 1.00 96.11 101 ASP G O 1
ATOM 5755 N N . ASP G 1 102 ? -5.755 64.388 -49.890 1.00 96.26 102 ASP G N 1
ATOM 5756 C CA . ASP G 1 102 ? -6.993 63.785 -49.392 1.00 95.85 102 ASP G CA 1
ATOM 5757 C C . ASP G 1 102 ? -6.696 62.598 -48.488 1.00 94.53 102 ASP G C 1
ATOM 5758 O O . ASP G 1 102 ? -7.192 62.521 -47.365 1.00 94.07 102 ASP G O 1
ATOM 5763 N N . ASN G 1 103 ? -5.877 61.675 -48.973 1.00 93.31 103 ASN G N 1
ATOM 5764 C CA . ASN G 1 103 ? -5.535 60.507 -48.174 1.00 92.44 103 ASN G CA 1
ATOM 5765 C C . ASN G 1 103 ? -4.277 59.821 -48.688 1.00 91.39 103 ASN G C 1
ATOM 5766 O O . ASN G 1 103 ? -3.812 58.835 -48.114 1.00 90.78 103 ASN G O 1
ATOM 5771 N N . GLN G 1 104 ? -3.731 60.351 -49.776 1.00 90.33 104 GLN G N 1
ATOM 5772 C CA . GLN G 1 104 ? -2.522 59.798 -50.366 1.00 88.78 104 GLN G CA 1
ATOM 5773 C C . GLN G 1 104 ? -1.317 60.566 -49.839 1.00 87.58 104 GLN G C 1
ATOM 5774 O O . GLN G 1 104 ? -1.213 61.782 -50.027 1.00 87.52 104 GLN G O 1
ATOM 5780 N N . VAL G 1 105 ? -0.420 59.852 -49.163 1.00 86.21 105 VAL G N 1
ATOM 5781 C CA . VAL G 1 105 ? 0.789 60.458 -48.615 1.00 84.80 105 VAL G CA 1
ATOM 5782 C C . VAL G 1 105 ? 1.848 60.456 -49.711 1.00 83.98 105 VAL G C 1
ATOM 5783 O O . VAL G 1 105 ? 2.108 59.421 -50.325 1.00 83.64 105 VAL G O 1
ATOM 5787 N N . CYS G 1 106 ? 2.449 61.613 -49.966 1.00 83.31 106 CYS G N 1
ATOM 5788 C CA . CYS G 1 106 ? 3.464 61.717 -51.012 1.00 82.39 106 CYS G CA 1
ATOM 5789 C C . CYS G 1 106 ? 4.597 62.649 -50.610 1.00 81.51 106 CYS G C 1
ATOM 5790 O O . CYS G 1 106 ? 4.526 63.331 -49.590 1.00 81.07 106 CYS G O 1
ATOM 5793 N N . TYR G 1 107 ? 5.643 62.659 -51.431 1.00 80.57 107 TYR G N 1
ATOM 5794 C CA . TYR G 1 107 ? 6.787 63.535 -51.231 1.00 80.53 107 TYR G CA 1
ATOM 5795 C C . TYR G 1 107 ? 7.052 64.202 -52.591 1.00 81.25 107 TYR G C 1
ATOM 5796 O O . TYR G 1 107 ? 6.583 63.715 -53.626 1.00 81.58 107 TYR G O 1
ATOM 5805 N N . LEU G 1 108 ? 7.784 65.313 -52.593 1.00 81.74 108 LEU G N 1
ATOM 5806 C CA . LEU G 1 108 ? 8.070 66.024 -53.835 1.00 81.95 108 LEU G CA 1
ATOM 5807 C C . LEU G 1 108 ? 9.255 65.421 -54.591 1.00 81.70 108 LEU G C 1
ATOM 5808 O O . LEU G 1 108 ? 10.411 65.592 -54.197 1.00 80.62 108 LEU G O 1
ATOM 5813 N N . ALA G 1 109 ? 8.947 64.718 -55.681 1.00 82.05 109 ALA G N 1
ATOM 5814 C CA . ALA G 1 109 ? 9.940 64.053 -56.524 1.00 82.15 109 ALA G CA 1
ATOM 5815 C C . ALA G 1 109 ? 10.965 65.006 -57.129 1.00 82.80 109 ALA G C 1
ATOM 5816 O O . ALA G 1 109 ? 10.971 65.145 -58.373 1.00 83.09 109 ALA G O 1
ATOM 5818 N N . LEU H 1 4 ? 37.338 18.105 -15.205 1.00 80.40 4 LEU H N 1
ATOM 5819 C CA . LEU H 1 4 ? 37.056 17.473 -16.523 1.00 80.82 4 LEU H CA 1
ATOM 5820 C C . LEU H 1 4 ? 36.687 18.536 -17.559 1.00 81.59 4 LEU H C 1
ATOM 5821 O O . LEU H 1 4 ? 35.735 18.350 -18.320 1.00 82.22 4 LEU H O 1
ATOM 5826 N N . THR H 1 5 ? 37.424 19.647 -17.585 1.00 81.20 5 THR H N 1
ATOM 5827 C CA . THR H 1 5 ? 37.154 20.717 -18.551 1.00 80.21 5 THR H CA 1
ATOM 5828 C C . THR H 1 5 ? 38.350 21.634 -18.749 1.00 80.10 5 THR H C 1
ATOM 5829 O O . THR H 1 5 ? 38.977 22.058 -17.782 1.00 79.60 5 THR H O 1
ATOM 5833 N N . LYS H 1 6 ? 38.667 21.950 -20.001 1.00 80.34 6 LYS H N 1
ATOM 5834 C CA . LYS H 1 6 ? 39.775 22.858 -20.270 1.00 80.93 6 LYS H CA 1
ATOM 5835 C C . LYS H 1 6 ? 39.242 24.272 -20.092 1.00 81.34 6 LYS H C 1
ATOM 5836 O O . LYS H 1 6 ? 38.056 24.530 -20.305 1.00 81.77 6 LYS H O 1
ATOM 5842 N N . VAL H 1 7 ? 40.116 25.185 -19.690 1.00 81.12 7 VAL H N 1
ATOM 5843 C CA . VAL H 1 7 ? 39.717 26.566 -19.493 1.00 80.35 7 VAL H CA 1
ATOM 5844 C C . VAL H 1 7 ? 40.820 27.477 -20.014 1.00 80.64 7 VAL H C 1
ATOM 5845 O O . VAL H 1 7 ? 41.959 27.420 -19.546 1.00 80.72 7 VAL H O 1
ATOM 5849 N N . LYS H 1 8 ? 40.474 28.308 -20.993 1.00 80.43 8 LYS H N 1
ATOM 5850 C CA . LYS H 1 8 ? 41.427 29.237 -21.587 1.00 80.61 8 LYS H CA 1
ATOM 5851 C C . LYS H 1 8 ? 42.218 29.890 -20.465 1.00 80.47 8 LYS H C 1
ATOM 5852 O O . LYS H 1 8 ? 41.632 30.349 -19.487 1.00 80.59 8 LYS H O 1
ATOM 5858 N N . LEU H 1 9 ? 43.542 29.926 -20.596 1.00 80.73 9 LEU H N 1
ATOM 5859 C CA . LEU H 1 9 ? 44.382 30.511 -19.553 1.00 80.66 9 LEU H CA 1
ATOM 5860 C C . LEU H 1 9 ? 45.315 31.620 -20.045 1.00 80.70 9 LEU H C 1
ATOM 5861 O O . LEU H 1 9 ? 45.496 32.630 -19.368 1.00 80.14 9 LEU H O 1
ATOM 5866 N N . CYS H 1 10 ? 45.914 31.428 -21.215 1.00 81.65 10 CYS H N 1
ATOM 5867 C CA . CYS H 1 10 ? 46.805 32.433 -21.790 1.00 82.61 10 CYS H CA 1
ATOM 5868 C C . CYS H 1 10 ? 47.161 32.057 -23.224 1.00 83.47 10 CYS H C 1
ATOM 5869 O O . CYS H 1 10 ? 46.538 31.171 -23.809 1.00 83.81 10 CYS H O 1
ATOM 5872 N N . GLN H 1 11 ? 48.144 32.749 -23.793 1.00 84.59 11 GLN H N 1
ATOM 5873 C CA . GLN H 1 11 ? 48.599 32.467 -25.152 1.00 85.68 11 GLN H CA 1
ATOM 5874 C C . GLN H 1 11 ? 50.013 31.899 -25.071 1.00 85.82 11 GLN H C 1
ATOM 5875 O O . GLN H 1 11 ? 50.912 32.525 -24.510 1.00 85.08 11 GLN H O 1
ATOM 5881 N N . LEU H 1 12 ? 50.203 30.712 -25.638 1.00 86.63 12 LEU H N 1
ATOM 5882 C CA . LEU H 1 12 ? 51.500 30.045 -25.606 1.00 86.96 12 LEU H CA 1
ATOM 5883 C C . LEU H 1 12 ? 52.646 30.893 -26.140 1.00 88.03 12 LEU H C 1
ATOM 5884 O O . LEU H 1 12 ? 53.805 30.645 -25.804 1.00 88.16 12 LEU H O 1
ATOM 5889 N N . ASP H 1 13 ? 52.328 31.886 -26.966 1.00 89.18 13 ASP H N 1
ATOM 5890 C CA . ASP H 1 13 ? 53.353 32.764 -27.531 1.00 90.70 13 ASP H CA 1
ATOM 5891 C C . ASP H 1 13 ? 53.654 33.935 -26.597 1.00 90.76 13 ASP H C 1
ATOM 5892 O O . ASP H 1 13 ? 54.442 34.829 -26.918 1.00 90.58 13 ASP H O 1
ATOM 5897 N N . ASP H 1 14 ? 53.023 33.908 -25.429 1.00 90.92 14 ASP H N 1
ATOM 5898 C CA . ASP H 1 14 ? 53.204 34.936 -24.413 1.00 90.77 14 ASP H CA 1
ATOM 5899 C C . ASP H 1 14 ? 54.057 34.389 -23.272 1.00 90.23 14 ASP H C 1
ATOM 5900 O O . ASP H 1 14 ? 54.021 34.908 -22.157 1.00 89.99 14 ASP H O 1
ATOM 5905 N N . LEU H 1 15 ? 54.834 33.349 -23.555 1.00 89.07 15 LEU H N 1
ATOM 5906 C CA . LEU H 1 15 ? 55.667 32.738 -22.530 1.00 88.92 15 LEU H CA 1
ATOM 5907 C C . LEU H 1 15 ? 57.065 32.408 -23.042 1.00 89.49 15 LEU H C 1
ATOM 5908 O O . LEU H 1 15 ? 57.226 31.532 -23.889 1.00 89.64 15 LEU H O 1
ATOM 5921 N N . PRO H 1 17 ? 60.534 30.667 -22.849 1.00 87.27 17 PRO H N 1
ATOM 5922 C CA . PRO H 1 17 ? 61.115 29.513 -22.155 1.00 85.22 17 PRO H CA 1
ATOM 5923 C C . PRO H 1 17 ? 62.085 29.966 -21.070 1.00 83.71 17 PRO H C 1
ATOM 5924 O O . PRO H 1 17 ? 62.752 30.990 -21.222 1.00 84.20 17 PRO H O 1
ATOM 5928 N N . PHE H 1 18 ? 62.151 29.210 -19.976 1.00 81.73 18 PHE H N 1
ATOM 5929 C CA . PHE H 1 18 ? 63.027 29.545 -18.847 1.00 79.34 18 PHE H CA 1
ATOM 5930 C C . PHE H 1 18 ? 62.444 30.687 -18.015 1.00 75.78 18 PHE H C 1
ATOM 5931 O O . PHE H 1 18 ? 62.781 30.831 -16.841 1.00 74.52 18 PHE H O 1
ATOM 5939 N N . ILE H 1 19 ? 61.591 31.502 -18.639 1.00 72.58 19 ILE H N 1
ATOM 5940 C CA . ILE H 1 19 ? 60.977 32.664 -17.981 1.00 69.69 19 ILE H CA 1
ATOM 5941 C C . ILE H 1 19 ? 59.507 32.482 -17.595 1.00 67.15 19 ILE H C 1
ATOM 5942 O O . ILE H 1 19 ? 58.626 32.495 -18.451 1.00 66.62 19 ILE H O 1
ATOM 5947 N N . GLY H 1 20 ? 59.242 32.345 -16.301 1.00 64.44 20 GLY H N 1
ATOM 5948 C CA . GLY H 1 20 ? 57.873 32.159 -15.858 1.00 60.07 20 GLY H CA 1
ATOM 5949 C C . GLY H 1 20 ? 57.074 33.433 -15.642 1.00 57.89 20 GLY H C 1
ATOM 5950 O O . GLY H 1 20 ? 57.553 34.373 -15.017 1.00 58.69 20 GLY H O 1
ATOM 5951 N N . ALA H 1 21 ? 55.853 33.469 -16.171 1.00 55.04 21 ALA H N 1
ATOM 5952 C CA . ALA H 1 21 ? 54.961 34.616 -16.003 1.00 52.20 21 ALA H CA 1
ATOM 5953 C C . ALA H 1 21 ? 53.847 34.172 -15.064 1.00 49.26 21 ALA H C 1
ATOM 5954 O O . ALA H 1 21 ? 53.591 32.979 -14.937 1.00 49.17 21 ALA H O 1
ATOM 5956 N N . THR H 1 22 ? 53.184 35.119 -14.409 1.00 46.07 22 THR H N 1
ATOM 5957 C CA . THR H 1 22 ? 52.120 34.780 -13.466 1.00 42.39 22 THR H CA 1
ATOM 5958 C C . THR H 1 22 ? 50.723 34.962 -14.008 1.00 40.32 22 THR H C 1
ATOM 5959 O O . THR H 1 22 ? 50.461 35.832 -14.837 1.00 40.76 22 THR H O 1
ATOM 5963 N N . VAL H 1 23 ? 49.822 34.126 -13.527 1.00 38.10 23 VAL H N 1
ATOM 5964 C CA . VAL H 1 23 ? 48.430 34.220 -13.914 1.00 37.86 23 VAL H CA 1
ATOM 5965 C C . VAL H 1 23 ? 47.642 34.030 -12.635 1.00 35.95 23 VAL H C 1
ATOM 5966 O O . VAL H 1 23 ? 48.214 33.747 -11.582 1.00 35.49 23 VAL H O 1
ATOM 5970 N N . LEU H 1 24 ? 46.333 34.194 -12.725 1.00 35.45 24 LEU H N 1
ATOM 5971 C CA . LEU H 1 24 ? 45.474 34.057 -11.565 1.00 35.11 24 LEU H CA 1
ATOM 5972 C C . LEU H 1 24 ? 44.441 32.990 -11.922 1.00 36.08 24 LEU H C 1
ATOM 5973 O O . LEU H 1 24 ? 43.774 33.099 -12.948 1.00 33.90 24 LEU H O 1
ATOM 5978 N N . ILE H 1 25 ? 44.324 31.952 -11.099 1.00 38.96 25 ILE H N 1
ATOM 5979 C CA . ILE H 1 25 ? 43.370 30.881 -11.382 1.00 42.70 25 ILE H CA 1
ATOM 5980 C C . ILE H 1 25 ? 42.314 30.793 -10.307 1.00 44.79 25 ILE H C 1
ATOM 5981 O O . ILE H 1 25 ? 42.469 30.060 -9.326 1.00 45.11 25 ILE H O 1
ATOM 5986 N N . GLU H 1 26 ? 41.224 31.524 -10.526 1.00 47.67 26 GLU H N 1
ATOM 5987 C CA . GLU H 1 26 ? 40.115 31.609 -9.582 1.00 50.71 26 GLU H CA 1
ATOM 5988 C C . GLU H 1 26 ? 40.610 32.110 -8.222 1.00 51.35 26 GLU H C 1
ATOM 5989 O O . GLU H 1 26 ? 40.393 31.471 -7.189 1.00 50.31 26 GLU H O 1
ATOM 5995 N N . GLY H 1 27 ? 41.293 33.257 -8.248 1.00 51.07 27 GLY H N 1
ATOM 5996 C CA . GLY H 1 27 ? 41.809 33.866 -7.032 1.00 50.98 27 GLY H CA 1
ATOM 5997 C C . GLY H 1 27 ? 43.010 33.192 -6.407 1.00 49.78 27 GLY H C 1
ATOM 5998 O O . GLY H 1 27 ? 43.184 33.202 -5.189 1.00 51.35 27 GLY H O 1
ATOM 5999 N N . GLU H 1 28 ? 43.857 32.616 -7.239 1.00 49.81 28 GLU H N 1
ATOM 6000 C CA . GLU H 1 28 ? 45.029 31.922 -6.732 1.00 50.64 28 GLU H CA 1
ATOM 6001 C C . GLU H 1 28 ? 46.236 32.309 -7.585 1.00 50.32 28 GLU H C 1
ATOM 6002 O O . GLU H 1 28 ? 46.137 32.394 -8.813 1.00 49.01 28 GLU H O 1
ATOM 6008 N N . ARG H 1 29 ? 47.361 32.559 -6.922 1.00 50.56 29 ARG H N 1
ATOM 6009 C CA . ARG H 1 29 ? 48.590 32.950 -7.603 1.00 51.70 29 ARG H CA 1
ATOM 6010 C C . ARG H 1 29 ? 49.292 31.775 -8.251 1.00 51.98 29 ARG H C 1
ATOM 6011 O O . ARG H 1 29 ? 49.769 30.871 -7.564 1.00 53.21 29 ARG H O 1
ATOM 6019 N N . VAL H 1 30 ? 49.383 31.803 -9.573 1.00 51.24 30 VAL H N 1
ATOM 6020 C CA . VAL H 1 30 ? 50.007 30.712 -10.289 1.00 49.20 30 VAL H CA 1
ATOM 6021 C C . VAL H 1 30 ? 51.117 31.200 -11.191 1.00 49.00 30 VAL H C 1
ATOM 6022 O O . VAL H 1 30 ? 51.007 32.242 -11.826 1.00 49.96 30 VAL H O 1
ATOM 6026 N N . ALA H 1 31 ? 52.194 30.433 -11.238 1.00 48.82 31 ALA H N 1
ATOM 6027 C CA . ALA H 1 31 ? 53.327 30.763 -12.080 1.00 48.26 31 ALA H CA 1
ATOM 6028 C C . ALA H 1 31 ? 53.322 29.803 -13.264 1.00 49.03 31 ALA H C 1
ATOM 6029 O O . ALA H 1 31 ? 53.276 28.593 -13.088 1.00 48.94 31 ALA H O 1
ATOM 6031 N N . LEU H 1 32 ? 53.337 30.334 -14.475 1.00 50.06 32 LEU H N 1
ATOM 6032 C CA . LEU H 1 32 ? 53.367 29.472 -15.643 1.00 51.76 32 LEU H CA 1
ATOM 6033 C C . LEU H 1 32 ? 54.781 29.423 -16.197 1.00 52.55 32 LEU H C 1
ATOM 6034 O O . LEU H 1 32 ? 55.410 30.456 -16.387 1.00 50.93 32 LEU H O 1
ATOM 6039 N N . PHE H 1 33 ? 55.287 28.217 -16.426 1.00 55.71 33 PHE H N 1
ATOM 6040 C CA . PHE H 1 33 ? 56.617 28.040 -17.002 1.00 58.38 33 PHE H CA 1
ATOM 6041 C C . PHE H 1 33 ? 56.473 27.228 -18.292 1.00 61.36 33 PHE H C 1
ATOM 6042 O O . PHE H 1 33 ? 55.743 26.230 -18.337 1.00 60.71 33 PHE H O 1
ATOM 6050 N N . TYR H 1 34 ? 57.164 27.670 -19.339 1.00 64.50 34 TYR H N 1
ATOM 6051 C CA . TYR H 1 34 ? 57.114 27.010 -20.637 1.00 68.40 34 TYR H CA 1
ATOM 6052 C C . TYR H 1 34 ? 58.441 26.371 -21.041 1.00 69.89 34 TYR H C 1
ATOM 6053 O O . TYR H 1 34 ? 59.484 27.023 -21.039 1.00 69.48 34 TYR H O 1
ATOM 6062 N N . ILE H 1 35 ? 58.381 25.088 -21.388 1.00 72.29 35 ILE H N 1
ATOM 6063 C CA . ILE H 1 35 ? 59.545 24.321 -21.826 1.00 74.86 35 ILE H CA 1
ATOM 6064 C C . ILE H 1 35 ? 59.191 23.748 -23.201 1.00 76.08 35 ILE H C 1
ATOM 6065 O O . ILE H 1 35 ? 58.208 23.016 -23.336 1.00 75.79 35 ILE H O 1
ATOM 6070 N N . PRO H 1 36 ? 59.980 24.088 -24.237 1.00 77.31 36 PRO H N 1
ATOM 6071 C CA . PRO H 1 36 ? 59.786 23.636 -25.627 1.00 78.27 36 PRO H CA 1
ATOM 6072 C C . PRO H 1 36 ? 59.952 22.124 -25.882 1.00 78.98 36 PRO H C 1
ATOM 6073 O O . PRO H 1 36 ? 60.243 21.696 -27.009 1.00 78.47 36 PRO H O 1
ATOM 6077 N N . ASP H 1 37 ? 59.750 21.322 -24.841 1.00 79.73 37 ASP H N 1
ATOM 6078 C CA . ASP H 1 37 ? 59.896 19.873 -24.938 1.00 79.91 37 ASP H CA 1
ATOM 6079 C C . ASP H 1 37 ? 59.146 19.145 -23.828 1.00 80.27 37 ASP H C 1
ATOM 6080 O O . ASP H 1 37 ? 58.494 18.128 -24.074 1.00 80.95 37 ASP H O 1
ATOM 6085 N N . SER H 1 38 ? 59.249 19.668 -22.606 1.00 79.79 38 SER H N 1
ATOM 6086 C CA . SER H 1 38 ? 58.581 19.076 -21.444 1.00 78.51 38 SER H CA 1
ATOM 6087 C C . SER H 1 38 ? 57.101 19.423 -21.428 1.00 78.10 38 SER H C 1
ATOM 6088 O O . SER H 1 38 ? 56.240 18.567 -21.207 1.00 77.19 38 SER H O 1
ATOM 6091 N N . GLY H 1 39 ? 56.823 20.699 -21.665 1.00 77.88 39 GLY H N 1
ATOM 6092 C CA . GLY H 1 39 ? 55.459 21.182 -21.658 1.00 76.76 39 GLY H CA 1
ATOM 6093 C C . GLY H 1 39 ? 55.365 22.352 -20.699 1.00 75.48 39 GLY H C 1
ATOM 6094 O O . GLY H 1 39 ? 56.365 22.764 -20.113 1.00 75.57 39 GLY H O 1
ATOM 6095 N N . VAL H 1 40 ? 54.161 22.881 -20.532 1.00 74.07 40 VAL H N 1
ATOM 6096 C CA . VAL H 1 40 ? 53.942 24.016 -19.647 1.00 72.91 40 VAL H CA 1
ATOM 6097 C C . VAL H 1 40 ? 53.643 23.554 -18.227 1.00 70.96 40 VAL H C 1
ATOM 6098 O O . VAL H 1 40 ? 52.758 22.729 -18.022 1.00 69.92 40 VAL H O 1
ATOM 6102 N N . TYR H 1 41 ? 54.369 24.093 -17.251 1.00 69.55 41 TYR H N 1
ATOM 6103 C CA . TYR H 1 41 ? 54.142 23.719 -15.855 1.00 67.96 41 TYR H CA 1
ATOM 6104 C C . TYR H 1 41 ? 53.566 24.848 -14.993 1.00 64.30 41 TYR H C 1
ATOM 6105 O O . TYR H 1 41 ? 54.078 25.966 -14.987 1.00 63.81 41 TYR H O 1
ATOM 6114 N N . ALA H 1 42 ? 52.492 24.543 -14.271 1.00 60.06 42 ALA H N 1
ATOM 6115 C CA . ALA H 1 42 ? 51.836 25.524 -13.412 1.00 56.54 42 ALA H CA 1
ATOM 6116 C C . ALA H 1 42 ? 52.053 25.242 -11.932 1.00 53.90 42 ALA H C 1
ATOM 6117 O O . ALA H 1 42 ? 51.533 24.257 -11.402 1.00 53.55 42 ALA H O 1
ATOM 6119 N N . VAL H 1 43 ? 52.801 26.121 -11.269 1.00 50.82 43 VAL H N 1
ATOM 6120 C CA . VAL H 1 43 ? 53.101 25.988 -9.839 1.00 48.74 43 VAL H CA 1
ATOM 6121 C C . VAL H 1 43 ? 52.634 27.226 -9.074 1.00 47.54 43 VAL H C 1
ATOM 6122 O O . VAL H 1 43 ? 52.538 28.304 -9.649 1.00 48.32 43 VAL H O 1
ATOM 6126 N N . GLN H 1 44 ? 52.367 27.088 -7.779 1.00 45.53 44 GLN H N 1
ATOM 6127 C CA . GLN H 1 44 ? 51.936 28.246 -6.999 1.00 45.11 44 GLN H CA 1
ATOM 6128 C C . GLN H 1 44 ? 53.055 29.288 -7.036 1.00 45.44 44 GLN H C 1
ATOM 6129 O O . GLN H 1 44 ? 54.233 28.947 -6.994 1.00 45.25 44 GLN H O 1
ATOM 6135 N N . ASP H 1 45 ? 52.691 30.560 -7.125 1.00 45.81 45 ASP H N 1
ATOM 6136 C CA . ASP H 1 45 ? 53.695 31.607 -7.190 1.00 46.05 45 ASP H CA 1
ATOM 6137 C C . ASP H 1 45 ? 54.162 32.028 -5.795 1.00 46.66 45 ASP H C 1
ATOM 6138 O O . ASP H 1 45 ? 55.090 32.825 -5.659 1.00 47.30 45 ASP H O 1
ATOM 6143 N N . TRP H 1 46 ? 53.525 31.489 -4.761 1.00 46.36 46 TRP H N 1
ATOM 6144 C CA . TRP H 1 46 ? 53.894 31.831 -3.393 1.00 46.61 46 TRP H CA 1
ATOM 6145 C C . TRP H 1 46 ? 54.939 30.872 -2.822 1.00 47.55 46 TRP H C 1
ATOM 6146 O O . TRP H 1 46 ? 54.657 29.693 -2.575 1.00 47.56 46 TRP H O 1
ATOM 6157 N N . ASP H 1 47 ? 56.148 31.392 -2.628 1.00 47.53 47 ASP H N 1
ATOM 6158 C CA . ASP H 1 47 ? 57.264 30.623 -2.078 1.00 48.75 47 ASP H CA 1
ATOM 6159 C C . ASP H 1 47 ? 56.999 30.296 -0.605 1.00 49.23 47 ASP H C 1
ATOM 6160 O O . ASP H 1 47 ? 57.058 31.186 0.245 1.00 52.36 47 ASP H O 1
ATOM 6165 N N . PRO H 1 48 ? 56.728 29.018 -0.279 1.00 48.70 48 PRO H N 1
ATOM 6166 C CA . PRO H 1 48 ? 56.450 28.578 1.099 1.00 49.10 48 PRO H CA 1
ATOM 6167 C C . PRO H 1 48 ? 57.561 28.808 2.140 1.00 50.36 48 PRO H C 1
ATOM 6168 O O . PRO H 1 48 ? 57.362 28.589 3.339 1.00 51.47 48 PRO H O 1
ATOM 6172 N N . ILE H 1 49 ? 58.722 29.253 1.667 1.00 50.25 49 ILE H N 1
ATOM 6173 C CA . ILE H 1 49 ? 59.871 29.592 2.511 1.00 49.07 49 ILE H CA 1
ATOM 6174 C C . ILE H 1 49 ? 60.272 30.949 1.926 1.00 49.37 49 ILE H C 1
ATOM 6175 O O . ILE H 1 49 ? 60.609 31.047 0.749 1.00 48.89 49 ILE H O 1
ATOM 6180 N N . GLY H 1 50 ? 60.241 31.997 2.728 1.00 48.83 50 GLY H N 1
ATOM 6181 C CA . GLY H 1 50 ? 60.572 33.303 2.189 1.00 49.05 50 GLY H CA 1
ATOM 6182 C C . GLY H 1 50 ? 59.328 34.148 2.324 1.00 49.44 50 GLY H C 1
ATOM 6183 O O . GLY H 1 50 ? 59.381 35.311 2.738 1.00 49.88 50 GLY H O 1
ATOM 6184 N N . LYS H 1 51 ? 58.193 33.549 1.982 1.00 48.64 51 LYS H N 1
ATOM 6185 C CA . LYS H 1 51 ? 56.916 34.231 2.115 1.00 49.08 51 LYS H CA 1
ATOM 6186 C C . LYS H 1 51 ? 56.801 35.456 1.213 1.00 48.33 51 LYS H C 1
ATOM 6187 O O . LYS H 1 51 ? 56.878 36.598 1.673 1.00 48.08 51 LYS H O 1
ATOM 6193 N N . ALA H 1 52 ? 56.603 35.209 -0.076 1.00 47.82 52 ALA H N 1
ATOM 6194 C CA . ALA H 1 52 ? 56.460 36.281 -1.052 1.00 46.77 52 ALA H CA 1
ATOM 6195 C C . ALA H 1 52 ? 56.086 35.680 -2.411 1.00 45.97 52 ALA H C 1
ATOM 6196 O O . ALA H 1 52 ? 56.502 34.566 -2.732 1.00 45.93 52 ALA H O 1
ATOM 6198 N N . TYR H 1 53 ? 55.282 36.401 -3.192 1.00 45.01 53 TYR H N 1
ATOM 6199 C CA . TYR H 1 53 ? 54.881 35.926 -4.517 1.00 43.52 53 TYR H CA 1
ATOM 6200 C C . TYR H 1 53 ? 56.062 36.165 -5.429 1.00 45.17 53 TYR H C 1
ATOM 6201 O O . TYR H 1 53 ? 56.211 37.257 -5.973 1.00 45.96 53 TYR H O 1
ATOM 6210 N N . VAL H 1 54 ? 56.887 35.140 -5.628 1.00 47.65 54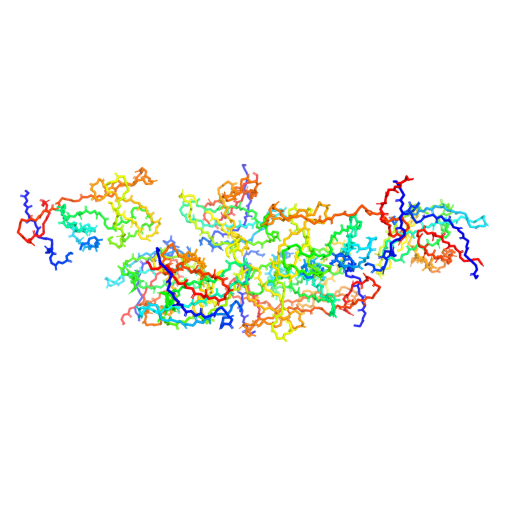 VAL H N 1
ATOM 6211 C CA . VAL H 1 54 ? 58.095 35.321 -6.420 1.00 48.46 54 VAL H CA 1
ATOM 6212 C C . VAL H 1 54 ? 58.607 34.153 -7.290 1.00 49.98 54 VAL H C 1
ATOM 6213 O O . VAL H 1 54 ? 59.614 34.299 -7.982 1.00 49.35 54 VAL H O 1
ATOM 6225 N N . SER H 1 56 ? 57.588 32.932 -10.106 1.00 54.35 56 SER H N 1
ATOM 6226 C CA . SER H 1 56 ? 57.642 33.186 -11.534 1.00 55.91 56 SER H CA 1
ATOM 6227 C C . SER H 1 56 ? 58.937 33.912 -11.855 1.00 57.53 56 SER H C 1
ATOM 6228 O O . SER H 1 56 ? 59.283 34.108 -13.018 1.00 58.28 56 SER H O 1
ATOM 6231 N N . ARG H 1 57 ? 59.662 34.296 -10.810 1.00 58.57 57 ARG H N 1
ATOM 6232 C CA . ARG H 1 57 ? 60.922 35.014 -10.974 1.00 58.55 57 ARG H CA 1
ATOM 6233 C C . ARG H 1 57 ? 62.143 34.130 -10.743 1.00 58.68 57 ARG H C 1
ATOM 6234 O O . ARG H 1 57 ? 63.274 34.606 -10.766 1.00 59.02 57 ARG H O 1
ATOM 6242 N N . GLY H 1 58 ? 61.916 32.842 -10.522 1.00 59.54 58 GLY H N 1
ATOM 6243 C CA . GLY H 1 58 ? 63.021 31.933 -10.283 1.00 61.31 58 GLY H CA 1
ATOM 6244 C C . GLY H 1 58 ? 63.695 31.489 -11.560 1.00 63.24 58 GLY H C 1
ATOM 6245 O O . GLY H 1 58 ? 63.122 31.606 -12.644 1.00 63.11 58 GLY H O 1
ATOM 6246 N N . ILE H 1 59 ? 64.918 30.985 -11.436 1.00 66.03 59 ILE H N 1
ATOM 6247 C CA . ILE H 1 59 ? 65.665 30.526 -12.599 1.00 68.91 59 ILE H CA 1
ATOM 6248 C C . ILE H 1 59 ? 65.393 29.044 -12.832 1.00 71.39 59 ILE H C 1
ATOM 6249 O O . ILE H 1 59 ? 65.677 28.207 -11.977 1.00 70.26 59 ILE H O 1
ATOM 6254 N N . VAL H 1 60 ? 64.828 28.730 -13.992 1.00 75.08 60 VAL H N 1
ATOM 6255 C CA . VAL H 1 60 ? 64.507 27.352 -14.334 1.00 79.40 60 VAL H CA 1
ATOM 6256 C C . VAL H 1 60 ? 65.747 26.595 -14.794 1.00 82.25 60 VAL H C 1
ATOM 6257 O O . VAL H 1 60 ? 66.266 26.835 -15.882 1.00 82.12 60 VAL H O 1
ATOM 6261 N N . GLY H 1 61 ? 66.216 25.677 -13.959 1.00 85.69 61 GLY H N 1
ATOM 6262 C CA . GLY H 1 61 ? 67.388 24.898 -14.303 1.00 89.87 61 GLY H CA 1
ATOM 6263 C C . GLY H 1 61 ? 67.125 23.424 -14.092 1.00 93.34 61 GLY H C 1
ATOM 6264 O O . GLY H 1 61 ? 66.498 23.034 -13.105 1.00 93.88 61 GLY H O 1
ATOM 6265 N N . ASP H 1 62 ? 67.599 22.601 -15.020 1.00 96.55 62 ASP H N 1
ATOM 6266 C CA . ASP H 1 62 ? 67.409 21.161 -14.925 1.00 99.52 62 ASP H CA 1
ATOM 6267 C C . ASP H 1 62 ? 68.573 20.534 -14.166 1.00 100.85 62 ASP H C 1
ATOM 6268 O O . ASP H 1 62 ? 69.694 20.460 -14.670 1.00 100.85 62 ASP H O 1
ATOM 6273 N N . ILE H 1 63 ? 68.295 20.094 -12.942 1.00 102.32 63 ILE H N 1
ATOM 6274 C CA . ILE H 1 63 ? 69.308 19.465 -12.104 1.00 103.19 63 ILE H CA 1
ATOM 6275 C C . ILE H 1 63 ? 69.517 18.037 -12.603 1.00 104.16 63 ILE H C 1
ATOM 6276 O O . ILE H 1 63 ? 70.157 17.833 -13.635 1.00 104.77 63 ILE H O 1
ATOM 6281 N N . ASN H 1 64 ? 68.986 17.048 -11.891 1.00 104.41 64 ASN H N 1
ATOM 6282 C CA . ASN H 1 64 ? 69.143 15.665 -12.329 1.00 104.21 64 ASN H CA 1
ATOM 6283 C C . ASN H 1 64 ? 67.873 15.154 -12.984 1.00 104.24 64 ASN H C 1
ATOM 6284 O O . ASN H 1 64 ? 66.900 14.833 -12.305 1.00 104.39 64 ASN H O 1
ATOM 6289 N N . GLY H 1 65 ? 67.893 15.082 -14.313 1.00 104.29 65 GLY H N 1
ATOM 6290 C CA . GLY H 1 65 ? 66.737 14.613 -15.056 1.00 104.08 65 GLY H CA 1
ATOM 6291 C C . GLY H 1 65 ? 65.540 15.537 -14.912 1.00 104.31 65 GLY H C 1
ATOM 6292 O O . GLY H 1 65 ? 65.234 16.313 -15.819 1.00 104.31 65 GLY H O 1
ATOM 6293 N N . GLU H 1 66 ? 64.867 15.457 -13.766 1.00 104.01 66 GLU H N 1
ATOM 6294 C CA . GLU H 1 66 ? 63.690 16.276 -13.483 1.00 103.13 66 GLU H CA 1
ATOM 6295 C C . GLU H 1 66 ? 63.965 17.783 -13.525 1.00 102.52 66 GLU H C 1
ATOM 6296 O O . GLU H 1 66 ? 65.027 18.251 -13.107 1.00 101.96 66 GLU H O 1
ATOM 6310 N N . CYS H 1 68 ? 63.466 21.851 -12.648 1.00 92.12 68 CYS H N 1
ATOM 6311 C CA . CYS H 1 68 ? 63.296 22.593 -11.404 1.00 88.01 68 CYS H CA 1
ATOM 6312 C C . CYS H 1 68 ? 63.458 24.099 -11.540 1.00 85.19 68 CYS H C 1
ATOM 6313 O O . CYS H 1 68 ? 64.268 24.581 -12.330 1.00 84.79 68 CYS H O 1
ATOM 6316 N N . VAL H 1 69 ? 62.678 24.835 -10.756 1.00 81.74 69 VAL H N 1
ATOM 6317 C CA . VAL H 1 69 ? 62.748 26.289 -10.748 1.00 78.06 69 VAL H CA 1
ATOM 6318 C C . VAL H 1 69 ? 63.422 26.704 -9.450 1.00 76.51 69 VAL H C 1
ATOM 6319 O O . VAL H 1 69 ? 63.035 26.247 -8.386 1.00 76.01 69 VAL H O 1
ATOM 6323 N N . ALA H 1 70 ? 64.425 27.569 -9.539 1.00 75.80 70 ALA H N 1
ATOM 6324 C CA . ALA H 1 70 ? 65.158 28.018 -8.355 1.00 75.88 70 ALA H CA 1
ATOM 6325 C C . ALA H 1 70 ? 64.581 29.273 -7.713 1.00 75.26 70 ALA H C 1
ATOM 6326 O O . ALA H 1 70 ? 64.624 30.350 -8.303 1.00 75.46 70 ALA H O 1
ATOM 6328 N N . SER H 1 71 ? 64.064 29.138 -6.49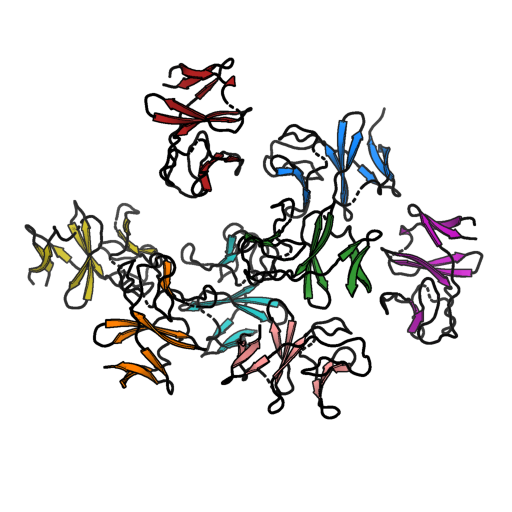5 1.00 74.70 71 SER H N 1
ATOM 6329 C CA . SER H 1 71 ? 63.493 30.278 -5.783 1.00 74.30 71 SER H CA 1
ATOM 6330 C C . SER H 1 71 ? 64.540 31.362 -5.603 1.00 74.26 71 SER H C 1
ATOM 6331 O O . SER H 1 71 ? 65.675 31.081 -5.233 1.00 74.51 71 SER H O 1
ATOM 6334 N N . PRO H 1 72 ? 64.166 32.623 -5.860 1.00 74.39 72 PRO H N 1
ATOM 6335 C CA . PRO H 1 72 ? 65.075 33.768 -5.736 1.00 74.99 72 PRO H CA 1
ATOM 6336 C C . PRO H 1 72 ? 65.341 34.325 -4.339 1.00 76.18 72 PRO H C 1
ATOM 6337 O O . PRO H 1 72 ? 66.306 35.068 -4.144 1.00 76.85 72 PRO H O 1
ATOM 6341 N N . LEU H 1 73 ? 64.508 33.974 -3.365 1.00 77.12 73 LEU H N 1
ATOM 6342 C CA . LEU H 1 73 ? 64.698 34.491 -2.009 1.00 77.78 73 LEU H CA 1
ATOM 6343 C C . LEU H 1 73 ? 65.850 33.830 -1.256 1.00 78.98 73 LEU H C 1
ATOM 6344 O O . LEU H 1 73 ? 66.809 34.508 -0.874 1.00 79.40 73 LEU H O 1
ATOM 6349 N N . TYR H 1 74 ? 65.760 32.517 -1.044 1.00 79.63 74 TYR H N 1
ATOM 6350 C CA . TYR H 1 74 ? 66.807 31.788 -0.329 1.00 79.47 74 TYR H CA 1
ATOM 6351 C C . TYR H 1 74 ? 67.465 30.686 -1.159 1.00 79.16 74 TYR H C 1
ATOM 6352 O O . TYR H 1 74 ? 67.968 29.698 -0.623 1.00 78.63 74 TYR H O 1
ATOM 6361 N N . LYS H 1 75 ? 67.439 30.870 -2.475 1.00 78.51 75 LYS H N 1
ATOM 6362 C CA . LYS H 1 75 ? 68.067 29.963 -3.432 1.00 78.42 75 LYS H CA 1
ATOM 6363 C C . LYS H 1 75 ? 67.685 28.471 -3.446 1.00 78.64 75 LYS H C 1
ATOM 6364 O O . LYS H 1 75 ? 68.435 27.659 -3.994 1.00 79.01 75 LYS H O 1
ATOM 6370 N N . GLN H 1 76 ? 66.538 28.101 -2.876 1.00 77.87 76 GLN H N 1
ATOM 6371 C CA . GLN H 1 76 ? 66.126 26.693 -2.879 1.00 77.48 76 GLN H CA 1
ATOM 6372 C C . GLN H 1 76 ? 65.844 26.207 -4.293 1.00 77.02 76 GLN H C 1
ATOM 6373 O O . GLN H 1 76 ? 66.160 26.885 -5.270 1.00 78.15 76 GLN H O 1
ATOM 6379 N N . HIS H 1 77 ? 65.230 25.028 -4.384 1.00 75.87 77 HIS H N 1
ATOM 6380 C CA . HIS H 1 77 ? 64.874 24.404 -5.659 1.00 73.90 77 HIS H CA 1
ATOM 6381 C C . HIS H 1 77 ? 63.596 23.579 -5.518 1.00 72.12 77 HIS H C 1
ATOM 6382 O O . HIS H 1 77 ? 63.488 22.757 -4.620 1.00 71.69 77 HIS H O 1
ATOM 6389 N N . PHE H 1 78 ? 62.631 23.802 -6.406 1.00 71.37 78 PHE H N 1
ATOM 6390 C CA . PHE H 1 78 ? 61.355 23.072 -6.390 1.00 70.99 78 PHE H CA 1
ATOM 6391 C C . PHE H 1 78 ? 61.157 22.407 -7.754 1.00 71.85 78 PHE H C 1
ATOM 6392 O O . PHE H 1 78 ? 61.670 22.899 -8.761 1.00 71.95 78 PHE H O 1
ATOM 6400 N N . SER H 1 79 ? 60.411 21.303 -7.787 1.00 72.92 79 SER H N 1
ATOM 6401 C CA . SER H 1 79 ? 60.171 20.561 -9.031 1.00 74.64 79 SER H CA 1
ATOM 6402 C C . SER H 1 79 ? 58.890 20.909 -9.769 1.00 75.39 79 SER H C 1
ATOM 6403 O O . SER H 1 79 ? 57.807 20.862 -9.191 1.00 76.02 79 SER H O 1
ATOM 6406 N N . LEU H 1 80 ? 59.009 21.234 -11.052 1.00 75.81 80 LEU H N 1
ATOM 6407 C CA . LEU H 1 80 ? 57.834 21.563 -11.854 1.00 77.27 80 LEU H CA 1
ATOM 6408 C C . LEU H 1 80 ? 57.069 20.255 -12.056 1.00 78.11 80 LEU H C 1
ATOM 6409 O O . LEU H 1 80 ? 57.675 19.189 -12.122 1.00 79.57 80 LEU H O 1
ATOM 6414 N N . LYS H 1 81 ? 55.744 20.334 -12.138 1.00 79.01 81 LYS H N 1
ATOM 6415 C CA . LYS H 1 81 ? 54.909 19.143 -12.303 1.00 80.05 81 LYS H CA 1
ATOM 6416 C C . LYS H 1 81 ? 55.212 18.138 -11.194 1.00 79.90 81 LYS H C 1
ATOM 6417 O O . LYS H 1 81 ? 55.295 16.934 -11.433 1.00 79.80 81 LYS H O 1
ATOM 6423 N N . SER H 1 82 ? 55.375 18.656 -9.982 1.00 79.93 82 SER H N 1
ATOM 6424 C CA . SER H 1 82 ? 55.670 17.858 -8.797 1.00 79.74 82 SER H CA 1
ATOM 6425 C C . SER H 1 82 ? 55.513 18.742 -7.576 1.00 80.24 82 SER H C 1
ATOM 6426 O O . SER H 1 82 ? 54.802 18.406 -6.627 1.00 80.25 82 SER H O 1
ATOM 6429 N N . GLY H 1 83 ? 56.202 19.877 -7.620 1.00 80.72 83 GLY H N 1
ATOM 6430 C CA . GLY H 1 83 ? 56.156 20.834 -6.535 1.00 81.64 83 GLY H CA 1
ATOM 6431 C C . GLY H 1 83 ? 57.191 20.518 -5.486 1.00 81.89 83 GLY H C 1
ATOM 6432 O O . GLY H 1 83 ? 57.647 21.403 -4.761 1.00 82.09 83 GLY H O 1
ATOM 6433 N N . GLN H 1 84 ? 57.580 19.249 -5.421 1.00 82.53 84 GLN H N 1
ATOM 6434 C CA . GLN H 1 84 ? 58.552 18.822 -4.433 1.00 82.77 84 GLN H CA 1
ATOM 6435 C C . GLN H 1 84 ? 59.819 19.656 -4.371 1.00 81.89 84 GLN H C 1
ATOM 6436 O O . GLN H 1 84 ? 60.516 19.865 -5.361 1.00 81.37 84 GLN H O 1
ATOM 6442 N N . CYS H 1 85 ? 60.108 20.102 -3.159 1.00 81.64 85 CYS H N 1
ATOM 6443 C CA . CYS H 1 85 ? 61.249 20.938 -2.869 1.00 82.02 85 CYS H CA 1
ATOM 6444 C C . CYS H 1 85 ? 62.596 20.237 -2.977 1.00 82.80 85 CYS H C 1
ATOM 6445 O O . CYS H 1 85 ? 62.679 19.042 -3.258 1.00 82.47 85 CYS H O 1
ATOM 6448 N N . LEU H 1 86 ? 63.649 21.024 -2.766 1.00 84.09 86 LEU H N 1
ATOM 6449 C CA . LEU H 1 86 ? 65.032 20.560 -2.773 1.00 84.03 86 LEU H CA 1
ATOM 6450 C C . LEU H 1 86 ? 65.167 19.987 -1.371 1.00 84.87 86 LEU H C 1
ATOM 6451 O O . LEU H 1 86 ? 64.381 20.339 -0.494 1.00 84.84 86 LEU H O 1
ATOM 6456 N N . GLU H 1 87 ? 66.140 19.113 -1.151 1.00 85.89 87 GLU H N 1
ATOM 6457 C CA . GLU H 1 87 ? 66.294 18.485 0.158 1.00 87.16 87 GLU H CA 1
ATOM 6458 C C . GLU H 1 87 ? 65.717 19.280 1.344 1.00 86.60 87 GLU H C 1
ATOM 6459 O O . GLU H 1 87 ? 66.393 20.087 1.981 1.00 86.27 87 GLU H O 1
ATOM 6465 N N . ASP H 1 88 ? 64.431 19.031 1.587 1.00 86.06 88 ASP H N 1
ATOM 6466 C CA . ASP H 1 88 ? 63.618 19.607 2.664 1.00 84.56 88 ASP H CA 1
ATOM 6467 C C . ASP H 1 88 ? 62.188 19.189 2.346 1.00 84.52 88 ASP H C 1
ATOM 6468 O O . ASP H 1 88 ? 61.388 19.978 1.834 1.00 84.08 88 ASP H O 1
ATOM 6473 N N . GLU H 1 89 ? 61.902 17.922 2.632 1.00 84.68 89 GLU H N 1
ATOM 6474 C CA . GLU H 1 89 ? 60.598 17.306 2.399 1.00 84.44 89 GLU H CA 1
ATOM 6475 C C . GLU H 1 89 ? 59.463 18.273 2.670 1.00 84.55 89 GLU H C 1
ATOM 6476 O O . GLU H 1 89 ? 58.657 18.567 1.790 1.00 84.46 89 GLU H O 1
ATOM 6482 N N . ALA H 1 90 ? 59.426 18.746 3.914 1.00 84.22 90 ALA H N 1
ATOM 6483 C CA . ALA H 1 90 ? 58.425 19.674 4.426 1.00 83.91 90 ALA H CA 1
ATOM 6484 C C . ALA H 1 90 ? 57.587 20.462 3.417 1.00 83.83 90 ALA H C 1
ATOM 6485 O O . ALA H 1 90 ? 56.361 20.320 3.382 1.00 83.83 90 ALA H O 1
ATOM 6487 N N . HIS H 1 91 ? 58.243 21.289 2.604 1.00 82.61 91 HIS H N 1
ATOM 6488 C CA . HIS H 1 91 ? 57.541 22.131 1.632 1.00 80.29 91 HIS H CA 1
ATOM 6489 C C . HIS H 1 91 ? 57.452 21.563 0.220 1.00 77.90 91 HIS H C 1
ATOM 6490 O O . HIS H 1 91 ? 58.360 20.882 -0.252 1.00 76.74 91 HIS H O 1
ATOM 6497 N N . CYS H 1 92 ? 56.336 21.864 -0.438 1.00 76.00 92 CYS H N 1
ATOM 6498 C CA . CYS H 1 92 ? 56.056 21.418 -1.798 1.00 73.78 92 CYS H CA 1
ATOM 6499 C C . CYS H 1 92 ? 55.055 22.405 -2.404 1.00 72.17 92 CYS H C 1
ATOM 6500 O O . CYS H 1 92 ? 54.098 22.811 -1.741 1.00 72.06 92 CYS H O 1
ATOM 6503 N N . LEU H 1 93 ? 55.278 22.786 -3.658 1.00 69.45 93 LEU H N 1
ATOM 6504 C CA . LEU H 1 93 ? 54.408 23.736 -4.330 1.00 66.44 93 LEU H CA 1
ATOM 6505 C C . LEU H 1 93 ? 53.172 23.093 -4.931 1.00 64.91 93 LEU H C 1
ATOM 6506 O O . LEU H 1 93 ? 53.251 22.021 -5.519 1.00 65.64 93 LEU H O 1
ATOM 6511 N N . LYS H 1 94 ? 52.032 23.758 -4.783 1.00 63.43 94 LYS H N 1
ATOM 6512 C CA . LYS H 1 94 ? 50.775 23.275 -5.343 1.00 63.14 94 LYS H CA 1
ATOM 6513 C C . LYS H 1 94 ? 50.918 23.333 -6.861 1.00 63.63 94 LYS H C 1
ATOM 6514 O O . LYS H 1 94 ? 51.532 24.256 -7.388 1.00 64.62 94 LYS H O 1
ATOM 6520 N N . THR H 1 95 ? 50.363 22.355 -7.568 1.00 64.10 95 THR H N 1
ATOM 6521 C CA . THR H 1 95 ? 50.471 22.346 -9.021 1.00 65.25 95 THR H CA 1
ATOM 6522 C C . THR H 1 95 ? 49.107 22.244 -9.696 1.00 65.42 95 THR H C 1
ATOM 6523 O O . THR H 1 95 ? 48.185 21.641 -9.162 1.00 64.95 95 THR H O 1
ATOM 6527 N N . TRP H 1 96 ? 48.990 22.843 -10.875 1.00 66.91 96 TRP H N 1
ATOM 6528 C CA . TRP H 1 96 ? 47.741 22.826 -11.629 1.00 69.38 96 TRP H CA 1
ATOM 6529 C C . TRP H 1 96 ? 47.828 21.981 -12.889 1.00 71.55 96 TRP H C 1
ATOM 6530 O O . TRP H 1 96 ? 48.896 21.853 -13.490 1.00 70.92 96 TRP H O 1
ATOM 6541 N N . ARG H 1 97 ? 46.694 21.406 -13.283 1.00 74.29 97 ARG H N 1
ATOM 6542 C CA . ARG H 1 97 ? 46.627 20.586 -14.490 1.00 76.20 97 ARG H CA 1
ATOM 6543 C C . ARG H 1 97 ? 46.550 21.557 -15.653 1.00 77.24 97 ARG H C 1
ATOM 6544 O O . ARG H 1 97 ? 45.601 22.331 -15.747 1.00 78.11 97 ARG H O 1
ATOM 6552 N N . VAL H 1 98 ? 47.532 21.517 -16.541 1.00 78.12 98 VAL H N 1
ATOM 6553 C CA . VAL H 1 98 ? 47.548 22.430 -17.673 1.00 80.66 98 VAL H CA 1
ATOM 6554 C C . VAL H 1 98 ? 47.703 21.728 -19.019 1.00 82.83 98 VAL H C 1
ATOM 6555 O O . VAL H 1 98 ? 48.664 20.986 -19.234 1.00 83.27 98 VAL H O 1
ATOM 6559 N N . THR H 1 99 ? 46.758 21.972 -19.926 1.00 84.45 99 THR H N 1
ATOM 6560 C CA . THR H 1 99 ? 46.784 21.364 -21.257 1.00 85.38 99 THR H CA 1
ATOM 6561 C C . THR H 1 99 ? 47.119 22.411 -22.313 1.00 85.90 99 THR H C 1
ATOM 6562 O O . THR H 1 99 ? 47.232 23.598 -22.006 1.00 85.97 99 THR H O 1
ATOM 6566 N N . VAL H 1 100 ? 47.280 21.968 -23.557 1.00 86.43 100 VAL H N 1
ATOM 6567 C CA . VAL H 1 100 ? 47.603 22.879 -24.648 1.00 87.06 100 VAL H CA 1
ATOM 6568 C C . VAL H 1 100 ? 46.842 22.505 -25.920 1.00 88.62 100 VAL H C 1
ATOM 6569 O O . VAL H 1 100 ? 46.403 21.367 -26.074 1.00 88.58 100 VAL H O 1
ATOM 6573 N N . ASP H 1 101 ? 46.674 23.477 -26.817 1.00 90.38 101 ASP H N 1
ATOM 6574 C CA . ASP H 1 101 ? 45.978 23.273 -28.092 1.00 92.11 101 ASP H CA 1
ATOM 6575 C C . ASP H 1 101 ? 46.825 23.874 -29.222 1.00 93.27 101 ASP H C 1
ATOM 6576 O O . ASP H 1 101 ? 48.009 23.555 -29.363 1.00 93.94 101 ASP H O 1
ATOM 6581 N N . ASP H 1 102 ? 46.213 24.740 -30.029 1.00 94.17 102 ASP H N 1
ATOM 6582 C CA . ASP H 1 102 ? 46.916 25.402 -31.130 1.00 94.40 102 ASP H CA 1
ATOM 6583 C C . ASP H 1 102 ? 48.098 26.121 -30.479 1.00 93.48 102 ASP H C 1
ATOM 6584 O O . ASP H 1 102 ? 49.263 25.793 -30.719 1.00 92.72 102 ASP H O 1
ATOM 6589 N N . ASN H 1 103 ? 47.763 27.093 -29.635 1.00 92.30 103 ASN H N 1
ATOM 6590 C CA . ASN H 1 103 ? 48.730 27.891 -28.891 1.00 91.71 103 ASN H CA 1
ATOM 6591 C C . ASN H 1 103 ? 47.946 28.407 -27.686 1.00 90.40 103 ASN H C 1
ATOM 6592 O O . ASN H 1 103 ? 48.292 29.424 -27.077 1.00 90.20 103 ASN H O 1
ATOM 6597 N N . GLN H 1 104 ? 46.882 27.676 -27.359 1.00 88.57 104 GLN H N 1
ATOM 6598 C CA . GLN H 1 104 ? 45.997 28.019 -26.255 1.00 87.27 104 GLN H CA 1
ATOM 6599 C C . GLN H 1 104 ? 46.296 27.194 -24.998 1.00 85.19 104 GLN H C 1
ATOM 6600 O O . GLN H 1 104 ? 45.941 26.018 -24.919 1.00 85.32 104 GLN H O 1
ATOM 6606 N N . VAL H 1 105 ? 46.954 27.813 -24.021 1.00 82.22 105 VAL H N 1
ATOM 6607 C CA . VAL H 1 105 ? 47.276 27.140 -22.770 1.00 79.93 105 VAL H CA 1
ATOM 6608 C C . VAL H 1 105 ? 46.024 27.110 -21.905 1.00 78.88 105 VAL H C 1
ATOM 6609 O O . VAL H 1 105 ? 45.389 28.142 -21.689 1.00 78.56 105 VAL H O 1
ATOM 6613 N N . CYS H 1 106 ? 45.661 25.934 -21.409 1.00 77.45 106 CYS H N 1
ATOM 6614 C CA . CYS H 1 106 ? 44.469 25.816 -20.577 1.00 76.24 106 CYS H CA 1
ATOM 6615 C C . CYS H 1 106 ? 44.767 25.174 -19.236 1.00 74.76 106 CYS H C 1
ATOM 6616 O O . CYS H 1 106 ? 45.917 24.904 -18.896 1.00 74.39 106 CYS H O 1
ATOM 6619 N N . TYR H 1 107 ? 43.714 24.950 -18.466 1.00 73.81 107 TYR H N 1
ATOM 6620 C CA . TYR H 1 107 ? 43.845 24.299 -17.171 1.00 72.92 107 TYR H CA 1
ATOM 6621 C C . TYR H 1 107 ? 42.517 23.594 -16.909 1.00 72.77 107 TYR H C 1
ATOM 6622 O O . TYR H 1 107 ? 41.446 24.130 -17.205 1.00 73.49 107 TYR H O 1
ATOM 6631 N N . LEU H 1 108 ? 42.590 22.382 -16.378 1.00 72.30 108 LEU H N 1
ATOM 6632 C CA . LEU H 1 108 ? 41.397 21.593 -16.116 1.00 72.82 108 LEU H CA 1
ATOM 6633 C C . LEU H 1 108 ? 40.712 21.975 -14.821 1.00 72.89 108 LEU H C 1
ATOM 6634 O O . LEU H 1 108 ? 41.364 22.386 -13.869 1.00 73.27 108 LEU H O 1
ATOM 6639 N N . ALA H 1 109 ? 39.391 21.842 -14.788 1.00 73.87 109 ALA H N 1
ATOM 6640 C CA . ALA H 1 109 ? 38.635 22.169 -13.587 1.00 75.24 109 ALA H CA 1
ATOM 6641 C C . ALA H 1 109 ? 37.261 21.503 -13.597 1.00 76.03 109 ALA H C 1
ATOM 6642 O O . ALA H 1 109 ? 36.260 22.196 -13.303 1.00 76.22 109 ALA H O 1
#

Nearest PDB structures (foldseek):
  3c0d-assembly3_C  TM=9.917E-01  e=5.999E-17  Vibrio parahaemolyticus RIMD 2210633
  3gke-assembly1_C  TM=8.212E-01  e=8.279E-05  Stenotrophomonas maltophilia
  3gts-assembly1_C  TM=8.259E-01  e=1.085E-04  Stenotrophomonas maltophilia
  6vsh-assembly1_C  TM=8.066E-01  e=1.210E-04  Stenotrophomonas maltophilia
  7v25-assembly1_D  TM=8.181E-01  e=1.177E-03  Comamonas testosteroni KF-1

Organism: Vibrio parahaemolyticus serotype O3:K6 (strain RIMD 2210633) (NCBI:txid223926)

Sequence (828 aa):
LTKVKLCQLDDLPFIGATVLIEGERVALFYIPDSGVYAVQDWDPIGKAYVSRGIVGDINGECVASPLYKQHFSLKSGQCLEDEAHCLKTWRVTVDDNQVCYLAKELLTKVKLCQLDDLPFIGATVLIEGERVALFYIPDSGVYAVQDWDPIGKAYVSRGIVGDINGECVASPLYKQHFSLKSGQCLEDEAHCLKTWRVTVDDNQVCYLAKLTKVKLCQLDDLPFIGATVLIEGERVALFYIPDSGVYAVQDWDPIGKAYVSRGIVGDINGECVASPLYKQHFSLKSGQCLEDEAHCLKTWRVTVDDNQVCYLALTKVKLCQLDDLPFIGATVLIEGERVALFYIPDSGVYAVQDWDPIGKAYVSRGIVGDINGECVASPLYKQHFSLKSGQCLEDEAHCLKTWRVTVDDNQVCYLALTKVKLCQLDDLPFIGATVLIEGERVALFYIPDSGVYAVQDWDPIGKAYVSRGIVGDINGECVASPLYKQHFSLKSGQCLEDEAHCLKTWRVTVDDNQVCYLALTKVKLCQLDDLPFIGATVLIEGERVALFYIPDSGVYAVQDWDPIGKAYVSRGIVGDINGECVASPLYKQHFSLKSGQCLEDEAHCLKTWRVTVDDNQVCYLALTKVKLCQLDDLPFIGATVLIEGERVALFYIPDSGVYAVQDWDPIGKAYVSRGIVGDINGECVASPLYKQHFSLKSGQCLEDEAHCLKTWRVTVDDNQVCYLALTKVKLCQLDDLPFIGATVLIEGERVALFYIPDSGVYAVQDWDPIGKAYVSRGIVGDINGECVASPLYKQHFSLKSGQCLEDEAHCLKTWRVTVDDNQVCYLA

Solvent-accessible surface area: 45018 Å² total

CATH classification: 2.102.10.10

Secondary structure (DSSP, 8-state):
--EEEEEEGGG-----EEEEETTEEEEEEEETTTEEEEEESEETTTTEE---SEE--SS---EE-TTT--EE-TTT-BBSS-TT-B--EE-EEESSSEEEEE----/--EEEEEEGGG---SEEEEEETTEEEEEEEETTTEEEEEESB-TTT-SB---SPB--STT--EE-TTT--EE-TTT-BBSS-SS-B--EE-EEESSSEEEEE--/--EEEEEEGGG-----EEEESSS-EEEEEEETTTEEEEEESB-TTT-SB---S-B--SS---EE-TTT--EE-TTT-BEES-SS-B--EE-EEESSSEEEEE-/--EEEEEEGGG----EEEEEETTEEEEEEEETTTEEEEEESEETTTTEE----EE--STT--EE-TTT--EEPTTT-BBSS-SS-B--EE-EEESSSEEEEE-/--EEEEEEGGG-----EEEEETTEEEEEEEETTTEEEEEESB-TTT-SB---SPB--SS---EE-TTT--EE-TTT-BBTT-TT-B--EE-EEEETTEEEEE-/--EEEEEEGGG---S-EEEEETTEEEEEEEEGGGEEEEEESEETTTTEE---SPB--STT--EE-TTT--EE-TTT-EETTEEEEE--EE-EEESSSEEEEE-/--EEEEEETTT-----EEEEETTEEEEEEE-SSS-EEEEESEETTTTEE---SEE--SS---EE-SSS--EE-TTT-BBSS-SS-B--EE-EEESSSEEEEE-/----EEEEGGG-----EEEESSS-EEEEEEETTTEEEEEESB-TTT-SB---SEE---S---EE-TTT---B-TTT-BBSS-TT-B--EE----SSSEEE---

Radius of gyration: 35.87 Å; Cα contacts (8 Å, |Δi|>4): 1936; chains: 8; bounding box: 99×59×106 Å

B-factor: mean 55.67, std 17.78, range [12.69, 116.22]